Protein AF-A0A507B0Y5-F1 (afdb_monomer_lite)

Sequence (933 aa):
MSSGGGGDDGRSPTDIITYIGVPLAVLGVLPILYNTFLTLVNVSKIKRILRHSRLTALTRSDIVNRVIEIELPRYAVTPWDRFQHQSEYWSLSRSPSSIPGGSWTTFNWRTNVIGIKTQRVEYADQLRQPQVDVAFDELISYLLDLGAVPQPQGWKLLRSTGLWTPLGTALMTSPDGREKALTVAPLDDSDGNLSLAVSWSSNWTTRDHSNLPPYWVRLPPPLDRKAEEVAESSNPVVSTPENESANGDGASIAKKSIGSVEQEGQAIAKRPITCHVSVEGLVTALAQDDDLQSTPQLDSLYVEHLKIRRGEMQGVWFASAITAFGTTSQTILWNYKIPDDLLTFARKETVPCGVLVLLGIVDEADTPQWATKYDDHGANLDRFARRSRATQAAVAAEARMTPAERAHASMERMRRENEDRLQEMRDQTRLTNQRREVRQTEALNSPKWDAKMVARHSLSWLQGRAEVPEGLTVKDAVGELLHRMVLDGQFTTSICRLLGLWKGWAEIGGMKKADFRALQDETVPFALATLLVAVINDTSTALEGTLSTDLQDCLRMWKRVRLGSLELPRRSASSSRFEIPQSRFQRPIGSRTFHTPKPLAPLTPRYSSADSPARPPVPPLSSVIAPITRQQSSATNNSNNTTNTTNTTTSTSTNTTVNAMAEGEPTGLIATKGIELLTFSTPNGYKASVLLEELKEAYGLDYTWQSVNITKGTQKQAWFTAVSPNGRIPAVVDHDRGGFPVFEGLAILHYLTKHYDPEHRFSFPYDSDDYSVAEQWMAWQHGGLGPMQGQAGIFVRFAPEKISYGIQRYVGEAERLYGILDARLSGGRDYVAGAGRGKYSIADMAILGWANGPRAAGIDRARFPNVEAWFRRCTSRPATKRGLEIPVASAFSNAAIEQKIAEGDKEAIDKDEATRKLVEDAKKQYNYQYKSP

Organism: NCBI:txid1093900

InterPro domains:
  IPR004045 Glutathione S-transferase, N-terminal [PF02798] (683-753)
  IPR004045 Glutathione S-transferase, N-terminal [PS50404] (676-760)
  IPR004046 Glutathione S-transferase, C-terminal [PF00043] (812-878)
  IPR010987 Glutathione S-transferase, C-terminal-like [PS50405] (767-897)
  IPR036249 Thioredoxin-like superfamily [SSF52833] (677-760)
  IPR036282 Glutathione S-transferase, C-terminal domain superfamily [SSF47616] (768-887)
  IPR040079 Glutathione transferase family [SFLDS00019] (675-888)

Secondary structure (DSSP, 8-state):
------------HHHHIIIIIHHHHHHHHHHHHHHHHHHHHHHHHHHHHHHHTT---EEEEETTTTEEEEEEEEEEEEEPPTTT-HHHHSSB-SS---STTGGGGGB-EEEEEEEEEEEEESSGGG--PPPEEEEHHHHHHHHHHTT-EE-HHHHHHHHHHGGGSPTT-EEEE-TTSSSEEEEE---SSSSSPPEEEE---GGG----TTSPPTTEEEEPPPP----------------------------SSHHHHHHHHHHHHHHHHTS-EEEEEETTEEEEEEE--S-TTS----EE---GGGB-BTTB-HHHHHHHHHHHHH--TT----SPPPPHHHHHHHTS--EEHHHHHHTTSS-GGGS-S-S-----HHHHHHHHHHHHHHHHHHHHHHTTS-HHHHHHHHHHHHHHHHHHHHHHHHHHHHHHHHHHHHHHHHHHTSPEE-HHHHHHHHHHHHHHTTSS-TT--HHHHHHHHHHHHHH-HHHHHHHHHHHHHHHHHHHHTS--HHHHHHHHHTHHHHHHHHHHHHHHHHS---TTHHHHHHHHHHHHH-SEEEE----PPPP---------------------------PPPP-PPPP----PPPPPPPPP------PPPP----------------------TTSSTTGGGSSS---S---SSSEEEEE-SSTTHHHHHHHHHHHHHHH---EEEEE--TTTTGGGSHHHHHH-TT--S-EEEETTTTSEEEESHHHHHHHHHHHH-TT-SSS--TTSHHHHHHHHHHHHIIIIIHHHHHHHHIIIII-SS--HHHHHHHHHHHHHHHHHHHHHH-TT--SSSSSTT----HHHHHHHHHHTSSGGGT--GGG-HHHHHHHHHHHHSHHHHHHHTSSS--TTSHHHHHHHHHTT-HHHHHHHHHHHHHHHHHHHHTT------

pLDDT: mean 78.03, std 22.53, range [23.3, 98.69]

Radius of gyration: 44.81 Å; chains: 1; bounding box: 124×90×178 Å

Structure (mmCIF, N/CA/C/O backbone):
data_AF-A0A507B0Y5-F1
#
_entry.id   AF-A0A507B0Y5-F1
#
loop_
_atom_site.group_PDB
_atom_site.id
_atom_site.type_symbol
_atom_site.label_atom_id
_atom_site.label_alt_id
_atom_site.label_comp_id
_atom_site.label_asym_id
_atom_site.label_entity_id
_atom_site.label_seq_id
_atom_site.pdbx_PDB_ins_code
_atom_site.Cartn_x
_atom_site.Cartn_y
_atom_site.Cartn_z
_atom_site.occupancy
_atom_site.B_iso_or_equiv
_atom_site.auth_seq_id
_atom_site.auth_comp_id
_atom_site.auth_asym_id
_atom_site.auth_atom_id
_atom_site.pdbx_PDB_model_num
ATOM 1 N N . MET A 1 1 ? -46.042 35.307 88.632 1.00 50.91 1 MET A N 1
ATOM 2 C CA . MET A 1 1 ? -45.756 33.871 88.842 1.00 50.91 1 MET A CA 1
ATOM 3 C C . MET A 1 1 ? -46.980 33.073 88.413 1.00 50.91 1 MET A C 1
ATOM 5 O O . MET A 1 1 ? -48.013 33.290 89.023 1.00 50.91 1 MET A O 1
ATOM 9 N N . SER A 1 2 ? -46.888 32.246 87.362 1.00 41.75 2 SER A N 1
ATOM 10 C CA . SER A 1 2 ? -47.677 31.010 87.143 1.00 41.75 2 SER A CA 1
ATOM 11 C C . SER A 1 2 ? -47.461 30.482 85.715 1.00 41.75 2 SER A C 1
ATOM 13 O O . SER A 1 2 ? -47.420 31.252 84.762 1.00 41.75 2 SER A O 1
ATOM 15 N N . SER A 1 3 ? -47.309 29.167 85.614 1.00 51.91 3 SER A N 1
ATOM 16 C CA . SER A 1 3 ? -47.072 28.301 84.455 1.00 51.91 3 SER A CA 1
ATOM 17 C C . SER A 1 3 ? -48.281 28.087 83.529 1.00 51.91 3 SER A C 1
ATOM 19 O O . SER A 1 3 ? -49.410 28.072 84.010 1.00 51.91 3 SER A O 1
ATOM 21 N N . GLY A 1 4 ? -48.004 27.730 82.263 1.00 48.88 4 GLY A N 1
ATOM 22 C CA . GLY A 1 4 ? -48.850 26.855 81.430 1.00 48.88 4 GLY A CA 1
ATOM 23 C C . GLY A 1 4 ? -49.647 27.534 80.308 1.00 48.88 4 GLY A C 1
ATOM 24 O O . GLY A 1 4 ? -50.561 28.303 80.576 1.00 48.88 4 GLY A O 1
ATOM 25 N N . GLY A 1 5 ? -49.343 27.188 79.050 1.00 41.09 5 GLY A N 1
ATOM 26 C CA . GLY A 1 5 ? -50.126 27.598 77.876 1.00 41.09 5 GLY A CA 1
ATOM 27 C C . GLY A 1 5 ? -49.529 27.109 76.553 1.00 41.09 5 GLY A C 1
ATOM 28 O O . GLY A 1 5 ? -48.982 27.908 75.802 1.00 41.09 5 GLY A O 1
ATOM 29 N N . GLY A 1 6 ? -49.589 25.800 76.286 1.00 42.72 6 GLY A N 1
ATOM 30 C CA . GLY A 1 6 ? -49.307 25.222 74.966 1.00 42.72 6 GLY A CA 1
ATOM 31 C C . GLY A 1 6 ? -50.622 24.960 74.236 1.00 42.72 6 GLY A C 1
ATOM 32 O O . GLY A 1 6 ? -51.411 24.141 74.701 1.00 42.72 6 GLY A O 1
ATOM 33 N N . GLY A 1 7 ? -50.872 25.701 73.155 1.00 43.97 7 GLY A N 1
ATOM 34 C CA . GLY A 1 7 ? -52.040 25.547 72.288 1.00 43.97 7 GLY A CA 1
ATOM 35 C C . GLY A 1 7 ? -51.880 24.370 71.326 1.00 43.97 7 GLY A C 1
ATOM 36 O O . GLY A 1 7 ? -50.827 24.194 70.719 1.00 43.97 7 GLY A O 1
ATOM 37 N N . ASP A 1 8 ? -52.939 23.576 71.234 1.00 51.97 8 ASP A N 1
ATOM 38 C CA . ASP A 1 8 ? -53.107 22.411 70.371 1.00 51.97 8 ASP A CA 1
ATOM 39 C C . ASP A 1 8 ? -53.575 22.879 68.977 1.00 51.97 8 ASP A C 1
ATOM 41 O O . ASP A 1 8 ? -54.743 23.226 68.786 1.00 51.97 8 ASP A O 1
ATOM 45 N N . ASP A 1 9 ? -52.654 22.966 68.009 1.00 52.72 9 ASP A N 1
ATOM 46 C CA . ASP A 1 9 ? -52.972 23.252 66.603 1.00 52.72 9 ASP A CA 1
ATOM 47 C C . ASP A 1 9 ? -53.439 21.955 65.920 1.00 52.72 9 ASP A C 1
ATOM 49 O O . ASP A 1 9 ? -52.643 21.131 65.463 1.00 52.72 9 ASP A O 1
ATOM 53 N N . GLY A 1 10 ? -54.760 21.774 65.855 1.00 57.06 10 GLY A N 1
ATOM 54 C CA . GLY A 1 10 ? -55.439 20.597 65.309 1.00 57.06 10 GLY A CA 1
ATOM 55 C C . GLY A 1 10 ? -55.197 20.333 63.817 1.00 57.06 10 GLY A C 1
ATOM 56 O O . GLY A 1 10 ? -56.057 20.607 62.982 1.00 57.06 10 GLY A O 1
ATOM 57 N N . ARG A 1 11 ? -54.058 19.725 63.470 1.00 58.81 11 ARG A N 1
ATOM 58 C CA . ARG A 1 11 ? -53.856 19.032 62.187 1.00 58.81 11 ARG A CA 1
ATOM 59 C C . ARG A 1 11 ? -53.656 17.549 62.440 1.00 58.81 11 ARG A C 1
ATOM 61 O O . ARG A 1 11 ? -52.606 17.124 62.917 1.00 58.81 11 ARG A O 1
ATOM 68 N N . SER A 1 12 ? -54.673 16.762 62.107 1.00 69.12 12 SER A N 1
ATOM 69 C CA . SER A 1 12 ? -54.595 15.309 62.191 1.00 69.12 12 SER A CA 1
ATOM 70 C C . SER A 1 12 ? -53.522 14.785 61.218 1.00 69.12 12 SER A C 1
ATOM 72 O O . SER A 1 12 ? -53.413 15.301 60.101 1.00 69.12 12 SER A O 1
ATOM 74 N N . PRO A 1 13 ? -52.751 13.734 61.558 1.00 62.56 13 PRO A N 1
ATOM 75 C CA . PRO A 1 13 ? -51.842 13.067 60.618 1.00 62.56 13 PRO A CA 1
ATOM 76 C C . PRO A 1 13 ? -52.513 12.675 59.288 1.00 62.56 13 PRO A C 1
ATOM 78 O O . PRO A 1 13 ? -51.864 12.657 58.240 1.00 62.56 13 PRO A O 1
ATOM 81 N N . THR A 1 14 ? -53.827 12.426 59.304 1.00 67.50 14 THR A N 1
ATOM 82 C CA . THR A 1 14 ? -54.634 12.159 58.105 1.00 67.50 14 THR A CA 1
ATOM 83 C C . THR A 1 14 ? -54.740 13.364 57.166 1.00 67.50 14 THR A C 1
ATOM 85 O O . THR A 1 14 ? -54.753 13.179 55.948 1.00 67.50 14 THR A O 1
ATOM 88 N N . ASP A 1 15 ? -54.747 14.592 57.687 1.00 68.12 15 ASP A N 1
ATOM 89 C CA . ASP A 1 15 ? -54.821 15.810 56.871 1.00 68.12 15 ASP A CA 1
ATOM 90 C C . ASP A 1 15 ? -53.506 16.054 56.122 1.00 68.12 15 ASP A C 1
ATOM 92 O O . ASP A 1 15 ? -53.509 16.428 54.950 1.00 68.12 15 ASP A O 1
ATOM 96 N N . ILE A 1 16 ? -52.365 15.757 56.748 1.00 69.50 16 ILE A N 1
ATOM 97 C CA . ILE A 1 16 ? -51.045 15.862 56.108 1.00 69.50 16 ILE A CA 1
ATOM 98 C C . ILE A 1 16 ? -50.924 14.856 54.953 1.00 69.50 16 ILE A C 1
ATOM 100 O O . ILE A 1 16 ? -50.474 15.207 53.861 1.00 69.50 16 ILE A O 1
ATOM 104 N N . ILE A 1 17 ? -51.381 13.616 55.143 1.00 69.62 17 ILE A N 1
ATOM 105 C CA . ILE A 1 17 ? -51.363 12.597 54.083 1.00 69.62 17 ILE A CA 1
ATOM 106 C C . ILE A 1 17 ? -52.281 13.002 52.920 1.00 69.62 17 ILE A C 1
ATOM 108 O O . ILE A 1 17 ? -51.890 12.882 51.758 1.00 69.62 17 ILE A O 1
ATOM 112 N N . THR A 1 18 ? -53.472 13.524 53.215 1.00 74.81 18 THR A N 1
ATOM 113 C CA . THR A 1 18 ? -54.483 13.832 52.193 1.00 74.81 18 THR A CA 1
ATOM 114 C C . THR A 1 18 ? -54.146 15.099 51.404 1.00 74.81 18 THR A C 1
ATOM 116 O O . THR A 1 18 ? -54.234 15.097 50.177 1.00 74.81 18 THR A O 1
ATOM 119 N N . TYR A 1 19 ? -53.715 16.169 52.079 1.00 72.50 19 TYR A N 1
ATOM 120 C CA . TYR A 1 19 ? -53.485 17.471 51.443 1.00 72.50 19 TYR A CA 1
ATOM 121 C C . TYR A 1 19 ? -52.044 17.697 50.971 1.00 72.50 19 TYR A C 1
ATOM 123 O O . TYR A 1 19 ? -51.826 18.549 50.113 1.00 72.50 19 TYR A O 1
ATOM 131 N N . ILE A 1 20 ? -51.063 16.947 51.486 1.00 72.25 20 ILE A N 1
ATOM 132 C CA . ILE A 1 20 ? -49.650 17.066 51.080 1.00 72.25 20 ILE A CA 1
ATOM 133 C C . ILE A 1 20 ? -49.167 15.770 50.421 1.00 72.25 20 ILE A C 1
ATOM 135 O O . ILE A 1 20 ? -48.603 15.815 49.329 1.00 72.25 20 ILE A O 1
ATOM 139 N N . GLY A 1 21 ? -49.435 14.612 51.032 1.00 72.38 21 GLY A N 1
ATOM 140 C CA . GLY A 1 21 ? -48.970 13.311 50.538 1.00 72.38 21 GLY A CA 1
ATOM 141 C C . GLY A 1 21 ? -49.537 12.915 49.170 1.00 72.38 21 GLY A C 1
ATOM 142 O O . GLY A 1 21 ? -48.775 12.539 48.279 1.00 72.38 21 GLY A O 1
ATOM 143 N N . VAL A 1 22 ? -50.854 13.039 48.964 1.00 75.88 22 VAL A N 1
ATOM 144 C CA . VAL A 1 22 ? -51.503 12.681 47.686 1.00 75.88 22 VAL A CA 1
ATOM 145 C C . VAL A 1 22 ? -51.042 13.583 46.529 1.00 75.88 22 VAL A C 1
ATOM 147 O O . VAL A 1 22 ? -50.651 13.038 45.494 1.00 75.88 22 VAL A O 1
ATOM 150 N N . PRO A 1 23 ? -50.988 14.926 46.659 1.00 78.69 23 PRO A N 1
ATOM 151 C CA . PRO A 1 23 ? -50.433 15.776 45.605 1.00 78.69 23 PRO A CA 1
ATOM 152 C C . PRO A 1 23 ? -48.961 15.485 45.291 1.00 78.69 23 PRO A C 1
ATOM 154 O O . PRO A 1 23 ? -48.597 15.460 44.118 1.00 78.69 23 PRO A O 1
ATOM 157 N N . LEU A 1 24 ? -48.122 15.202 46.297 1.00 77.06 24 LEU A N 1
ATOM 158 C CA . LEU A 1 24 ? -46.724 14.798 46.082 1.00 77.06 24 LEU A CA 1
ATOM 159 C C . LEU A 1 24 ? -46.611 13.454 45.351 1.00 77.06 24 LEU A C 1
ATOM 161 O O . LEU A 1 24 ? -45.771 13.317 44.463 1.00 77.06 24 LEU A O 1
ATOM 165 N N . ALA A 1 25 ? -47.478 12.488 45.661 1.00 74.94 25 ALA A N 1
ATOM 166 C CA . ALA A 1 25 ? -47.534 11.215 44.946 1.00 74.94 25 ALA A CA 1
ATOM 167 C C . ALA A 1 25 ? -47.977 11.401 43.483 1.00 74.94 25 ALA A C 1
ATOM 169 O O . ALA A 1 25 ? -47.366 10.836 42.578 1.00 74.94 25 ALA A O 1
ATOM 170 N N . VAL A 1 26 ? -48.981 12.247 43.224 1.00 78.56 26 VAL A N 1
ATOM 171 C CA . VAL A 1 26 ? -49.424 12.588 41.860 1.00 78.56 26 VAL A CA 1
ATOM 172 C C . VAL A 1 26 ? -48.320 13.314 41.085 1.00 78.56 26 VAL A C 1
ATOM 174 O O . VAL A 1 26 ? -48.053 12.964 39.934 1.00 78.56 26 VAL A O 1
ATOM 177 N N . LEU A 1 27 ? -47.617 14.262 41.717 1.00 79.62 27 LEU A N 1
ATOM 178 C CA . LEU A 1 27 ? -46.441 14.921 41.139 1.00 79.62 27 LEU A CA 1
ATOM 179 C C . LEU A 1 27 ? -45.312 13.922 40.838 1.00 79.62 27 LEU A C 1
ATOM 181 O O . LEU A 1 27 ? -44.648 14.056 39.813 1.00 79.62 27 LEU A O 1
ATOM 185 N N . GLY A 1 28 ? -45.138 12.891 41.669 1.00 75.88 28 GLY A N 1
ATOM 186 C CA . GLY A 1 28 ? -44.182 11.805 41.440 1.00 75.88 28 GLY A CA 1
ATOM 187 C C . GLY A 1 28 ? -44.521 10.904 40.243 1.00 75.88 28 GLY A C 1
ATOM 188 O O . GLY A 1 28 ? -43.615 10.364 39.613 1.00 75.88 28 GLY A O 1
ATOM 189 N N . VAL A 1 29 ? -45.804 10.770 39.881 1.00 82.81 29 VAL A N 1
ATOM 190 C CA . VAL A 1 29 ? -46.269 9.921 38.761 1.00 82.81 29 VAL A CA 1
ATOM 191 C C . VAL A 1 29 ? -46.326 10.679 37.422 1.00 82.81 29 VAL A C 1
ATOM 193 O O . VAL A 1 29 ? -46.229 10.060 36.359 1.00 82.81 29 VAL A O 1
ATOM 196 N N . LEU A 1 30 ? -46.417 12.015 37.431 1.00 81.81 30 LEU A N 1
ATOM 197 C CA . LEU A 1 30 ? -46.448 12.840 36.210 1.00 81.81 30 LEU A CA 1
ATOM 198 C C . LEU A 1 30 ? -45.266 12.602 35.244 1.00 81.81 30 LEU A C 1
ATOM 200 O O . LEU A 1 30 ? -45.526 12.483 34.043 1.00 81.81 30 LEU A O 1
ATOM 204 N N . PRO A 1 31 ? -43.999 12.470 35.695 1.00 80.62 31 PRO A N 1
ATOM 205 C CA . PRO A 1 31 ? -42.881 12.138 34.810 1.00 80.62 31 PRO A CA 1
ATOM 206 C C . PRO A 1 31 ? -43.055 10.791 34.097 1.00 80.62 31 PRO A C 1
ATOM 208 O O . PRO A 1 31 ? -42.729 10.668 32.917 1.00 80.62 31 PRO A O 1
ATOM 211 N N . ILE A 1 32 ? -43.625 9.792 34.781 1.00 81.06 32 ILE A N 1
ATOM 212 C CA . ILE A 1 32 ? -43.881 8.457 34.220 1.00 81.06 32 ILE A CA 1
ATOM 213 C C . ILE A 1 32 ? -44.974 8.540 33.150 1.00 81.06 32 ILE A C 1
ATOM 215 O O . ILE A 1 32 ? -44.810 7.999 32.056 1.00 81.06 32 ILE A O 1
ATOM 219 N N . LEU A 1 33 ? -46.066 9.264 33.419 1.00 83.00 33 LEU A N 1
ATOM 220 C CA . LEU A 1 33 ? -47.145 9.482 32.448 1.00 83.00 33 LEU A CA 1
ATOM 221 C C . LEU A 1 33 ? -46.659 10.256 31.217 1.00 83.00 33 LEU A C 1
ATOM 223 O O . LEU A 1 33 ? -46.987 9.885 30.087 1.00 83.00 33 LEU A O 1
ATOM 227 N N . TYR A 1 34 ? -45.836 11.287 31.423 1.00 84.44 34 TYR A N 1
ATOM 228 C CA . TYR A 1 34 ? -45.220 12.052 30.342 1.00 84.44 34 TYR A CA 1
ATOM 229 C C . TYR A 1 34 ? -44.316 11.169 29.469 1.00 84.44 34 TYR A C 1
ATOM 231 O O . TYR A 1 34 ? -44.492 11.131 28.249 1.00 84.44 34 TYR A O 1
ATOM 239 N N . ASN A 1 35 ? -43.413 10.394 30.079 1.00 82.75 35 ASN A N 1
ATOM 240 C CA . ASN A 1 35 ? -42.521 9.478 29.360 1.00 82.75 35 ASN A CA 1
ATOM 241 C C . ASN A 1 35 ? -43.296 8.387 28.609 1.00 82.75 35 ASN A C 1
ATOM 243 O O . ASN A 1 35 ? -42.976 8.084 27.456 1.00 82.75 35 ASN A O 1
ATOM 247 N N . THR A 1 36 ? -44.359 7.851 29.214 1.00 84.19 36 THR A N 1
ATOM 248 C CA . THR A 1 36 ? -45.244 6.860 28.583 1.00 84.19 36 THR A CA 1
ATOM 249 C C . THR A 1 36 ? -45.920 7.431 27.342 1.00 84.19 36 THR A C 1
ATOM 251 O O . THR A 1 36 ? -45.856 6.833 26.265 1.00 84.19 36 THR A O 1
ATOM 254 N N . PHE A 1 37 ? -46.527 8.613 27.462 1.00 85.94 37 PHE A N 1
ATOM 255 C CA . PHE A 1 37 ? -47.197 9.275 26.348 1.00 85.94 37 PHE A CA 1
ATOM 256 C C . PHE A 1 37 ? -46.223 9.579 25.202 1.00 85.94 37 PHE A C 1
ATOM 258 O O . PHE A 1 37 ? -46.505 9.261 24.043 1.00 85.94 37 PHE A O 1
ATOM 265 N N . LEU A 1 38 ? -45.047 10.132 25.516 1.00 84.38 38 LEU A N 1
ATOM 266 C CA . LEU A 1 38 ? -44.039 10.473 24.515 1.00 84.38 38 LEU A CA 1
ATOM 267 C C . LEU A 1 38 ? -43.512 9.228 23.778 1.00 84.38 38 LEU A C 1
ATOM 269 O O . LEU A 1 38 ? -43.380 9.241 22.551 1.00 84.38 38 LEU A O 1
ATOM 273 N N . THR A 1 39 ? -43.274 8.134 24.509 1.00 85.62 39 THR A N 1
ATOM 274 C CA . THR A 1 39 ? -42.820 6.850 23.947 1.00 85.62 39 THR A CA 1
ATOM 275 C C . THR A 1 39 ? -43.863 6.272 22.989 1.00 85.62 39 THR A C 1
ATOM 277 O O . THR A 1 39 ? -43.527 5.899 21.865 1.00 85.62 39 THR A O 1
ATOM 280 N N . LEU A 1 40 ? -45.150 6.282 23.358 1.00 85.50 40 LEU A N 1
ATOM 281 C CA . LEU A 1 40 ? -46.242 5.808 22.495 1.00 85.50 40 LEU A CA 1
ATOM 282 C C . LEU A 1 40 ? -46.384 6.629 21.203 1.00 85.50 40 LEU A C 1
ATOM 284 O O . LEU A 1 40 ? -46.601 6.064 20.121 1.00 85.50 40 LEU A O 1
ATOM 288 N N . VAL A 1 41 ? -46.228 7.954 21.290 1.00 88.62 41 VAL A N 1
ATOM 289 C CA . VAL A 1 41 ? -46.221 8.842 20.116 1.00 88.62 41 VAL A CA 1
ATOM 290 C C . VAL A 1 41 ? -45.041 8.511 19.197 1.00 88.62 41 VAL A C 1
ATOM 292 O O . VAL A 1 41 ? -45.227 8.399 17.981 1.00 88.62 41 VAL A O 1
ATOM 295 N N . ASN A 1 42 ? -43.844 8.302 19.753 1.00 86.94 42 ASN A N 1
ATOM 296 C CA . ASN A 1 42 ? -42.648 7.968 18.978 1.00 86.94 42 ASN A CA 1
ATOM 297 C C . ASN A 1 42 ? -42.756 6.591 18.307 1.00 86.94 42 ASN A C 1
ATOM 299 O O . ASN A 1 42 ? -42.520 6.497 17.102 1.00 86.94 42 ASN A O 1
ATOM 303 N N . VAL A 1 43 ? -43.220 5.553 19.016 1.00 88.31 43 VAL A N 1
ATOM 304 C CA . VAL A 1 43 ? -43.487 4.221 18.433 1.00 88.31 43 VAL A CA 1
ATOM 305 C C . VAL A 1 43 ? -44.484 4.322 17.274 1.00 88.31 43 VAL A C 1
ATOM 307 O O . VAL A 1 43 ? -44.288 3.711 16.222 1.00 88.31 43 VAL A O 1
ATOM 310 N N . SER A 1 44 ? -45.542 5.121 17.428 1.00 87.88 44 SER A N 1
ATOM 311 C CA . SER A 1 44 ? -46.557 5.310 16.384 1.00 87.88 44 SER A CA 1
ATOM 312 C C . SER A 1 44 ? -45.993 6.005 15.142 1.00 87.88 44 SER A C 1
ATOM 314 O O . SER A 1 44 ? -46.293 5.593 14.016 1.00 87.88 44 SER A O 1
ATOM 316 N N . LYS A 1 45 ? -45.142 7.025 15.327 1.00 88.88 45 LYS A N 1
ATOM 317 C CA . LYS A 1 45 ? -44.419 7.689 14.230 1.00 88.88 45 LYS A CA 1
ATOM 318 C C . LYS A 1 45 ? -43.485 6.714 13.513 1.00 88.88 45 LYS A C 1
ATOM 320 O O . LYS A 1 45 ? -43.561 6.611 12.292 1.00 88.88 45 LYS A O 1
ATOM 325 N N . ILE A 1 46 ? -42.692 5.944 14.256 1.00 87.62 46 ILE A N 1
ATOM 326 C CA . ILE A 1 46 ? -41.780 4.921 13.721 1.00 87.62 46 ILE A CA 1
ATOM 327 C C . ILE A 1 46 ? -42.548 3.882 12.893 1.00 87.62 46 ILE A C 1
ATOM 329 O O . ILE A 1 46 ? -42.233 3.666 11.725 1.00 87.62 46 ILE A O 1
ATOM 333 N N . LYS A 1 47 ? -43.633 3.306 13.430 1.00 87.75 47 LYS A N 1
ATOM 334 C CA . LYS A 1 47 ? -44.484 2.348 12.699 1.00 87.75 47 LYS A CA 1
ATOM 335 C C . LYS A 1 47 ? -45.136 2.955 11.456 1.00 87.75 47 LYS A C 1
ATOM 337 O O . LYS A 1 47 ? -45.442 2.240 10.501 1.00 87.75 47 LYS A O 1
ATOM 342 N N . ARG A 1 48 ? -45.417 4.261 11.450 1.00 88.12 48 ARG A N 1
ATOM 343 C CA . ARG A 1 48 ? -45.914 4.958 10.256 1.00 88.12 48 ARG A CA 1
ATOM 344 C C . ARG A 1 48 ? -44.813 5.080 9.204 1.00 88.12 48 ARG A C 1
ATOM 346 O O . ARG A 1 48 ? -45.081 4.727 8.061 1.00 88.12 48 ARG A O 1
ATOM 353 N N . ILE A 1 49 ? -43.612 5.512 9.588 1.00 85.75 49 ILE A N 1
ATOM 354 C CA . ILE A 1 49 ? -42.451 5.642 8.692 1.00 85.75 49 ILE A CA 1
ATOM 355 C C . ILE A 1 49 ? -42.113 4.288 8.052 1.00 85.75 49 ILE A C 1
ATOM 357 O O . ILE A 1 49 ? -42.063 4.188 6.831 1.00 85.75 49 ILE A O 1
ATOM 361 N N . LEU A 1 50 ? -42.009 3.223 8.854 1.00 86.00 50 LEU A N 1
ATOM 362 C CA . LEU A 1 50 ? -41.712 1.869 8.371 1.00 86.00 50 LEU A CA 1
ATOM 363 C C . LEU A 1 50 ? -42.738 1.357 7.348 1.00 86.00 50 LEU A C 1
ATOM 365 O O . LEU A 1 50 ? -42.359 0.763 6.341 1.00 86.00 50 LEU A O 1
ATOM 369 N N . ARG A 1 51 ? -44.032 1.644 7.557 1.00 84.75 51 ARG A N 1
ATOM 370 C CA . ARG A 1 51 ? -45.095 1.290 6.600 1.00 84.75 51 ARG A CA 1
ATOM 371 C C . ARG A 1 51 ? -44.986 2.048 5.278 1.00 84.75 51 ARG A C 1
ATOM 373 O O . ARG A 1 51 ? -45.218 1.445 4.237 1.00 84.75 51 ARG A O 1
ATOM 380 N N . HIS A 1 52 ? -44.638 3.337 5.308 1.00 82.94 52 HIS A N 1
ATOM 381 C CA . HIS A 1 52 ? -44.472 4.127 4.078 1.00 82.94 52 HIS A CA 1
ATOM 382 C C . HIS A 1 52 ? -43.250 3.654 3.280 1.00 82.94 52 HIS A C 1
ATOM 384 O O . HIS A 1 52 ? -43.335 3.547 2.062 1.00 82.94 52 HIS A O 1
ATOM 390 N N . SER A 1 53 ? -42.172 3.262 3.965 1.00 78.81 53 SER A N 1
ATOM 391 C CA . SER A 1 53 ? -40.981 2.671 3.340 1.00 78.81 53 SER A CA 1
ATOM 392 C C . SER A 1 53 ? -41.093 1.168 3.049 1.00 78.81 53 SER A C 1
ATOM 394 O O . SER A 1 53 ? -40.109 0.565 2.632 1.00 78.81 53 SER A O 1
ATOM 396 N N . ARG A 1 54 ? -42.260 0.544 3.282 1.00 79.00 54 ARG A N 1
ATOM 397 C CA . ARG A 1 54 ? -42.520 -0.898 3.081 1.00 79.00 54 ARG A CA 1
ATOM 398 C C . ARG A 1 54 ? -41.501 -1.832 3.758 1.00 79.00 54 ARG A C 1
ATOM 400 O O . ARG A 1 54 ? -41.255 -2.934 3.277 1.00 79.00 54 ARG A O 1
ATOM 407 N N . LEU A 1 55 ? -40.931 -1.419 4.889 1.00 79.88 55 LEU A N 1
ATOM 408 C CA . LEU A 1 55 ? -40.015 -2.252 5.666 1.00 79.88 55 LEU A CA 1
ATOM 409 C C . LEU A 1 55 ? -40.785 -3.035 6.730 1.00 79.88 55 LEU A C 1
ATOM 411 O O . LEU A 1 55 ? -41.485 -2.460 7.567 1.00 79.88 55 LEU A O 1
ATOM 415 N N . THR A 1 56 ? -40.624 -4.356 6.727 1.00 79.88 56 THR A N 1
ATOM 416 C CA . THR A 1 56 ? -41.103 -5.227 7.803 1.00 79.88 56 THR A CA 1
ATOM 417 C C . THR A 1 56 ? -40.118 -5.173 8.966 1.00 79.88 56 THR A C 1
ATOM 419 O O . THR A 1 56 ? -38.964 -5.566 8.804 1.00 79.88 56 THR A O 1
ATOM 422 N N . ALA A 1 57 ? -40.558 -4.686 10.127 1.00 84.62 57 ALA A N 1
ATOM 423 C CA . ALA A 1 57 ? -39.723 -4.583 11.323 1.00 84.62 57 ALA A CA 1
ATOM 424 C C . ALA A 1 57 ? -40.506 -4.973 12.579 1.00 84.62 57 ALA A C 1
ATOM 426 O O . ALA A 1 57 ? -41.685 -4.622 12.707 1.00 84.62 57 ALA A O 1
ATOM 427 N N . LEU A 1 58 ? -39.845 -5.633 13.531 1.00 86.12 58 LEU A N 1
ATOM 428 C CA . LEU A 1 58 ? -40.408 -5.874 14.859 1.00 86.12 58 LEU A CA 1
ATOM 429 C C . LEU A 1 58 ? -40.070 -4.682 15.763 1.00 86.12 58 LEU A C 1
ATOM 431 O O . LEU A 1 58 ? -38.908 -4.316 15.891 1.00 86.12 58 LEU A O 1
ATOM 435 N N . THR A 1 59 ? -41.080 -4.052 16.369 1.00 86.69 59 THR A N 1
ATOM 436 C CA . THR A 1 59 ? -40.904 -2.894 17.268 1.00 86.69 59 THR A CA 1
ATOM 437 C C . THR A 1 59 ? -41.234 -3.292 18.706 1.00 86.69 59 THR A C 1
ATOM 439 O O . THR A 1 59 ? -42.374 -3.675 18.977 1.00 86.69 59 THR A O 1
ATOM 442 N N . ARG A 1 60 ? -40.275 -3.155 19.625 1.00 87.12 60 ARG A N 1
ATOM 443 C CA . ARG A 1 60 ? -40.436 -3.322 21.079 1.00 87.12 60 ARG A CA 1
ATOM 444 C C . ARG A 1 60 ? -40.209 -1.970 21.761 1.00 87.12 60 ARG A C 1
ATOM 446 O O . ARG A 1 60 ? -39.454 -1.149 21.254 1.00 87.12 60 ARG A O 1
ATOM 453 N N . SER A 1 61 ? -40.872 -1.699 22.879 1.00 84.62 61 SER A N 1
ATOM 454 C CA . SER A 1 61 ? -40.737 -0.414 23.580 1.00 84.62 61 SER A CA 1
ATOM 455 C C . SER A 1 61 ? -40.639 -0.606 25.083 1.00 84.62 61 SER A C 1
ATOM 457 O O . SER A 1 61 ? -41.503 -1.263 25.662 1.00 84.62 61 SER A O 1
ATOM 459 N N . ASP A 1 62 ? -39.642 0.024 25.693 1.00 82.62 62 ASP A N 1
ATOM 460 C CA . ASP A 1 62 ? -39.495 0.159 27.135 1.00 82.62 62 ASP A CA 1
ATOM 461 C C . ASP A 1 62 ? -39.941 1.565 27.560 1.00 82.62 62 ASP A C 1
ATOM 463 O O . ASP A 1 62 ? -39.343 2.582 27.201 1.00 82.62 62 ASP A O 1
ATOM 467 N N . ILE A 1 63 ? -41.036 1.606 28.315 1.00 74.00 63 ILE A N 1
ATOM 468 C CA . ILE A 1 63 ? -41.690 2.834 28.771 1.00 74.00 63 ILE A CA 1
ATOM 469 C C . ILE A 1 63 ? -40.881 3.528 29.877 1.00 74.00 63 ILE A C 1
ATOM 471 O O . ILE A 1 63 ? -40.916 4.754 29.978 1.00 74.00 63 ILE A O 1
ATOM 475 N N . VAL A 1 64 ? -40.154 2.761 30.693 1.00 70.00 64 VAL A N 1
ATOM 476 C CA . VAL A 1 64 ? -39.423 3.279 31.857 1.00 70.00 64 VAL A CA 1
ATOM 477 C C . VAL A 1 64 ? -38.130 3.947 31.405 1.00 70.00 64 VAL A C 1
ATOM 479 O O . VAL A 1 64 ? -37.827 5.056 31.839 1.00 70.00 64 VAL A O 1
ATOM 482 N N . ASN A 1 65 ? -37.417 3.311 30.473 1.00 72.75 65 ASN A N 1
ATOM 483 C CA . ASN A 1 65 ? -36.139 3.807 29.962 1.00 72.75 65 ASN A CA 1
ATOM 484 C C . ASN A 1 65 ? -36.271 4.697 28.714 1.00 72.75 65 ASN A C 1
ATOM 486 O O . ASN A 1 65 ? -35.270 5.233 28.248 1.00 72.75 65 ASN A O 1
ATOM 490 N N . ARG A 1 66 ? -37.488 4.877 28.169 1.00 79.56 66 ARG A N 1
ATOM 491 C CA . ARG A 1 66 ? -37.764 5.663 26.946 1.00 79.56 66 ARG A CA 1
ATOM 492 C C . ARG A 1 66 ? -37.009 5.145 25.707 1.00 79.56 66 ARG A C 1
ATOM 494 O O . ARG A 1 66 ? -36.721 5.896 24.776 1.00 79.56 66 ARG A O 1
ATOM 501 N N . VAL A 1 67 ? -36.721 3.847 25.668 1.00 81.44 67 VAL A N 1
ATOM 502 C CA . VAL A 1 67 ? -35.998 3.205 24.563 1.00 81.44 67 VAL A CA 1
ATOM 503 C C . VAL A 1 67 ? -36.966 2.380 23.722 1.00 81.44 67 VAL A C 1
ATOM 505 O O . VAL A 1 67 ? -37.756 1.590 24.238 1.00 81.44 67 VAL A O 1
ATOM 508 N N . ILE A 1 68 ? -36.898 2.548 22.405 1.00 88.25 68 ILE A N 1
ATOM 509 C CA . ILE A 1 68 ? -37.635 1.749 21.428 1.00 88.25 68 ILE A CA 1
ATOM 510 C C . ILE A 1 68 ? -36.621 0.877 20.694 1.00 88.25 68 ILE A C 1
ATOM 512 O O . ILE A 1 68 ? -35.708 1.387 20.048 1.00 88.25 68 ILE A O 1
ATOM 516 N N . GLU A 1 69 ? -36.778 -0.440 20.781 1.00 90.19 69 GLU A N 1
ATOM 517 C CA . GLU A 1 69 ? -35.962 -1.392 20.034 1.00 90.19 69 GLU A CA 1
ATOM 518 C C . GLU A 1 69 ? -36.669 -1.774 18.732 1.00 90.19 69 GLU A C 1
ATOM 520 O O . GLU A 1 69 ? -37.861 -2.092 18.715 1.00 90.19 69 GLU A O 1
ATOM 525 N N . ILE A 1 70 ? -35.941 -1.735 17.623 1.00 90.06 70 ILE A N 1
ATOM 526 C CA . ILE A 1 70 ? -36.468 -2.006 16.289 1.00 90.06 70 ILE A CA 1
ATOM 527 C C . ILE A 1 70 ? -35.559 -3.024 15.619 1.00 90.06 70 ILE A C 1
ATOM 529 O O . ILE A 1 70 ? -34.388 -2.748 15.378 1.00 90.06 70 ILE A O 1
ATOM 533 N N . GLU A 1 71 ? -36.099 -4.187 15.291 1.00 91.50 71 GLU A N 1
ATOM 534 C CA . GLU A 1 71 ? -35.393 -5.225 14.545 1.00 91.50 71 GLU A CA 1
ATOM 535 C C . GLU A 1 71 ? -35.697 -5.068 13.052 1.00 91.50 71 GLU A C 1
ATOM 537 O O . GLU A 1 71 ? -36.840 -5.251 12.621 1.00 91.50 71 GLU A O 1
ATOM 542 N N . LEU A 1 72 ? -34.682 -4.709 12.263 1.00 89.44 72 LEU A N 1
ATOM 543 C CA . LEU A 1 72 ? -34.780 -4.515 10.815 1.00 89.44 72 LEU A CA 1
ATOM 544 C C . LEU A 1 72 ? -33.980 -5.585 10.063 1.00 89.44 72 LEU A C 1
ATOM 546 O O . LEU A 1 72 ? -32.844 -5.861 10.446 1.00 89.44 72 LEU A O 1
ATOM 550 N N . PRO A 1 73 ? -34.505 -6.162 8.970 1.00 87.69 73 PRO A N 1
ATOM 551 C CA . PRO A 1 73 ? -33.749 -7.102 8.154 1.00 87.69 73 PRO A CA 1
ATOM 552 C C . PRO A 1 73 ? -32.545 -6.418 7.492 1.00 87.69 73 PRO A C 1
ATOM 554 O O . PRO A 1 73 ? -32.625 -5.283 7.016 1.00 87.69 73 PRO A O 1
ATOM 557 N N . ARG A 1 74 ? -31.426 -7.140 7.448 1.00 88.56 74 ARG A N 1
ATOM 558 C CA . ARG A 1 74 ? -30.245 -6.814 6.648 1.00 88.56 74 ARG A CA 1
ATOM 559 C C . ARG A 1 74 ? -30.354 -7.515 5.308 1.00 88.56 74 ARG A C 1
ATOM 561 O O . ARG A 1 74 ? -30.737 -8.685 5.244 1.00 88.56 74 ARG A O 1
ATOM 568 N N . TYR A 1 75 ? -29.952 -6.811 4.262 1.00 90.12 75 TYR A N 1
ATOM 569 C CA . TYR A 1 75 ? -30.006 -7.314 2.899 1.00 90.12 75 TYR A CA 1
ATOM 570 C C . TYR A 1 75 ? -28.599 -7.432 2.300 1.00 90.12 75 TYR A C 1
ATOM 572 O O . TYR A 1 75 ? -27.669 -6.730 2.707 1.00 90.12 75 TYR A O 1
ATOM 580 N N . ALA A 1 76 ? -28.473 -8.301 1.306 1.00 92.12 76 ALA A N 1
ATOM 581 C CA . ALA A 1 76 ? -27.465 -8.225 0.261 1.00 92.12 76 ALA A CA 1
ATOM 582 C C . ALA A 1 76 ? -28.177 -7.941 -1.067 1.00 92.12 76 ALA A C 1
ATOM 584 O O . ALA A 1 76 ? -29.239 -8.515 -1.326 1.00 92.12 76 ALA A O 1
ATOM 585 N N . VAL A 1 77 ? -27.615 -7.050 -1.879 1.00 92.81 77 VAL A N 1
ATOM 586 C CA . VAL A 1 77 ? -28.138 -6.674 -3.193 1.00 92.81 77 VAL A CA 1
ATOM 587 C C . VAL A 1 77 ? -27.137 -6.986 -4.286 1.00 92.81 77 VAL A C 1
ATOM 589 O O . VAL A 1 77 ? -25.932 -6.859 -4.090 1.00 92.81 77 VAL A O 1
ATOM 592 N N . THR A 1 78 ? -27.666 -7.356 -5.444 1.00 92.62 78 THR A N 1
ATOM 593 C CA . THR A 1 78 ? -26.924 -7.453 -6.703 1.00 92.62 78 THR A CA 1
ATOM 594 C C . THR A 1 78 ? -27.723 -6.730 -7.789 1.00 92.62 78 THR A C 1
ATOM 596 O O . THR A 1 78 ? -28.966 -6.755 -7.729 1.00 92.62 78 THR A O 1
ATOM 599 N N . PRO A 1 79 ? -27.067 -6.069 -8.764 1.00 90.81 79 PRO A N 1
ATOM 600 C CA . PRO A 1 79 ? -27.758 -5.548 -9.941 1.00 90.81 79 PRO A CA 1
ATOM 601 C C . PRO A 1 79 ? -28.597 -6.648 -10.603 1.00 90.81 79 PRO A C 1
ATOM 603 O O . PRO A 1 79 ? -28.276 -7.836 -10.505 1.00 90.81 79 PRO A O 1
ATOM 606 N N . TRP A 1 80 ? -29.695 -6.266 -11.255 1.00 88.81 80 TRP A N 1
ATOM 607 C CA . TRP A 1 80 ? -30.407 -7.207 -12.120 1.00 88.81 80 TRP A CA 1
ATOM 608 C C . TRP A 1 80 ? -29.527 -7.620 -13.301 1.00 88.81 80 TRP A C 1
ATOM 610 O O . TRP A 1 80 ? -28.553 -6.950 -13.637 1.00 88.81 80 TRP A O 1
ATOM 620 N N . ASP A 1 81 ? -29.870 -8.734 -13.940 1.00 84.69 81 ASP A N 1
ATOM 621 C CA . ASP A 1 81 ? -29.182 -9.133 -15.162 1.00 84.69 81 ASP A CA 1
ATOM 622 C C . ASP A 1 81 ? -29.556 -8.185 -16.310 1.00 84.69 81 ASP A C 1
ATOM 624 O O . ASP A 1 81 ? -30.739 -8.016 -16.625 1.00 84.69 81 ASP A O 1
ATOM 628 N N . ARG A 1 82 ? -28.532 -7.593 -16.929 1.00 79.81 82 ARG A N 1
ATOM 629 C CA . ARG A 1 82 ? -28.639 -6.605 -18.010 1.00 79.81 82 ARG A CA 1
ATOM 630 C C . ARG A 1 82 ? -29.466 -7.094 -19.202 1.00 79.81 82 ARG A C 1
ATOM 632 O O . ARG A 1 82 ? -30.166 -6.298 -19.824 1.00 79.81 82 ARG A O 1
ATOM 639 N N . PHE A 1 83 ? -29.364 -8.377 -19.546 1.00 78.38 83 PHE A N 1
ATOM 640 C CA . PHE A 1 83 ? -29.963 -8.940 -20.756 1.00 78.38 83 PHE A CA 1
ATOM 641 C C . PHE A 1 83 ? -31.349 -9.530 -20.492 1.00 78.38 83 PHE A C 1
ATOM 643 O O . PHE A 1 83 ? -32.239 -9.384 -21.328 1.00 78.38 83 PHE A O 1
ATOM 650 N N . GLN A 1 84 ? -31.545 -10.164 -19.335 1.00 77.88 84 GLN A N 1
ATOM 651 C CA . GLN A 1 84 ? -32.817 -10.788 -18.963 1.00 77.88 84 GLN A CA 1
ATOM 652 C C . GLN A 1 84 ? -33.854 -9.775 -18.452 1.00 77.88 84 GLN A C 1
ATOM 654 O O . GLN A 1 84 ? -35.048 -9.985 -18.645 1.00 77.88 84 GLN A O 1
ATOM 659 N N . HIS A 1 85 ? -33.421 -8.681 -17.814 1.00 82.38 85 HIS A N 1
ATOM 660 C CA . HIS A 1 85 ? -34.300 -7.725 -17.124 1.00 82.38 85 HIS A CA 1
ATOM 661 C C . HIS A 1 85 ? -34.126 -6.305 -17.678 1.00 82.38 85 HIS A C 1
ATOM 663 O O . HIS A 1 85 ? -33.805 -5.368 -16.946 1.00 82.38 85 HIS A O 1
ATOM 669 N N . GLN A 1 86 ? -34.304 -6.152 -18.994 1.00 78.06 86 GLN A N 1
ATOM 670 C CA . GLN A 1 86 ? -33.972 -4.921 -19.719 1.00 78.06 86 GLN A CA 1
ATOM 671 C C . GLN A 1 86 ? -34.681 -3.683 -19.146 1.00 78.06 86 GLN A C 1
ATOM 673 O O . GLN A 1 86 ? -34.035 -2.677 -18.876 1.00 78.06 86 GLN A O 1
ATOM 678 N N . SER A 1 87 ? -35.991 -3.728 -18.897 1.00 81.00 87 SER A N 1
ATOM 679 C CA . SER A 1 87 ? -36.717 -2.556 -18.384 1.00 81.00 87 SER A CA 1
ATOM 680 C C . SER A 1 87 ? -36.288 -2.139 -16.975 1.00 81.00 87 SER A C 1
ATOM 682 O O . SER A 1 87 ? -36.176 -0.949 -16.675 1.00 81.00 87 SER A O 1
ATOM 684 N N . GLU A 1 88 ? -36.068 -3.104 -16.092 1.00 86.06 88 GLU A N 1
ATOM 685 C CA . GLU A 1 88 ? -35.773 -2.892 -14.680 1.00 86.06 88 GLU A CA 1
ATOM 686 C C . GLU A 1 88 ? -34.325 -2.455 -14.462 1.00 86.06 88 GLU A C 1
ATOM 688 O O . GLU A 1 88 ? -34.084 -1.634 -13.577 1.00 86.06 88 GLU A O 1
ATOM 693 N N . TYR A 1 89 ? -33.391 -2.962 -15.274 1.00 86.88 89 TYR A N 1
ATOM 694 C CA . TYR A 1 89 ? -31.966 -2.632 -15.207 1.00 86.88 89 TYR A CA 1
ATOM 695 C C . TYR A 1 89 ? -31.689 -1.160 -15.538 1.00 86.88 89 TYR A C 1
ATOM 697 O O . TYR A 1 89 ? -30.889 -0.514 -14.873 1.00 86.88 89 TYR A O 1
ATOM 705 N N . TRP A 1 90 ? -32.378 -0.605 -16.539 1.00 86.75 90 TRP A N 1
ATOM 706 C CA . TRP A 1 90 ? -32.150 0.773 -17.000 1.00 86.75 90 TRP A CA 1
ATOM 707 C C . TRP A 1 90 ? -33.017 1.822 -16.286 1.00 86.75 90 TRP A C 1
ATOM 709 O O . TRP A 1 90 ? -32.896 3.017 -16.560 1.00 86.75 90 TRP A O 1
ATOM 719 N N . SER A 1 91 ? -33.900 1.410 -15.370 1.00 87.44 91 SER A N 1
ATOM 720 C CA . SER A 1 91 ? -34.832 2.310 -14.680 1.00 87.44 91 SER A CA 1
ATOM 721 C C . SER A 1 91 ? -34.613 2.360 -13.167 1.00 87.44 91 SER A C 1
ATOM 723 O O . SER A 1 91 ? -34.116 1.427 -12.538 1.00 87.44 91 SER A O 1
ATOM 725 N N . LEU A 1 92 ? -35.002 3.483 -12.556 1.00 86.75 92 LEU A N 1
ATOM 726 C CA . LEU A 1 92 ? -34.958 3.649 -11.104 1.00 86.75 92 LEU A CA 1
ATOM 727 C C . LEU A 1 92 ? -36.120 2.933 -10.407 1.00 86.75 92 LEU A C 1
ATOM 729 O O . LEU A 1 92 ? -37.181 2.680 -10.986 1.00 86.75 92 LEU A O 1
ATOM 733 N N . SER A 1 93 ? -35.920 2.647 -9.122 1.00 83.75 93 SER A N 1
ATOM 734 C CA . SER A 1 93 ? -36.943 2.073 -8.255 1.00 83.75 93 SER A CA 1
ATOM 735 C C . SER A 1 93 ? -38.152 2.992 -8.153 1.00 83.75 93 SER A C 1
ATOM 737 O O . SER A 1 93 ? -38.045 4.183 -7.861 1.00 83.75 93 SER A O 1
ATOM 739 N N . ARG A 1 94 ? -39.343 2.412 -8.323 1.00 77.56 94 ARG A N 1
ATOM 740 C CA . ARG A 1 94 ? -40.621 3.134 -8.203 1.00 77.56 94 ARG A CA 1
ATOM 741 C C . ARG A 1 94 ? -40.976 3.502 -6.761 1.00 77.56 94 ARG A C 1
ATOM 743 O O . ARG A 1 94 ? -41.975 4.178 -6.528 1.00 77.56 94 ARG A O 1
ATOM 750 N N . SER A 1 95 ? -40.251 2.991 -5.769 1.00 77.62 95 SER A N 1
ATOM 751 C CA . SER A 1 95 ? -40.582 3.177 -4.351 1.00 77.62 95 SER A CA 1
ATOM 752 C C . SER A 1 95 ? -39.315 3.300 -3.498 1.00 77.62 95 SER A C 1
ATOM 754 O O . SER A 1 95 ? -39.056 2.417 -2.676 1.00 77.62 95 SER A O 1
ATOM 756 N N . PRO A 1 96 ? -38.512 4.367 -3.682 1.00 79.81 96 PRO A N 1
ATOM 757 C CA . PRO A 1 96 ? -37.337 4.602 -2.854 1.00 79.81 96 PRO A CA 1
ATOM 758 C C . PRO A 1 96 ? -37.749 4.800 -1.389 1.00 79.81 96 PRO A C 1
ATOM 760 O O . PRO A 1 96 ? -38.784 5.396 -1.079 1.00 79.81 96 PRO A O 1
ATOM 763 N N . SER A 1 97 ? -36.936 4.286 -0.472 1.00 80.00 97 SER A N 1
ATOM 764 C CA . SER A 1 97 ? -37.149 4.433 0.964 1.00 80.00 97 SER A CA 1
ATOM 765 C C . SER A 1 97 ? -36.940 5.883 1.384 1.00 80.00 97 SER A C 1
ATOM 767 O O . SER A 1 97 ? -35.913 6.490 1.091 1.00 80.00 97 SER A O 1
ATOM 769 N N . SER A 1 98 ? -37.890 6.425 2.144 1.00 76.31 98 SER A N 1
ATOM 770 C CA . SER A 1 98 ? -37.766 7.755 2.747 1.00 76.31 98 SER A CA 1
ATOM 771 C C . SER A 1 98 ? -37.008 7.746 4.082 1.00 76.31 98 SER A C 1
ATOM 773 O O . SER A 1 98 ? -36.967 8.767 4.767 1.00 76.31 98 SER A O 1
ATOM 775 N N . ILE A 1 99 ? -36.479 6.593 4.514 1.00 82.06 99 ILE A N 1
ATOM 776 C CA . ILE A 1 99 ? -35.717 6.478 5.764 1.00 82.06 99 ILE A CA 1
ATOM 777 C C . ILE A 1 99 ? -34.260 6.876 5.485 1.00 82.06 99 ILE A C 1
ATOM 779 O O . ILE A 1 99 ? -33.676 6.372 4.520 1.00 82.06 99 ILE A O 1
ATOM 783 N N . PRO A 1 100 ? -33.635 7.730 6.319 1.00 78.88 100 PRO A N 1
ATOM 784 C CA . PRO A 1 100 ? -32.230 8.086 6.139 1.00 78.88 100 PRO A CA 1
ATOM 785 C C . PRO A 1 100 ? -31.338 6.833 6.155 1.00 78.88 100 PRO A C 1
ATOM 787 O O . PRO A 1 100 ? -31.526 5.942 6.985 1.00 78.88 100 PRO A O 1
ATOM 790 N N . GLY A 1 101 ? -30.390 6.737 5.220 1.00 74.38 101 GLY A N 1
ATOM 791 C CA . GLY A 1 101 ? -29.630 5.502 4.966 1.00 74.38 101 GLY A CA 1
ATOM 792 C C . GLY A 1 101 ? -30.084 4.702 3.744 1.00 74.38 101 GLY A C 1
ATOM 793 O O . GLY A 1 101 ? -29.311 3.902 3.227 1.00 74.38 101 GLY A O 1
ATOM 794 N N . GLY A 1 102 ? -31.291 4.947 3.227 1.00 75.38 102 GLY A N 1
ATOM 795 C CA . GLY A 1 102 ? -31.874 4.209 2.102 1.00 75.38 102 GLY A CA 1
ATOM 796 C C . GLY A 1 102 ? -31.323 4.531 0.712 1.00 75.38 102 GLY A C 1
ATOM 797 O O . GLY A 1 102 ? -32.029 4.307 -0.266 1.00 75.38 102 GLY A O 1
ATOM 798 N N . SER A 1 103 ? -30.101 5.053 0.594 1.00 81.31 103 SER A N 1
ATOM 799 C CA . SER A 1 103 ? -29.498 5.492 -0.680 1.00 81.31 103 SER A CA 1
ATOM 800 C C . SER A 1 103 ? -29.480 4.387 -1.744 1.00 81.31 103 SER A C 1
ATOM 802 O O . SER A 1 103 ? -29.745 4.632 -2.918 1.00 81.31 103 SER A O 1
ATOM 804 N N . TRP A 1 104 ? -29.284 3.140 -1.318 1.00 86.75 104 TRP A N 1
ATOM 805 C CA . TRP A 1 104 ? -29.315 1.973 -2.189 1.00 86.75 104 TRP A CA 1
ATOM 806 C C . TRP A 1 104 ? -30.703 1.678 -2.759 1.00 86.75 104 TRP A C 1
ATOM 808 O O . TRP A 1 104 ? -30.800 1.082 -3.816 1.00 86.75 104 TRP A O 1
ATOM 818 N N . THR A 1 105 ? -31.798 2.117 -2.140 1.00 87.25 105 THR A N 1
ATOM 819 C CA . THR A 1 105 ? -33.160 1.830 -2.641 1.00 87.25 105 THR A CA 1
ATOM 820 C C . THR A 1 105 ? -33.545 2.621 -3.895 1.00 87.25 105 THR A C 1
ATOM 822 O O . THR A 1 105 ? -34.659 2.471 -4.392 1.00 87.25 105 THR A O 1
ATOM 825 N N . THR A 1 106 ? -32.641 3.466 -4.396 1.00 87.12 106 THR A N 1
ATOM 826 C CA . THR A 1 106 ? -32.819 4.257 -5.618 1.00 87.12 106 THR A CA 1
ATOM 827 C C . THR A 1 106 ? -32.904 3.390 -6.874 1.00 87.12 106 THR A C 1
ATOM 829 O O . THR A 1 106 ? -33.664 3.736 -7.775 1.00 87.12 106 THR A O 1
ATOM 832 N N . PHE A 1 107 ? -32.231 2.237 -6.925 1.00 90.31 107 PHE A N 1
ATOM 833 C CA . PHE A 1 107 ? -32.281 1.323 -8.075 1.00 90.31 107 PHE A CA 1
ATOM 834 C C . PHE A 1 107 ? -33.126 0.077 -7.816 1.00 90.31 107 PHE A C 1
ATOM 836 O O . PHE A 1 107 ? -33.420 -0.284 -6.673 1.00 90.31 107 PHE A O 1
ATOM 843 N N . ASN A 1 108 ? -33.488 -0.599 -8.905 1.00 89.56 108 ASN A N 1
ATOM 844 C CA . ASN A 1 108 ? -34.054 -1.937 -8.857 1.00 89.56 108 ASN A CA 1
ATOM 845 C C . ASN A 1 108 ? -32.918 -2.945 -8.640 1.00 89.56 108 ASN A C 1
ATOM 847 O O . ASN A 1 108 ? -32.000 -3.032 -9.449 1.00 89.56 108 ASN A O 1
ATOM 851 N N . TRP A 1 109 ? -32.988 -3.719 -7.559 1.00 89.69 109 TRP A N 1
ATOM 852 C CA . TRP A 1 109 ? -31.989 -4.737 -7.225 1.00 89.69 109 TRP A CA 1
ATOM 853 C C . TRP A 1 109 ? -32.640 -6.097 -7.033 1.00 89.69 109 TRP A C 1
ATOM 855 O O . TRP A 1 109 ? -33.796 -6.181 -6.604 1.00 89.69 109 TRP A O 1
ATOM 865 N N . ARG A 1 110 ? -31.857 -7.160 -7.216 1.00 90.50 110 ARG A N 1
ATOM 866 C CA . ARG A 1 110 ? -32.182 -8.456 -6.625 1.00 90.50 110 ARG A CA 1
ATOM 867 C C . ARG A 1 110 ? -31.763 -8.431 -5.156 1.00 90.50 110 ARG A C 1
ATOM 869 O O . ARG A 1 110 ? -30.589 -8.255 -4.844 1.00 90.50 110 ARG A O 1
ATOM 876 N N . THR A 1 111 ? -32.726 -8.577 -4.250 1.00 89.62 111 THR A N 1
ATOM 877 C CA . THR A 1 111 ? -32.528 -8.457 -2.798 1.00 89.62 111 THR A CA 1
ATOM 878 C C . THR A 1 111 ? -32.604 -9.819 -2.114 1.00 89.62 111 THR A C 1
ATOM 880 O O . THR A 1 111 ? -33.565 -10.563 -2.287 1.00 89.62 111 THR A O 1
ATOM 883 N N . ASN A 1 112 ? -31.609 -10.134 -1.285 1.00 91.00 112 ASN A N 1
ATOM 884 C CA . ASN A 1 112 ? -31.583 -11.337 -0.452 1.00 91.00 112 ASN A CA 1
ATOM 885 C C . ASN A 1 112 ? -31.458 -10.943 1.022 1.00 91.00 112 ASN A C 1
ATOM 887 O O . ASN A 1 112 ? -30.616 -10.118 1.374 1.00 91.00 112 ASN A O 1
ATOM 891 N N . VAL A 1 113 ? -32.279 -11.522 1.899 1.00 88.94 113 VAL A N 1
ATOM 892 C CA . VAL A 1 113 ? -32.189 -11.285 3.350 1.00 88.94 113 VAL A CA 1
ATOM 893 C C . VAL A 1 113 ? -31.026 -12.098 3.915 1.00 88.94 113 VAL A C 1
ATOM 895 O O . VAL A 1 113 ? -30.962 -13.305 3.705 1.00 88.94 113 VAL A O 1
ATOM 898 N N . ILE A 1 114 ? -30.120 -11.447 4.644 1.00 90.19 114 ILE A N 1
ATOM 899 C CA . ILE A 1 114 ? -28.912 -12.079 5.209 1.00 90.19 114 ILE A CA 1
ATOM 900 C C . ILE A 1 114 ? -28.884 -12.084 6.742 1.00 90.19 114 ILE A C 1
ATOM 902 O O . ILE A 1 114 ? -28.038 -12.742 7.338 1.00 90.19 114 ILE A O 1
ATOM 906 N N . GLY A 1 115 ? -29.777 -11.342 7.401 1.00 87.31 115 GLY A N 1
ATOM 907 C CA . GLY A 1 115 ? -29.818 -11.267 8.861 1.00 87.31 115 GLY A CA 1
ATOM 908 C C . GLY A 1 115 ? -30.747 -10.174 9.373 1.00 87.31 115 GLY A C 1
ATOM 909 O O . GLY A 1 115 ? -31.564 -9.646 8.622 1.00 87.31 115 GLY A O 1
ATOM 910 N N . ILE A 1 116 ? -30.607 -9.819 10.650 1.00 87.25 116 ILE A N 1
ATOM 911 C CA . ILE A 1 116 ? -31.404 -8.791 11.334 1.00 87.25 116 ILE A CA 1
ATOM 912 C C . ILE A 1 116 ? -30.451 -7.851 12.090 1.00 87.25 116 ILE A C 1
ATOM 914 O O . ILE A 1 116 ? -29.458 -8.302 12.655 1.00 87.25 116 ILE A O 1
ATOM 918 N N . LYS A 1 117 ? -30.731 -6.543 12.079 1.00 87.38 117 LYS A N 1
ATOM 919 C CA . LYS A 1 117 ? -30.044 -5.505 12.859 1.00 87.38 117 LYS A CA 1
ATOM 920 C C . LYS A 1 117 ? -31.032 -4.887 13.844 1.00 87.38 117 LYS A C 1
ATOM 922 O O . LYS A 1 117 ? -32.056 -4.344 13.429 1.00 87.38 117 LYS A O 1
ATOM 927 N N . THR A 1 118 ? -30.705 -4.945 15.131 1.00 89.56 118 THR A N 1
ATOM 928 C CA . THR A 1 118 ? -31.491 -4.307 16.193 1.00 89.56 118 THR A CA 1
ATOM 929 C C . THR A 1 118 ? -30.991 -2.886 16.415 1.00 89.56 118 THR A C 1
ATOM 931 O O . THR A 1 118 ? -29.807 -2.675 16.667 1.00 89.56 118 THR A O 1
ATOM 934 N N . GLN A 1 119 ? -31.885 -1.906 16.327 1.00 88.44 119 GLN A N 1
ATOM 935 C CA . GLN A 1 119 ? -31.598 -0.502 16.611 1.00 88.44 119 GLN A CA 1
ATOM 936 C C . GLN A 1 119 ? -32.357 -0.062 17.854 1.00 88.44 119 GLN A C 1
ATOM 938 O O . GLN A 1 119 ? -33.565 -0.269 17.952 1.00 88.44 119 GLN A O 1
ATOM 943 N N . ARG A 1 120 ? -31.645 0.570 18.787 1.00 88.81 120 ARG A N 1
ATOM 944 C CA . ARG A 1 120 ? -32.232 1.242 19.947 1.00 88.81 120 ARG A CA 1
ATOM 945 C C . ARG A 1 120 ? -32.359 2.722 19.628 1.00 88.81 120 ARG A C 1
ATOM 947 O O . ARG A 1 120 ? -31.350 3.376 19.390 1.00 88.81 120 ARG A O 1
ATOM 954 N N . VAL A 1 121 ? -33.586 3.228 19.592 1.00 87.00 121 VAL A N 1
ATOM 955 C CA . VAL A 1 121 ? -33.880 4.630 19.280 1.00 87.00 121 VAL A CA 1
ATOM 956 C C . VAL A 1 121 ? -34.792 5.237 20.336 1.00 87.00 121 VAL A C 1
ATOM 958 O O . VAL A 1 121 ? -35.724 4.598 20.818 1.00 87.00 121 VAL A O 1
ATOM 961 N N . GLU A 1 122 ? -34.550 6.496 20.676 1.00 84.94 122 GLU A N 1
ATOM 962 C CA . GLU A 1 122 ? -35.417 7.272 21.572 1.00 84.94 122 GLU A CA 1
ATOM 963 C C . GLU A 1 122 ? -36.424 8.121 20.780 1.00 84.94 122 GLU A C 1
ATOM 965 O O . GLU A 1 122 ? -37.548 8.384 21.226 1.00 84.94 122 GLU A O 1
ATOM 970 N N . TYR A 1 123 ? -36.025 8.540 19.575 1.00 85.31 123 TYR A N 1
ATOM 971 C CA . TYR A 1 123 ? -36.777 9.439 18.704 1.00 85.31 123 TYR A CA 1
ATOM 972 C C . TYR A 1 123 ? -36.897 8.875 17.283 1.00 85.31 123 TYR A C 1
ATOM 974 O O . TYR A 1 123 ? -36.049 8.124 16.807 1.00 85.31 123 TYR A O 1
ATOM 982 N N . ALA A 1 124 ? -37.965 9.253 16.576 1.00 81.44 124 ALA A N 1
ATOM 983 C CA . ALA A 1 124 ? -38.248 8.732 15.236 1.00 81.44 124 ALA A CA 1
ATOM 984 C C . ALA A 1 124 ? -37.226 9.172 14.167 1.00 81.44 124 ALA A C 1
ATOM 986 O O . ALA A 1 124 ? -37.060 8.478 13.170 1.00 81.44 124 ALA A O 1
ATOM 987 N N . ASP A 1 125 ? -36.544 10.301 14.364 1.00 83.25 125 ASP A N 1
ATOM 988 C CA . ASP A 1 125 ? -35.498 10.834 13.480 1.00 83.25 125 ASP A CA 1
ATOM 989 C C . ASP A 1 125 ? -34.149 10.115 13.629 1.00 83.25 125 ASP A C 1
ATOM 991 O O . ASP A 1 125 ? -33.286 10.258 12.762 1.00 83.25 125 ASP A O 1
ATOM 995 N N . GLN A 1 126 ? -33.971 9.317 14.686 1.00 85.00 126 GLN A N 1
ATOM 996 C CA . GLN A 1 126 ? -32.807 8.444 14.868 1.00 85.00 126 GLN A CA 1
ATOM 997 C C . GLN A 1 126 ? -32.924 7.135 14.078 1.00 85.00 126 GLN A C 1
ATOM 999 O O . GLN A 1 126 ? -31.927 6.439 13.911 1.00 85.00 126 GLN A O 1
ATOM 1004 N N . LEU A 1 127 ? -34.114 6.798 13.563 1.00 86.50 127 LEU A N 1
ATOM 1005 C CA . LEU A 1 127 ? -34.309 5.605 12.743 1.00 86.50 127 LEU A CA 1
ATOM 1006 C C . LEU A 1 127 ? -33.452 5.692 11.473 1.00 86.50 127 LEU A C 1
ATOM 1008 O O . LEU A 1 127 ? -33.575 6.642 10.691 1.00 86.50 127 LEU A O 1
ATOM 1012 N N . ARG A 1 128 ? -32.597 4.690 11.258 1.00 85.94 128 ARG A N 1
ATOM 1013 C CA . ARG A 1 128 ? -31.765 4.558 10.056 1.00 85.94 128 ARG A CA 1
ATOM 1014 C C . ARG A 1 128 ? -32.072 3.254 9.338 1.00 85.94 128 ARG A C 1
ATOM 1016 O O . ARG A 1 128 ? -32.365 2.237 9.965 1.00 85.94 128 ARG A O 1
ATOM 1023 N N . GLN A 1 129 ? -32.007 3.260 8.012 1.00 87.12 129 GLN A N 1
ATOM 1024 C CA . GLN A 1 129 ? -32.094 2.021 7.249 1.00 87.12 129 GLN A CA 1
ATOM 1025 C C . GLN A 1 129 ? -30.762 1.267 7.373 1.00 87.12 129 GLN A C 1
ATOM 1027 O O . GLN A 1 129 ? -29.719 1.888 7.174 1.00 87.12 129 GLN A O 1
ATOM 1032 N N . PRO A 1 130 ? -30.762 -0.042 7.699 1.00 88.25 130 PRO A N 1
ATOM 1033 C CA . PRO A 1 130 ? -29.533 -0.818 7.757 1.00 88.25 130 PRO A CA 1
ATOM 1034 C C . PRO A 1 130 ? -28.793 -0.786 6.423 1.00 88.25 130 PRO A C 1
ATOM 1036 O O . PRO A 1 130 ? -29.414 -0.864 5.357 1.00 88.25 130 PRO A O 1
ATOM 1039 N N . GLN A 1 131 ? -27.467 -0.723 6.503 1.00 89.75 131 GLN A N 1
ATOM 1040 C CA . GLN A 1 131 ? -26.621 -0.805 5.326 1.00 89.75 131 GLN A CA 1
ATOM 1041 C C . GLN A 1 131 ? -26.755 -2.173 4.652 1.00 89.75 131 GLN A C 1
ATOM 1043 O O . GLN A 1 131 ? -26.863 -3.210 5.320 1.00 89.75 131 GLN A O 1
ATOM 1048 N N . VAL A 1 132 ? -26.722 -2.168 3.325 1.00 90.75 132 VAL A N 1
ATOM 1049 C CA . VAL A 1 132 ? -26.830 -3.372 2.494 1.00 90.75 132 VAL A CA 1
ATOM 1050 C C . VAL A 1 132 ? -25.457 -3.803 1.995 1.00 90.75 132 VAL A C 1
ATOM 1052 O O . VAL A 1 132 ? -24.609 -2.953 1.743 1.00 90.75 132 VAL A O 1
ATOM 1055 N N . ASP A 1 133 ? -25.230 -5.109 1.868 1.00 92.44 133 ASP A N 1
ATOM 1056 C CA . ASP A 1 133 ? -24.042 -5.636 1.189 1.00 92.44 133 ASP A CA 1
ATOM 1057 C C . ASP A 1 133 ? -24.193 -5.618 -0.328 1.00 92.44 133 ASP A C 1
ATOM 1059 O O . ASP A 1 133 ? -25.206 -6.085 -0.839 1.00 92.44 133 ASP A O 1
ATOM 1063 N N . VAL A 1 134 ? -23.153 -5.189 -1.037 1.00 94.00 134 VAL A N 1
ATOM 1064 C CA . VAL A 1 134 ? -23.052 -5.310 -2.497 1.00 94.00 134 VAL A CA 1
ATOM 1065 C C . VAL A 1 134 ? -21.620 -5.673 -2.892 1.00 94.00 134 VAL A C 1
ATOM 1067 O O . VAL A 1 134 ? -20.663 -5.278 -2.215 1.00 94.00 134 VAL A O 1
ATOM 1070 N N . ALA A 1 135 ? -21.463 -6.456 -3.959 1.00 92.88 135 ALA A N 1
ATOM 1071 C CA . ALA A 1 135 ? -20.160 -6.692 -4.572 1.00 92.88 135 ALA A CA 1
ATOM 1072 C C . ALA A 1 135 ? -19.668 -5.387 -5.218 1.00 92.88 135 ALA A C 1
ATOM 1074 O O . ALA A 1 135 ? -20.423 -4.705 -5.916 1.00 92.88 135 ALA A O 1
ATOM 1075 N N . PHE A 1 136 ? -18.439 -4.972 -4.909 1.00 92.25 136 PHE A N 1
ATOM 1076 C CA . PHE A 1 136 ? -17.997 -3.622 -5.265 1.00 92.25 136 PHE A CA 1
ATOM 1077 C C . PHE A 1 136 ? -17.806 -3.457 -6.771 1.00 92.25 136 PHE A C 1
ATOM 1079 O O . PHE A 1 136 ? -18.210 -2.454 -7.348 1.00 92.25 136 PHE A O 1
ATOM 1086 N N . ASP A 1 137 ? -17.232 -4.469 -7.407 1.00 87.00 137 ASP A N 1
ATOM 1087 C CA . ASP A 1 137 ? -17.038 -4.565 -8.847 1.00 87.00 137 ASP A CA 1
ATOM 1088 C C . ASP A 1 137 ? -18.365 -4.548 -9.613 1.00 87.00 137 ASP A C 1
ATOM 1090 O O . ASP A 1 137 ? -18.488 -3.806 -10.589 1.00 87.00 137 ASP A O 1
ATOM 1094 N N . GLU A 1 138 ? -19.379 -5.279 -9.141 1.00 88.56 138 GLU A N 1
ATOM 1095 C CA . GLU A 1 138 ? -20.721 -5.258 -9.738 1.00 88.56 138 GLU A CA 1
ATOM 1096 C C . GLU A 1 138 ? -21.375 -3.875 -9.622 1.00 88.56 138 GLU A C 1
ATOM 1098 O O . GLU A 1 138 ? -21.955 -3.385 -10.592 1.00 88.56 138 GLU A O 1
ATOM 1103 N N . LEU A 1 139 ? -21.250 -3.211 -8.465 1.00 91.62 139 LEU A N 1
ATOM 1104 C CA . LEU A 1 139 ? -21.775 -1.858 -8.262 1.00 91.62 139 LEU A CA 1
ATOM 1105 C C . LEU A 1 139 ? -21.121 -0.852 -9.215 1.00 91.62 139 LEU A C 1
ATOM 1107 O O . LEU A 1 139 ? -21.820 -0.066 -9.852 1.00 91.62 139 LEU A O 1
ATOM 1111 N N . ILE A 1 140 ? -19.789 -0.857 -9.299 1.00 90.31 140 ILE A N 1
ATOM 1112 C CA . ILE A 1 140 ? -19.057 0.069 -10.169 1.00 90.31 140 ILE A CA 1
ATOM 1113 C C . ILE A 1 140 ? -19.393 -0.201 -11.632 1.00 90.31 140 ILE A C 1
ATOM 1115 O O . ILE A 1 140 ? -19.724 0.738 -12.350 1.00 90.31 140 ILE A O 1
ATOM 1119 N N . SER A 1 141 ? -19.390 -1.466 -12.056 1.00 84.31 141 SER A N 1
ATOM 1120 C CA . SER A 1 141 ? -19.747 -1.849 -13.427 1.00 84.31 141 SER A CA 1
ATOM 1121 C C . SER A 1 141 ? -21.159 -1.397 -13.786 1.00 84.31 141 SER A C 1
ATOM 1123 O O . SER A 1 141 ? -21.367 -0.843 -14.860 1.00 84.31 141 SER A O 1
ATOM 1125 N N . TYR A 1 142 ? -22.114 -1.558 -12.869 1.00 88.56 142 TYR A N 1
ATOM 1126 C CA . TYR A 1 142 ? -23.487 -1.107 -13.065 1.00 88.56 142 TYR A CA 1
ATOM 1127 C C . TYR A 1 142 ? -23.588 0.417 -13.211 1.00 88.56 142 TYR A C 1
ATOM 1129 O O . TYR A 1 142 ? -24.192 0.907 -14.159 1.00 88.56 142 TYR A O 1
ATOM 1137 N N . LEU A 1 143 ? -22.949 1.188 -12.326 1.00 89.19 143 LEU A N 1
ATOM 1138 C CA . LEU A 1 143 ? -22.973 2.654 -12.401 1.00 89.19 143 LEU A CA 1
ATOM 1139 C C . LEU A 1 143 ? -22.288 3.182 -13.667 1.00 89.19 143 LEU A C 1
ATOM 1141 O O . LEU A 1 143 ? -22.773 4.134 -14.276 1.00 89.19 143 LEU A O 1
ATOM 1145 N N . LEU A 1 144 ? -21.187 2.554 -14.085 1.00 85.25 144 LEU A N 1
ATOM 1146 C CA . LEU A 1 144 ? -20.543 2.834 -15.368 1.00 85.25 144 LEU A CA 1
ATOM 1147 C C . LEU A 1 144 ? -21.471 2.525 -16.541 1.00 85.25 144 LEU A C 1
ATOM 1149 O O . LEU A 1 144 ? -21.525 3.302 -17.495 1.00 85.25 144 LEU A O 1
ATOM 1153 N N . ASP A 1 145 ? -22.219 1.420 -16.467 1.00 84.69 145 ASP A N 1
ATOM 1154 C CA . ASP A 1 145 ? -23.151 1.057 -17.528 1.00 84.69 145 ASP A CA 1
ATOM 1155 C C . ASP A 1 145 ? -24.269 2.092 -17.665 1.00 84.69 145 ASP A C 1
ATOM 1157 O O . ASP A 1 145 ? -24.607 2.469 -18.780 1.00 84.69 145 ASP A O 1
ATOM 1161 N N . LEU A 1 146 ? -24.736 2.662 -16.551 1.00 85.31 146 LEU A N 1
ATOM 1162 C CA . LEU A 1 146 ? -25.705 3.761 -16.547 1.00 85.31 146 LEU A CA 1
ATOM 1163 C C . LEU A 1 146 ? -25.122 5.119 -16.988 1.00 85.31 146 LEU A C 1
ATOM 1165 O O . LEU A 1 146 ? -25.891 6.045 -17.232 1.00 85.31 146 LEU A O 1
ATOM 1169 N N . GLY A 1 147 ? -23.798 5.256 -17.118 1.00 81.81 147 GLY A N 1
ATOM 1170 C CA . GLY A 1 147 ? -23.136 6.473 -17.611 1.00 81.81 147 GLY A CA 1
ATOM 1171 C C . GLY A 1 147 ? -22.373 7.287 -16.560 1.00 81.81 147 GLY A C 1
ATOM 1172 O O . GLY A 1 147 ? -22.001 8.430 -16.825 1.00 81.81 147 GLY A O 1
ATOM 1173 N N . ALA A 1 148 ? -22.126 6.738 -15.369 1.00 86.25 148 ALA A N 1
ATOM 1174 C CA . ALA A 1 148 ? -21.312 7.400 -14.352 1.00 86.25 148 ALA A CA 1
ATOM 1175 C C . ALA A 1 148 ? -19.859 7.565 -14.817 1.00 86.25 148 ALA A C 1
ATOM 1177 O O . ALA A 1 148 ? -19.304 6.690 -15.481 1.00 86.25 148 ALA A O 1
ATOM 1178 N N . VAL A 1 149 ? -19.206 8.641 -14.381 1.00 85.44 149 VAL A N 1
ATOM 1179 C CA . VAL A 1 149 ? -17.794 8.903 -14.695 1.00 85.44 149 VAL A CA 1
ATOM 1180 C C . VAL A 1 149 ? -16.948 8.755 -13.424 1.00 85.44 149 VAL A C 1
ATOM 1182 O O . VAL A 1 149 ? -17.280 9.367 -12.406 1.00 85.44 149 VAL A O 1
ATOM 1185 N N . PRO A 1 150 ? -15.867 7.950 -13.416 1.00 86.75 150 PRO A N 1
ATOM 1186 C CA . PRO A 1 150 ? -14.979 7.850 -12.258 1.00 86.75 150 PRO A CA 1
ATOM 1187 C C . PRO A 1 150 ? -14.273 9.177 -11.955 1.00 86.75 150 PRO A C 1
ATOM 1189 O O . PRO A 1 150 ? -13.778 9.838 -12.863 1.00 86.75 150 PRO A O 1
ATOM 1192 N N . GLN A 1 151 ? -14.151 9.541 -10.675 1.00 87.50 151 GLN A N 1
ATOM 1193 C CA . GLN A 1 151 ? -13.427 10.739 -10.247 1.00 87.50 151 GLN A CA 1
ATOM 1194 C C . GLN A 1 151 ? -11.978 10.397 -9.840 1.00 87.50 151 GLN A C 1
ATOM 1196 O O . GLN A 1 151 ? -11.781 9.809 -8.771 1.00 87.50 151 GLN A O 1
ATOM 1201 N N . PRO A 1 152 ? -10.944 10.812 -10.605 1.00 83.50 152 PRO A N 1
ATOM 1202 C CA . PRO A 1 152 ? -9.555 10.393 -10.383 1.00 83.50 152 PRO A CA 1
ATOM 1203 C C . PRO A 1 152 ? -9.045 10.607 -8.952 1.00 83.50 152 PRO A C 1
ATOM 1205 O O . PRO A 1 152 ? -8.461 9.718 -8.334 1.00 83.50 152 PRO A O 1
ATOM 1208 N N . GLN A 1 153 ? -9.305 11.792 -8.394 1.00 86.75 153 GLN A N 1
ATOM 1209 C CA . GLN A 1 153 ? -8.847 12.160 -7.052 1.00 86.75 153 GLN A CA 1
ATOM 1210 C C . GLN A 1 153 ? -9.493 11.310 -5.954 1.00 86.75 153 GLN A C 1
ATOM 1212 O O . GLN A 1 153 ? -8.824 10.968 -4.979 1.00 86.75 153 GLN A O 1
ATOM 1217 N N . GLY A 1 154 ? -10.770 10.949 -6.116 1.00 89.81 154 GLY A N 1
ATOM 1218 C CA . GLY A 1 154 ? -11.498 10.134 -5.150 1.00 89.81 154 GLY A CA 1
ATOM 1219 C C . GLY A 1 154 ? -10.944 8.721 -5.056 1.00 89.81 154 GLY A C 1
ATOM 1220 O O . GLY A 1 154 ? -10.666 8.242 -3.960 1.00 89.81 154 GLY A O 1
ATOM 1221 N N . TRP A 1 155 ? -10.699 8.087 -6.204 1.00 90.69 155 TRP A N 1
ATOM 1222 C CA . TRP A 1 155 ? -10.105 6.748 -6.272 1.00 90.69 155 TRP A CA 1
ATOM 1223 C C . TRP A 1 155 ? -8.677 6.707 -5.736 1.00 90.69 155 TRP A C 1
ATOM 1225 O O . TRP A 1 155 ? -8.332 5.815 -4.963 1.00 90.69 155 TRP A O 1
ATOM 1235 N N . LYS A 1 156 ? -7.856 7.711 -6.063 1.00 87.75 156 LYS A N 1
ATOM 1236 C CA . LYS A 1 156 ? -6.506 7.846 -5.499 1.00 87.75 156 LYS A CA 1
ATOM 1237 C C . LYS A 1 156 ? -6.531 7.958 -3.974 1.00 87.75 156 LYS A C 1
ATOM 1239 O O . LYS A 1 156 ? -5.701 7.361 -3.279 1.00 87.75 156 LYS A O 1
ATOM 1244 N N . LEU A 1 157 ? -7.472 8.737 -3.443 1.00 90.50 157 LEU A N 1
ATOM 1245 C CA . LEU A 1 157 ? -7.636 8.906 -2.005 1.00 90.50 157 LEU A CA 1
ATOM 1246 C C . LEU A 1 157 ? -8.114 7.606 -1.351 1.00 90.50 157 LEU A C 1
ATOM 1248 O O . LEU A 1 157 ? -7.533 7.196 -0.348 1.00 90.50 157 LEU A O 1
ATOM 1252 N N . LEU A 1 158 ? -9.067 6.905 -1.972 1.00 92.56 158 LEU A N 1
ATOM 1253 C CA . LEU A 1 158 ? -9.530 5.599 -1.510 1.00 92.56 158 LEU A CA 1
ATOM 1254 C C . LEU A 1 158 ? -8.412 4.558 -1.477 1.00 92.56 158 LEU A C 1
ATOM 1256 O O . LEU A 1 158 ? -8.252 3.877 -0.465 1.00 92.56 158 LEU A O 1
ATOM 1260 N N . ARG A 1 159 ? -7.577 4.480 -2.519 1.00 90.69 159 ARG A N 1
ATOM 1261 C CA . ARG A 1 159 ? -6.447 3.542 -2.542 1.00 90.69 159 ARG A CA 1
ATOM 1262 C C . ARG A 1 159 ? -5.434 3.848 -1.440 1.00 90.69 159 ARG A C 1
ATOM 1264 O O . ARG A 1 159 ? -4.929 2.937 -0.791 1.00 90.69 159 ARG A O 1
ATOM 1271 N N . SER A 1 160 ? -5.102 5.124 -1.252 1.00 87.62 160 SER A N 1
ATOM 1272 C CA . SER A 1 160 ? -4.044 5.544 -0.322 1.00 87.62 160 SER A CA 1
ATOM 1273 C C . SER A 1 160 ? -4.471 5.564 1.146 1.00 87.62 160 SER A C 1
ATOM 1275 O O . SER A 1 160 ? -3.625 5.368 2.017 1.00 87.62 160 SER A O 1
ATOM 1277 N N . THR A 1 161 ? -5.753 5.802 1.433 1.00 89.12 161 THR A N 1
ATOM 1278 C CA . THR A 1 161 ? -6.260 5.976 2.807 1.00 89.12 161 THR A CA 1
ATOM 1279 C C . THR A 1 161 ? -7.232 4.882 3.257 1.00 89.12 161 THR A C 1
ATOM 1281 O O . THR A 1 161 ? -7.443 4.721 4.460 1.00 89.12 161 THR A O 1
ATOM 1284 N N . GLY A 1 162 ? -7.783 4.081 2.338 1.00 89.19 162 GLY A N 1
ATOM 1285 C CA . GLY A 1 162 ? -8.690 2.976 2.653 1.00 89.19 162 GLY A CA 1
ATOM 1286 C C . GLY A 1 162 ? -9.931 3.448 3.415 1.00 89.19 162 GLY A C 1
ATOM 1287 O O . GLY A 1 162 ? -10.612 4.384 2.996 1.00 89.19 162 GLY A O 1
ATOM 1288 N N . LEU A 1 163 ? -10.205 2.839 4.574 1.00 86.75 163 LEU A N 1
ATOM 1289 C CA . LEU A 1 163 ? -11.332 3.206 5.451 1.00 86.75 163 LEU A CA 1
ATOM 1290 C C . LEU A 1 163 ? -11.262 4.646 5.984 1.00 86.75 163 LEU A C 1
ATOM 1292 O O . LEU A 1 163 ? -12.279 5.179 6.415 1.00 86.75 163 LEU A O 1
ATOM 1296 N N . TRP A 1 164 ? -10.087 5.282 5.947 1.00 86.44 164 TRP A N 1
ATOM 1297 C CA . TRP A 1 164 ? -9.883 6.658 6.414 1.00 86.44 164 TRP A CA 1
ATOM 1298 C C . TRP A 1 164 ? -10.159 7.711 5.341 1.00 86.44 164 TRP A C 1
ATOM 1300 O O . TRP A 1 164 ? -9.880 8.895 5.550 1.00 86.44 164 TRP A O 1
ATOM 1310 N N . THR A 1 165 ? -10.690 7.296 4.191 1.00 89.50 165 THR A N 1
ATOM 1311 C CA . THR A 1 165 ? -11.084 8.226 3.135 1.00 89.50 165 THR A CA 1
ATOM 1312 C C . THR A 1 165 ? -12.118 9.210 3.690 1.00 89.50 165 THR A C 1
ATOM 1314 O O . THR A 1 165 ? -13.122 8.771 4.254 1.00 89.50 165 THR A O 1
ATOM 1317 N N . PRO A 1 166 ? -11.914 10.533 3.547 1.00 90.19 166 PRO A N 1
ATOM 1318 C CA . PRO A 1 166 ? -12.847 11.533 4.046 1.00 90.19 166 PRO A CA 1
ATOM 1319 C C . PRO A 1 166 ? -14.283 11.277 3.585 1.00 90.19 166 PRO A C 1
ATOM 1321 O O . PRO A 1 166 ? -14.539 11.003 2.407 1.00 90.19 166 PRO A O 1
ATOM 1324 N N . LEU A 1 167 ? -15.229 11.423 4.511 1.00 89.19 167 LEU A N 1
ATOM 1325 C CA . LEU A 1 167 ? -16.655 11.278 4.232 1.00 89.19 167 LEU A CA 1
ATOM 1326 C C . LEU A 1 167 ? -17.094 12.277 3.152 1.00 89.19 167 LEU A C 1
ATOM 1328 O O . LEU A 1 167 ? -16.674 13.434 3.141 1.00 89.19 167 LEU A O 1
ATOM 1332 N N . GLY A 1 168 ? -17.933 11.830 2.221 1.00 88.69 168 GLY A N 1
ATOM 1333 C CA . GLY A 1 168 ? -18.407 12.637 1.096 1.00 88.69 168 GLY A CA 1
ATOM 1334 C C . GLY A 1 168 ? -17.399 12.808 -0.047 1.00 88.69 168 GLY A C 1
ATOM 1335 O O . GLY A 1 168 ? -17.705 13.525 -1.012 1.00 88.69 168 GLY A O 1
ATOM 1336 N N . THR A 1 169 ? -16.227 12.162 0.023 1.00 92.75 169 THR A N 1
ATOM 1337 C CA . THR A 1 169 ? -15.332 11.989 -1.135 1.00 92.75 169 THR A CA 1
ATOM 1338 C C . THR A 1 169 ? -16.107 11.300 -2.248 1.00 92.75 169 THR A C 1
ATOM 1340 O O . THR A 1 169 ? -16.645 10.216 -2.030 1.00 92.75 169 THR A O 1
ATOM 1343 N N . ALA A 1 170 ? -16.192 11.926 -3.421 1.00 93.88 170 ALA A N 1
ATOM 1344 C CA . ALA A 1 170 ? -16.844 11.316 -4.569 1.00 93.88 170 ALA A CA 1
ATOM 1345 C C . ALA A 1 170 ? -15.877 10.380 -5.294 1.00 93.88 170 ALA A C 1
ATOM 1347 O O . ALA A 1 170 ? -14.738 10.731 -5.584 1.00 93.88 170 ALA A O 1
ATOM 1348 N N . LEU A 1 171 ? -16.349 9.159 -5.525 1.00 93.50 171 LEU A N 1
ATOM 1349 C CA . LEU A 1 171 ? -15.684 8.130 -6.314 1.00 93.50 171 LEU A CA 1
ATOM 1350 C C . LEU A 1 171 ? -16.202 8.157 -7.753 1.00 93.50 171 LEU A C 1
ATOM 1352 O O . LEU A 1 171 ? -15.450 7.924 -8.693 1.00 93.50 171 LEU A O 1
ATOM 1356 N N . MET A 1 172 ? -17.481 8.476 -7.943 1.00 92.25 172 MET A N 1
ATOM 1357 C CA . MET A 1 172 ? -18.083 8.615 -9.267 1.00 92.25 172 MET A CA 1
ATOM 1358 C C . MET A 1 172 ? -18.963 9.855 -9.318 1.00 92.25 172 MET A C 1
ATOM 1360 O O . MET A 1 172 ? -19.604 10.210 -8.324 1.00 92.25 172 MET A O 1
ATOM 1364 N N . THR A 1 173 ? -19.014 10.485 -10.483 1.00 92.00 173 THR A N 1
ATOM 1365 C CA . THR A 1 173 ? -19.850 11.645 -10.784 1.00 92.00 173 THR A CA 1
ATOM 1366 C C . THR A 1 173 ? -20.908 11.308 -11.828 1.00 92.00 173 THR A C 1
ATOM 1368 O O . THR A 1 173 ? -20.839 10.273 -12.495 1.00 92.00 173 THR A O 1
ATOM 1371 N N . SER A 1 174 ? -21.886 12.197 -11.968 1.00 89.56 174 SER A N 1
ATOM 1372 C CA . SER A 1 174 ? -22.846 12.201 -13.069 1.00 89.56 174 SER A CA 1
ATOM 1373 C C . SER A 1 174 ? -22.139 12.256 -14.440 1.00 89.56 174 SER A C 1
ATOM 1375 O O . SER A 1 174 ? -20.968 12.651 -14.504 1.00 89.56 174 SER A O 1
ATOM 1377 N N . PRO A 1 175 ? -22.824 11.889 -15.542 1.00 84.69 175 PRO A N 1
ATOM 1378 C CA . PRO A 1 175 ? -22.243 11.893 -16.890 1.00 84.69 175 PRO A CA 1
ATOM 1379 C C . PRO A 1 175 ? -21.655 13.246 -17.325 1.00 84.69 175 PRO A C 1
ATOM 1381 O O . PRO A 1 175 ? -20.709 13.298 -18.103 1.00 84.69 175 PRO A O 1
ATOM 1384 N N . ASP A 1 176 ? -22.198 14.351 -16.810 1.00 83.44 176 ASP A N 1
ATOM 1385 C CA . ASP A 1 176 ? -21.725 15.721 -17.052 1.00 83.44 176 ASP A CA 1
ATOM 1386 C C . ASP A 1 176 ? -20.601 16.170 -16.091 1.00 83.44 176 ASP A C 1
ATOM 1388 O O . ASP A 1 176 ? -20.112 17.297 -16.190 1.00 83.44 176 ASP A O 1
ATOM 1392 N N . GLY A 1 177 ? -20.200 15.308 -15.149 1.00 81.94 177 GLY A N 1
ATOM 1393 C CA . GLY A 1 177 ? -19.114 15.529 -14.193 1.00 81.94 177 GLY A CA 1
ATOM 1394 C C . GLY A 1 177 ? -19.428 16.494 -13.044 1.00 81.94 177 GLY A C 1
ATOM 1395 O O . GLY A 1 177 ? -18.522 16.839 -12.285 1.00 81.94 177 GLY A O 1
ATOM 1396 N N . ARG A 1 178 ? -20.675 16.968 -12.908 1.00 85.56 178 ARG A N 1
ATOM 1397 C CA . ARG A 1 178 ? -21.033 18.047 -11.964 1.00 85.56 178 ARG A CA 1
ATOM 1398 C C . ARG A 1 178 ? -21.520 17.551 -10.611 1.00 85.56 178 ARG A C 1
ATOM 1400 O O . ARG A 1 178 ? -21.206 18.154 -9.584 1.00 85.56 178 ARG A O 1
ATOM 1407 N N . GLU A 1 179 ? -22.297 16.478 -10.601 1.00 90.44 179 GLU A N 1
ATOM 1408 C CA . GLU A 1 179 ? -22.936 15.946 -9.404 1.00 90.44 179 GLU A CA 1
ATOM 1409 C C . GLU A 1 179 ? -22.263 14.652 -8.942 1.00 90.44 179 GLU A C 1
ATOM 1411 O O . GLU A 1 179 ? -21.635 13.934 -9.716 1.00 90.44 179 GLU A O 1
ATOM 1416 N N . LYS A 1 180 ? -22.357 14.359 -7.642 1.00 92.81 180 LYS A N 1
ATOM 1417 C CA . LYS A 1 180 ? -21.716 13.189 -7.033 1.00 92.81 180 LYS A CA 1
ATOM 1418 C C . LYS A 1 180 ? -22.659 11.992 -7.112 1.00 92.81 180 LYS A C 1
ATOM 1420 O O . LYS A 1 180 ? -23.696 11.995 -6.453 1.00 92.81 180 LYS A O 1
ATOM 1425 N N . ALA A 1 181 ? -22.276 10.972 -7.872 1.00 91.69 181 ALA A N 1
ATOM 1426 C CA . ALA A 1 181 ? -23.065 9.758 -8.039 1.00 91.69 181 ALA A CA 1
ATOM 1427 C C . ALA A 1 181 ? -22.770 8.710 -6.958 1.00 91.69 181 ALA A C 1
ATOM 1429 O O . ALA A 1 181 ? -23.689 8.138 -6.378 1.00 91.69 181 ALA A O 1
ATOM 1430 N N . LEU A 1 182 ? -21.492 8.492 -6.640 1.00 94.19 182 LEU A N 1
ATOM 1431 C CA . LEU A 1 182 ? -21.051 7.550 -5.608 1.00 94.19 182 LEU A CA 1
ATOM 1432 C C . LEU A 1 182 ? -20.082 8.251 -4.664 1.00 94.19 182 LEU A C 1
ATOM 1434 O O . LEU A 1 182 ? -19.078 8.804 -5.113 1.00 94.19 182 LEU A O 1
ATOM 1438 N N . THR A 1 183 ? -20.351 8.207 -3.361 1.00 94.38 183 THR A N 1
ATOM 1439 C CA . THR A 1 183 ? -19.517 8.862 -2.342 1.00 94.38 183 THR A CA 1
ATOM 1440 C C . THR A 1 183 ? -19.195 7.950 -1.172 1.00 94.38 183 THR A C 1
ATOM 1442 O O . THR A 1 183 ? -20.003 7.090 -0.834 1.00 94.38 183 THR A O 1
ATOM 1445 N N . VAL A 1 184 ? -18.067 8.187 -0.501 1.00 92.56 184 VAL A N 1
ATOM 1446 C CA . VAL A 1 184 ? -17.748 7.543 0.783 1.00 92.56 184 VAL A CA 1
ATOM 1447 C C . VAL A 1 184 ? -18.724 8.013 1.861 1.00 92.56 184 VAL A C 1
ATOM 1449 O O . VAL A 1 184 ? -18.926 9.215 2.039 1.00 92.56 184 VAL A O 1
ATOM 1452 N N . ALA A 1 185 ? -19.332 7.066 2.567 1.00 88.75 185 ALA A N 1
ATOM 1453 C CA . ALA A 1 185 ? -20.349 7.295 3.585 1.00 88.75 185 ALA A CA 1
ATOM 1454 C C . ALA A 1 185 ? -19.834 6.929 4.988 1.00 88.75 185 ALA A C 1
ATOM 1456 O O . ALA A 1 185 ? -18.823 6.234 5.113 1.00 88.75 185 ALA A O 1
ATOM 1457 N N . PRO A 1 186 ? -20.504 7.393 6.061 1.00 84.38 186 PRO A N 1
ATOM 1458 C CA . PRO A 1 186 ? -20.143 7.027 7.426 1.00 84.38 186 PRO A CA 1
ATOM 1459 C C . PRO A 1 186 ? -20.167 5.508 7.632 1.00 84.38 186 PRO A C 1
ATOM 1461 O O . PRO A 1 186 ? -21.032 4.804 7.100 1.00 84.38 186 PRO A O 1
ATOM 1464 N N . LEU A 1 187 ? -19.208 5.004 8.406 1.00 74.44 187 LEU A N 1
ATOM 1465 C CA . LEU A 1 187 ? -19.189 3.620 8.874 1.00 74.44 187 LEU A CA 1
ATOM 1466 C C . LEU A 1 187 ? -20.219 3.479 9.997 1.00 74.44 187 LEU A C 1
ATOM 1468 O O . LEU A 1 187 ? -20.021 4.030 11.078 1.00 74.44 187 LEU A O 1
ATOM 1472 N N . ASP A 1 188 ? -21.310 2.757 9.740 1.00 68.25 188 ASP A N 1
ATOM 1473 C CA . ASP A 1 188 ? -22.333 2.500 10.763 1.00 68.25 188 ASP A CA 1
ATOM 1474 C C . ASP A 1 188 ? -21.951 1.327 11.682 1.00 68.25 188 ASP A C 1
ATOM 1476 O O . ASP A 1 188 ? -22.529 1.191 12.757 1.00 68.25 188 ASP A O 1
ATOM 1480 N N . ASP A 1 189 ? -21.003 0.482 11.257 1.00 67.56 189 ASP A N 1
ATOM 1481 C CA . ASP A 1 189 ? -20.537 -0.715 11.964 1.00 67.56 189 ASP A CA 1
ATOM 1482 C C . ASP A 1 189 ? -18.994 -0.800 11.912 1.00 67.56 189 ASP A C 1
ATOM 1484 O O . ASP A 1 189 ? -18.367 -0.384 10.935 1.00 67.56 189 ASP A O 1
ATOM 1488 N N . SER A 1 190 ? -18.365 -1.364 12.948 1.00 60.06 190 SER A N 1
ATOM 1489 C CA . SER A 1 190 ? -16.900 -1.501 13.081 1.00 60.06 190 SER A CA 1
ATOM 1490 C C . SER A 1 190 ? -16.305 -2.696 12.316 1.00 60.06 190 SER A C 1
ATOM 1492 O O . SER A 1 190 ? -15.170 -3.095 12.564 1.00 60.06 190 SER A O 1
ATOM 1494 N N . ASP A 1 191 ? -17.053 -3.269 11.374 1.00 72.31 191 ASP A N 1
ATOM 1495 C CA . ASP A 1 191 ? -16.750 -4.553 10.723 1.00 72.31 191 ASP A CA 1
ATOM 1496 C C . ASP A 1 191 ? -15.672 -4.453 9.623 1.00 72.31 191 ASP A C 1
ATOM 1498 O O . ASP A 1 191 ? -15.467 -5.394 8.858 1.00 72.31 191 ASP A O 1
ATOM 1502 N N . GLY A 1 192 ? -15.016 -3.296 9.486 1.00 78.44 192 GLY A N 1
ATOM 1503 C CA . GLY A 1 192 ? -13.918 -3.080 8.541 1.00 78.44 192 GLY A CA 1
ATOM 1504 C C . GLY A 1 192 ? -14.314 -3.035 7.060 1.00 78.44 192 GLY A C 1
ATOM 1505 O O . GLY A 1 192 ? -13.425 -3.024 6.219 1.00 78.44 192 GLY A O 1
ATOM 1506 N N . ASN A 1 193 ? -15.607 -2.994 6.719 1.00 86.25 193 ASN A N 1
ATOM 1507 C CA . ASN A 1 193 ? -16.081 -2.869 5.334 1.00 86.25 193 ASN A CA 1
ATOM 1508 C C . ASN A 1 193 ? -16.246 -1.398 4.932 1.00 86.25 193 ASN A C 1
ATOM 1510 O O . ASN A 1 193 ? -16.781 -0.612 5.707 1.00 86.25 193 ASN A O 1
ATOM 1514 N N . LEU A 1 194 ? -15.870 -1.035 3.703 1.00 90.69 194 LEU A N 1
ATOM 1515 C CA . LEU A 1 194 ? -16.074 0.317 3.174 1.00 90.69 194 LEU A CA 1
ATOM 1516 C C . LEU A 1 194 ? -17.572 0.646 3.065 1.00 90.69 194 LEU A C 1
ATOM 1518 O O . LEU A 1 194 ? -18.335 -0.118 2.474 1.00 90.69 194 LEU A O 1
ATOM 1522 N N . SER A 1 195 ? -17.971 1.797 3.605 1.00 91.38 195 SER A N 1
ATOM 1523 C CA . SER A 1 195 ? -19.335 2.327 3.523 1.00 91.38 195 SER A CA 1
ATOM 1524 C C . SER A 1 195 ? -19.430 3.399 2.441 1.00 91.38 195 SER A C 1
ATOM 1526 O O . SER A 1 195 ? -18.607 4.314 2.381 1.00 91.38 195 SER A O 1
ATOM 1528 N N . LEU A 1 196 ? -20.432 3.288 1.576 1.00 93.00 196 LEU A N 1
ATOM 1529 C CA . LEU A 1 196 ? -20.668 4.143 0.419 1.00 93.00 196 LEU A CA 1
ATOM 1530 C C . LEU A 1 196 ? -22.124 4.619 0.387 1.00 93.00 196 LEU A C 1
ATOM 1532 O O . LEU A 1 196 ? -23.013 3.989 0.946 1.00 93.00 196 LEU A O 1
ATOM 1536 N N . ALA A 1 197 ? -22.391 5.715 -0.307 1.00 91.12 197 ALA A N 1
ATOM 1537 C CA . ALA A 1 197 ? -23.736 6.204 -0.580 1.00 91.12 197 ALA A CA 1
ATOM 1538 C C . ALA A 1 197 ? -23.881 6.474 -2.074 1.00 91.12 197 ALA A C 1
ATOM 1540 O O . ALA A 1 197 ? -22.990 7.076 -2.681 1.00 91.12 197 ALA A O 1
ATOM 1541 N N . VAL A 1 198 ? -25.007 6.040 -2.644 1.00 91.44 198 VAL A N 1
ATOM 1542 C CA . VAL A 1 198 ? -25.351 6.315 -4.041 1.00 91.44 198 VAL A CA 1
ATOM 1543 C C . VAL A 1 198 ? -26.439 7.375 -4.117 1.00 91.44 198 VAL A C 1
ATOM 1545 O O . VAL A 1 198 ? -27.455 7.292 -3.430 1.00 91.44 198 VAL A O 1
ATOM 1548 N N . SER A 1 199 ? -26.234 8.359 -4.980 1.00 89.19 199 SER A N 1
ATOM 1549 C CA . SER A 1 199 ? -27.244 9.333 -5.375 1.00 89.19 199 SER A CA 1
ATOM 1550 C C . SER A 1 199 ? -27.374 9.254 -6.886 1.00 89.19 199 SER A C 1
ATOM 1552 O O . SER A 1 199 ? -26.385 9.449 -7.581 1.00 89.19 199 SER A O 1
ATOM 1554 N N . TRP A 1 200 ? -28.562 8.943 -7.402 1.00 90.25 200 TRP A N 1
ATOM 1555 C CA . TRP A 1 200 ? -28.771 8.818 -8.844 1.00 90.25 200 TRP A CA 1
ATOM 1556 C C . TRP A 1 200 ? -30.053 9.503 -9.282 1.00 90.25 200 TRP A C 1
ATOM 1558 O O . TRP A 1 200 ? -31.087 9.381 -8.623 1.00 90.25 200 TRP A O 1
ATOM 1568 N N . SER A 1 201 ? -29.982 10.189 -10.419 1.00 87.81 201 SER A N 1
ATOM 1569 C CA . SER A 1 201 ? -31.128 10.828 -11.052 1.00 87.81 201 SER A CA 1
ATOM 1570 C C . SER A 1 201 ? -31.474 10.136 -12.367 1.00 87.81 201 SER A C 1
ATOM 1572 O O . SER A 1 201 ? -30.597 9.718 -13.116 1.00 87.81 201 SER A O 1
ATOM 1574 N N . SER A 1 202 ? -32.769 10.027 -12.672 1.00 83.50 202 SER A N 1
ATOM 1575 C CA . SER A 1 202 ? -33.256 9.336 -13.881 1.00 83.50 202 SER A CA 1
ATOM 1576 C C . SER A 1 202 ? -32.728 9.926 -15.195 1.00 83.50 202 SER A C 1
ATOM 1578 O O . SER A 1 202 ? -32.591 9.204 -16.173 1.00 83.50 202 SER A O 1
ATOM 1580 N N . ASN A 1 203 ? -32.387 11.217 -15.215 1.00 86.06 203 ASN A N 1
ATOM 1581 C CA . ASN A 1 203 ? -31.822 11.898 -16.382 1.00 86.06 203 ASN A CA 1
ATOM 1582 C C . ASN A 1 203 ? -30.318 11.637 -16.589 1.00 86.06 203 ASN A C 1
ATOM 1584 O O . ASN A 1 203 ? -29.757 12.138 -17.558 1.00 86.06 203 ASN A O 1
ATOM 1588 N N . TRP A 1 204 ? -29.656 10.911 -15.684 1.00 87.50 204 TRP A N 1
ATOM 1589 C CA . TRP A 1 204 ? -28.245 10.537 -15.828 1.00 87.50 204 TRP A CA 1
ATOM 1590 C C . TRP A 1 204 ? -28.049 9.222 -16.570 1.00 87.50 204 TRP A C 1
ATOM 1592 O O . TRP A 1 204 ? -26.927 8.929 -16.964 1.00 87.50 204 TRP A O 1
ATOM 1602 N N . THR A 1 205 ? -29.111 8.440 -16.771 1.00 84.88 205 THR A N 1
ATOM 1603 C CA . THR A 1 205 ? -29.041 7.221 -17.575 1.00 84.88 205 THR A CA 1
ATOM 1604 C C . THR A 1 205 ? -28.936 7.606 -19.050 1.00 84.88 205 THR A C 1
ATOM 1606 O O . THR A 1 205 ? -29.942 7.852 -19.710 1.00 84.88 205 THR A O 1
ATOM 1609 N N . THR A 1 206 ? -27.705 7.729 -19.547 1.00 78.69 206 THR A N 1
ATOM 1610 C CA . THR A 1 206 ? -27.401 8.188 -20.918 1.00 78.69 206 THR A CA 1
ATOM 1611 C C . THR A 1 206 ? -27.204 7.049 -21.914 1.00 78.69 206 THR A C 1
ATOM 1613 O O . THR A 1 206 ? -27.058 7.303 -23.109 1.00 78.69 206 THR A O 1
ATOM 1616 N N . ARG A 1 207 ? -27.173 5.806 -21.428 1.00 78.75 207 ARG A N 1
ATOM 1617 C CA . ARG A 1 207 ? -26.911 4.588 -22.201 1.00 78.75 207 ARG A CA 1
ATOM 1618 C C . ARG A 1 207 ? -28.123 3.666 -22.146 1.00 78.75 207 ARG A C 1
ATOM 1620 O O . ARG A 1 207 ? -28.936 3.764 -21.226 1.00 78.75 207 ARG A O 1
ATOM 1627 N N . ASP A 1 208 ? -28.228 2.778 -23.124 1.00 78.69 208 ASP A N 1
ATOM 1628 C CA . ASP A 1 208 ? -29.302 1.795 -23.215 1.00 78.69 208 ASP A CA 1
ATOM 1629 C C . ASP A 1 208 ? -28.789 0.405 -23.638 1.00 78.69 208 ASP A C 1
ATOM 1631 O O . ASP A 1 208 ? -27.586 0.134 -23.717 1.00 78.69 208 ASP A O 1
ATOM 1635 N N . HIS A 1 209 ? -29.728 -0.507 -23.900 1.00 73.75 209 HIS A N 1
ATOM 1636 C CA . HIS A 1 209 ? -29.456 -1.884 -24.308 1.00 73.75 209 HIS A CA 1
ATOM 1637 C C . HIS A 1 209 ? -28.653 -2.009 -25.617 1.00 73.75 209 HIS A C 1
ATOM 1639 O O . HIS A 1 209 ? -28.021 -3.046 -25.818 1.00 73.75 209 HIS A O 1
ATOM 1645 N N . SER A 1 210 ? -28.640 -0.981 -26.477 1.00 69.38 210 SER A N 1
ATOM 1646 C CA . SER A 1 210 ? -27.885 -0.966 -27.738 1.00 69.38 210 SER A CA 1
ATOM 1647 C C . SER A 1 210 ? -26.395 -0.672 -27.540 1.00 69.38 210 SER A C 1
ATOM 1649 O O . SER A 1 210 ? -25.568 -1.012 -28.389 1.00 69.38 210 SER A O 1
ATOM 1651 N N . ASN A 1 211 ? -26.014 -0.071 -26.408 1.00 74.50 211 ASN A N 1
ATOM 1652 C CA . ASN A 1 211 ? -24.613 0.147 -26.077 1.00 74.50 211 ASN A CA 1
ATOM 1653 C C . ASN A 1 211 ? -23.952 -1.158 -25.610 1.00 74.50 211 ASN A C 1
ATOM 1655 O O . ASN A 1 211 ? -24.600 -2.047 -25.066 1.00 74.50 211 ASN A O 1
ATOM 1659 N N . LEU A 1 212 ? -22.637 -1.287 -25.784 1.00 71.38 212 LEU A N 1
ATOM 1660 C CA . LEU A 1 212 ? -21.894 -2.427 -25.235 1.00 71.38 212 LEU A CA 1
ATOM 1661 C C . LEU A 1 212 ? -21.747 -2.294 -23.714 1.00 71.38 212 LEU A C 1
ATOM 1663 O O . LEU A 1 212 ? -21.585 -1.173 -23.240 1.00 71.38 212 LEU A O 1
ATOM 1667 N N . PRO A 1 213 ? -21.734 -3.381 -22.928 1.00 71.50 213 PRO A N 1
ATOM 1668 C CA . PRO A 1 213 ? -21.392 -3.275 -21.513 1.00 71.50 213 PRO A CA 1
ATOM 1669 C C . PRO A 1 213 ? -19.989 -2.658 -21.319 1.00 71.50 213 PRO A C 1
ATOM 1671 O O . PRO A 1 213 ? -19.145 -2.751 -22.220 1.00 71.50 213 PRO A O 1
ATOM 1674 N N . PRO A 1 214 ? -19.690 -2.053 -20.156 1.00 69.12 214 PRO A N 1
ATOM 1675 C CA . PRO A 1 214 ? -18.337 -1.610 -19.832 1.00 69.12 214 PRO A CA 1
ATOM 1676 C C . PRO A 1 214 ? -17.340 -2.767 -19.994 1.00 69.12 214 PRO A C 1
ATOM 1678 O O . PRO A 1 214 ? -17.681 -3.914 -19.711 1.00 69.12 214 PRO A O 1
ATOM 1681 N N . TYR A 1 215 ? -16.114 -2.471 -20.440 1.00 71.25 215 TYR A N 1
ATOM 1682 C CA . TYR A 1 215 ? -15.035 -3.448 -20.689 1.00 71.25 215 TYR A CA 1
ATOM 1683 C C . TYR A 1 215 ? -15.189 -4.350 -21.928 1.00 71.25 215 TYR A C 1
ATOM 1685 O O . TYR A 1 215 ? -14.367 -5.250 -22.137 1.00 71.25 215 TYR A O 1
ATOM 1693 N N . TRP A 1 216 ? -16.194 -4.104 -22.773 1.00 77.00 216 TRP A N 1
ATOM 1694 C CA . TRP A 1 216 ? -16.348 -4.784 -24.060 1.00 77.00 216 TRP A CA 1
ATOM 1695 C C . TRP A 1 216 ? -15.878 -3.901 -25.222 1.00 77.00 216 TRP A C 1
ATOM 1697 O O . TRP A 1 216 ? -16.210 -2.718 -25.294 1.00 77.00 216 TRP A O 1
ATOM 1707 N N . VAL A 1 217 ? -15.119 -4.486 -26.151 1.00 80.06 217 VAL A N 1
ATOM 1708 C CA . VAL A 1 217 ? -14.670 -3.849 -27.401 1.00 80.06 217 VAL A CA 1
ATOM 1709 C C . VAL A 1 217 ? -15.337 -4.549 -28.570 1.00 80.06 217 VAL A C 1
ATOM 1711 O O . VAL A 1 217 ? -15.229 -5.765 -28.684 1.00 80.06 217 VAL A O 1
ATOM 1714 N N . ARG A 1 218 ? -15.971 -3.795 -29.469 1.00 84.31 218 ARG A N 1
ATOM 1715 C CA . ARG A 1 218 ? -16.421 -4.317 -30.764 1.00 84.31 218 ARG A CA 1
ATOM 1716 C C . ARG A 1 218 ? -15.329 -4.098 -31.806 1.00 84.31 218 ARG A C 1
ATOM 1718 O O . ARG A 1 218 ? -14.918 -2.965 -32.046 1.00 84.31 218 ARG A O 1
ATOM 1725 N N . LEU A 1 219 ? -14.863 -5.191 -32.393 1.00 85.88 219 LEU A N 1
ATOM 1726 C CA . LEU A 1 219 ? -13.926 -5.222 -33.505 1.00 85.88 219 LEU A CA 1
ATOM 1727 C C . LEU A 1 219 ? -14.719 -5.225 -34.820 1.00 85.88 219 LEU A C 1
ATOM 1729 O O . LEU A 1 219 ? -15.655 -6.025 -34.957 1.00 85.88 219 LEU A O 1
ATOM 1733 N N . PRO A 1 220 ? -14.391 -4.329 -35.768 1.00 83.88 220 PRO A N 1
ATOM 1734 C CA . PRO A 1 220 ? -15.072 -4.286 -37.053 1.00 83.88 220 PRO A CA 1
ATOM 1735 C C . PRO A 1 220 ? -14.751 -5.550 -37.868 1.00 83.88 220 PRO A C 1
ATOM 1737 O O . PRO A 1 220 ? -13.633 -6.063 -37.765 1.00 83.88 220 PRO A O 1
ATOM 1740 N N . PRO A 1 221 ? -15.702 -6.063 -38.668 1.00 81.94 221 PRO A N 1
ATOM 1741 C CA . PRO A 1 221 ? -15.382 -7.076 -39.664 1.00 81.94 221 PRO A CA 1
ATOM 1742 C C . PRO A 1 221 ? -14.456 -6.486 -40.744 1.00 81.94 221 PRO A C 1
ATOM 1744 O O . PRO A 1 221 ? -14.464 -5.267 -40.949 1.00 81.94 221 PRO A O 1
ATOM 1747 N N . PRO A 1 222 ? -13.673 -7.323 -41.445 1.00 77.38 222 PRO A N 1
ATOM 1748 C CA . PRO A 1 222 ? -12.849 -6.871 -42.561 1.00 77.38 222 PRO A CA 1
ATOM 1749 C C . PRO A 1 222 ? -13.721 -6.267 -43.668 1.00 77.38 222 PRO A C 1
ATOM 1751 O O . PRO A 1 222 ? -14.756 -6.836 -44.024 1.00 77.38 222 PRO A O 1
ATOM 1754 N N . LEU A 1 223 ? -13.304 -5.128 -44.226 1.00 72.50 223 LEU A N 1
ATOM 1755 C CA . LEU A 1 223 ? -13.989 -4.521 -45.366 1.00 72.50 223 LEU A CA 1
ATOM 1756 C C . LEU A 1 223 ? -13.853 -5.419 -46.605 1.00 72.50 223 LEU A C 1
ATOM 1758 O O . LEU A 1 223 ? -12.786 -5.984 -46.861 1.00 72.50 223 LEU A O 1
ATOM 1762 N N . ASP A 1 224 ? -14.930 -5.547 -47.390 1.00 60.78 224 ASP A N 1
ATOM 1763 C CA . ASP A 1 224 ? -14.914 -6.340 -48.622 1.00 60.78 224 ASP A CA 1
ATOM 1764 C C . ASP A 1 224 ? -13.823 -5.799 -49.565 1.00 60.78 224 ASP A C 1
ATOM 1766 O O . ASP A 1 224 ? -13.912 -4.690 -50.102 1.00 60.78 224 ASP A O 1
ATOM 1770 N N . ARG A 1 225 ? -12.771 -6.598 -49.772 1.00 57.53 225 ARG A N 1
ATOM 1771 C CA . ARG A 1 225 ? -11.755 -6.334 -50.794 1.00 57.53 225 ARG A CA 1
ATOM 1772 C C . ARG A 1 225 ? -12.478 -6.311 -52.139 1.00 57.53 225 ARG A C 1
ATOM 1774 O O . ARG A 1 225 ? -13.133 -7.296 -52.483 1.00 57.53 225 ARG A O 1
ATOM 1781 N N . LYS A 1 226 ? -12.388 -5.206 -52.891 1.00 38.16 226 LYS A N 1
ATOM 1782 C CA . LYS A 1 226 ? -12.888 -5.172 -54.273 1.00 38.16 226 LYS A CA 1
ATOM 1783 C C . LYS A 1 226 ? -12.282 -6.363 -55.009 1.00 38.16 226 LYS A C 1
ATOM 1785 O O . LYS A 1 226 ? -11.065 -6.470 -55.121 1.00 38.16 226 LYS A O 1
ATOM 1790 N N . ALA A 1 227 ? -13.142 -7.278 -55.435 1.00 33.91 227 ALA A N 1
ATOM 1791 C CA . ALA A 1 227 ? -12.763 -8.445 -56.204 1.00 33.91 227 ALA A CA 1
ATOM 1792 C C . ALA A 1 227 ? -12.390 -8.006 -57.624 1.00 33.91 227 ALA A C 1
ATOM 1794 O O . ALA A 1 227 ? -13.193 -8.139 -58.538 1.00 33.91 227 ALA A O 1
ATOM 1795 N N . GLU A 1 228 ? -11.187 -7.472 -57.804 1.00 34.81 228 GLU A N 1
ATOM 1796 C CA . GLU A 1 228 ? -10.550 -7.355 -59.112 1.00 34.81 228 GLU A CA 1
ATOM 1797 C C . G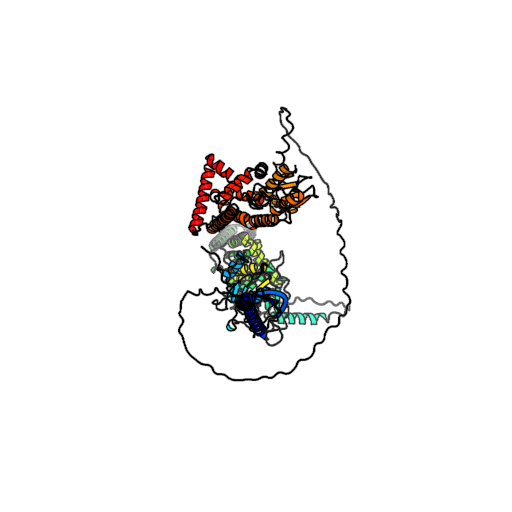LU A 1 228 ? -9.119 -7.905 -58.996 1.00 34.81 228 GLU A C 1
ATOM 1799 O O . GLU A 1 228 ? -8.305 -7.418 -58.220 1.00 34.81 228 GLU A O 1
ATOM 1804 N N . GLU A 1 229 ? -8.885 -8.983 -59.752 1.00 39.53 229 GLU A N 1
ATOM 1805 C CA . GLU A 1 229 ? -7.586 -9.568 -60.122 1.00 39.53 229 GLU A CA 1
ATOM 1806 C C . GLU A 1 229 ? -6.748 -10.293 -59.048 1.00 39.53 229 GLU A C 1
ATOM 1808 O O . GLU A 1 229 ? -5.660 -9.867 -58.684 1.00 39.53 229 GLU A O 1
ATOM 1813 N N . VAL A 1 230 ? -7.158 -11.516 -58.680 1.00 32.41 230 VAL A N 1
ATOM 1814 C CA . VAL A 1 230 ? -6.196 -12.624 -58.473 1.00 32.41 230 VAL A CA 1
ATOM 1815 C C . VAL A 1 230 ? -6.768 -13.896 -59.099 1.00 32.41 230 VAL A C 1
ATOM 1817 O O . VAL A 1 230 ? -7.235 -14.813 -58.429 1.00 32.41 230 VAL A O 1
ATOM 1820 N N . ALA A 1 231 ? -6.754 -13.930 -60.427 1.00 33.16 231 ALA A N 1
ATOM 1821 C CA . ALA A 1 231 ? -6.954 -15.137 -61.213 1.00 33.16 231 ALA A CA 1
ATOM 1822 C C . ALA A 1 231 ? -5.734 -15.350 -62.113 1.00 33.16 231 ALA A C 1
ATOM 1824 O O . ALA A 1 231 ? -5.884 -15.415 -63.317 1.00 33.16 231 ALA A O 1
ATOM 1825 N N . GLU A 1 232 ? -4.526 -15.417 -61.544 1.00 35.44 232 GLU A N 1
ATOM 1826 C CA . GLU A 1 232 ? -3.344 -15.929 -62.251 1.00 35.44 232 GLU A CA 1
ATOM 1827 C C . GLU A 1 232 ? -2.172 -16.140 -61.278 1.00 35.44 232 GLU A C 1
ATOM 1829 O O . GLU A 1 232 ? -1.405 -15.233 -60.974 1.00 35.44 232 GLU A O 1
ATOM 1834 N N . SER A 1 233 ? -2.067 -17.349 -60.719 1.00 27.34 233 SER A N 1
ATOM 1835 C CA . SER A 1 233 ? -0.793 -18.047 -60.440 1.00 27.34 233 SER A CA 1
ATOM 1836 C C . SER A 1 233 ? -1.023 -19.297 -59.584 1.00 27.34 233 SER A C 1
ATOM 1838 O O . SER A 1 233 ? -0.657 -19.387 -58.418 1.00 27.34 233 SER A O 1
ATOM 1840 N N . SER A 1 234 ? -1.588 -20.336 -60.192 1.00 26.86 234 SER A N 1
ATOM 1841 C CA . SER A 1 234 ? -1.226 -21.703 -59.809 1.00 26.86 234 SER A CA 1
ATOM 1842 C C . SER A 1 234 ? -1.253 -22.583 -61.054 1.00 26.86 234 SER A C 1
ATOM 1844 O O . SER A 1 234 ? -2.295 -23.037 -61.513 1.00 26.86 234 SER A O 1
ATOM 1846 N N . ASN A 1 235 ? -0.075 -22.773 -61.653 1.00 24.77 235 ASN A N 1
ATOM 1847 C CA . ASN A 1 235 ? 0.116 -23.795 -62.677 1.00 24.77 235 ASN A CA 1
ATOM 1848 C C . ASN A 1 235 ? -0.068 -25.180 -62.033 1.00 24.77 235 ASN A C 1
ATOM 1850 O O . ASN A 1 235 ? 0.531 -25.437 -60.984 1.00 24.77 235 ASN A O 1
ATOM 1854 N N . PRO A 1 236 ? -0.846 -26.089 -62.644 1.00 27.69 236 PRO A N 1
ATOM 1855 C CA . PRO A 1 236 ? -1.030 -27.431 -62.124 1.00 27.69 236 PRO A CA 1
ATOM 1856 C C . PRO A 1 236 ? 0.192 -28.282 -62.482 1.00 27.69 236 PRO A C 1
ATOM 1858 O O . PRO A 1 236 ? 0.562 -28.417 -63.649 1.00 27.69 236 PRO A O 1
ATOM 1861 N N . VAL A 1 237 ? 0.824 -28.881 -61.473 1.00 27.73 237 VAL A N 1
ATOM 1862 C CA . VAL A 1 237 ? 1.812 -29.940 -61.696 1.00 27.73 237 VAL A CA 1
ATOM 1863 C C . VAL A 1 237 ? 1.063 -31.191 -62.144 1.00 27.73 237 VAL A C 1
ATOM 1865 O O . VAL A 1 237 ? 0.319 -31.809 -61.386 1.00 27.73 237 VAL A O 1
ATOM 1868 N N . VAL A 1 238 ? 1.268 -31.532 -63.412 1.00 27.44 238 VAL A N 1
ATOM 1869 C CA . VAL A 1 238 ? 0.868 -32.787 -64.044 1.00 27.44 238 VAL A CA 1
ATOM 1870 C C . VAL A 1 238 ? 1.606 -33.945 -63.368 1.00 27.44 238 VAL A C 1
ATOM 1872 O O . VAL A 1 238 ? 2.833 -33.980 -63.354 1.00 27.44 238 VAL A O 1
ATOM 1875 N N . SER A 1 239 ? 0.859 -34.926 -62.867 1.00 27.56 239 SER A N 1
ATOM 1876 C CA . SER A 1 239 ? 1.345 -36.300 -62.722 1.00 27.56 239 SER A CA 1
ATOM 1877 C C . SER A 1 239 ? 0.285 -37.249 -63.281 1.00 27.56 239 SER A C 1
ATOM 1879 O O . SER A 1 239 ? -0.893 -37.182 -62.937 1.00 27.56 239 SER A O 1
ATOM 1881 N N . THR A 1 240 ? 0.714 -38.042 -64.257 1.00 25.50 240 THR A N 1
ATOM 1882 C CA . THR A 1 240 ? -0.057 -39.044 -64.998 1.00 25.50 240 THR A CA 1
ATOM 1883 C C . THR A 1 240 ? -0.400 -40.270 -64.143 1.00 25.50 240 THR A C 1
ATOM 1885 O O . THR A 1 240 ? 0.268 -40.514 -63.139 1.00 25.50 240 THR A O 1
ATOM 1888 N N . PRO A 1 241 ? -1.431 -41.045 -64.534 1.00 33.59 241 PRO A N 1
ATOM 1889 C CA . PRO A 1 241 ? -2.052 -42.055 -63.690 1.00 33.59 241 PRO A CA 1
ATOM 1890 C C . PRO A 1 241 ? -1.408 -43.430 -63.881 1.00 33.59 241 PRO A C 1
ATOM 1892 O O . PRO A 1 241 ? -1.187 -43.858 -65.013 1.00 33.59 241 PRO A O 1
ATOM 1895 N N . GLU A 1 242 ? -1.226 -44.168 -62.790 1.00 26.41 242 GLU A N 1
ATOM 1896 C CA . GLU A 1 242 ? -1.139 -45.625 -62.842 1.00 26.41 242 GLU A CA 1
ATOM 1897 C C . GLU A 1 242 ? -2.199 -46.228 -61.919 1.00 26.41 242 GLU A C 1
ATOM 1899 O O . GLU A 1 242 ? -2.331 -45.883 -60.745 1.00 26.41 242 GLU A O 1
ATOM 1904 N N . ASN A 1 243 ? -3.010 -47.084 -62.538 1.00 27.34 243 ASN A N 1
ATOM 1905 C CA . ASN A 1 243 ? -3.991 -47.958 -61.920 1.00 27.34 243 ASN A CA 1
ATOM 1906 C C . ASN A 1 243 ? -3.298 -48.927 -60.963 1.00 27.34 243 ASN A C 1
ATOM 1908 O O . ASN A 1 243 ? -2.424 -49.662 -61.403 1.00 27.34 243 ASN A O 1
ATOM 1912 N N . GLU A 1 244 ? -3.826 -49.065 -59.750 1.00 27.45 244 GLU A N 1
ATOM 1913 C CA . GLU A 1 244 ? -4.044 -50.385 -59.159 1.00 27.45 244 GLU A CA 1
ATOM 1914 C C . GLU A 1 244 ? -5.175 -50.321 -58.121 1.00 27.45 244 GLU A C 1
ATOM 1916 O O . GLU A 1 244 ? -5.272 -49.428 -57.282 1.00 27.45 244 GLU A O 1
ATOM 1921 N N . SER A 1 245 ? -6.103 -51.256 -58.270 1.00 28.27 245 SER A N 1
ATOM 1922 C CA . SER A 1 245 ? -7.355 -51.410 -57.540 1.00 28.27 245 SER A CA 1
ATOM 1923 C C . SER A 1 245 ? -7.164 -52.071 -56.174 1.00 28.27 245 SER A C 1
ATOM 1925 O O . SER A 1 245 ? -6.606 -53.164 -56.130 1.00 28.27 245 SER A O 1
ATOM 1927 N N . ALA A 1 246 ? -7.759 -51.524 -55.105 1.00 28.38 246 ALA A N 1
ATOM 1928 C CA . ALA A 1 246 ? -8.296 -52.315 -53.988 1.00 28.38 246 ALA A CA 1
ATOM 1929 C C . ALA A 1 246 ? -9.209 -51.483 -53.059 1.00 28.38 246 ALA A C 1
ATOM 1931 O O . ALA A 1 246 ? -8.783 -50.506 -52.455 1.00 28.38 246 ALA A O 1
ATOM 1932 N N . ASN A 1 247 ? -10.467 -51.925 -52.981 1.00 31.73 247 ASN A N 1
ATOM 1933 C CA . ASN A 1 247 ? -11.539 -51.704 -51.998 1.00 31.73 247 ASN A CA 1
ATOM 1934 C C . ASN A 1 247 ? -11.298 -50.828 -50.751 1.00 31.73 247 ASN A C 1
ATOM 1936 O O . ASN A 1 247 ? -10.401 -51.080 -49.951 1.00 31.73 247 ASN A O 1
ATOM 1940 N N . GLY A 1 248 ? -12.278 -49.958 -50.473 1.00 28.61 248 GLY A N 1
ATOM 1941 C CA . GLY A 1 248 ? -12.509 -49.391 -49.143 1.00 28.61 248 GLY A CA 1
ATOM 1942 C C . GLY A 1 248 ? -13.573 -48.293 -49.129 1.00 28.61 248 GLY A C 1
ATOM 1943 O O . GLY A 1 248 ? -13.246 -47.112 -49.218 1.00 28.61 248 GLY A O 1
ATOM 1944 N N . ASP A 1 249 ? -14.846 -48.676 -49.000 1.00 35.06 249 ASP A N 1
ATOM 1945 C CA . ASP A 1 249 ? -15.962 -47.762 -48.739 1.00 35.06 249 ASP A CA 1
ATOM 1946 C C . ASP A 1 249 ? -15.755 -47.018 -47.408 1.00 35.06 249 ASP A C 1
ATOM 1948 O O . ASP A 1 249 ? -15.824 -47.603 -46.329 1.00 35.06 249 ASP A O 1
ATOM 1952 N N . GLY A 1 250 ? -15.495 -45.709 -47.478 1.00 32.97 250 GLY A N 1
ATOM 1953 C CA . GLY A 1 250 ? -15.342 -44.867 -46.282 1.00 32.97 250 GLY A CA 1
ATOM 1954 C C . GLY A 1 250 ? -15.130 -43.365 -46.513 1.00 32.97 250 GLY A C 1
ATOM 1955 O O . GLY A 1 250 ? -15.174 -42.591 -45.562 1.00 32.97 250 GLY A O 1
ATOM 1956 N N . ALA A 1 251 ? -14.942 -42.902 -47.753 1.00 32.72 251 ALA A N 1
ATOM 1957 C CA . ALA A 1 251 ? -14.478 -41.532 -48.021 1.00 32.72 251 ALA A CA 1
ATOM 1958 C C . ALA A 1 251 ? -15.560 -40.520 -48.470 1.00 32.72 251 ALA A C 1
ATOM 1960 O O . ALA A 1 251 ? -15.228 -39.394 -48.842 1.00 32.72 251 ALA A O 1
ATOM 1961 N N . SER A 1 252 ? -16.852 -40.871 -48.435 1.00 32.41 252 SER A N 1
ATOM 1962 C CA . SER A 1 252 ? -17.921 -40.007 -48.978 1.00 32.41 252 SER A CA 1
ATOM 1963 C C . SER A 1 252 ? -18.613 -39.093 -47.951 1.00 32.41 252 SER A C 1
ATOM 1965 O O . SER A 1 252 ? -19.348 -38.193 -48.358 1.00 32.41 252 SER A O 1
ATOM 1967 N N . ILE A 1 253 ? -18.405 -39.286 -46.643 1.00 34.53 253 ILE A N 1
ATOM 1968 C CA . ILE A 1 253 ? -19.102 -38.503 -45.599 1.00 34.53 253 ILE A CA 1
ATOM 1969 C C . ILE A 1 253 ? -18.220 -37.365 -45.047 1.00 34.53 253 ILE A C 1
ATOM 1971 O O . ILE A 1 253 ? -18.734 -36.296 -44.733 1.00 34.53 253 ILE A O 1
ATOM 1975 N N . ALA A 1 254 ? -16.890 -37.515 -45.051 1.00 36.16 254 ALA A N 1
ATOM 1976 C CA . ALA A 1 254 ? -15.964 -36.518 -44.497 1.00 36.16 254 ALA A CA 1
ATOM 1977 C C . ALA A 1 254 ? -15.783 -35.249 -45.361 1.00 36.16 254 ALA A C 1
ATOM 1979 O O . ALA A 1 254 ? -15.413 -34.197 -44.845 1.00 36.16 254 ALA A O 1
ATOM 1980 N N . LYS A 1 255 ? -16.066 -35.308 -46.672 1.00 38.62 255 LYS A N 1
ATOM 1981 C CA . LYS A 1 255 ? -15.923 -34.141 -47.568 1.00 38.62 255 LYS A CA 1
ATOM 1982 C C . LYS A 1 255 ? -17.108 -33.168 -47.516 1.00 38.62 255 LYS A C 1
ATOM 1984 O O . LYS A 1 255 ? -16.927 -32.001 -47.841 1.00 38.62 255 LYS A O 1
ATOM 1989 N N . LYS A 1 256 ? -18.296 -33.607 -47.073 1.00 34.44 256 LYS A N 1
ATOM 1990 C CA . LYS A 1 256 ? -19.464 -32.718 -46.894 1.00 34.44 256 LYS A CA 1
ATOM 1991 C C . LYS A 1 256 ? -19.421 -31.925 -45.582 1.00 34.44 256 LYS A C 1
ATOM 1993 O O . LYS A 1 256 ? -19.956 -30.827 -45.546 1.00 34.44 256 LYS A O 1
ATOM 1998 N N . SER A 1 257 ? -18.760 -32.445 -44.546 1.00 43.84 257 SER A N 1
ATOM 1999 C CA . SER A 1 257 ? -18.628 -31.789 -43.236 1.00 43.84 257 SER A CA 1
ATOM 2000 C C . SER A 1 257 ? -17.517 -30.736 -43.177 1.00 43.84 257 SER A C 1
ATOM 2002 O O . SER A 1 257 ? -17.632 -29.779 -42.424 1.00 43.84 257 SER A O 1
ATOM 2004 N N . ILE A 1 258 ? -16.448 -30.876 -43.971 1.00 44.25 258 ILE A N 1
ATOM 2005 C CA . ILE A 1 258 ? -15.367 -29.873 -44.020 1.00 44.25 258 ILE A CA 1
ATOM 2006 C C . ILE A 1 258 ? -15.844 -28.609 -44.748 1.00 44.25 258 ILE A C 1
ATOM 2008 O O . ILE A 1 258 ? -15.645 -27.509 -44.247 1.00 44.25 258 ILE A O 1
ATOM 2012 N N . GLY A 1 259 ? -16.571 -28.764 -45.861 1.00 36.75 259 GLY A N 1
ATOM 2013 C CA . GLY A 1 259 ? -17.115 -27.628 -46.611 1.00 36.75 259 GLY A CA 1
ATOM 2014 C C . GLY A 1 259 ? -18.156 -26.814 -45.833 1.00 36.75 259 GLY A C 1
ATOM 2015 O O . GLY A 1 259 ? -18.193 -25.598 -45.978 1.00 36.75 259 GLY A O 1
ATOM 2016 N N . SER A 1 260 ? -18.963 -27.447 -44.971 1.00 43.62 260 SER A N 1
ATOM 2017 C CA . SER A 1 260 ? -19.905 -26.724 -44.105 1.00 43.62 260 SER A CA 1
ATOM 2018 C C . SER A 1 260 ? -19.196 -25.957 -42.985 1.00 43.62 260 SER A C 1
ATOM 2020 O O . SER A 1 260 ? -19.582 -24.831 -42.703 1.00 43.62 260 SER A O 1
ATOM 2022 N N . VAL A 1 261 ? -18.130 -26.519 -42.398 1.00 48.66 261 VAL A N 1
ATOM 2023 C CA . VAL A 1 261 ? -17.322 -25.855 -41.355 1.00 48.66 261 VAL A CA 1
ATOM 2024 C C . VAL A 1 261 ? -16.493 -24.700 -41.930 1.00 48.66 261 VAL A C 1
ATOM 2026 O O . VAL A 1 261 ? -16.371 -23.658 -41.294 1.00 48.66 261 VAL A O 1
ATOM 2029 N N . GLU A 1 262 ? -15.960 -24.837 -43.148 1.00 52.53 262 GLU A N 1
ATOM 2030 C CA . GLU A 1 262 ? -15.268 -23.744 -43.847 1.00 52.53 262 GLU A CA 1
ATOM 2031 C C . GLU A 1 262 ? -16.231 -22.618 -44.254 1.00 52.53 262 GLU A C 1
ATOM 2033 O O . GLU A 1 262 ? -15.892 -21.446 -44.103 1.00 52.53 262 GLU A O 1
ATOM 2038 N N . GLN A 1 263 ? -17.447 -22.947 -44.711 1.00 51.97 263 GLN A N 1
ATOM 2039 C CA . GLN A 1 263 ? -18.487 -21.955 -45.018 1.00 51.97 263 GLN A CA 1
ATOM 2040 C C . GLN A 1 263 ? -18.986 -21.226 -43.762 1.00 51.97 263 GLN A C 1
ATOM 2042 O O . GLN A 1 263 ? -19.166 -20.010 -43.790 1.00 51.97 263 GLN A O 1
ATOM 2047 N N . GLU A 1 264 ? -19.164 -21.942 -42.653 1.00 55.97 264 GLU A N 1
ATOM 2048 C CA . GLU A 1 264 ? -19.560 -21.375 -41.359 1.00 55.97 264 GLU A CA 1
ATOM 2049 C C . GLU A 1 264 ? -18.438 -20.505 -40.761 1.00 55.97 264 GLU A C 1
ATOM 2051 O O . GLU A 1 264 ? -18.690 -19.387 -40.313 1.00 55.97 264 GLU A O 1
ATOM 2056 N N . GLY A 1 265 ? -17.175 -20.935 -40.875 1.00 58.28 265 GLY A N 1
ATOM 2057 C CA . GLY A 1 265 ? -16.002 -20.136 -40.504 1.00 58.28 265 GLY A CA 1
ATOM 2058 C C . GLY A 1 265 ? -15.842 -18.860 -41.342 1.00 58.28 265 GLY A C 1
ATOM 2059 O O . GLY A 1 265 ? -15.519 -17.803 -40.800 1.00 58.28 265 GLY A O 1
ATOM 2060 N N . GLN A 1 266 ? -16.130 -18.918 -42.647 1.00 61.16 266 GLN A N 1
ATOM 2061 C CA . GLN A 1 266 ? -16.141 -17.741 -43.526 1.00 61.16 266 GLN A CA 1
ATOM 2062 C C . GLN A 1 266 ? -17.309 -16.788 -43.227 1.00 61.16 266 GLN A C 1
ATOM 2064 O O . GLN A 1 266 ? -17.140 -15.573 -43.330 1.00 61.16 266 GLN A O 1
ATOM 2069 N N . ALA A 1 267 ? -18.474 -17.307 -42.826 1.00 63.47 267 ALA A N 1
ATOM 2070 C CA . ALA A 1 267 ? -19.609 -16.490 -42.397 1.00 63.47 267 ALA A CA 1
ATOM 2071 C C . ALA A 1 267 ? -19.311 -15.760 -41.075 1.00 63.47 267 ALA A C 1
ATOM 2073 O O . ALA A 1 267 ? -19.547 -14.557 -40.971 1.00 63.47 267 ALA A O 1
ATOM 2074 N N . ILE A 1 268 ? -18.703 -16.450 -40.101 1.00 68.19 268 ILE A N 1
ATOM 2075 C CA . ILE A 1 268 ? -18.248 -15.855 -38.834 1.00 68.19 268 ILE A CA 1
ATOM 2076 C C . ILE A 1 268 ? -17.170 -14.790 -39.073 1.00 68.19 268 ILE A C 1
ATOM 2078 O O . ILE A 1 268 ? -17.197 -13.741 -38.431 1.00 68.19 268 ILE A O 1
ATOM 2082 N N . ALA A 1 269 ? -16.264 -14.999 -40.033 1.00 70.25 269 ALA A N 1
ATOM 2083 C CA . ALA A 1 269 ? -15.222 -14.029 -40.374 1.00 70.25 269 ALA A CA 1
ATOM 2084 C C . ALA A 1 269 ? -15.763 -12.688 -40.903 1.00 70.25 269 ALA A C 1
ATOM 2086 O O . ALA A 1 269 ? -15.061 -11.682 -40.836 1.00 70.25 269 ALA A O 1
ATOM 2087 N N . LYS A 1 270 ? -17.005 -12.649 -41.397 1.00 76.06 270 LYS A N 1
ATOM 2088 C CA . LYS A 1 270 ? -17.667 -11.415 -41.847 1.00 76.06 270 LYS A CA 1
ATOM 2089 C C . LYS A 1 270 ? -18.514 -10.743 -40.764 1.00 76.06 270 LYS A C 1
ATOM 2091 O O . LYS A 1 270 ? -19.036 -9.655 -40.993 1.00 76.06 270 LYS A O 1
ATOM 2096 N N . ARG A 1 271 ? -18.646 -11.361 -39.585 1.00 81.75 271 ARG A N 1
ATOM 2097 C CA . ARG A 1 271 ? -19.396 -10.803 -38.455 1.00 81.75 271 ARG A CA 1
ATOM 2098 C C . ARG A 1 271 ? -18.510 -9.891 -37.598 1.00 81.75 271 ARG A C 1
ATOM 2100 O O . ARG A 1 271 ? -17.309 -10.152 -37.452 1.00 81.75 271 ARG A O 1
ATOM 2107 N N . PRO A 1 272 ? -19.078 -8.837 -36.989 1.00 82.25 272 PRO A N 1
ATOM 2108 C CA . PRO A 1 272 ? -18.404 -8.103 -35.928 1.00 82.25 272 PRO A CA 1
ATOM 2109 C C . PRO A 1 272 ? -18.138 -9.028 -34.733 1.00 82.25 272 PRO A C 1
ATOM 2111 O O . PRO A 1 272 ? -18.978 -9.851 -34.358 1.00 82.25 272 PRO A O 1
ATOM 2114 N N . ILE A 1 273 ? -16.970 -8.864 -34.113 1.00 85.31 273 ILE A N 1
ATOM 2115 C CA . ILE A 1 273 ? -16.574 -9.635 -32.931 1.00 85.31 273 ILE A CA 1
ATOM 2116 C C . ILE A 1 273 ? -16.557 -8.703 -31.730 1.00 85.31 273 ILE A C 1
ATOM 2118 O O . ILE A 1 273 ? -15.874 -7.681 -31.746 1.00 85.31 273 ILE A O 1
ATOM 2122 N N . THR A 1 274 ? -17.260 -9.066 -30.665 1.00 84.69 274 THR A N 1
ATOM 2123 C CA . THR A 1 274 ? -17.243 -8.316 -29.410 1.00 84.69 274 THR A CA 1
ATOM 2124 C C . THR A 1 274 ? -16.407 -9.064 -28.374 1.00 84.69 274 THR A C 1
ATOM 2126 O O . THR A 1 274 ? -16.711 -10.195 -28.001 1.00 84.69 274 THR A O 1
ATOM 2129 N N . CYS A 1 275 ? -15.335 -8.434 -27.903 1.00 83.38 275 CYS A N 1
ATOM 2130 C CA . CYS A 1 275 ? -14.364 -9.000 -26.974 1.00 83.38 275 CYS A CA 1
ATOM 2131 C C . CYS A 1 275 ? -14.538 -8.422 -25.569 1.00 83.38 275 CYS A C 1
ATOM 2133 O O . CYS A 1 275 ? -14.564 -7.204 -25.402 1.00 83.38 275 CYS A O 1
ATOM 2135 N N . HIS A 1 276 ? -14.568 -9.285 -24.556 1.00 83.19 276 HIS A N 1
ATOM 2136 C CA . HIS A 1 276 ? -14.558 -8.892 -23.149 1.00 83.19 276 HIS A CA 1
ATOM 2137 C C . HIS A 1 276 ? -13.135 -8.938 -22.585 1.00 83.19 276 HIS A C 1
ATOM 2139 O O . HIS A 1 276 ? -12.513 -10.006 -22.535 1.00 83.19 276 HIS A O 1
ATOM 2145 N N . VAL A 1 277 ? -12.629 -7.791 -22.128 1.00 79.62 277 VAL A N 1
ATOM 2146 C CA . VAL A 1 277 ? -11.259 -7.653 -21.618 1.00 79.62 277 VAL A CA 1
ATOM 2147 C C . VAL A 1 277 ? -11.280 -7.348 -20.121 1.00 79.62 277 VAL A C 1
ATOM 2149 O O . VAL A 1 277 ? -11.828 -6.343 -19.677 1.00 79.62 277 VAL A O 1
ATOM 2152 N N . SER A 1 278 ? -10.641 -8.210 -19.332 1.00 77.00 278 SER A N 1
ATOM 2153 C CA . SER A 1 278 ? -10.519 -8.077 -17.877 1.00 77.00 278 SER A CA 1
ATOM 2154 C C . SER A 1 278 ? -9.085 -7.751 -17.445 1.00 77.00 278 SER A C 1
ATOM 2156 O O . SER A 1 278 ? -8.184 -7.590 -18.267 1.00 77.00 278 SER A O 1
ATOM 2158 N N . VAL A 1 279 ? -8.855 -7.714 -16.130 1.00 70.38 279 VAL A N 1
ATOM 2159 C CA . VAL A 1 279 ? -7.519 -7.559 -15.530 1.00 70.38 279 VAL A CA 1
ATOM 2160 C C . VAL A 1 279 ? -6.559 -8.685 -15.936 1.00 70.38 279 VAL A C 1
ATOM 2162 O O . VAL A 1 279 ? -5.351 -8.474 -15.994 1.00 70.38 279 VAL A O 1
ATOM 2165 N N . GLU A 1 280 ? -7.084 -9.870 -16.249 1.00 76.00 280 GLU A N 1
ATOM 2166 C CA . GLU A 1 280 ? -6.302 -11.039 -16.675 1.00 76.00 280 GLU A CA 1
ATOM 2167 C C . GLU A 1 280 ? -6.106 -11.102 -18.204 1.00 76.00 280 GLU A C 1
ATOM 2169 O O . GLU A 1 280 ? -5.536 -12.061 -18.721 1.00 76.00 280 GLU A O 1
ATOM 2174 N N . GLY A 1 281 ? -6.552 -10.074 -18.937 1.00 82.50 281 GLY A N 1
ATOM 2175 C CA . GLY A 1 281 ? -6.555 -10.029 -20.399 1.00 82.50 281 GLY A CA 1
ATOM 2176 C C . GLY A 1 281 ? -7.906 -10.435 -20.994 1.00 82.50 281 GLY A C 1
ATOM 2177 O O . GLY A 1 281 ? -8.957 -10.232 -20.379 1.00 82.50 281 GLY A O 1
ATOM 2178 N N . LEU A 1 282 ? -7.887 -10.978 -22.214 1.00 85.00 282 LEU A N 1
ATOM 2179 C CA . LEU A 1 282 ? -9.093 -11.405 -22.927 1.00 85.00 282 LEU A CA 1
ATOM 2180 C C . LEU A 1 282 ? -9.774 -12.580 -22.203 1.00 85.00 282 LEU A C 1
ATOM 2182 O O . LEU A 1 282 ? -9.164 -13.627 -21.993 1.00 85.00 282 LEU A O 1
ATOM 2186 N N . VAL A 1 283 ? -11.050 -12.413 -21.848 1.00 82.81 283 VAL A N 1
ATOM 2187 C CA . VAL A 1 283 ? -11.852 -13.448 -21.170 1.00 82.81 283 VAL A CA 1
ATOM 2188 C C . VAL A 1 283 ? -12.645 -14.269 -22.178 1.00 82.81 283 VAL A C 1
ATOM 2190 O O . VAL A 1 283 ? -12.622 -15.497 -22.136 1.00 82.81 283 VAL A O 1
ATOM 2193 N N . THR A 1 284 ? -13.354 -13.585 -23.076 1.00 83.81 284 THR A N 1
ATOM 2194 C CA . THR A 1 284 ? -14.190 -14.203 -24.108 1.00 83.81 284 THR A CA 1
ATOM 2195 C C . THR A 1 284 ? -14.334 -13.274 -25.312 1.00 83.81 284 THR A C 1
ATOM 2197 O O . THR A 1 284 ? -14.179 -12.056 -25.182 1.00 83.81 284 THR A O 1
ATOM 2200 N N . ALA A 1 285 ? -14.629 -13.848 -26.475 1.00 83.44 285 ALA A N 1
ATOM 2201 C CA . ALA A 1 285 ? -15.022 -13.130 -27.677 1.00 83.44 285 ALA A CA 1
ATOM 2202 C C . ALA A 1 285 ? -16.280 -13.778 -28.257 1.00 83.44 285 ALA A C 1
ATOM 2204 O O . ALA A 1 285 ? -16.377 -15.006 -28.316 1.00 83.44 285 ALA A O 1
ATOM 2205 N N . LEU A 1 286 ? -17.237 -12.946 -28.656 1.00 82.25 286 LEU A N 1
ATOM 2206 C CA . LEU A 1 286 ? -18.536 -13.365 -29.167 1.00 82.25 286 LEU A CA 1
ATOM 2207 C C . LEU A 1 286 ? -18.715 -12.792 -30.574 1.00 82.25 286 LEU A C 1
ATOM 2209 O O . LEU A 1 286 ? -18.517 -11.592 -30.770 1.00 82.25 286 LEU A O 1
ATOM 2213 N N . ALA A 1 287 ? -19.076 -13.634 -31.540 1.00 77.75 287 ALA A N 1
ATOM 2214 C CA . ALA A 1 287 ? -19.523 -13.161 -32.848 1.00 77.75 287 ALA A CA 1
ATOM 2215 C C . ALA A 1 287 ? -20.995 -12.743 -32.738 1.00 77.75 287 ALA A C 1
ATOM 2217 O O . ALA A 1 287 ? -21.798 -13.478 -32.164 1.00 77.75 287 ALA A O 1
ATOM 2218 N N . GLN A 1 288 ? -21.345 -11.557 -33.239 1.00 64.88 288 GLN A N 1
ATOM 2219 C CA . GLN A 1 288 ? -22.703 -11.019 -33.133 1.00 64.88 288 GLN A CA 1
ATOM 2220 C C . GLN A 1 288 ? -23.318 -10.813 -34.524 1.00 64.88 288 GLN A C 1
ATOM 2222 O O . GLN A 1 288 ? -22.682 -10.224 -35.395 1.00 64.88 288 GLN A O 1
ATOM 2227 N N . ASP A 1 289 ? -24.560 -11.265 -34.715 1.00 59.25 289 ASP A N 1
ATOM 2228 C CA . ASP A 1 289 ? -25.405 -10.847 -35.840 1.00 59.25 289 ASP A CA 1
ATOM 2229 C C . ASP A 1 289 ? -26.012 -9.464 -35.532 1.00 59.25 289 ASP A C 1
ATOM 2231 O O . ASP A 1 289 ? -26.419 -9.199 -34.400 1.00 59.25 289 ASP A O 1
ATOM 2235 N N . ASP A 1 290 ? -26.069 -8.565 -36.520 1.00 48.84 290 ASP A N 1
ATOM 2236 C CA . ASP A 1 290 ? -26.506 -7.164 -36.346 1.00 48.84 290 ASP A CA 1
ATOM 2237 C C . ASP A 1 290 ? -27.993 -6.992 -35.947 1.00 48.84 290 ASP A C 1
ATOM 2239 O O . ASP A 1 290 ? -28.446 -5.869 -35.712 1.00 48.84 290 ASP A O 1
ATOM 2243 N N . ASP A 1 291 ? -28.764 -8.077 -35.820 1.00 41.84 291 ASP A N 1
ATOM 2244 C CA . ASP A 1 291 ? -30.203 -8.026 -35.552 1.00 41.84 291 ASP A CA 1
ATOM 2245 C C . ASP A 1 291 ? -30.511 -7.972 -34.039 1.00 41.84 291 ASP A C 1
ATOM 2247 O O . ASP A 1 291 ? -30.677 -8.979 -33.349 1.00 41.84 291 ASP A O 1
ATOM 2251 N N . LEU A 1 292 ? -30.592 -6.752 -33.498 1.00 45.81 292 LEU A N 1
ATOM 2252 C CA . LEU A 1 292 ? -30.860 -6.445 -32.079 1.00 45.81 292 LEU A CA 1
ATOM 2253 C C . LEU A 1 292 ? -32.297 -6.777 -31.600 1.00 45.81 292 LEU A C 1
ATOM 2255 O O . LEU A 1 292 ? -32.643 -6.457 -30.462 1.00 45.81 292 LEU A O 1
ATOM 2259 N N . GLN A 1 293 ? -33.151 -7.383 -32.437 1.00 38.91 293 GLN A N 1
ATOM 2260 C CA . GLN A 1 293 ? -34.573 -7.632 -32.132 1.00 38.91 293 GLN A CA 1
ATOM 2261 C C . GLN A 1 293 ? -34.919 -9.079 -31.745 1.00 38.91 293 GLN A C 1
ATOM 2263 O O . GLN A 1 293 ? -36.001 -9.317 -31.205 1.00 38.91 293 GLN A O 1
ATOM 2268 N N . SER A 1 294 ? -34.018 -10.042 -31.944 1.00 36.53 294 SER A N 1
ATOM 2269 C CA . SER A 1 294 ? -34.192 -11.428 -31.487 1.00 36.53 294 SER A CA 1
ATOM 2270 C C . SER A 1 294 ? -33.160 -11.794 -30.425 1.00 36.53 294 SER A C 1
ATOM 2272 O O . SER A 1 294 ? -32.076 -11.222 -30.374 1.00 36.53 294 SER A O 1
ATOM 2274 N N . THR A 1 295 ? -33.508 -12.737 -29.547 1.00 36.66 295 THR A N 1
ATOM 2275 C CA . THR A 1 295 ? -32.638 -13.249 -28.479 1.00 36.66 295 THR A CA 1
ATOM 2276 C C . THR A 1 295 ? -31.243 -13.544 -29.051 1.00 36.66 295 THR A C 1
ATOM 2278 O O . THR A 1 295 ? -31.155 -14.369 -29.959 1.00 36.66 295 THR A O 1
ATOM 2281 N N . PRO A 1 296 ? -30.168 -12.872 -28.597 1.00 45.47 296 PRO A N 1
ATOM 2282 C CA . PRO A 1 296 ? -28.876 -12.968 -29.262 1.00 45.47 296 PRO A CA 1
ATOM 2283 C C . PRO A 1 296 ? -28.339 -14.397 -29.137 1.00 45.47 296 PRO A C 1
ATOM 2285 O O . PRO A 1 296 ? -28.046 -14.869 -28.037 1.00 45.47 296 PRO A O 1
ATOM 2288 N N . GLN A 1 297 ? -28.226 -15.094 -30.267 1.00 44.84 297 GLN A N 1
ATOM 2289 C CA . GLN A 1 297 ? -27.457 -16.329 -30.373 1.00 44.84 297 GLN A CA 1
ATOM 2290 C C . GLN A 1 297 ? -25.977 -15.925 -30.322 1.00 44.84 297 GLN A C 1
ATOM 2292 O O . GLN A 1 297 ? -25.400 -15.480 -31.306 1.00 44.84 297 GLN A O 1
ATOM 2297 N N . LEU A 1 298 ? -25.400 -15.937 -29.118 1.00 54.41 298 LEU A N 1
ATOM 2298 C CA . LEU A 1 298 ? -24.001 -15.576 -28.889 1.00 54.41 298 LEU A CA 1
ATOM 2299 C C . LEU A 1 298 ? -23.130 -16.805 -29.151 1.00 54.41 298 LEU A C 1
ATOM 2301 O O . LEU A 1 298 ? -22.998 -17.666 -28.279 1.00 54.41 298 LEU A O 1
ATOM 2305 N N . ASP A 1 299 ? -22.518 -16.871 -30.331 1.00 63.16 299 ASP A N 1
ATOM 2306 C CA . ASP A 1 299 ? -21.531 -17.905 -30.637 1.00 63.16 299 ASP A CA 1
ATOM 2307 C C . ASP A 1 299 ? -20.196 -17.534 -29.977 1.00 63.16 299 ASP A C 1
ATOM 2309 O O . ASP A 1 299 ? -19.547 -16.541 -30.327 1.00 63.16 299 ASP A O 1
ATOM 2313 N N . SER A 1 300 ? -19.792 -18.315 -28.972 1.00 75.06 300 SER A N 1
ATOM 2314 C CA . SER A 1 300 ? -18.516 -18.114 -28.284 1.00 75.06 300 SER A CA 1
ATOM 2315 C C . SER A 1 300 ? -17.357 -18.599 -29.150 1.00 75.06 300 SER A C 1
ATOM 2317 O O . SER A 1 300 ? -17.307 -19.763 -29.542 1.00 75.06 300 SER A O 1
ATOM 2319 N N . LEU A 1 301 ? -16.407 -17.704 -29.428 1.00 81.31 301 LEU A N 1
ATOM 2320 C CA . LEU A 1 301 ? -15.221 -18.005 -30.225 1.00 81.31 301 LEU A CA 1
ATOM 2321 C C . LEU A 1 301 ? -14.108 -18.614 -29.364 1.00 81.31 301 LEU A C 1
ATOM 2323 O O . LEU A 1 301 ? -13.937 -18.278 -28.188 1.00 81.31 301 LEU A O 1
ATOM 2327 N N . TYR A 1 302 ? -13.302 -19.485 -29.972 1.00 82.31 302 TYR A N 1
ATOM 2328 C CA . TYR A 1 302 ? -12.117 -20.045 -29.330 1.00 82.31 302 TYR A CA 1
ATOM 2329 C C . TYR A 1 302 ? -11.009 -18.988 -29.231 1.00 82.31 302 TYR A C 1
ATOM 2331 O O . TYR A 1 302 ? -10.471 -18.545 -30.240 1.00 82.31 302 TYR A O 1
ATOM 2339 N N . VAL A 1 303 ? -10.655 -18.598 -28.004 1.00 85.56 303 VAL A N 1
ATOM 2340 C CA . VAL A 1 303 ? -9.687 -17.515 -27.728 1.00 85.56 303 VAL A CA 1
ATOM 2341 C C . VAL A 1 303 ? -8.525 -17.935 -26.826 1.00 85.56 303 VAL A C 1
ATOM 2343 O O . VAL A 1 303 ? -7.810 -17.097 -26.282 1.00 85.56 303 VAL A O 1
ATOM 2346 N N . GLU A 1 304 ? -8.315 -19.238 -26.630 1.00 84.81 304 GLU A N 1
ATOM 2347 C CA . GLU A 1 304 ? -7.271 -19.747 -25.728 1.00 84.81 304 GLU A CA 1
ATOM 2348 C C . GLU A 1 304 ? -5.850 -19.339 -26.143 1.00 84.81 304 GLU A C 1
ATOM 2350 O O . GLU A 1 304 ? -5.000 -19.164 -25.272 1.00 84.81 304 GLU A O 1
ATOM 2355 N N . HIS A 1 305 ? -5.589 -19.133 -27.441 1.00 86.81 305 HIS A N 1
ATOM 2356 C CA . HIS A 1 305 ? -4.295 -18.647 -27.950 1.00 86.81 305 HIS A CA 1
ATOM 2357 C C . HIS A 1 305 ? -4.020 -17.170 -27.629 1.00 86.81 305 HIS A C 1
ATOM 2359 O O . HIS A 1 305 ? -2.894 -16.705 -27.793 1.00 86.81 305 HIS A O 1
ATOM 2365 N N . LEU A 1 306 ? -5.036 -16.436 -27.168 1.00 88.19 306 LEU A N 1
ATOM 2366 C CA . LEU A 1 306 ? -4.959 -15.023 -26.786 1.00 88.19 306 LEU A CA 1
ATOM 2367 C C . LEU A 1 306 ? -5.056 -14.806 -25.272 1.00 88.19 306 LEU A C 1
ATOM 2369 O O . LEU A 1 306 ? -5.005 -13.663 -24.811 1.00 88.19 306 LEU A O 1
ATOM 2373 N N . LYS A 1 307 ? -5.185 -15.872 -24.475 1.00 86.88 307 LYS A N 1
ATOM 2374 C CA . LYS A 1 307 ? -5.162 -15.756 -23.013 1.00 86.88 307 LYS A CA 1
ATOM 2375 C C . LYS A 1 307 ? -3.741 -15.518 -22.510 1.00 86.88 307 LYS A C 1
ATOM 2377 O O . LYS A 1 307 ? -2.770 -16.041 -23.051 1.00 86.88 307 LYS A O 1
ATOM 2382 N N . ILE A 1 308 ? -3.607 -14.733 -21.443 1.00 85.62 308 ILE A N 1
ATOM 2383 C CA . ILE A 1 308 ? -2.305 -14.456 -20.829 1.00 85.62 308 ILE A CA 1
ATOM 2384 C C . ILE A 1 308 ? -1.849 -15.691 -20.043 1.00 85.62 308 ILE A C 1
ATOM 2386 O O . ILE A 1 308 ? -2.483 -16.087 -19.066 1.00 85.62 308 ILE A O 1
ATOM 2390 N N . ARG A 1 309 ? -0.727 -16.295 -20.452 1.00 82.56 309 ARG A N 1
ATOM 2391 C CA . ARG A 1 309 ? -0.122 -17.472 -19.808 1.00 82.56 309 ARG A CA 1
ATOM 2392 C C . ARG A 1 309 ? 1.324 -17.179 -19.409 1.00 82.56 309 ARG A C 1
ATOM 2394 O O . ARG A 1 309 ? 2.010 -16.368 -20.026 1.00 82.56 309 ARG A O 1
ATOM 2401 N N . ARG A 1 310 ? 1.815 -17.827 -18.346 1.00 71.19 310 ARG A N 1
ATOM 2402 C CA . ARG A 1 310 ? 3.203 -17.635 -17.886 1.00 71.19 310 ARG A CA 1
ATOM 2403 C C . ARG A 1 310 ? 4.179 -18.153 -18.948 1.00 71.19 310 ARG A C 1
ATOM 2405 O O . ARG A 1 310 ? 4.197 -19.346 -19.215 1.00 71.19 310 ARG A O 1
ATOM 2412 N N . GLY A 1 311 ? 5.001 -17.260 -19.498 1.00 71.12 311 GLY A N 1
ATOM 2413 C CA . GLY A 1 311 ? 6.000 -17.576 -20.530 1.00 71.12 311 GLY A CA 1
ATOM 2414 C C . GLY A 1 311 ? 5.560 -17.271 -21.967 1.00 71.12 311 GLY A C 1
ATOM 2415 O O . GLY A 1 311 ? 6.398 -17.293 -22.863 1.00 71.12 311 GLY A O 1
ATOM 2416 N N . GLU A 1 312 ? 4.291 -16.919 -22.183 1.00 79.94 312 GLU A N 1
ATOM 2417 C CA . GLU A 1 312 ? 3.715 -16.585 -23.490 1.00 79.94 312 GLU A CA 1
ATOM 2418 C C . GLU A 1 312 ? 3.327 -15.100 -23.533 1.00 79.94 312 GLU A C 1
ATOM 2420 O O . GLU A 1 312 ? 2.644 -14.592 -22.643 1.00 79.94 312 GLU A O 1
ATOM 2425 N N . MET A 1 313 ? 3.781 -14.375 -24.560 1.00 81.94 313 MET A N 1
ATOM 2426 C CA . MET A 1 313 ? 3.527 -12.932 -24.693 1.00 81.94 313 MET A CA 1
ATOM 2427 C C . MET A 1 313 ? 2.354 -12.600 -25.625 1.00 81.94 313 MET A C 1
ATOM 2429 O O . MET A 1 313 ? 1.962 -11.437 -25.694 1.00 81.94 313 MET A O 1
ATOM 2433 N N . GLN A 1 314 ? 1.771 -13.583 -26.324 1.00 86.25 314 GLN A N 1
ATOM 2434 C CA . GLN A 1 314 ? 0.707 -13.370 -27.316 1.00 86.25 314 GLN A CA 1
ATOM 2435 C C . GLN A 1 314 ? -0.499 -12.658 -26.696 1.00 86.25 314 GLN A C 1
ATOM 2437 O O . GLN A 1 314 ? -0.911 -11.598 -27.169 1.00 86.25 314 GLN A O 1
ATOM 2442 N N . GLY A 1 315 ? -1.004 -13.188 -25.578 1.00 87.38 315 GLY A N 1
ATOM 2443 C CA . GLY A 1 315 ? -2.133 -12.589 -24.870 1.00 87.38 315 GLY A CA 1
ATOM 2444 C C . GLY A 1 315 ? -1.836 -11.202 -24.299 1.00 87.38 315 GLY A C 1
ATOM 2445 O O . GLY A 1 315 ? -2.729 -10.364 -24.246 1.00 87.38 315 GLY A O 1
ATOM 2446 N N . VAL A 1 316 ? -0.582 -10.920 -23.922 1.00 89.88 316 VAL A N 1
ATOM 2447 C CA . VAL A 1 316 ? -0.171 -9.600 -23.407 1.00 89.88 316 VAL A CA 1
ATOM 2448 C C . VAL A 1 316 ? -0.179 -8.563 -24.529 1.00 89.88 316 VAL A C 1
ATOM 2450 O O . VAL A 1 316 ? -0.720 -7.471 -24.351 1.00 89.88 316 VAL A O 1
ATOM 2453 N N . TRP A 1 317 ? 0.373 -8.907 -25.698 1.00 92.19 317 TRP A N 1
ATOM 2454 C CA . TRP A 1 317 ? 0.361 -8.039 -26.877 1.00 92.19 317 TRP A CA 1
ATOM 2455 C C . TRP A 1 317 ? -1.058 -7.770 -27.365 1.00 92.19 317 TRP A C 1
ATOM 2457 O O . TRP A 1 317 ? -1.413 -6.612 -27.577 1.00 92.19 317 TRP A O 1
ATOM 2467 N N . PHE A 1 318 ? -1.882 -8.816 -27.476 1.00 92.38 318 PHE A N 1
ATOM 2468 C CA . PHE A 1 318 ? -3.272 -8.673 -27.895 1.00 92.38 318 PHE A CA 1
ATOM 2469 C C . PHE A 1 318 ? -4.075 -7.826 -26.906 1.00 92.38 318 PHE A C 1
ATOM 2471 O O . PHE A 1 318 ? -4.682 -6.841 -27.316 1.00 92.38 318 PHE A O 1
ATOM 2478 N N . ALA A 1 319 ? -4.031 -8.145 -25.605 1.00 88.38 319 ALA A N 1
ATOM 2479 C CA . ALA A 1 319 ? -4.744 -7.390 -24.573 1.00 88.38 319 ALA A CA 1
ATOM 2480 C C . ALA A 1 319 ? -4.306 -5.916 -24.533 1.00 88.38 319 ALA A C 1
ATOM 2482 O O . ALA A 1 319 ? -5.143 -5.027 -24.384 1.00 88.38 319 ALA A O 1
ATOM 2483 N N . SER A 1 320 ? -3.016 -5.639 -24.737 1.00 87.62 320 SER A N 1
ATOM 2484 C CA . SER A 1 320 ? -2.494 -4.270 -24.817 1.00 87.62 320 SER A CA 1
ATOM 2485 C C . SER A 1 320 ? -3.008 -3.526 -26.050 1.00 87.62 320 SER A C 1
ATOM 2487 O O . SER A 1 320 ? -3.463 -2.389 -25.933 1.00 87.62 320 SER A O 1
ATOM 2489 N N . ALA A 1 321 ? -2.980 -4.168 -27.220 1.00 88.88 321 ALA A N 1
ATOM 2490 C CA . ALA A 1 321 ? -3.409 -3.565 -28.477 1.00 88.88 321 ALA A CA 1
ATOM 2491 C C . ALA A 1 321 ? -4.929 -3.350 -28.548 1.00 88.88 321 ALA A C 1
ATOM 2493 O O . ALA A 1 321 ? -5.366 -2.276 -28.952 1.00 88.88 321 ALA A O 1
ATOM 2494 N N . ILE A 1 322 ? -5.743 -4.315 -28.102 1.00 86.94 322 ILE A N 1
ATOM 2495 C CA . ILE A 1 322 ? -7.208 -4.168 -28.072 1.00 86.94 322 ILE A CA 1
ATOM 2496 C C . ILE A 1 322 ? -7.654 -3.106 -27.061 1.00 86.94 322 ILE A C 1
ATOM 2498 O O . ILE A 1 322 ? -8.566 -2.330 -27.343 1.00 86.94 322 ILE A O 1
ATOM 2502 N N . THR A 1 323 ? -6.963 -3.011 -25.919 1.00 83.38 323 THR A N 1
ATOM 2503 C CA . THR A 1 323 ? -7.187 -1.944 -24.934 1.00 83.38 323 THR A CA 1
ATOM 2504 C C . THR A 1 323 ? -6.853 -0.587 -25.547 1.00 83.38 323 THR A C 1
ATOM 2506 O O . THR A 1 323 ? -7.656 0.342 -25.476 1.00 83.38 323 THR A O 1
ATOM 2509 N N . ALA A 1 324 ? -5.703 -0.471 -26.215 1.00 81.81 324 ALA A N 1
ATOM 2510 C CA . ALA A 1 324 ? -5.295 0.750 -26.899 1.00 81.81 324 ALA A CA 1
ATOM 2511 C C . ALA A 1 324 ? -6.276 1.160 -28.016 1.00 81.81 324 ALA A C 1
ATOM 2513 O O . ALA A 1 324 ? -6.660 2.324 -28.098 1.00 81.81 324 ALA A O 1
ATOM 2514 N N . PHE A 1 325 ? -6.752 0.201 -28.814 1.00 84.75 325 PHE A N 1
ATOM 2515 C CA . PHE A 1 325 ? -7.746 0.417 -29.869 1.00 84.75 325 PHE A CA 1
ATOM 2516 C C . PHE A 1 325 ? -9.095 0.914 -29.317 1.00 84.75 325 PHE A C 1
ATOM 2518 O O . PHE A 1 325 ? -9.679 1.864 -29.853 1.00 84.75 325 PHE A O 1
ATOM 2525 N N . GLY A 1 326 ? -9.568 0.304 -28.224 1.00 74.56 326 GLY A N 1
ATOM 2526 C CA . GLY A 1 326 ? -10.821 0.659 -27.554 1.00 74.56 326 GLY A CA 1
ATOM 2527 C C . GLY A 1 326 ? -10.764 1.968 -26.759 1.00 74.56 326 GLY A C 1
ATOM 2528 O O . GLY A 1 326 ? -11.804 2.541 -26.436 1.00 74.56 326 GLY A O 1
ATOM 2529 N N . THR A 1 327 ? -9.570 2.482 -26.452 1.00 69.19 327 THR A N 1
ATOM 2530 C CA . THR A 1 327 ? -9.415 3.742 -25.717 1.00 69.19 327 THR A CA 1
ATOM 2531 C C . THR A 1 327 ? -9.664 4.931 -26.653 1.00 69.19 327 THR A C 1
ATOM 2533 O O . THR A 1 327 ? -8.939 5.151 -27.621 1.00 69.19 327 THR A O 1
ATOM 2536 N N . THR A 1 328 ? -10.700 5.726 -26.372 1.00 56.81 328 THR A N 1
ATOM 2537 C CA . THR A 1 328 ? -10.870 7.072 -26.948 1.00 56.81 328 THR A CA 1
ATOM 2538 C C . THR A 1 328 ? -10.461 8.122 -25.917 1.00 56.81 328 THR A C 1
ATOM 2540 O O . THR A 1 328 ? -10.435 7.841 -24.720 1.00 56.81 328 THR A O 1
ATOM 2543 N N . SER A 1 329 ? -10.158 9.346 -26.354 1.00 44.47 329 SER A N 1
ATOM 2544 C CA . SER A 1 329 ? -9.700 10.469 -25.516 1.00 44.47 329 SER A CA 1
ATOM 2545 C C . SER A 1 329 ? -10.656 10.878 -24.376 1.00 44.47 329 SER A C 1
ATOM 2547 O O . SER A 1 329 ? -10.312 11.771 -23.607 1.00 44.47 329 SER A O 1
ATOM 2549 N N . GLN A 1 330 ? -11.824 10.235 -24.238 1.00 39.31 330 GLN A N 1
ATOM 2550 C CA . GLN A 1 330 ? -12.838 10.521 -23.216 1.00 39.31 330 GLN A CA 1
ATOM 2551 C C . GLN A 1 330 ? -13.264 9.312 -22.358 1.00 39.31 330 GLN A C 1
ATOM 2553 O O . GLN A 1 330 ? -14.046 9.491 -21.428 1.00 39.31 330 GLN A O 1
ATOM 2558 N N . THR A 1 331 ? -12.767 8.092 -22.602 1.00 46.34 331 THR A N 1
ATOM 2559 C CA . THR A 1 331 ? -13.243 6.881 -21.897 1.00 46.34 331 THR A CA 1
ATOM 2560 C C . THR A 1 331 ? -12.093 6.085 -21.274 1.00 46.34 331 THR A C 1
ATOM 2562 O O . THR A 1 331 ? -11.444 5.282 -21.943 1.00 46.34 331 THR A O 1
ATOM 2565 N N . ILE A 1 332 ? -11.861 6.289 -19.972 1.00 49.41 332 ILE A N 1
ATOM 2566 C CA . ILE A 1 332 ? -10.850 5.597 -19.145 1.00 49.41 332 ILE A CA 1
ATOM 2567 C C . ILE A 1 332 ? -11.510 4.408 -18.425 1.00 49.41 332 ILE A C 1
ATOM 2569 O O . ILE A 1 332 ? -11.600 4.381 -17.201 1.00 49.41 332 ILE A O 1
ATOM 2573 N N . LEU A 1 333 ? -12.074 3.452 -19.166 1.00 53.84 333 LEU A N 1
ATOM 2574 C CA . LEU A 1 333 ? -12.848 2.349 -18.575 1.00 53.84 333 LEU A CA 1
ATOM 2575 C C . LEU A 1 333 ? -12.294 0.991 -18.985 1.00 53.84 333 LEU A C 1
ATOM 2577 O O . LEU A 1 333 ? -12.983 0.191 -19.611 1.00 53.84 333 LEU A O 1
ATOM 2581 N N . TRP A 1 334 ? -11.041 0.729 -18.606 1.00 60.47 334 TRP A N 1
ATOM 2582 C CA . TRP A 1 334 ? -10.392 -0.554 -18.864 1.00 60.47 334 TRP A CA 1
ATOM 2583 C C . TRP A 1 334 ? -9.877 -1.207 -17.584 1.00 60.47 334 TRP A C 1
ATOM 2585 O O . TRP A 1 334 ? -9.151 -0.613 -16.786 1.00 60.47 334 TRP A O 1
ATOM 2595 N N . ASN A 1 335 ? -10.238 -2.479 -17.419 1.00 62.59 335 ASN A N 1
ATOM 2596 C CA . ASN A 1 335 ? -9.713 -3.349 -16.371 1.00 62.59 335 ASN A CA 1
ATOM 2597 C C . ASN A 1 335 ? -8.294 -3.851 -16.683 1.00 62.59 335 ASN A C 1
ATOM 2599 O O . ASN A 1 335 ? -7.613 -4.338 -15.789 1.00 62.59 335 ASN A O 1
ATOM 2603 N N . TYR A 1 336 ? -7.817 -3.735 -17.922 1.00 70.44 336 TYR A N 1
ATOM 2604 C CA . TYR A 1 336 ? -6.469 -4.152 -18.295 1.00 70.44 336 TYR A CA 1
ATOM 2605 C C . TYR A 1 336 ? -5.502 -2.964 -18.282 1.00 70.44 336 TYR A C 1
ATOM 2607 O O . TYR A 1 336 ? -5.699 -1.987 -19.004 1.00 70.44 336 TYR A O 1
ATOM 2615 N N . LYS A 1 337 ? -4.445 -3.040 -17.464 1.00 75.12 337 LYS A N 1
ATOM 2616 C CA . LYS A 1 337 ? -3.339 -2.075 -17.498 1.00 75.12 337 LYS A CA 1
ATOM 2617 C C . LYS A 1 337 ? -2.316 -2.544 -18.531 1.00 75.12 337 LYS A C 1
ATOM 2619 O O . LYS A 1 337 ? -1.731 -3.612 -18.362 1.00 75.12 337 LYS A O 1
ATOM 2624 N N . ILE A 1 338 ? -2.053 -1.717 -19.543 1.00 80.75 338 ILE A N 1
ATOM 2625 C CA . ILE A 1 338 ? -0.943 -1.954 -20.473 1.00 80.75 338 ILE A CA 1
ATOM 2626 C C . ILE A 1 338 ? 0.373 -1.942 -19.668 1.00 80.75 338 ILE A C 1
ATOM 2628 O O . ILE A 1 338 ? 0.622 -0.967 -18.952 1.00 80.75 338 ILE A O 1
ATOM 2632 N N . PRO A 1 339 ? 1.207 -2.996 -19.745 1.00 84.31 339 PRO A N 1
ATOM 2633 C CA . PRO A 1 339 ? 2.484 -3.052 -19.040 1.00 84.31 339 PRO A CA 1
ATOM 2634 C C . PRO A 1 339 ? 3.393 -1.843 -19.330 1.00 84.31 339 PRO A C 1
ATOM 2636 O O . PRO A 1 339 ? 3.549 -1.421 -20.479 1.00 84.31 339 PRO A O 1
ATOM 2639 N N . ASP A 1 340 ? 4.014 -1.286 -18.282 1.00 80.56 340 ASP A N 1
ATOM 2640 C CA . ASP A 1 340 ? 4.836 -0.067 -18.381 1.00 80.56 340 ASP A CA 1
ATOM 2641 C C . ASP A 1 340 ? 6.079 -0.279 -19.269 1.00 80.56 340 ASP A C 1
ATOM 2643 O O . ASP A 1 340 ? 6.555 0.656 -19.918 1.00 80.56 340 ASP A O 1
ATOM 2647 N N . ASP A 1 341 ? 6.586 -1.512 -19.349 1.00 85.75 341 ASP A N 1
ATOM 2648 C CA . ASP A 1 341 ? 7.688 -1.885 -20.236 1.00 85.75 341 ASP A CA 1
ATOM 2649 C C . ASP A 1 341 ? 7.268 -1.833 -21.713 1.00 85.75 341 ASP A C 1
ATOM 2651 O O . ASP A 1 341 ? 8.030 -1.325 -22.537 1.00 85.75 341 ASP A O 1
ATOM 2655 N N . LEU A 1 342 ? 6.042 -2.257 -22.046 1.00 87.75 342 LEU A N 1
ATOM 2656 C CA . LEU A 1 342 ? 5.484 -2.150 -23.398 1.00 87.75 342 LEU A CA 1
ATOM 2657 C C . LEU A 1 342 ? 5.218 -0.701 -23.811 1.00 87.75 342 LEU A C 1
ATOM 2659 O O . LEU A 1 342 ? 5.550 -0.324 -24.934 1.00 87.75 342 LEU A O 1
ATOM 2663 N N . LEU A 1 343 ? 4.691 0.130 -22.907 1.00 85.56 343 LEU A N 1
ATOM 2664 C CA . LEU A 1 343 ? 4.505 1.565 -23.166 1.00 85.56 343 LEU A CA 1
ATOM 2665 C C . LEU A 1 343 ? 5.843 2.279 -23.374 1.00 85.56 343 LEU A C 1
ATOM 2667 O O . LEU A 1 343 ? 5.990 3.090 -24.289 1.00 85.56 343 LEU A O 1
ATOM 2671 N N . THR A 1 344 ? 6.835 1.958 -22.544 1.00 87.25 344 THR A N 1
ATOM 2672 C CA . THR A 1 344 ? 8.186 2.515 -22.668 1.00 87.25 344 THR A CA 1
ATOM 2673 C C . THR A 1 344 ? 8.836 2.081 -23.979 1.00 87.25 344 THR A C 1
ATOM 2675 O O . THR A 1 344 ? 9.478 2.890 -24.643 1.00 87.25 344 THR A O 1
ATOM 2678 N N . PHE A 1 345 ? 8.661 0.819 -24.375 1.00 90.88 345 PHE A N 1
ATOM 2679 C CA . PHE A 1 345 ? 9.129 0.297 -25.655 1.00 90.88 345 PHE A CA 1
ATOM 2680 C C . PHE A 1 345 ? 8.469 1.011 -26.844 1.00 90.88 345 PHE A C 1
ATOM 2682 O O . PHE A 1 345 ? 9.183 1.518 -27.706 1.00 90.88 345 PHE A O 1
ATOM 2689 N N . ALA A 1 346 ? 7.137 1.119 -26.862 1.00 89.19 346 ALA A N 1
ATOM 2690 C CA . ALA A 1 346 ? 6.387 1.702 -27.977 1.00 89.19 346 ALA A CA 1
ATOM 2691 C C . ALA A 1 346 ? 6.729 3.183 -28.238 1.00 89.19 346 ALA A C 1
ATOM 2693 O O . ALA A 1 346 ? 6.576 3.669 -29.358 1.00 89.19 346 ALA A O 1
ATOM 2694 N N . ARG A 1 347 ? 7.213 3.894 -27.209 1.00 88.56 347 ARG A N 1
ATOM 2695 C CA . ARG A 1 347 ? 7.614 5.310 -27.268 1.00 88.56 347 ARG A CA 1
ATOM 2696 C C . ARG A 1 347 ? 9.072 5.541 -27.664 1.00 88.56 347 ARG A C 1
ATOM 2698 O O . ARG A 1 347 ? 9.441 6.681 -27.927 1.00 88.56 347 ARG A O 1
ATOM 2705 N N . LYS A 1 348 ? 9.914 4.505 -27.678 1.00 88.62 348 LYS A N 1
ATOM 2706 C CA . LYS A 1 348 ? 11.331 4.629 -28.045 1.00 88.62 348 LYS A CA 1
ATOM 2707 C C . LYS A 1 348 ? 11.513 4.630 -29.562 1.00 88.62 348 LYS A C 1
ATOM 2709 O O . LYS A 1 348 ? 10.854 3.889 -30.289 1.00 88.62 348 LYS A O 1
ATOM 2714 N N . GLU A 1 349 ? 12.506 5.380 -30.024 1.00 91.06 349 GLU A N 1
ATOM 2715 C CA . GLU A 1 349 ? 13.020 5.286 -31.392 1.00 91.06 349 GLU A CA 1
ATOM 2716 C C . GLU A 1 349 ? 13.875 4.021 -31.525 1.00 91.06 349 GLU A C 1
ATOM 2718 O O . GLU A 1 349 ? 14.960 3.911 -30.946 1.00 91.06 349 GLU A O 1
ATOM 2723 N N . THR A 1 350 ? 13.367 3.017 -32.240 1.00 89.31 350 THR A N 1
ATOM 2724 C CA . THR A 1 350 ? 13.935 1.655 -32.190 1.00 89.31 350 THR A CA 1
ATOM 2725 C C . THR A 1 350 ? 14.260 1.055 -33.550 1.00 89.31 350 THR A C 1
ATOM 2727 O O . THR A 1 350 ? 15.097 0.154 -33.608 1.00 89.31 350 THR A O 1
ATOM 2730 N N . VAL A 1 351 ? 13.648 1.540 -34.634 1.00 91.62 351 VAL A N 1
ATOM 2731 C CA . VAL A 1 351 ? 13.811 0.967 -35.979 1.00 91.62 351 VAL A CA 1
ATOM 2732 C C . VAL A 1 351 ? 14.728 1.861 -36.819 1.00 91.62 351 VAL A C 1
ATOM 2734 O O . VAL A 1 351 ? 14.371 3.016 -37.049 1.00 91.62 351 VAL A O 1
ATOM 2737 N N . PRO A 1 352 ? 15.893 1.372 -37.283 1.00 93.00 352 PRO A N 1
ATOM 2738 C CA . PRO A 1 352 ? 16.773 2.137 -38.166 1.00 93.00 352 PRO A CA 1
ATOM 2739 C C . PRO A 1 352 ? 16.113 2.420 -39.528 1.00 93.00 352 PRO A C 1
ATOM 2741 O O . PRO A 1 352 ? 15.625 1.499 -40.183 1.00 93.00 352 PRO A O 1
ATOM 2744 N N . CYS A 1 353 ? 16.119 3.674 -39.989 1.00 91.62 353 CYS A N 1
ATOM 2745 C CA . CYS A 1 353 ? 15.519 4.056 -41.274 1.00 91.62 353 CYS A CA 1
ATOM 2746 C C . CYS A 1 353 ? 16.164 3.358 -42.487 1.00 91.62 353 CYS A C 1
ATOM 2748 O O . CYS A 1 353 ? 15.458 2.948 -43.405 1.00 91.62 353 CYS A O 1
ATOM 2750 N N . GLY A 1 354 ? 17.481 3.126 -42.472 1.00 90.00 354 GLY A N 1
ATOM 2751 C CA . GLY A 1 354 ? 18.187 2.424 -43.544 1.00 90.00 354 GLY A CA 1
ATOM 2752 C C . GLY A 1 354 ? 17.769 0.958 -43.674 1.00 90.00 354 GLY A C 1
ATOM 2753 O O . GLY A 1 354 ? 17.761 0.412 -44.775 1.00 90.00 354 GLY A O 1
ATOM 2754 N N . VAL A 1 355 ? 17.345 0.321 -42.576 1.00 91.25 355 VAL A N 1
ATOM 2755 C CA . VAL A 1 355 ? 16.761 -1.030 -42.616 1.00 91.25 355 VAL A CA 1
ATOM 2756 C C . VAL A 1 355 ? 15.431 -1.027 -43.370 1.00 91.25 355 VAL A C 1
ATOM 2758 O O . VAL A 1 355 ? 15.207 -1.918 -44.183 1.00 91.25 355 VAL A O 1
ATOM 2761 N N . LEU A 1 356 ? 14.579 -0.018 -43.163 1.00 92.19 356 LEU A N 1
ATOM 2762 C CA . LEU A 1 356 ? 13.296 0.102 -43.869 1.00 92.19 356 LEU A CA 1
ATOM 2763 C C . LEU A 1 356 ? 13.480 0.290 -45.379 1.00 92.19 356 LEU A C 1
ATOM 2765 O O . LEU A 1 356 ? 12.713 -0.279 -46.156 1.00 92.19 356 LEU A O 1
ATOM 2769 N N . VAL A 1 357 ? 14.531 1.009 -45.788 1.00 92.38 357 VAL A N 1
ATOM 2770 C CA . VAL A 1 357 ? 14.922 1.142 -47.202 1.00 92.38 357 VAL A CA 1
ATOM 2771 C C . VAL A 1 357 ? 15.377 -0.200 -47.773 1.00 92.38 357 VAL A C 1
ATOM 2773 O O . VAL A 1 357 ? 14.953 -0.590 -48.856 1.00 92.38 357 VAL A O 1
ATOM 2776 N N . LEU A 1 358 ? 16.199 -0.961 -47.040 1.00 91.00 358 LEU A N 1
ATOM 2777 C CA . LEU A 1 358 ? 16.635 -2.289 -47.492 1.00 91.00 358 LEU A CA 1
ATOM 2778 C C . LEU A 1 358 ? 15.500 -3.327 -47.539 1.00 91.00 358 LEU A C 1
ATOM 2780 O O . LEU A 1 358 ? 15.600 -4.281 -48.309 1.00 91.00 358 LEU A O 1
ATOM 2784 N N . LEU A 1 359 ? 14.449 -3.158 -46.731 1.00 90.06 359 LEU A N 1
ATOM 2785 C CA . LEU A 1 359 ? 13.220 -3.960 -46.791 1.00 90.06 359 LEU A CA 1
ATOM 2786 C C . LEU A 1 359 ? 12.261 -3.499 -47.904 1.00 90.06 359 LEU A C 1
ATOM 2788 O O . LEU A 1 359 ? 11.285 -4.190 -48.186 1.00 90.06 359 LEU A O 1
ATOM 2792 N N . GLY A 1 360 ? 12.522 -2.348 -48.532 1.00 89.56 360 GLY A N 1
ATOM 2793 C CA . GLY A 1 360 ? 11.661 -1.763 -49.561 1.00 89.56 360 GLY A CA 1
ATOM 2794 C C . GLY A 1 360 ? 10.351 -1.181 -49.024 1.00 89.56 360 GLY A C 1
ATOM 2795 O O . GLY A 1 360 ? 9.406 -1.038 -49.793 1.00 89.56 360 GLY A O 1
ATOM 2796 N N . ILE A 1 361 ? 10.274 -0.881 -47.720 1.00 89.81 361 ILE A N 1
ATOM 2797 C CA . ILE A 1 361 ? 9.097 -0.263 -47.081 1.00 89.81 361 ILE A CA 1
ATOM 2798 C C . ILE A 1 361 ? 9.096 1.259 -47.295 1.00 89.81 361 ILE A C 1
ATOM 2800 O O . ILE A 1 361 ? 8.037 1.871 -47.401 1.00 89.81 361 ILE A O 1
ATOM 2804 N N . VAL A 1 362 ? 10.283 1.873 -47.345 1.00 91.06 362 VAL A N 1
ATOM 2805 C CA . VAL A 1 362 ? 10.484 3.326 -47.467 1.00 91.06 362 VAL A CA 1
ATOM 2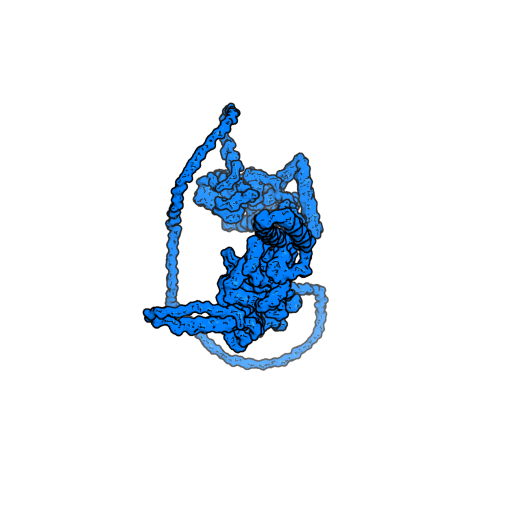806 C C . VAL A 1 362 ? 11.446 3.607 -48.619 1.00 91.06 362 VAL A C 1
ATOM 2808 O O . VAL A 1 362 ? 12.415 2.866 -48.795 1.00 91.06 362 VAL A O 1
ATOM 2811 N N . ASP A 1 363 ? 11.203 4.671 -49.385 1.00 88.06 363 ASP A N 1
ATOM 2812 C CA . ASP A 1 363 ? 12.138 5.128 -50.416 1.00 88.06 363 ASP A CA 1
ATOM 2813 C C . ASP A 1 363 ? 13.369 5.798 -49.777 1.00 88.06 363 ASP A C 1
ATOM 2815 O O . ASP A 1 363 ? 13.272 6.488 -48.762 1.00 88.06 363 ASP A O 1
ATOM 2819 N N . GLU A 1 364 ? 14.550 5.627 -50.374 1.00 86.44 364 GLU A N 1
ATOM 2820 C CA . GLU A 1 364 ? 15.782 6.270 -49.905 1.00 86.44 364 GLU A CA 1
ATOM 2821 C C . GLU A 1 364 ? 15.656 7.807 -49.895 1.00 86.44 364 GLU A C 1
ATOM 2823 O O . GLU A 1 364 ? 16.239 8.452 -49.021 1.00 86.44 364 GLU A O 1
ATOM 2828 N N . ALA A 1 365 ? 14.850 8.388 -50.794 1.00 86.69 365 ALA A N 1
ATOM 2829 C CA . ALA A 1 365 ? 14.580 9.828 -50.860 1.00 86.69 365 ALA A CA 1
ATOM 2830 C C . ALA A 1 365 ? 13.846 10.385 -49.625 1.00 86.69 365 ALA A C 1
ATOM 2832 O O . ALA A 1 365 ? 14.056 11.544 -49.264 1.00 86.69 365 ALA A O 1
ATOM 2833 N N . ASP A 1 366 ? 13.045 9.556 -48.953 1.00 85.25 366 ASP A N 1
ATOM 2834 C CA . ASP A 1 366 ? 12.282 9.932 -47.756 1.00 85.25 366 ASP A CA 1
ATOM 2835 C C . ASP A 1 366 ? 13.100 9.765 -46.463 1.00 85.25 366 ASP A C 1
ATOM 2837 O O . ASP A 1 366 ? 12.600 9.984 -45.356 1.00 85.25 366 ASP A O 1
ATOM 2841 N N . THR A 1 367 ? 14.375 9.371 -46.578 1.00 88.56 367 THR A N 1
ATOM 2842 C CA . THR A 1 367 ? 15.268 9.141 -45.438 1.00 88.56 367 THR A CA 1
ATOM 2843 C C . THR A 1 367 ? 16.411 10.158 -45.368 1.00 88.56 367 THR A C 1
ATOM 2845 O O . THR A 1 367 ? 16.929 10.591 -46.398 1.00 88.56 367 THR A O 1
ATOM 2848 N N . PRO A 1 368 ? 16.871 10.541 -44.156 1.00 87.44 368 PRO A N 1
ATOM 2849 C CA . PRO A 1 368 ? 18.122 11.280 -44.001 1.00 87.44 368 PRO A CA 1
ATOM 2850 C C . PRO A 1 368 ? 19.289 10.512 -44.625 1.00 87.44 368 PRO A C 1
ATOM 2852 O O . PRO A 1 368 ? 19.282 9.287 -44.626 1.00 87.44 368 PRO A O 1
ATOM 2855 N N . GLN A 1 369 ? 20.334 11.200 -45.084 1.00 86.62 369 GLN A N 1
ATOM 2856 C CA . GLN A 1 369 ? 21.499 10.516 -45.647 1.00 86.62 369 GLN A CA 1
ATOM 2857 C C . GLN A 1 369 ? 22.150 9.581 -44.611 1.00 86.62 369 GLN A C 1
ATOM 2859 O O . GLN A 1 369 ? 22.653 10.039 -43.586 1.00 86.62 369 GLN A O 1
ATOM 2864 N N . TRP A 1 370 ? 22.159 8.277 -44.900 1.00 88.38 370 TRP A N 1
ATOM 2865 C CA . TRP A 1 370 ? 22.672 7.244 -43.989 1.00 88.38 370 TRP A CA 1
ATOM 2866 C C . TRP A 1 370 ? 23.708 6.299 -44.620 1.00 88.38 370 TRP A C 1
ATOM 2868 O O . TRP A 1 370 ? 24.438 5.645 -43.879 1.00 88.38 370 TRP A O 1
ATOM 2878 N N . ALA A 1 371 ? 23.798 6.230 -45.954 1.00 87.31 371 ALA A N 1
ATOM 2879 C CA . ALA A 1 371 ? 24.702 5.328 -46.677 1.00 87.31 371 ALA A CA 1
ATOM 2880 C C . ALA A 1 371 ? 25.850 6.063 -47.390 1.00 87.31 371 ALA A C 1
ATOM 2882 O O . ALA A 1 371 ? 25.690 7.190 -47.879 1.00 87.31 371 ALA A O 1
ATOM 2883 N N . THR A 1 372 ? 26.992 5.387 -47.527 1.00 85.75 372 THR A N 1
ATOM 2884 C CA . THR A 1 372 ? 28.122 5.851 -48.343 1.00 85.75 372 THR A CA 1
ATOM 2885 C C . THR A 1 372 ? 27.797 5.728 -49.838 1.00 85.75 372 THR A C 1
ATOM 2887 O O . THR A 1 372 ? 27.394 4.668 -50.320 1.00 85.75 372 THR A O 1
ATOM 2890 N N . LYS A 1 373 ? 28.004 6.809 -50.603 1.00 80.06 373 LYS A N 1
ATOM 2891 C CA . LYS A 1 373 ? 27.822 6.831 -52.067 1.00 80.06 373 LYS A CA 1
ATOM 2892 C C . LYS A 1 373 ? 29.138 6.506 -52.779 1.00 80.06 373 LYS A C 1
ATOM 2894 O O . LYS A 1 373 ? 30.180 7.048 -52.421 1.00 80.06 373 LYS A O 1
ATOM 2899 N N . TYR A 1 374 ? 29.083 5.658 -53.805 1.00 77.81 374 TYR A N 1
ATOM 2900 C CA . TYR A 1 374 ? 30.233 5.298 -54.642 1.00 77.81 374 TYR A CA 1
ATOM 2901 C C . TYR A 1 374 ? 30.041 5.845 -56.062 1.00 77.81 374 TYR A C 1
ATOM 2903 O O . TYR A 1 374 ? 28.991 5.620 -56.659 1.00 77.81 374 TYR A O 1
ATOM 2911 N N . ASP A 1 375 ? 31.049 6.534 -56.604 1.00 74.38 375 ASP A N 1
ATOM 2912 C CA . ASP A 1 375 ? 31.098 6.931 -58.017 1.00 74.38 375 ASP A CA 1
ATOM 2913 C C . ASP A 1 375 ? 31.984 5.950 -58.798 1.00 74.38 375 ASP A C 1
ATOM 2915 O O . ASP A 1 375 ? 33.213 5.978 -58.712 1.00 74.38 375 ASP A O 1
ATOM 2919 N N . ASP A 1 376 ? 31.348 5.044 -59.539 1.00 67.06 376 ASP A N 1
ATOM 2920 C CA . ASP A 1 376 ? 32.038 4.019 -60.327 1.00 67.06 376 ASP A CA 1
ATOM 2921 C C . ASP A 1 376 ? 32.304 4.445 -61.778 1.00 67.06 376 ASP A C 1
ATOM 2923 O O . ASP A 1 376 ? 32.967 3.718 -62.525 1.00 67.06 376 ASP A O 1
ATOM 2927 N N . HIS A 1 377 ? 31.805 5.607 -62.211 1.00 70.31 377 HIS A N 1
ATOM 2928 C CA . HIS A 1 377 ? 31.833 5.981 -63.623 1.00 70.31 377 HIS A CA 1
ATOM 2929 C C . HIS A 1 377 ? 33.266 6.237 -64.109 1.00 70.31 377 HIS A C 1
ATOM 2931 O O . HIS A 1 377 ? 33.712 5.646 -65.098 1.00 70.31 377 HIS A O 1
ATOM 2937 N N . GLY A 1 378 ? 34.031 7.036 -63.360 1.00 73.44 378 GLY A N 1
ATOM 2938 C CA . GLY A 1 378 ? 35.422 7.355 -63.693 1.00 73.44 378 GLY A CA 1
ATOM 2939 C C . GLY A 1 378 ? 36.360 6.144 -63.635 1.00 73.44 378 GLY A C 1
ATOM 2940 O O . GLY A 1 378 ? 37.195 5.955 -64.520 1.00 73.44 378 GLY A O 1
ATOM 2941 N N . ALA A 1 379 ? 36.189 5.272 -62.636 1.00 71.12 379 ALA A N 1
ATOM 2942 C CA . ALA A 1 379 ? 37.017 4.075 -62.471 1.00 71.12 379 ALA A CA 1
ATOM 2943 C C . ALA A 1 379 ? 36.769 3.025 -63.571 1.00 71.12 379 ALA A C 1
ATOM 2945 O O . ALA A 1 379 ? 37.691 2.317 -63.986 1.00 71.12 379 ALA A O 1
ATOM 2946 N N . ASN A 1 380 ? 35.533 2.920 -64.068 1.00 74.44 380 ASN A N 1
ATOM 2947 C CA . ASN A 1 380 ? 35.189 2.027 -65.175 1.00 74.44 380 ASN A CA 1
ATOM 2948 C C . ASN A 1 380 ? 35.729 2.544 -66.515 1.00 74.44 380 ASN A C 1
ATOM 2950 O O . ASN A 1 380 ? 36.277 1.760 -67.293 1.00 74.44 380 ASN A O 1
ATOM 2954 N N . LEU A 1 381 ? 35.656 3.858 -66.752 1.00 76.69 381 LEU A N 1
ATOM 2955 C CA . LEU A 1 381 ? 36.236 4.507 -67.932 1.00 76.69 381 LEU A CA 1
ATOM 2956 C C . LEU A 1 381 ? 37.760 4.340 -67.999 1.00 76.69 381 LEU A C 1
ATOM 2958 O O . LEU A 1 381 ? 38.289 3.979 -69.052 1.00 76.69 381 LEU A O 1
ATOM 2962 N N . ASP A 1 382 ? 38.472 4.536 -66.885 1.00 77.62 382 ASP A N 1
ATOM 2963 C CA . ASP A 1 382 ? 39.932 4.378 -66.856 1.00 77.62 382 ASP A CA 1
ATOM 2964 C C . ASP A 1 382 ? 40.355 2.911 -67.067 1.00 77.62 382 ASP A C 1
ATOM 2966 O O . ASP A 1 382 ? 41.278 2.628 -67.836 1.00 77.62 382 ASP A O 1
ATOM 2970 N N . ARG A 1 383 ? 39.627 1.947 -66.478 1.00 77.94 383 ARG A N 1
ATOM 2971 C CA . ARG A 1 383 ? 39.846 0.508 -66.730 1.00 77.94 383 ARG A CA 1
ATOM 2972 C C . ARG A 1 383 ? 39.645 0.141 -68.200 1.00 77.94 383 ARG A C 1
ATOM 2974 O O . ARG A 1 383 ? 40.495 -0.541 -68.779 1.00 77.94 383 ARG A O 1
ATOM 2981 N N . PHE A 1 384 ? 38.574 0.635 -68.819 1.00 79.00 384 PHE A N 1
ATOM 2982 C CA . PHE A 1 384 ? 38.305 0.425 -70.240 1.00 79.00 384 PHE A CA 1
ATOM 2983 C C . PHE A 1 384 ? 39.409 1.029 -71.126 1.00 79.00 384 PHE A C 1
ATOM 2985 O O . PHE A 1 384 ? 39.944 0.357 -72.013 1.00 79.00 384 PHE A O 1
ATOM 2992 N N . ALA A 1 385 ? 39.835 2.262 -70.838 1.00 80.31 385 ALA A N 1
ATOM 2993 C CA . ALA A 1 385 ? 40.898 2.941 -71.577 1.00 80.31 385 ALA A CA 1
ATOM 2994 C C . ALA A 1 385 ? 42.267 2.245 -71.439 1.00 80.31 385 ALA A C 1
ATOM 2996 O O . ALA A 1 385 ? 43.045 2.197 -72.397 1.00 80.31 385 ALA A O 1
ATOM 2997 N N . ARG A 1 386 ? 42.592 1.689 -70.263 1.00 80.25 386 ARG A N 1
ATOM 2998 C CA . ARG A 1 386 ? 43.808 0.878 -70.053 1.00 80.25 386 ARG A CA 1
ATOM 2999 C C . ARG A 1 386 ? 43.769 -0.415 -70.870 1.00 80.25 386 ARG A C 1
ATOM 3001 O O . ARG A 1 386 ? 44.755 -0.723 -71.538 1.00 80.25 386 ARG A O 1
ATOM 3008 N N . ARG A 1 387 ? 42.627 -1.115 -70.895 1.00 79.31 387 ARG A N 1
ATOM 3009 C CA . ARG A 1 387 ? 42.433 -2.337 -71.697 1.00 79.31 387 ARG A CA 1
ATOM 3010 C C . ARG A 1 387 ? 42.602 -2.077 -73.190 1.00 79.31 387 ARG A C 1
ATOM 3012 O O . ARG A 1 387 ? 43.339 -2.800 -73.857 1.00 79.31 387 ARG A O 1
ATOM 3019 N N . SER A 1 388 ? 41.974 -1.020 -73.704 1.00 79.00 388 SER A N 1
ATOM 3020 C CA . SER A 1 388 ? 42.071 -0.661 -75.124 1.00 79.00 388 SER A CA 1
ATOM 3021 C C . SER A 1 388 ? 43.517 -0.366 -75.536 1.00 79.00 388 SER A C 1
ATOM 3023 O O . SER A 1 388 ? 43.970 -0.841 -76.576 1.00 79.00 388 SER A O 1
ATOM 3025 N N . ARG A 1 389 ? 44.272 0.363 -74.702 1.00 81.88 389 ARG A N 1
ATOM 3026 C CA . ARG A 1 389 ? 45.690 0.670 -74.959 1.00 81.88 389 ARG A CA 1
ATOM 3027 C C . ARG A 1 389 ? 46.582 -0.572 -74.909 1.00 81.88 389 ARG A C 1
ATOM 3029 O O . ARG A 1 389 ? 47.418 -0.745 -75.791 1.00 81.88 389 ARG A O 1
ATOM 3036 N N . ALA A 1 390 ? 46.386 -1.451 -73.924 1.00 79.62 390 ALA A N 1
ATOM 3037 C CA . ALA A 1 390 ? 47.136 -2.705 -73.809 1.00 79.62 390 ALA A CA 1
ATOM 3038 C C . ALA A 1 390 ? 46.883 -3.639 -75.006 1.00 79.62 390 ALA A C 1
ATOM 3040 O O . ALA A 1 390 ? 47.822 -4.207 -75.562 1.00 79.62 390 ALA A O 1
ATOM 3041 N N . THR A 1 391 ? 45.628 -3.724 -75.457 1.00 79.25 391 THR A N 1
ATOM 3042 C CA . THR A 1 391 ? 45.232 -4.528 -76.623 1.00 79.25 391 THR A CA 1
ATOM 3043 C C . THR A 1 391 ? 45.854 -3.982 -77.909 1.00 79.25 391 THR A C 1
ATOM 3045 O O . THR A 1 391 ? 46.432 -4.739 -78.685 1.00 79.25 391 THR A O 1
ATOM 3048 N N . GLN A 1 392 ? 45.816 -2.661 -78.118 1.00 79.25 392 GLN A N 1
ATOM 3049 C CA . GLN A 1 392 ? 46.452 -2.015 -79.273 1.00 79.25 392 GLN A CA 1
ATOM 3050 C C . GLN A 1 392 ? 47.973 -2.217 -79.294 1.00 79.25 392 GLN A C 1
ATOM 3052 O O . GLN A 1 392 ? 48.536 -2.514 -80.347 1.00 79.25 392 GLN A O 1
ATOM 3057 N N . ALA A 1 393 ? 48.639 -2.100 -78.141 1.00 80.12 393 ALA A N 1
ATOM 3058 C CA . ALA A 1 393 ? 50.077 -2.330 -78.026 1.00 80.12 393 ALA A CA 1
ATOM 3059 C C . ALA A 1 393 ? 50.460 -3.791 -78.331 1.00 80.12 393 ALA A C 1
ATOM 3061 O O . ALA A 1 393 ? 51.449 -4.029 -79.026 1.00 80.12 393 ALA A O 1
ATOM 3062 N N . ALA A 1 394 ? 49.660 -4.759 -77.871 1.00 74.56 394 ALA A N 1
ATOM 3063 C CA . ALA A 1 394 ? 49.868 -6.178 -78.153 1.00 74.56 394 ALA A CA 1
ATOM 3064 C C . ALA A 1 394 ? 49.681 -6.503 -79.646 1.00 74.56 394 ALA A C 1
ATOM 3066 O O . ALA A 1 394 ? 50.557 -7.116 -80.251 1.00 74.56 394 ALA A O 1
ATOM 3067 N N . VAL A 1 395 ? 48.612 -6.002 -80.275 1.00 78.25 395 VAL A N 1
ATOM 3068 C CA . VAL A 1 395 ? 48.356 -6.181 -81.718 1.00 78.25 395 VAL A CA 1
ATOM 3069 C C . VAL A 1 395 ? 49.459 -5.539 -82.575 1.00 78.25 395 VAL A C 1
ATOM 3071 O O . VAL A 1 395 ? 49.894 -6.115 -83.572 1.00 78.25 395 VAL A O 1
ATOM 3074 N N . ALA A 1 396 ? 49.974 -4.373 -82.172 1.00 78.69 396 ALA A N 1
ATOM 3075 C CA . ALA A 1 396 ? 51.094 -3.722 -82.854 1.00 78.69 396 ALA A CA 1
ATOM 3076 C C . ALA A 1 396 ? 52.416 -4.508 -82.729 1.00 78.69 396 ALA A C 1
ATOM 3078 O O . ALA A 1 396 ? 53.228 -4.492 -83.657 1.00 78.69 396 ALA A O 1
ATOM 3079 N N . ALA A 1 397 ? 52.636 -5.203 -81.607 1.00 76.12 397 ALA A N 1
ATOM 3080 C CA . ALA A 1 397 ? 53.777 -6.098 -81.420 1.00 76.12 397 ALA A CA 1
ATOM 3081 C C . ALA A 1 397 ? 53.631 -7.397 -82.241 1.00 76.12 397 ALA A C 1
ATOM 3083 O O . ALA A 1 397 ? 54.591 -7.818 -82.884 1.00 76.12 397 ALA A O 1
ATOM 3084 N N . GLU A 1 398 ? 52.426 -7.977 -82.301 1.00 73.75 398 GLU A N 1
ATOM 3085 C CA . GLU A 1 398 ? 52.083 -9.165 -83.108 1.00 73.75 398 GLU A CA 1
ATOM 3086 C C . GLU A 1 398 ? 52.283 -8.933 -84.625 1.00 73.75 398 GLU A C 1
ATOM 3088 O O . GLU A 1 398 ? 52.666 -9.847 -85.366 1.00 73.75 398 GLU A O 1
ATOM 3093 N N . ALA A 1 399 ? 52.084 -7.698 -85.102 1.00 74.38 399 ALA A N 1
ATOM 3094 C CA . ALA A 1 399 ? 52.296 -7.314 -86.501 1.00 74.38 399 ALA A CA 1
ATOM 3095 C C . ALA A 1 399 ? 53.774 -7.361 -86.943 1.00 74.38 399 ALA A C 1
ATOM 3097 O O . ALA A 1 399 ? 54.050 -7.460 -88.138 1.00 74.38 399 ALA A O 1
ATOM 3098 N N . ARG A 1 400 ? 54.724 -7.321 -85.997 1.00 77.62 400 ARG A N 1
ATOM 3099 C CA . ARG A 1 400 ? 56.176 -7.332 -86.263 1.00 77.62 400 ARG A CA 1
ATOM 3100 C C . ARG A 1 400 ? 56.799 -8.737 -86.253 1.00 77.62 400 ARG A C 1
ATOM 3102 O O . ARG A 1 400 ? 57.990 -8.858 -86.519 1.00 77.62 400 ARG A O 1
ATOM 3109 N N . MET A 1 401 ? 56.021 -9.779 -85.946 1.00 79.19 401 MET A N 1
ATOM 3110 C CA . MET A 1 401 ? 56.486 -11.169 -85.792 1.00 79.19 401 MET A CA 1
ATOM 3111 C C . MET A 1 401 ? 56.248 -12.021 -87.049 1.00 79.19 401 MET A C 1
ATOM 3113 O O . MET A 1 401 ? 55.398 -11.683 -87.885 1.00 79.19 401 MET A O 1
ATOM 3117 N N . THR A 1 402 ? 56.965 -13.146 -87.174 1.00 79.50 402 THR A N 1
ATOM 3118 C CA . THR A 1 402 ? 56.760 -14.112 -88.270 1.00 79.50 402 THR A CA 1
ATOM 3119 C C . THR A 1 402 ? 55.392 -14.817 -88.165 1.00 79.50 402 THR A C 1
ATOM 3121 O O . THR A 1 402 ? 54.790 -14.834 -87.089 1.00 79.50 402 THR A O 1
ATOM 3124 N N . PRO A 1 403 ? 54.846 -15.410 -89.249 1.00 73.88 403 PRO A N 1
ATOM 3125 C CA . PRO A 1 403 ? 53.504 -16.010 -89.230 1.00 73.88 403 PRO A CA 1
ATOM 3126 C C . PRO A 1 403 ? 53.301 -17.110 -88.171 1.00 73.88 403 PRO A C 1
ATOM 3128 O O . PRO A 1 403 ? 52.222 -17.193 -87.587 1.00 73.88 403 PRO A O 1
ATOM 3131 N N . ALA A 1 404 ? 54.334 -17.916 -87.892 1.00 74.31 404 ALA A N 1
ATOM 3132 C CA . ALA A 1 404 ? 54.288 -18.970 -86.875 1.00 74.31 404 ALA A CA 1
ATOM 3133 C C . ALA A 1 404 ? 54.327 -18.402 -85.442 1.00 74.31 404 ALA A C 1
ATOM 3135 O O . ALA A 1 404 ? 53.564 -18.832 -84.578 1.00 74.31 404 ALA A O 1
ATOM 3136 N N . GLU A 1 405 ? 55.156 -17.383 -85.198 1.00 75.06 405 GLU A N 1
ATOM 3137 C CA . GLU A 1 405 ? 55.255 -16.696 -83.901 1.00 75.06 405 GLU A CA 1
ATOM 3138 C C . GLU A 1 405 ? 53.998 -15.871 -83.590 1.00 75.06 405 GLU A C 1
ATOM 3140 O O . GLU A 1 405 ? 53.544 -15.834 -82.447 1.00 75.06 405 GLU A O 1
ATOM 3145 N N . ARG A 1 406 ? 53.382 -15.265 -84.613 1.00 74.62 406 ARG A N 1
ATOM 3146 C CA . ARG A 1 406 ? 52.126 -14.512 -84.494 1.00 74.62 406 ARG A CA 1
ATOM 3147 C C . ARG A 1 406 ? 50.959 -15.397 -84.059 1.00 74.62 406 ARG A C 1
ATOM 3149 O O . ARG A 1 406 ? 50.160 -14.971 -83.230 1.00 74.62 406 ARG A O 1
ATOM 3156 N N . ALA A 1 407 ? 50.864 -16.620 -84.587 1.00 74.25 407 ALA A N 1
ATOM 3157 C CA . ALA A 1 407 ? 49.826 -17.572 -84.190 1.00 74.25 407 ALA A CA 1
ATOM 3158 C C . ALA A 1 407 ? 49.951 -17.951 -82.701 1.00 74.25 407 ALA A C 1
ATOM 3160 O O . ALA A 1 407 ? 48.959 -17.924 -81.974 1.00 74.25 407 ALA A O 1
ATOM 3161 N N . HIS A 1 408 ? 51.177 -18.202 -82.228 1.00 76.69 408 HIS A N 1
ATOM 3162 C CA . HIS A 1 408 ? 51.452 -18.490 -80.818 1.00 76.69 408 HIS A CA 1
ATOM 3163 C C . HIS A 1 408 ? 51.185 -17.277 -79.904 1.00 76.69 408 HIS A C 1
ATOM 3165 O O . HIS A 1 408 ? 50.547 -17.414 -78.860 1.00 76.69 408 HIS A O 1
ATOM 3171 N N . ALA A 1 409 ? 51.612 -16.072 -80.303 1.00 74.88 409 ALA A N 1
ATOM 3172 C CA . ALA A 1 409 ? 51.376 -14.837 -79.548 1.00 74.88 409 ALA A CA 1
ATOM 3173 C C . ALA A 1 409 ? 49.881 -14.477 -79.444 1.00 74.88 409 ALA A C 1
ATOM 3175 O O . ALA A 1 409 ? 49.418 -14.077 -78.377 1.00 74.88 409 ALA A O 1
ATOM 3176 N N . SER A 1 410 ? 49.112 -14.691 -80.518 1.00 75.38 410 SER A N 1
ATOM 3177 C CA . SER A 1 410 ? 47.662 -14.461 -80.547 1.00 75.38 410 SER A CA 1
ATOM 3178 C C . SER A 1 410 ? 46.901 -15.419 -79.621 1.00 75.38 410 SER A C 1
ATOM 3180 O O . SER A 1 410 ? 46.016 -14.991 -78.874 1.00 75.38 410 SER A O 1
ATOM 3182 N N . MET A 1 411 ? 47.284 -16.705 -79.606 1.00 78.19 411 MET A N 1
ATOM 3183 C CA . MET A 1 411 ? 46.725 -17.701 -78.683 1.00 78.19 411 MET A CA 1
ATOM 3184 C C . MET A 1 411 ? 47.028 -17.363 -77.215 1.00 78.19 411 MET A C 1
ATOM 3186 O O . MET A 1 411 ? 46.133 -17.428 -76.374 1.00 78.19 411 MET A O 1
ATOM 3190 N N . GLU A 1 412 ? 48.259 -16.950 -76.903 1.00 80.19 412 GLU A N 1
ATOM 3191 C CA . GLU A 1 412 ? 48.658 -16.562 -75.543 1.00 80.19 412 GLU A CA 1
ATOM 3192 C C . GLU A 1 412 ? 47.977 -15.258 -75.081 1.00 80.19 412 GLU A C 1
ATOM 3194 O O . GLU A 1 412 ? 47.573 -15.162 -73.921 1.00 80.19 412 GLU A O 1
ATOM 3199 N N . ARG A 1 413 ? 47.765 -14.276 -75.975 1.00 81.75 413 ARG A N 1
ATOM 3200 C CA . ARG A 1 413 ? 46.963 -13.073 -75.679 1.00 81.75 413 ARG A CA 1
ATOM 3201 C C . ARG A 1 413 ? 45.519 -13.435 -75.350 1.00 81.75 413 ARG A C 1
ATOM 3203 O O . ARG A 1 413 ? 45.016 -12.980 -74.330 1.00 81.75 413 ARG A O 1
ATOM 3210 N N . MET A 1 414 ? 44.875 -14.269 -76.171 1.00 78.44 414 MET A N 1
ATOM 3211 C CA . MET A 1 414 ? 43.501 -14.737 -75.933 1.00 78.44 414 MET A CA 1
ATOM 3212 C C . MET A 1 414 ? 43.380 -15.488 -74.599 1.00 78.44 414 MET A C 1
ATOM 3214 O O . MET A 1 414 ? 42.403 -15.300 -73.874 1.00 78.44 414 MET A O 1
ATOM 3218 N N . ARG A 1 415 ? 44.387 -16.298 -74.237 1.00 80.94 415 ARG A N 1
ATOM 3219 C CA . ARG A 1 415 ? 44.449 -16.986 -72.938 1.00 80.94 415 ARG A CA 1
ATOM 3220 C C . ARG A 1 415 ? 44.534 -15.992 -71.773 1.00 80.94 415 ARG A C 1
ATOM 3222 O O . ARG A 1 415 ? 43.720 -16.083 -70.857 1.00 80.94 415 ARG A O 1
ATOM 3229 N N . ARG A 1 416 ? 45.460 -15.025 -71.831 1.00 80.88 416 ARG A N 1
ATOM 3230 C CA . ARG A 1 416 ? 45.635 -13.984 -70.797 1.00 80.88 416 ARG A CA 1
ATOM 3231 C C . ARG A 1 416 ? 44.429 -13.059 -70.676 1.00 80.88 416 ARG A C 1
ATOM 3233 O O . ARG A 1 416 ? 43.998 -12.775 -69.571 1.00 80.88 416 ARG A O 1
ATOM 3240 N N . GLU A 1 417 ? 43.839 -12.645 -71.794 1.00 80.56 417 GLU A N 1
ATOM 3241 C CA . GLU A 1 417 ? 42.640 -11.801 -71.816 1.00 80.56 417 GLU A CA 1
ATOM 3242 C C . GLU A 1 417 ? 41.438 -12.515 -71.175 1.00 80.56 417 GLU A C 1
ATOM 3244 O O . GLU A 1 417 ? 40.672 -11.904 -70.427 1.00 80.56 417 GLU A O 1
ATOM 3249 N N . ASN A 1 418 ? 41.295 -13.826 -71.402 1.00 80.69 418 ASN A N 1
ATOM 3250 C CA . ASN A 1 418 ? 40.261 -14.627 -70.750 1.00 80.69 418 ASN A CA 1
ATOM 3251 C C . ASN A 1 418 ? 40.529 -14.815 -69.242 1.00 80.69 418 ASN A C 1
ATOM 3253 O O . ASN A 1 418 ? 39.590 -14.741 -68.449 1.00 80.69 418 ASN A O 1
ATOM 3257 N N . GLU A 1 419 ? 41.789 -15.014 -68.837 1.00 81.81 419 GLU A N 1
ATOM 3258 C CA . GLU A 1 419 ? 42.204 -15.088 -67.425 1.00 81.81 419 GLU A CA 1
ATOM 3259 C C . GLU A 1 419 ? 41.973 -13.761 -66.683 1.00 81.81 419 GLU A C 1
ATOM 3261 O O . GLU A 1 419 ? 41.353 -13.759 -65.618 1.00 81.81 419 GLU A O 1
ATOM 3266 N N . ASP A 1 420 ? 42.366 -12.633 -67.278 1.00 82.19 420 ASP A N 1
ATOM 3267 C CA . ASP A 1 420 ? 42.157 -11.285 -66.737 1.00 82.19 420 ASP A CA 1
ATOM 3268 C C . ASP A 1 420 ? 40.664 -10.954 -66.613 1.00 82.19 420 ASP A C 1
ATOM 3270 O O . ASP A 1 420 ? 40.227 -10.400 -65.602 1.00 82.19 420 ASP A O 1
ATOM 3274 N N . ARG A 1 421 ? 39.845 -11.350 -67.600 1.00 79.81 421 ARG A N 1
ATOM 3275 C CA . ARG A 1 421 ? 38.383 -11.186 -67.547 1.00 79.81 421 ARG A CA 1
ATOM 3276 C C . ARG A 1 421 ? 37.758 -12.012 -66.424 1.00 79.81 421 ARG A C 1
ATOM 3278 O O . ARG A 1 421 ? 36.850 -11.538 -65.741 1.00 79.81 421 ARG A O 1
ATOM 3285 N N . LEU A 1 422 ? 38.231 -13.243 -66.220 1.00 80.50 422 LEU A N 1
ATOM 3286 C CA . LEU A 1 422 ? 37.758 -14.108 -65.139 1.00 80.50 422 LEU A CA 1
ATOM 3287 C C . LEU A 1 422 ? 38.143 -13.542 -63.762 1.00 80.50 422 LEU A C 1
ATOM 3289 O O . LEU A 1 422 ? 37.345 -13.599 -62.825 1.00 80.50 422 LEU A O 1
ATOM 3293 N N . GLN A 1 423 ? 39.348 -12.980 -63.646 1.00 83.12 423 GLN A N 1
ATOM 3294 C CA . GLN A 1 423 ? 39.843 -12.346 -62.427 1.00 83.12 423 GLN A CA 1
ATOM 3295 C C . GLN A 1 423 ? 39.075 -11.056 -62.107 1.00 83.12 423 GLN A C 1
ATOM 3297 O O . GLN A 1 423 ? 38.623 -10.880 -60.978 1.00 83.12 423 GLN A O 1
ATOM 3302 N N . GLU A 1 424 ? 38.821 -10.206 -63.103 1.00 82.81 424 GLU A N 1
ATOM 3303 C CA . GLU A 1 424 ? 38.021 -8.989 -62.934 1.00 82.81 424 GLU A CA 1
ATOM 3304 C C . GLU A 1 424 ? 36.576 -9.304 -62.530 1.00 82.81 424 GLU A C 1
ATOM 3306 O O . GLU A 1 424 ? 36.032 -8.656 -61.639 1.00 82.81 424 GLU A O 1
ATOM 3311 N N . MET A 1 425 ? 35.967 -10.338 -63.117 1.00 80.94 425 MET A N 1
ATOM 3312 C CA . MET A 1 425 ? 34.633 -10.796 -62.721 1.00 80.94 425 MET A CA 1
ATOM 3313 C C . MET A 1 425 ? 34.602 -11.234 -61.246 1.00 80.94 425 MET A C 1
ATOM 3315 O O . MET A 1 425 ? 33.656 -10.913 -60.518 1.00 80.94 425 MET A O 1
ATOM 3319 N N . ARG A 1 426 ? 35.645 -11.931 -60.772 1.00 83.00 426 ARG A N 1
ATOM 3320 C CA . ARG A 1 426 ? 35.792 -12.310 -59.354 1.00 83.00 426 ARG A CA 1
ATOM 3321 C C . ARG A 1 426 ? 35.972 -11.085 -58.458 1.00 83.00 426 ARG A C 1
ATOM 3323 O O . ARG A 1 426 ? 35.309 -10.998 -57.424 1.00 83.00 426 ARG A O 1
ATOM 3330 N N . ASP A 1 427 ? 36.802 -10.130 -58.863 1.00 83.94 427 ASP A N 1
ATOM 3331 C CA . ASP A 1 427 ? 37.065 -8.904 -58.103 1.00 83.94 427 ASP A CA 1
ATOM 3332 C C . ASP A 1 427 ? 35.831 -7.995 -58.036 1.00 83.94 427 ASP A C 1
ATOM 3334 O O . ASP A 1 427 ? 35.514 -7.458 -56.974 1.00 83.94 427 ASP A O 1
ATOM 3338 N N . GLN A 1 428 ? 35.071 -7.881 -59.128 1.00 82.06 428 GLN A N 1
ATOM 3339 C CA . GLN A 1 428 ? 33.810 -7.142 -59.173 1.00 82.06 428 GLN A CA 1
ATOM 3340 C C . GLN A 1 428 ? 32.747 -7.800 -58.290 1.00 82.06 428 GLN A C 1
ATOM 3342 O O . GLN A 1 428 ? 32.053 -7.107 -57.543 1.00 82.06 428 GLN A O 1
ATOM 3347 N N . THR A 1 429 ? 32.657 -9.132 -58.307 1.00 81.69 429 THR A N 1
ATOM 3348 C CA . THR A 1 429 ? 31.765 -9.882 -57.409 1.00 81.69 429 THR A CA 1
ATOM 3349 C C . THR A 1 429 ? 32.157 -9.659 -55.945 1.00 81.69 429 THR A C 1
ATOM 3351 O O . THR A 1 429 ? 31.301 -9.361 -55.112 1.00 81.69 429 THR A O 1
ATOM 3354 N N . ARG A 1 430 ? 33.458 -9.712 -55.624 1.00 85.00 430 ARG A N 1
ATOM 3355 C CA . ARG A 1 430 ? 33.975 -9.450 -54.272 1.00 85.00 430 ARG A CA 1
ATOM 3356 C C . ARG A 1 430 ? 33.672 -8.027 -53.810 1.00 85.00 430 ARG A C 1
ATOM 3358 O O . ARG A 1 430 ? 33.195 -7.851 -52.694 1.00 85.00 430 ARG A O 1
ATOM 3365 N N . LEU A 1 431 ? 33.914 -7.028 -54.658 1.00 84.44 431 LEU A N 1
ATOM 3366 C CA . LEU A 1 431 ? 33.651 -5.620 -54.357 1.00 84.44 431 LEU A CA 1
ATOM 3367 C C . LEU A 1 431 ? 32.154 -5.365 -54.143 1.00 84.44 431 LEU A C 1
ATOM 3369 O O . LEU A 1 431 ? 31.775 -4.675 -53.201 1.00 84.44 431 LEU A O 1
ATOM 3373 N N . THR A 1 432 ? 31.303 -5.955 -54.983 1.00 82.69 432 THR A N 1
ATOM 3374 C CA . THR A 1 432 ? 29.841 -5.844 -54.864 1.00 82.69 432 THR A CA 1
ATOM 3375 C C . THR A 1 432 ? 29.355 -6.466 -53.555 1.00 82.69 432 THR A C 1
ATOM 3377 O O . THR A 1 432 ? 28.567 -5.848 -52.840 1.00 82.69 432 THR A O 1
ATOM 3380 N N . ASN A 1 433 ? 29.884 -7.636 -53.182 1.00 83.81 433 ASN A N 1
ATOM 3381 C CA . ASN A 1 433 ? 29.572 -8.284 -51.907 1.00 83.81 433 ASN A CA 1
ATOM 3382 C C . ASN A 1 433 ? 30.051 -7.452 -50.709 1.00 83.81 433 ASN A C 1
ATOM 3384 O O . ASN A 1 433 ? 29.271 -7.212 -49.792 1.00 83.81 433 ASN A O 1
ATOM 3388 N N . GLN A 1 434 ? 31.284 -6.935 -50.746 1.00 86.56 434 GLN A N 1
ATOM 3389 C CA . GLN A 1 434 ? 31.819 -6.053 -49.701 1.00 86.56 434 GLN A CA 1
ATOM 3390 C C . GLN A 1 434 ? 30.969 -4.788 -49.536 1.00 86.56 434 GLN A C 1
ATOM 3392 O O . GLN A 1 434 ? 30.626 -4.415 -48.420 1.00 86.56 434 GLN A O 1
ATOM 3397 N N . ARG A 1 435 ? 30.566 -4.146 -50.638 1.00 85.38 435 ARG A N 1
ATOM 3398 C CA . ARG A 1 435 ? 29.693 -2.964 -50.596 1.00 85.38 435 ARG A CA 1
ATOM 3399 C C . ARG A 1 435 ? 28.306 -3.288 -50.060 1.00 85.38 435 ARG A C 1
ATOM 3401 O O . ARG A 1 435 ? 27.763 -2.499 -49.296 1.00 85.38 435 ARG A O 1
ATOM 3408 N N . ARG A 1 436 ? 27.741 -4.446 -50.412 1.00 84.69 436 ARG A N 1
ATOM 3409 C CA . ARG A 1 436 ? 26.465 -4.912 -49.853 1.00 84.69 436 ARG A CA 1
ATOM 3410 C C . ARG A 1 436 ? 26.568 -5.119 -48.340 1.00 84.69 436 ARG A C 1
ATOM 3412 O O . ARG A 1 436 ? 25.669 -4.706 -47.614 1.00 84.69 436 ARG A O 1
ATOM 3419 N N . GLU A 1 437 ? 27.671 -5.694 -47.860 1.00 87.00 437 GLU A N 1
ATOM 3420 C CA . GLU A 1 437 ? 27.939 -5.868 -46.427 1.00 87.00 437 GLU A CA 1
ATOM 3421 C C . GLU A 1 437 ? 28.139 -4.537 -45.691 1.00 87.00 437 GLU A C 1
ATOM 3423 O O . GLU A 1 437 ? 27.622 -4.369 -44.581 1.00 87.00 437 GLU A O 1
ATOM 3428 N N . VAL A 1 438 ? 28.851 -3.585 -46.303 1.00 89.06 438 VAL A N 1
ATOM 3429 C CA . VAL A 1 438 ? 29.029 -2.224 -45.773 1.00 89.06 438 VAL A CA 1
ATOM 3430 C C . VAL A 1 438 ? 27.685 -1.508 -45.709 1.00 89.06 438 VAL A C 1
ATOM 3432 O O . VAL A 1 438 ? 27.299 -1.080 -44.628 1.00 89.06 438 VAL A O 1
ATOM 3435 N N . ARG A 1 439 ? 26.912 -1.487 -46.803 1.00 89.25 439 ARG A N 1
ATOM 3436 C CA . ARG A 1 439 ? 25.579 -0.863 -46.855 1.00 89.25 439 ARG A CA 1
ATOM 3437 C C . ARG A 1 439 ? 24.618 -1.477 -45.839 1.00 89.25 439 ARG A C 1
ATOM 3439 O O . ARG A 1 439 ? 23.863 -0.756 -45.200 1.00 89.25 439 ARG A O 1
ATOM 3446 N N . GLN A 1 440 ? 24.664 -2.794 -45.633 1.00 90.19 440 GLN A N 1
ATOM 3447 C CA . GLN A 1 440 ? 23.882 -3.449 -44.582 1.00 90.19 440 GLN A CA 1
ATOM 3448 C C . GLN A 1 440 ? 24.330 -3.017 -43.177 1.00 90.19 440 GLN A C 1
ATOM 3450 O O . GLN A 1 440 ? 23.504 -2.839 -42.288 1.00 90.19 440 GLN A O 1
ATOM 3455 N N . THR A 1 441 ? 25.634 -2.852 -42.958 1.00 89.38 441 THR A N 1
ATOM 3456 C CA . THR A 1 441 ? 26.177 -2.415 -41.664 1.00 89.38 441 THR A CA 1
ATOM 3457 C C . THR A 1 441 ? 25.858 -0.941 -41.389 1.00 89.38 441 THR A C 1
ATOM 3459 O O . THR A 1 441 ? 25.521 -0.593 -40.261 1.00 89.38 441 THR A O 1
ATOM 3462 N N . GLU A 1 442 ? 25.897 -0.086 -42.410 1.00 91.12 442 GLU A N 1
ATOM 3463 C CA . GLU A 1 442 ? 25.459 1.313 -42.347 1.00 91.12 442 GLU A CA 1
ATOM 3464 C C . GLU A 1 442 ? 23.951 1.414 -42.083 1.00 91.12 442 GLU A C 1
ATOM 3466 O O . GLU A 1 442 ? 23.538 2.174 -41.212 1.00 91.12 442 GLU A O 1
ATOM 3471 N N . ALA A 1 443 ? 23.134 0.580 -42.738 1.00 91.12 443 ALA A N 1
ATOM 3472 C CA . ALA A 1 443 ? 21.688 0.523 -42.515 1.00 91.12 443 ALA A CA 1
ATOM 3473 C C . ALA A 1 443 ? 21.326 0.172 -41.064 1.00 91.12 443 ALA A C 1
ATOM 3475 O O . ALA A 1 443 ? 20.427 0.777 -40.492 1.00 91.12 443 ALA A O 1
ATOM 3476 N N . LEU A 1 444 ? 22.037 -0.778 -40.445 1.00 91.50 444 LEU A N 1
ATOM 3477 C CA . LEU A 1 444 ? 21.813 -1.152 -39.040 1.00 91.50 444 LEU A CA 1
ATOM 3478 C C . LEU A 1 444 ? 22.180 -0.032 -38.053 1.00 91.50 444 LEU A C 1
ATOM 3480 O O . LEU A 1 444 ? 21.618 0.024 -36.960 1.00 91.50 444 LEU A O 1
ATOM 3484 N N . ASN A 1 445 ? 23.106 0.849 -38.438 1.00 90.38 445 ASN A N 1
ATOM 3485 C CA . ASN A 1 445 ? 23.579 1.975 -37.631 1.00 90.38 445 ASN A CA 1
ATOM 3486 C C . ASN A 1 445 ? 22.936 3.315 -38.026 1.00 90.38 445 ASN A C 1
ATOM 3488 O O . ASN A 1 445 ? 23.344 4.360 -37.518 1.00 90.38 445 ASN A O 1
ATOM 3492 N N . SER A 1 446 ? 21.955 3.305 -38.931 1.00 92.25 446 SER A N 1
ATOM 3493 C CA . SER A 1 446 ? 21.284 4.521 -39.381 1.00 92.25 446 SER A CA 1
ATOM 3494 C C . SER A 1 446 ? 20.474 5.169 -38.243 1.00 92.25 446 SER A C 1
ATOM 3496 O O . SER A 1 446 ? 20.168 4.508 -37.242 1.00 92.25 446 SER A O 1
ATOM 3498 N N . PRO A 1 447 ? 20.043 6.436 -38.401 1.00 91.62 447 PRO A N 1
ATOM 3499 C CA . PRO A 1 447 ? 19.099 7.062 -37.480 1.00 91.62 447 PRO A CA 1
ATOM 3500 C C . PRO A 1 447 ? 17.867 6.180 -37.245 1.00 91.62 447 PRO A C 1
ATOM 3502 O O . PRO A 1 447 ? 17.372 5.531 -38.171 1.00 91.62 447 PRO A O 1
ATOM 3505 N N . LYS A 1 448 ? 17.397 6.133 -35.998 1.00 92.81 448 LYS A N 1
ATOM 3506 C CA . LYS A 1 448 ? 16.229 5.345 -35.594 1.00 92.81 448 LYS A CA 1
ATOM 3507 C C . LYS A 1 448 ? 14.982 6.221 -35.656 1.00 92.81 448 LYS A C 1
ATOM 3509 O O . LYS A 1 448 ? 15.052 7.403 -35.344 1.00 92.81 448 LYS A O 1
ATOM 3514 N N . TRP A 1 449 ? 13.856 5.647 -36.061 1.00 92.75 449 TRP A N 1
ATOM 3515 C CA . TRP A 1 449 ? 12.567 6.336 -36.129 1.00 92.75 449 TRP A CA 1
ATOM 3516 C C . TRP A 1 449 ? 11.616 5.876 -35.027 1.00 92.75 449 TRP A C 1
ATOM 3518 O O . TRP A 1 449 ? 11.731 4.762 -34.497 1.00 92.75 449 TRP A O 1
ATOM 3528 N N . ASP A 1 450 ? 10.671 6.755 -34.689 1.00 89.56 450 ASP A N 1
ATOM 3529 C CA . ASP A 1 450 ? 9.566 6.447 -33.787 1.00 89.56 450 ASP A CA 1
ATOM 3530 C C . ASP A 1 450 ? 8.568 5.469 -34.437 1.00 89.56 450 ASP A C 1
ATOM 3532 O O . ASP A 1 450 ? 8.439 5.385 -35.661 1.00 89.56 450 ASP A O 1
ATOM 3536 N N . ALA A 1 451 ? 7.824 4.726 -33.614 1.00 88.62 451 ALA A N 1
ATOM 3537 C CA . ALA A 1 451 ? 6.886 3.722 -34.111 1.00 88.62 451 ALA A CA 1
ATOM 3538 C C . ALA A 1 451 ? 5.734 4.305 -34.959 1.00 88.62 451 ALA A C 1
ATOM 3540 O O . ALA A 1 451 ? 5.205 3.602 -35.817 1.00 88.62 451 ALA A O 1
ATOM 3541 N N . LYS A 1 452 ? 5.344 5.576 -34.768 1.00 89.75 452 LYS A N 1
ATOM 3542 C CA . LYS A 1 452 ? 4.228 6.201 -35.506 1.00 89.75 452 LYS A CA 1
ATOM 3543 C C . LYS A 1 452 ? 4.627 6.541 -36.933 1.00 89.75 452 LYS A C 1
ATOM 3545 O O . LYS A 1 452 ? 3.827 6.401 -37.855 1.00 89.75 452 LYS A O 1
ATOM 3550 N N . MET A 1 453 ? 5.845 7.034 -37.116 1.00 90.94 453 MET A N 1
ATOM 3551 C CA . MET A 1 453 ? 6.426 7.329 -38.416 1.00 90.94 453 MET A CA 1
ATOM 3552 C C . MET A 1 453 ? 6.606 6.034 -39.205 1.00 90.94 453 MET A C 1
ATOM 3554 O O . MET A 1 453 ? 6.140 5.946 -40.339 1.00 90.94 453 MET A O 1
ATOM 3558 N N . VAL A 1 454 ? 7.169 4.998 -38.576 1.00 92.12 454 VAL A N 1
ATOM 3559 C CA . VAL A 1 454 ? 7.329 3.677 -39.205 1.00 92.12 454 VAL A CA 1
ATOM 3560 C C . VAL A 1 454 ? 5.977 3.077 -39.598 1.00 92.12 454 VAL A C 1
ATOM 3562 O O . VAL A 1 454 ? 5.840 2.584 -40.716 1.00 92.12 454 VAL A O 1
ATOM 3565 N N . ALA A 1 455 ? 4.962 3.168 -38.734 1.00 92.06 455 ALA A N 1
ATOM 3566 C CA . ALA A 1 455 ? 3.620 2.669 -39.027 1.00 92.06 455 ALA A CA 1
ATOM 3567 C C . ALA A 1 455 ? 2.933 3.411 -40.181 1.00 92.06 455 ALA A C 1
ATOM 3569 O O . ALA A 1 455 ? 2.263 2.777 -40.988 1.00 92.06 455 ALA A O 1
ATOM 3570 N N . ARG A 1 456 ? 3.123 4.733 -40.311 1.00 92.06 456 ARG A N 1
ATOM 3571 C CA . ARG A 1 456 ? 2.579 5.511 -41.440 1.00 92.06 456 ARG A CA 1
ATOM 3572 C C . ARG A 1 456 ? 3.143 5.046 -42.783 1.00 92.06 456 ARG A C 1
ATOM 3574 O O . ARG A 1 456 ? 2.374 4.804 -43.709 1.00 92.06 456 ARG A O 1
ATOM 3581 N N . HIS A 1 457 ? 4.461 4.876 -42.874 1.00 92.88 457 HIS A N 1
ATOM 3582 C CA . HIS A 1 457 ? 5.082 4.350 -44.092 1.00 92.88 457 HIS A CA 1
ATOM 3583 C C . HIS A 1 457 ? 4.707 2.884 -44.341 1.00 92.88 457 HIS A C 1
ATOM 3585 O O . HIS A 1 457 ? 4.400 2.515 -45.469 1.00 92.88 457 HIS A O 1
ATOM 3591 N N . SER A 1 458 ? 4.649 2.068 -43.285 1.00 92.44 458 SER A N 1
ATOM 3592 C CA . SER A 1 458 ? 4.245 0.661 -43.384 1.00 92.44 458 SER A CA 1
ATOM 3593 C C . SER A 1 458 ? 2.796 0.506 -43.851 1.00 92.44 458 SER A C 1
ATOM 3595 O O . SER A 1 458 ? 2.519 -0.371 -44.659 1.00 92.44 458 SER A O 1
ATOM 3597 N N . LEU A 1 459 ? 1.878 1.372 -43.405 1.00 92.00 459 LEU A N 1
ATOM 3598 C CA . LEU A 1 459 ? 0.489 1.386 -43.871 1.00 92.00 459 LEU A CA 1
ATOM 3599 C C . LEU A 1 459 ? 0.400 1.739 -45.359 1.00 92.00 459 LEU A C 1
ATOM 3601 O O . LEU A 1 459 ? -0.256 1.019 -46.103 1.00 92.00 459 LEU A O 1
ATOM 3605 N N . SER A 1 460 ? 1.099 2.793 -45.794 1.00 90.50 460 SER A N 1
ATOM 3606 C CA . SER A 1 460 ? 1.165 3.183 -47.212 1.00 90.50 460 SER A CA 1
ATOM 3607 C C . SER A 1 460 ? 1.707 2.041 -48.084 1.00 90.50 460 SER A C 1
ATOM 3609 O O . SER A 1 460 ? 1.140 1.700 -49.121 1.00 90.50 460 SER A O 1
ATOM 3611 N N . TRP A 1 461 ? 2.762 1.371 -47.613 1.00 93.06 461 TRP A N 1
ATOM 3612 C CA . TRP A 1 461 ? 3.346 0.214 -48.287 1.00 93.06 461 TRP A CA 1
ATOM 3613 C C . TRP A 1 461 ? 2.397 -0.996 -48.345 1.00 93.06 461 TRP A C 1
ATOM 3615 O O . TRP A 1 461 ? 2.303 -1.655 -49.379 1.00 93.06 461 TRP A O 1
ATOM 3625 N N . LEU A 1 462 ? 1.662 -1.280 -47.263 1.00 91.06 462 LEU A N 1
ATOM 3626 C CA . LEU A 1 462 ? 0.653 -2.348 -47.222 1.00 91.06 462 LEU A CA 1
ATOM 3627 C C . LEU A 1 462 ? -0.533 -2.061 -48.156 1.00 91.06 462 LEU A C 1
ATOM 3629 O O . LEU A 1 462 ? -1.029 -2.986 -48.802 1.00 91.06 462 LEU A O 1
ATOM 3633 N N . GLN A 1 463 ? -0.955 -0.797 -48.256 1.00 88.62 463 GLN A N 1
ATOM 3634 C CA . GLN A 1 463 ? -2.003 -0.349 -49.178 1.00 88.62 463 GLN A CA 1
ATOM 3635 C C . GLN A 1 463 ? -1.574 -0.532 -50.636 1.00 88.62 463 GLN A C 1
ATOM 3637 O O . GLN A 1 463 ? -2.304 -1.141 -51.414 1.00 88.62 463 GLN A O 1
ATOM 3642 N N . GLY A 1 464 ? -0.345 -0.135 -50.985 1.00 86.62 464 GLY A N 1
ATOM 3643 C CA . GLY A 1 464 ? 0.208 -0.336 -52.330 1.00 86.62 464 GLY A CA 1
ATOM 3644 C C . GLY A 1 464 ? 0.364 -1.807 -52.748 1.00 86.62 464 GLY A C 1
ATOM 3645 O O . GLY A 1 464 ? 0.495 -2.095 -53.934 1.00 86.62 464 GLY A O 1
ATOM 3646 N N . ARG A 1 465 ? 0.335 -2.749 -51.794 1.00 86.19 465 ARG A N 1
ATOM 3647 C CA . ARG A 1 465 ? 0.372 -4.204 -52.037 1.00 86.19 465 ARG A CA 1
ATOM 3648 C C . ARG A 1 465 ? -1.000 -4.883 -51.955 1.00 86.19 465 ARG A C 1
ATOM 3650 O O . ARG A 1 465 ? -1.050 -6.108 -52.013 1.00 86.19 465 ARG A O 1
ATOM 3657 N N . ALA A 1 466 ? -2.081 -4.117 -51.792 1.00 81.81 466 ALA A N 1
ATOM 3658 C CA . ALA A 1 466 ? -3.447 -4.613 -51.591 1.00 81.81 466 ALA A CA 1
ATOM 3659 C C . ALA A 1 466 ? -3.619 -5.567 -50.383 1.00 81.81 466 ALA A C 1
ATOM 3661 O O . ALA A 1 466 ? -4.582 -6.334 -50.312 1.00 81.81 466 ALA A O 1
ATOM 3662 N N . GLU A 1 467 ? -2.713 -5.511 -49.400 1.00 81.19 467 GLU A N 1
ATOM 3663 C CA . GLU A 1 467 ? -2.831 -6.290 -48.158 1.00 81.19 467 GLU A CA 1
ATOM 3664 C C . GLU A 1 467 ? -3.863 -5.666 -47.203 1.00 81.19 467 GLU A C 1
ATOM 3666 O O . GLU A 1 467 ? -4.587 -6.382 -46.504 1.00 81.19 467 GLU A O 1
ATOM 3671 N N . VAL A 1 468 ? -3.956 -4.331 -47.219 1.00 83.69 468 VAL A N 1
ATOM 3672 C CA . VAL A 1 468 ? -4.906 -3.505 -46.458 1.00 83.69 468 VAL A CA 1
ATOM 3673 C C . VAL A 1 468 ? -5.647 -2.581 -47.438 1.00 83.69 468 VAL A C 1
ATOM 3675 O O . VAL A 1 468 ? -4.991 -2.017 -48.315 1.00 83.69 468 VAL A O 1
ATOM 3678 N N . PRO A 1 469 ? -6.976 -2.394 -47.319 1.00 82.56 469 PRO A N 1
ATOM 3679 C CA . PRO A 1 469 ? -7.726 -1.481 -48.185 1.00 82.56 469 PRO A CA 1
ATOM 3680 C C . PRO A 1 469 ? -7.179 -0.039 -48.219 1.00 82.56 469 PRO A C 1
ATOM 3682 O O . PRO A 1 469 ? -6.733 0.515 -47.205 1.00 82.56 469 PRO A O 1
ATOM 3685 N N . GLU A 1 470 ? -7.242 0.592 -49.395 1.00 80.69 470 GLU A N 1
ATOM 3686 C CA . GLU A 1 470 ? -6.836 1.990 -49.582 1.00 80.69 470 GLU A CA 1
ATOM 3687 C C . GLU A 1 470 ? -7.724 2.953 -48.775 1.00 80.69 470 GLU A C 1
ATOM 3689 O O . GLU A 1 470 ? -8.941 2.790 -48.692 1.00 80.69 470 GLU A O 1
ATOM 3694 N N . GLY A 1 471 ? -7.112 3.984 -48.185 1.00 80.19 471 GLY A N 1
ATOM 3695 C CA . GLY A 1 471 ? -7.823 5.042 -47.454 1.00 80.19 471 GLY A CA 1
ATOM 3696 C C . GLY A 1 471 ? -8.130 4.745 -45.980 1.00 80.19 471 GLY A C 1
ATOM 3697 O O . GLY A 1 471 ? -8.621 5.633 -45.284 1.00 80.19 471 GLY A O 1
ATOM 3698 N N . LEU A 1 472 ? -7.806 3.548 -45.477 1.00 85.06 472 LEU A N 1
ATOM 3699 C CA . LEU A 1 472 ? -7.920 3.223 -44.051 1.00 85.06 472 LEU A CA 1
ATOM 3700 C C . LEU A 1 472 ? -6.936 4.024 -43.194 1.00 85.06 472 LEU A C 1
ATOM 3702 O O . LEU A 1 472 ? -5.791 4.256 -43.589 1.00 85.06 472 LEU A O 1
ATOM 3706 N N . THR A 1 473 ? -7.363 4.398 -41.985 1.00 89.62 473 THR A N 1
ATOM 3707 C CA . THR A 1 473 ? -6.451 4.945 -40.973 1.00 89.62 473 THR A CA 1
ATOM 3708 C C . THR A 1 473 ? -5.683 3.822 -40.268 1.00 89.62 473 THR A C 1
ATOM 3710 O O . THR A 1 473 ? -6.086 2.659 -40.293 1.00 89.62 473 THR A O 1
ATOM 3713 N N . VAL A 1 474 ? -4.590 4.160 -39.570 1.00 87.94 474 VAL A N 1
ATOM 3714 C CA . VAL A 1 474 ? -3.838 3.190 -38.742 1.00 87.94 474 VAL A CA 1
ATOM 3715 C C . VAL A 1 474 ? -4.756 2.502 -37.724 1.00 87.94 474 VAL A C 1
ATOM 3717 O O . VAL A 1 474 ? -4.618 1.305 -37.487 1.00 87.94 474 VAL A O 1
ATOM 3720 N N . LYS A 1 475 ? -5.718 3.236 -37.146 1.00 86.88 475 LYS A N 1
ATOM 3721 C CA . LYS A 1 475 ? -6.666 2.683 -36.175 1.00 86.88 475 LYS A CA 1
ATOM 3722 C C . LYS A 1 475 ? -7.593 1.657 -36.824 1.00 86.88 475 LYS A C 1
ATOM 3724 O O . LYS A 1 475 ? -7.750 0.574 -36.269 1.00 86.88 475 LYS A O 1
ATOM 3729 N N . ASP A 1 476 ? -8.157 1.966 -37.989 1.00 88.19 476 ASP A N 1
ATOM 3730 C CA . ASP A 1 476 ? -9.089 1.067 -38.682 1.00 88.19 476 ASP A CA 1
ATOM 3731 C C . ASP A 1 476 ? -8.389 -0.223 -39.134 1.00 88.19 476 ASP A C 1
ATOM 3733 O O . ASP A 1 476 ? -8.887 -1.319 -38.881 1.00 88.19 476 ASP A O 1
ATOM 3737 N N . ALA A 1 477 ? -7.173 -0.099 -39.681 1.00 89.50 477 ALA A N 1
ATOM 3738 C CA . ALA A 1 477 ? -6.339 -1.242 -40.055 1.00 89.50 477 ALA A CA 1
ATOM 3739 C C . ALA A 1 477 ? -5.980 -2.129 -38.846 1.00 89.50 477 ALA A C 1
ATOM 3741 O O . ALA A 1 477 ? -5.937 -3.353 -38.957 1.00 89.50 477 ALA A O 1
ATOM 3742 N N . VAL A 1 478 ? -5.759 -1.535 -37.665 1.00 90.44 478 VAL A N 1
ATOM 3743 C CA . VAL A 1 478 ? -5.564 -2.297 -36.420 1.00 90.44 478 VAL A CA 1
ATOM 3744 C C . VAL A 1 478 ? -6.846 -3.000 -35.970 1.00 90.44 478 VAL A C 1
ATOM 3746 O O . VAL A 1 478 ? -6.762 -4.105 -35.441 1.00 90.44 478 VAL A O 1
ATOM 3749 N N . GLY A 1 479 ? -8.023 -2.415 -36.202 1.00 88.25 479 GLY A N 1
ATOM 3750 C CA . GLY A 1 479 ? -9.308 -3.070 -35.945 1.00 88.25 479 GLY A CA 1
ATOM 3751 C C . GLY A 1 479 ? -9.463 -4.376 -36.731 1.00 88.25 479 GLY A C 1
ATOM 3752 O O . GLY A 1 479 ? -9.744 -5.414 -36.131 1.00 88.25 479 GLY A O 1
ATOM 3753 N N . GLU A 1 480 ? -9.191 -4.342 -38.040 1.00 89.19 480 GLU A N 1
ATOM 3754 C CA . GLU A 1 480 ? -9.190 -5.539 -38.901 1.00 89.19 480 GLU A CA 1
ATOM 3755 C C . GLU A 1 480 ? -8.108 -6.546 -38.486 1.00 89.19 480 GLU A C 1
ATOM 3757 O O . GLU A 1 480 ? -8.331 -7.758 -38.462 1.00 89.19 480 GLU A O 1
ATOM 3762 N N . LEU A 1 481 ? -6.929 -6.047 -38.109 1.00 90.56 481 LEU A N 1
ATOM 3763 C CA . LEU A 1 481 ? -5.825 -6.883 -37.656 1.00 90.56 481 LEU A CA 1
ATOM 3764 C C . LEU A 1 481 ? -6.171 -7.644 -36.370 1.00 90.56 481 LEU A C 1
ATOM 3766 O O . LEU A 1 481 ? -5.935 -8.848 -36.285 1.00 90.56 481 LEU A O 1
ATOM 3770 N N . LEU A 1 482 ? -6.750 -6.958 -35.381 1.00 91.12 482 LEU A N 1
ATOM 3771 C CA . LEU A 1 482 ? -7.204 -7.561 -34.128 1.00 91.12 482 LEU A CA 1
ATOM 3772 C C . LEU A 1 482 ? -8.336 -8.561 -34.369 1.00 91.12 482 LEU A C 1
ATOM 3774 O O . LEU A 1 482 ? -8.328 -9.628 -33.760 1.00 91.12 482 LEU A O 1
ATOM 3778 N N . HIS A 1 483 ? -9.268 -8.251 -35.276 1.00 90.44 483 HIS A N 1
ATOM 3779 C CA . HIS A 1 483 ? -10.319 -9.183 -35.697 1.00 90.44 483 HIS A CA 1
ATOM 3780 C C . HIS A 1 483 ? -9.709 -10.481 -36.248 1.00 90.44 483 HIS A C 1
ATOM 3782 O O . HIS A 1 483 ? -10.012 -11.569 -35.754 1.00 90.44 483 HIS A O 1
ATOM 3788 N N . ARG A 1 484 ? -8.735 -10.371 -37.161 1.00 89.69 484 ARG A N 1
ATOM 3789 C CA . ARG A 1 484 ? -8.010 -11.528 -37.706 1.00 89.69 484 ARG A CA 1
ATOM 3790 C C . ARG A 1 484 ? -7.224 -12.296 -36.642 1.00 89.69 484 ARG A C 1
ATOM 3792 O O . ARG A 1 484 ? -7.200 -13.521 -36.687 1.00 89.69 484 ARG A O 1
ATOM 3799 N N . MET A 1 485 ? -6.609 -11.615 -35.672 1.00 91.06 485 MET A N 1
ATOM 3800 C CA . MET A 1 485 ? -5.893 -12.274 -34.569 1.00 91.06 485 MET A CA 1
ATOM 3801 C C . MET A 1 485 ? -6.819 -13.135 -33.692 1.00 91.06 485 MET A C 1
ATOM 3803 O O . MET A 1 485 ? -6.397 -14.180 -33.195 1.00 91.06 485 MET A O 1
ATOM 3807 N N . VAL A 1 486 ? -8.087 -12.737 -33.517 1.00 88.56 486 VAL A N 1
ATOM 3808 C CA . VAL A 1 486 ? -9.079 -13.555 -32.796 1.00 88.56 486 VAL A CA 1
ATOM 3809 C C . VAL A 1 486 ? -9.361 -14.863 -33.532 1.00 88.56 486 VAL A C 1
ATOM 3811 O O . VAL A 1 486 ? -9.465 -15.903 -32.887 1.00 88.56 486 VAL A O 1
ATOM 3814 N N . LEU A 1 487 ? -9.438 -14.829 -34.861 1.00 87.88 487 LEU A N 1
ATOM 3815 C CA . LEU A 1 487 ? -9.808 -15.991 -35.673 1.00 87.88 487 LEU A CA 1
ATOM 3816 C C . LEU A 1 487 ? -8.618 -16.894 -36.042 1.00 87.88 487 LEU A C 1
ATOM 3818 O O . LEU A 1 487 ? -8.794 -18.100 -36.189 1.00 87.88 487 LEU A O 1
ATOM 3822 N N . ASP A 1 488 ? -7.410 -16.336 -36.175 1.00 87.88 488 ASP A N 1
ATOM 3823 C CA . ASP A 1 488 ? -6.219 -17.044 -36.658 1.00 87.88 488 ASP A CA 1
ATOM 3824 C C . ASP A 1 488 ? -5.069 -17.022 -35.633 1.00 87.88 488 ASP A C 1
ATOM 3826 O O . ASP A 1 488 ? -4.338 -16.036 -35.451 1.00 87.88 488 ASP A O 1
ATOM 3830 N N . GLY A 1 489 ? -4.879 -18.162 -34.963 1.00 85.81 489 GLY A N 1
ATOM 3831 C CA . GLY A 1 489 ? -3.815 -18.345 -33.977 1.00 85.81 489 GLY A CA 1
ATOM 3832 C C . GLY A 1 489 ? -2.406 -18.473 -34.569 1.00 85.81 489 GLY A C 1
ATOM 3833 O O . GLY A 1 489 ? -1.436 -18.079 -33.912 1.00 85.81 489 GLY A O 1
ATOM 3834 N N . GLN A 1 490 ? -2.258 -18.974 -35.801 1.00 87.19 490 GLN A N 1
ATOM 3835 C CA . GLN A 1 490 ? -0.943 -19.090 -36.447 1.00 87.19 490 GLN A CA 1
ATOM 3836 C C . GLN A 1 490 ? -0.433 -17.714 -36.869 1.00 87.19 490 GLN A C 1
ATOM 3838 O O . GLN A 1 490 ? 0.705 -17.347 -36.562 1.00 87.19 490 GLN A O 1
ATOM 3843 N N . PHE A 1 491 ? -1.308 -16.919 -37.481 1.00 89.31 491 PHE A N 1
ATOM 3844 C CA . PHE A 1 491 ? -1.039 -15.528 -37.822 1.00 89.31 491 PHE A CA 1
ATOM 3845 C C . PHE A 1 491 ? -0.682 -14.694 -36.586 1.00 89.31 491 PHE A C 1
ATOM 3847 O O . PHE A 1 491 ? 0.341 -14.004 -36.573 1.00 89.31 491 PHE A O 1
ATOM 3854 N N . THR A 1 492 ? -1.457 -14.836 -35.505 1.00 89.62 492 THR A N 1
ATOM 3855 C CA . THR A 1 492 ? -1.159 -14.203 -34.210 1.00 89.62 492 THR A CA 1
ATOM 3856 C C . THR A 1 492 ? 0.239 -14.562 -33.712 1.00 89.62 492 THR A C 1
ATOM 3858 O O . THR A 1 492 ? 0.994 -13.695 -33.272 1.00 89.62 492 THR A O 1
ATOM 3861 N N . THR A 1 493 ? 0.612 -15.840 -33.802 1.00 89.75 493 THR A N 1
ATOM 3862 C CA . THR A 1 493 ? 1.917 -16.317 -33.334 1.00 89.75 493 THR A CA 1
ATOM 3863 C C . THR A 1 493 ? 3.068 -15.704 -34.133 1.00 89.75 493 THR A C 1
ATOM 3865 O O . THR A 1 493 ? 4.049 -15.276 -33.525 1.00 89.75 493 THR A O 1
ATOM 3868 N N . SER A 1 494 ? 2.949 -15.603 -35.463 1.00 89.56 494 SER A N 1
ATOM 3869 C CA . SER A 1 494 ? 3.962 -14.953 -36.314 1.00 89.56 494 SER A CA 1
ATOM 3870 C C . SER A 1 494 ? 4.153 -13.478 -35.936 1.00 89.56 494 SER A C 1
ATOM 3872 O O . SER A 1 494 ? 5.278 -13.060 -35.649 1.00 89.56 494 SER A O 1
ATOM 3874 N N . ILE A 1 495 ? 3.065 -12.712 -35.806 1.00 91.94 495 ILE A N 1
ATOM 3875 C CA . ILE A 1 495 ? 3.133 -11.289 -35.436 1.00 91.94 495 ILE A CA 1
ATOM 3876 C C . ILE A 1 495 ? 3.732 -11.101 -34.039 1.00 91.94 495 ILE A C 1
ATOM 3878 O O . ILE A 1 495 ? 4.657 -10.307 -33.857 1.00 91.94 495 ILE A O 1
ATOM 3882 N N . CYS A 1 496 ? 3.254 -11.845 -33.039 1.00 90.88 496 CYS A N 1
ATOM 3883 C CA . CYS A 1 496 ? 3.752 -11.718 -31.669 1.00 90.88 496 CYS A CA 1
ATOM 3884 C C . CYS A 1 496 ? 5.215 -12.163 -31.525 1.00 90.88 496 CYS A C 1
ATOM 3886 O O . CYS A 1 496 ? 5.944 -11.593 -30.710 1.00 90.88 496 CYS A O 1
ATOM 3888 N N . ARG A 1 497 ? 5.674 -13.131 -32.330 1.00 91.12 497 ARG A N 1
ATOM 3889 C CA . ARG A 1 497 ? 7.090 -13.521 -32.403 1.00 91.12 497 ARG A CA 1
ATOM 3890 C C . ARG A 1 497 ? 7.955 -12.361 -32.899 1.00 91.12 497 ARG A C 1
ATOM 3892 O O . ARG A 1 497 ? 8.989 -12.082 -32.294 1.00 91.12 497 ARG A O 1
ATOM 3899 N N . LEU A 1 498 ? 7.524 -11.657 -33.948 1.00 91.44 498 LEU A N 1
ATOM 3900 C CA . LEU A 1 498 ? 8.228 -10.479 -34.465 1.00 91.44 498 LEU A CA 1
ATOM 3901 C C . LEU A 1 498 ? 8.209 -9.306 -33.481 1.00 91.44 498 LEU A C 1
ATOM 3903 O O . LEU A 1 498 ? 9.238 -8.661 -33.296 1.00 91.44 498 LEU A O 1
ATOM 3907 N N . LEU A 1 499 ? 7.088 -9.067 -32.794 1.00 92.94 499 LEU A N 1
ATOM 3908 C CA . LEU A 1 499 ? 7.008 -8.074 -31.715 1.00 92.94 499 LEU A CA 1
ATOM 3909 C C . LEU A 1 499 ? 7.979 -8.398 -30.567 1.00 92.94 499 LEU A C 1
ATOM 3911 O O . LEU A 1 499 ? 8.631 -7.501 -30.033 1.00 92.94 499 LEU A O 1
ATOM 3915 N N . GLY A 1 500 ? 8.118 -9.680 -30.214 1.00 90.56 500 GLY A N 1
ATOM 3916 C CA . GLY A 1 500 ? 9.092 -10.149 -29.228 1.00 90.56 500 GLY A CA 1
ATOM 3917 C C . GLY A 1 500 ? 10.541 -9.917 -29.662 1.00 90.56 500 GLY A C 1
ATOM 3918 O O . GLY A 1 500 ? 11.334 -9.394 -28.878 1.00 90.56 500 GLY A O 1
ATOM 3919 N N . LEU A 1 501 ? 10.878 -10.239 -30.918 1.00 91.19 501 LEU A N 1
ATOM 3920 C CA . LEU A 1 501 ? 12.195 -9.928 -31.488 1.00 91.19 501 LEU A CA 1
ATOM 3921 C C . LEU A 1 501 ? 12.462 -8.418 -31.453 1.00 91.19 501 LEU A C 1
ATOM 3923 O O . LEU A 1 501 ? 13.528 -8.000 -30.996 1.00 91.19 501 LEU A O 1
ATOM 3927 N N . TRP A 1 502 ? 11.466 -7.609 -31.835 1.00 92.19 502 TRP A N 1
ATOM 3928 C CA . TRP A 1 502 ? 11.567 -6.151 -31.843 1.00 92.19 502 TRP A CA 1
ATOM 3929 C C . TRP A 1 502 ? 11.838 -5.573 -30.462 1.00 92.19 502 TRP A C 1
ATOM 3931 O O . TRP A 1 502 ? 12.801 -4.822 -30.272 1.00 92.19 502 TRP A O 1
ATOM 3941 N N . LYS A 1 503 ? 11.055 -5.986 -29.466 1.00 91.31 503 LYS A N 1
ATOM 3942 C CA . LYS A 1 503 ? 11.297 -5.610 -28.073 1.00 91.31 503 LYS A CA 1
ATOM 3943 C C . LYS A 1 503 ? 12.708 -6.001 -27.622 1.00 91.31 503 LYS A C 1
ATOM 3945 O O . LYS A 1 503 ? 13.395 -5.184 -27.012 1.00 91.31 503 LYS A O 1
ATOM 3950 N N . GLY A 1 504 ? 13.172 -7.196 -27.992 1.00 89.75 504 GLY A N 1
ATOM 3951 C CA . GLY A 1 504 ? 14.506 -7.692 -27.650 1.00 89.75 504 GLY A CA 1
ATOM 3952 C C . GLY A 1 504 ? 15.644 -6.792 -28.140 1.00 89.75 504 GLY A C 1
ATOM 3953 O O . GLY A 1 504 ? 16.509 -6.406 -27.351 1.00 89.75 504 GLY A O 1
ATOM 3954 N N . TRP A 1 505 ? 15.655 -6.397 -29.419 1.00 90.44 505 TRP A N 1
ATOM 3955 C CA . TRP A 1 505 ? 16.727 -5.524 -29.921 1.00 90.44 505 TRP A CA 1
ATOM 3956 C C . TRP A 1 505 ? 16.605 -4.077 -29.430 1.00 90.44 505 TRP A C 1
ATOM 3958 O O . TRP A 1 505 ? 17.615 -3.384 -29.276 1.00 90.44 505 TRP A O 1
ATOM 3968 N N . ALA A 1 506 ? 15.387 -3.615 -29.139 1.00 88.75 506 ALA A N 1
ATOM 3969 C CA . ALA A 1 506 ? 15.159 -2.307 -28.537 1.00 88.75 506 ALA A CA 1
ATOM 3970 C C . ALA A 1 506 ? 15.732 -2.206 -27.111 1.00 88.75 506 ALA A C 1
ATOM 3972 O O . ALA A 1 506 ? 16.228 -1.147 -26.725 1.00 88.75 506 ALA A O 1
ATOM 3973 N N . GLU A 1 507 ? 15.697 -3.294 -26.336 1.00 87.38 507 GLU A N 1
ATOM 3974 C CA . GLU A 1 507 ? 16.266 -3.359 -24.982 1.00 87.38 507 GLU A CA 1
ATOM 3975 C C . GLU A 1 507 ? 17.794 -3.485 -24.984 1.00 87.38 507 GLU A C 1
ATOM 3977 O O . GLU A 1 507 ? 18.464 -2.856 -24.168 1.00 87.38 507 GLU A O 1
ATOM 3982 N N . ILE A 1 508 ? 18.355 -4.244 -25.930 1.00 84.94 508 ILE A N 1
ATOM 3983 C CA . ILE A 1 508 ? 19.807 -4.474 -26.054 1.00 84.94 508 ILE A CA 1
ATOM 3984 C C . ILE A 1 508 ? 20.536 -3.257 -26.670 1.00 84.94 508 ILE A C 1
ATOM 3986 O O . ILE A 1 508 ? 21.760 -3.163 -26.605 1.00 84.94 508 ILE A O 1
ATOM 3990 N N . GLY A 1 509 ? 19.796 -2.293 -27.231 1.00 77.50 509 GLY A N 1
ATOM 3991 C CA . GLY A 1 509 ? 20.329 -1.016 -27.724 1.00 77.50 509 GLY A CA 1
ATOM 3992 C C . GLY A 1 509 ? 20.542 -0.935 -29.241 1.00 77.50 509 GLY A C 1
ATOM 3993 O O . GLY A 1 509 ? 21.000 0.098 -29.739 1.00 77.50 509 GLY A O 1
ATOM 3994 N N . GLY A 1 510 ? 20.158 -1.957 -30.009 1.00 84.31 510 GLY A N 1
ATOM 3995 C CA . GLY A 1 510 ? 20.281 -1.953 -31.469 1.00 84.31 510 GLY A CA 1
ATOM 3996 C C . GLY A 1 510 ? 20.000 -3.304 -32.128 1.00 84.31 510 GLY A C 1
ATOM 3997 O O . GLY A 1 510 ? 20.105 -4.352 -31.495 1.00 84.31 510 GLY A O 1
ATOM 3998 N N . MET A 1 511 ? 19.655 -3.256 -33.418 1.00 90.81 511 MET A N 1
ATOM 3999 C CA . MET A 1 511 ? 19.305 -4.413 -34.249 1.00 90.81 511 MET A CA 1
ATOM 4000 C C . MET A 1 511 ? 20.553 -5.174 -34.719 1.00 90.81 511 MET A C 1
ATOM 4002 O O . MET A 1 511 ? 21.525 -4.567 -35.175 1.00 90.81 511 MET A O 1
ATOM 4006 N N . LYS A 1 512 ? 20.532 -6.510 -34.654 1.00 90.31 512 LYS A N 1
ATOM 4007 C CA . LYS A 1 512 ? 21.614 -7.368 -35.164 1.00 90.31 512 LYS A CA 1
ATOM 4008 C C . LYS A 1 512 ? 21.337 -7.815 -36.601 1.00 90.31 512 LYS A C 1
ATOM 4010 O O . LYS A 1 512 ? 20.206 -7.828 -37.076 1.00 90.31 512 LYS A O 1
ATOM 4015 N N . LYS A 1 513 ? 22.380 -8.304 -37.285 1.00 88.88 513 LYS A N 1
ATOM 4016 C CA . LYS A 1 513 ? 22.259 -8.895 -38.634 1.00 88.88 513 LYS A CA 1
ATOM 4017 C C . LYS A 1 513 ? 21.275 -10.074 -38.691 1.00 88.88 513 LYS A C 1
ATOM 4019 O O . LYS A 1 513 ? 20.649 -10.276 -39.724 1.00 88.88 513 LYS A O 1
ATOM 4024 N N . ALA A 1 514 ? 21.161 -10.850 -37.610 1.00 89.12 514 ALA A N 1
ATOM 4025 C CA . ALA A 1 514 ? 20.210 -11.959 -37.519 1.00 89.12 514 ALA A CA 1
ATOM 4026 C C . ALA A 1 514 ? 18.755 -11.465 -37.471 1.00 89.12 514 ALA A C 1
ATOM 4028 O O . ALA A 1 514 ? 17.915 -12.003 -38.184 1.00 89.12 514 ALA A O 1
ATOM 4029 N N . ASP A 1 515 ? 18.493 -10.399 -36.710 1.00 90.06 515 ASP A N 1
ATOM 4030 C CA . ASP A 1 515 ? 17.166 -9.786 -36.604 1.00 90.06 515 ASP A CA 1
ATOM 4031 C C . ASP A 1 515 ? 16.724 -9.225 -37.961 1.00 90.06 515 ASP A C 1
ATOM 4033 O O . ASP A 1 515 ? 15.612 -9.481 -38.408 1.00 90.06 515 ASP A O 1
ATOM 4037 N N . PHE A 1 516 ? 17.634 -8.553 -38.676 1.00 90.44 516 PHE A N 1
ATOM 4038 C CA . PHE A 1 516 ? 17.370 -8.055 -40.028 1.00 90.44 516 PHE A CA 1
ATOM 4039 C C . PHE A 1 516 ? 16.990 -9.168 -41.014 1.00 90.44 516 PHE A C 1
ATOM 4041 O O . PHE A 1 516 ? 16.043 -8.998 -41.774 1.00 90.44 516 PHE A O 1
ATOM 4048 N N . ARG A 1 517 ? 17.680 -10.319 -40.990 1.00 89.75 517 ARG A N 1
ATOM 4049 C CA . ARG A 1 517 ? 17.329 -11.464 -41.852 1.00 89.75 517 ARG A CA 1
ATOM 4050 C C . ARG A 1 517 ? 15.916 -11.971 -41.562 1.00 89.75 517 ARG A C 1
ATOM 4052 O O . ARG A 1 517 ? 15.155 -12.183 -42.494 1.00 89.75 517 ARG A O 1
ATOM 4059 N N . ALA A 1 518 ? 15.541 -12.066 -40.286 1.00 88.62 518 ALA A N 1
ATOM 4060 C CA . ALA A 1 518 ? 14.186 -12.459 -39.908 1.00 88.62 518 ALA A CA 1
ATOM 4061 C C . ALA A 1 518 ? 13.115 -11.474 -40.423 1.00 88.62 518 ALA A C 1
ATOM 4063 O O . ALA A 1 518 ? 12.015 -11.900 -40.765 1.00 88.62 518 ALA A O 1
ATOM 4064 N N . LEU A 1 519 ? 13.429 -10.174 -40.515 1.00 90.38 519 LEU A N 1
ATOM 4065 C CA . LEU A 1 519 ? 12.531 -9.171 -41.107 1.00 90.38 519 LEU A CA 1
ATOM 4066 C C . LEU A 1 519 ? 12.445 -9.255 -42.637 1.00 90.38 519 LEU A C 1
ATOM 4068 O O . LEU A 1 519 ? 11.402 -8.934 -43.206 1.00 90.38 519 LEU A O 1
ATOM 4072 N N . GLN A 1 520 ? 13.521 -9.677 -43.307 1.00 88.81 520 GLN A N 1
ATOM 4073 C CA . GLN A 1 520 ? 13.508 -9.911 -44.755 1.00 88.81 520 GLN A CA 1
ATOM 4074 C C . GLN A 1 520 ? 12.592 -11.080 -45.127 1.00 88.81 520 GLN A C 1
ATOM 4076 O O . GLN A 1 520 ? 11.895 -11.000 -46.133 1.00 88.81 520 GLN A O 1
ATOM 4081 N N . ASP A 1 521 ? 12.565 -12.125 -44.299 1.00 88.00 521 ASP A N 1
ATOM 4082 C CA . ASP A 1 521 ? 11.721 -13.299 -44.534 1.00 88.00 521 ASP A CA 1
ATOM 4083 C C . ASP A 1 521 ? 10.232 -13.010 -44.236 1.00 88.00 521 ASP A C 1
ATOM 4085 O O . ASP A 1 521 ? 9.350 -13.528 -44.917 1.00 88.00 521 ASP A O 1
ATOM 4089 N N . GLU A 1 522 ? 9.933 -12.145 -43.255 1.00 88.81 522 GLU A N 1
ATOM 4090 C CA . GLU A 1 522 ? 8.564 -11.827 -42.806 1.00 88.81 522 GLU A CA 1
ATOM 4091 C C . GLU A 1 522 ? 8.256 -10.314 -42.837 1.00 88.81 522 GLU A C 1
ATOM 4093 O O . GLU A 1 522 ? 7.821 -9.714 -41.849 1.00 88.81 522 GLU A O 1
ATOM 4098 N N . THR A 1 523 ? 8.441 -9.673 -43.996 1.00 90.19 523 THR A N 1
ATOM 4099 C CA . THR A 1 523 ? 8.253 -8.213 -44.136 1.00 90.19 523 THR A CA 1
ATOM 4100 C C . THR A 1 523 ? 6.796 -7.763 -43.955 1.00 90.19 523 THR A C 1
ATOM 4102 O O . THR A 1 523 ? 6.548 -6.739 -43.321 1.00 90.19 523 THR A O 1
ATOM 4105 N N . VAL A 1 524 ? 5.816 -8.529 -44.456 1.00 91.00 524 VAL A N 1
ATOM 4106 C CA . VAL A 1 524 ? 4.381 -8.196 -44.311 1.00 91.00 524 VAL A CA 1
ATOM 4107 C C . VAL A 1 524 ? 3.917 -8.297 -42.847 1.00 91.00 524 VAL A C 1
ATOM 4109 O O . VAL A 1 524 ? 3.370 -7.315 -42.338 1.00 91.00 524 VAL A O 1
ATOM 4112 N N . PRO A 1 525 ? 4.179 -9.399 -42.110 1.00 91.56 525 PRO A N 1
ATOM 4113 C CA . PRO A 1 525 ? 3.882 -9.461 -40.679 1.00 91.56 525 PRO A CA 1
ATOM 4114 C C . PRO A 1 525 ? 4.594 -8.380 -39.853 1.00 91.56 525 PRO A C 1
ATOM 4116 O O . PRO A 1 525 ? 4.003 -7.850 -38.913 1.00 91.56 525 PRO A O 1
ATOM 4119 N N . PHE A 1 526 ? 5.826 -7.997 -40.216 1.00 93.25 526 PHE A N 1
ATOM 4120 C CA . PHE A 1 526 ? 6.520 -6.879 -39.572 1.00 93.25 526 PHE A CA 1
ATOM 4121 C C . PHE A 1 526 ? 5.795 -5.546 -39.796 1.00 93.25 526 PHE A C 1
ATOM 4123 O O . PHE A 1 526 ? 5.542 -4.826 -38.832 1.00 93.25 526 PHE A O 1
ATOM 4130 N N . ALA A 1 527 ? 5.399 -5.239 -41.034 1.00 92.19 527 ALA A N 1
ATOM 4131 C CA . ALA A 1 527 ? 4.638 -4.030 -41.341 1.00 92.19 527 ALA A CA 1
ATOM 4132 C C . ALA A 1 527 ? 3.325 -3.967 -40.533 1.00 92.19 527 ALA A C 1
ATOM 4134 O O . ALA A 1 527 ? 3.034 -2.938 -39.927 1.00 92.19 527 ALA A O 1
ATOM 4135 N N . LEU A 1 528 ? 2.588 -5.078 -40.413 1.00 92.56 528 LEU A N 1
ATOM 4136 C CA . LEU A 1 528 ? 1.380 -5.166 -39.576 1.00 92.56 528 LEU A CA 1
ATOM 4137 C C . LEU A 1 528 ? 1.682 -4.986 -38.078 1.00 92.56 528 LEU A C 1
ATOM 4139 O O . LEU A 1 528 ? 0.959 -4.278 -37.376 1.00 92.56 528 LEU A O 1
ATOM 4143 N N . ALA A 1 529 ? 2.782 -5.564 -37.587 1.00 93.31 529 ALA A N 1
ATOM 4144 C CA . ALA A 1 529 ? 3.230 -5.395 -36.207 1.00 93.31 529 ALA A CA 1
ATOM 4145 C C . ALA A 1 529 ? 3.523 -3.922 -35.863 1.00 93.31 529 ALA A C 1
ATOM 4147 O O . ALA A 1 529 ? 3.232 -3.484 -34.748 1.00 93.31 529 ALA A O 1
ATOM 4148 N N . THR A 1 530 ? 4.040 -3.128 -36.813 1.00 94.00 530 THR A N 1
ATOM 4149 C CA . THR A 1 530 ? 4.271 -1.685 -36.597 1.00 94.00 530 THR A CA 1
ATOM 4150 C C . THR A 1 530 ? 2.977 -0.916 -36.339 1.00 94.00 530 THR A C 1
ATOM 4152 O O . THR A 1 530 ? 2.976 -0.018 -35.494 1.00 94.00 530 THR A O 1
ATOM 4155 N N . LEU A 1 531 ? 1.864 -1.310 -36.970 1.00 93.69 531 LEU A N 1
ATOM 4156 C CA . LEU A 1 531 ? 0.553 -0.690 -36.752 1.00 93.69 531 LEU A CA 1
ATOM 4157 C C . LEU A 1 531 ? 0.062 -0.915 -35.311 1.00 93.69 531 LEU A C 1
ATOM 4159 O O . LEU A 1 531 ? -0.392 0.029 -34.663 1.00 93.69 531 LEU A O 1
ATOM 4163 N N . LEU A 1 532 ? 0.228 -2.133 -34.772 1.00 92.56 532 LEU A N 1
ATOM 4164 C CA . LEU A 1 532 ? -0.119 -2.454 -33.377 1.00 92.56 532 LEU A CA 1
ATOM 4165 C C . LEU A 1 532 ? 0.677 -1.600 -32.384 1.00 92.56 532 LEU A C 1
ATOM 4167 O O . LEU A 1 532 ? 0.106 -1.034 -31.450 1.00 92.56 532 LEU A O 1
ATOM 4171 N N . VAL A 1 533 ? 1.993 -1.477 -32.593 1.00 92.88 533 VAL A N 1
ATOM 4172 C CA . VAL A 1 533 ? 2.863 -0.673 -31.718 1.00 92.88 533 VAL A CA 1
ATOM 4173 C C . VAL A 1 533 ? 2.510 0.813 -31.807 1.00 92.88 533 VAL A C 1
ATOM 4175 O O . VAL A 1 533 ? 2.532 1.496 -30.784 1.00 92.88 533 VAL A O 1
ATOM 4178 N N . ALA A 1 534 ? 2.131 1.319 -32.984 1.00 90.94 534 ALA A N 1
ATOM 4179 C CA . ALA A 1 534 ? 1.696 2.704 -33.142 1.00 90.94 534 ALA A CA 1
ATOM 4180 C C . ALA A 1 534 ? 0.406 3.013 -32.372 1.00 90.94 534 ALA A C 1
ATOM 4182 O O . ALA A 1 534 ? 0.361 4.027 -31.679 1.00 90.94 534 ALA A O 1
ATOM 4183 N N . VAL A 1 535 ? -0.592 2.120 -32.397 1.00 87.56 535 VAL A N 1
ATOM 4184 C CA . VAL A 1 535 ? -1.824 2.291 -31.602 1.00 87.56 535 VAL A CA 1
ATOM 4185 C C . VAL A 1 535 ? -1.534 2.235 -30.099 1.00 87.56 535 VAL A C 1
ATOM 4187 O O . VAL A 1 535 ? -2.066 3.047 -29.344 1.00 87.56 535 VAL A O 1
ATOM 4190 N N . ILE A 1 536 ? -0.626 1.358 -29.651 1.00 87.94 536 ILE A N 1
ATOM 4191 C CA . ILE A 1 536 ? -0.164 1.342 -28.251 1.00 87.94 536 ILE A CA 1
ATOM 4192 C C . ILE A 1 536 ? 0.564 2.652 -27.898 1.00 87.94 536 ILE A C 1
ATOM 4194 O O . ILE A 1 536 ? 0.351 3.197 -26.817 1.00 87.94 536 ILE A O 1
ATOM 4198 N N . ASN A 1 537 ? 1.381 3.201 -28.801 1.00 86.06 537 ASN A N 1
ATOM 4199 C CA . ASN A 1 537 ? 2.072 4.480 -28.604 1.00 86.06 537 ASN A CA 1
ATOM 4200 C C . ASN A 1 537 ? 1.100 5.679 -28.549 1.00 86.06 537 ASN A C 1
ATOM 4202 O O . ASN A 1 537 ? 1.322 6.629 -27.799 1.00 86.06 537 ASN A O 1
ATOM 4206 N N . ASP A 1 538 ? 0.013 5.635 -29.323 1.00 77.00 538 ASP A N 1
ATOM 4207 C CA . ASP A 1 538 ? -1.040 6.658 -29.345 1.00 77.00 538 ASP A CA 1
ATOM 4208 C C . ASP A 1 538 ? -1.930 6.658 -28.102 1.00 77.00 538 ASP A C 1
ATOM 4210 O O . ASP A 1 538 ? -2.663 7.628 -27.882 1.00 77.00 538 ASP A O 1
ATOM 4214 N N . THR A 1 539 ? -1.834 5.639 -27.242 1.00 73.12 539 THR A N 1
ATOM 4215 C CA . THR A 1 539 ? -2.455 5.727 -25.922 1.00 73.12 539 THR A CA 1
ATOM 4216 C C . THR A 1 539 ? -1.843 6.907 -25.178 1.00 73.12 539 THR A C 1
ATOM 4218 O O . THR A 1 539 ? -0.653 6.929 -24.827 1.00 73.12 539 THR A O 1
ATOM 4221 N N . SER A 1 540 ? -2.661 7.944 -24.962 1.00 54.44 540 SER A N 1
ATOM 4222 C CA . SER A 1 540 ? -2.263 9.014 -24.073 1.00 54.44 540 SER A CA 1
ATOM 4223 C C . SER A 1 540 ? -1.948 8.331 -22.748 1.00 54.44 540 SER A C 1
ATOM 4225 O O . SER A 1 540 ? -2.787 7.664 -22.142 1.00 54.44 540 SER A O 1
ATOM 4227 N N . THR A 1 541 ? -0.723 8.513 -22.254 1.00 50.69 541 THR A N 1
ATOM 4228 C CA . THR A 1 541 ? -0.603 8.616 -20.806 1.00 50.69 541 THR A CA 1
ATOM 4229 C C . THR A 1 541 ? -1.381 9.872 -20.501 1.00 50.69 541 THR A C 1
ATOM 4231 O O . THR A 1 541 ? -0.810 10.960 -20.441 1.00 50.69 541 THR A O 1
ATOM 4234 N N . ALA A 1 542 ? -2.703 9.738 -20.364 1.00 43.09 542 ALA A N 1
ATOM 4235 C CA . ALA A 1 542 ? -3.424 10.620 -19.496 1.00 43.09 542 ALA A CA 1
ATOM 4236 C C . ALA A 1 542 ? -2.508 10.758 -18.280 1.00 43.09 542 ALA A C 1
ATOM 4238 O O . ALA A 1 542 ? -1.979 9.762 -17.768 1.00 43.09 542 ALA A O 1
ATOM 4239 N N . LEU A 1 543 ? -2.308 11.983 -17.812 1.00 37.03 543 LEU A N 1
ATOM 4240 C CA . LEU A 1 543 ? -1.729 12.237 -16.495 1.00 37.03 543 LEU A CA 1
ATOM 4241 C C . LEU A 1 543 ? -2.427 11.411 -15.372 1.00 37.03 543 LEU A C 1
ATOM 4243 O O . LEU A 1 543 ? -1.997 11.429 -14.226 1.00 37.03 543 LEU A O 1
ATOM 4247 N N . GLU A 1 544 ? -3.477 10.663 -15.725 1.00 41.50 544 GLU A N 1
ATOM 4248 C CA . GLU A 1 544 ? -4.353 9.772 -14.984 1.00 41.50 544 GLU A CA 1
ATOM 4249 C C . GLU A 1 544 ? -4.184 8.276 -15.331 1.00 41.50 544 GLU A C 1
ATOM 4251 O O . GLU A 1 544 ? -5.088 7.484 -15.077 1.00 41.50 544 GLU A O 1
ATOM 4256 N N . GLY A 1 545 ? -3.024 7.821 -15.827 1.00 47.03 545 GLY A N 1
ATOM 4257 C CA . GLY A 1 545 ? -2.668 6.386 -15.773 1.00 47.03 545 GLY A CA 1
ATOM 4258 C C . GLY A 1 545 ? -2.757 5.797 -14.346 1.00 47.03 545 GLY A C 1
ATOM 4259 O O . GLY A 1 545 ? -2.821 4.581 -14.150 1.00 47.03 545 GLY A O 1
ATOM 4260 N N . THR A 1 546 ? -2.829 6.667 -13.332 1.00 60.34 546 THR A N 1
ATOM 4261 C CA . THR A 1 546 ? -3.157 6.306 -11.956 1.00 60.34 546 THR A CA 1
ATOM 4262 C C . THR A 1 546 ? -4.618 5.914 -11.770 1.00 60.34 546 THR A C 1
ATOM 4264 O O . THR A 1 546 ? -4.836 5.005 -10.997 1.00 60.34 546 THR A O 1
ATOM 4267 N N . LEU A 1 547 ? -5.612 6.484 -12.467 1.00 72.75 547 LEU A N 1
ATOM 4268 C CA . LEU A 1 547 ? -7.033 6.232 -12.164 1.00 72.75 547 LEU A CA 1
ATOM 4269 C C . LEU A 1 547 ? -7.423 4.764 -12.365 1.00 72.75 547 LEU A C 1
ATOM 4271 O O . LEU A 1 547 ? -8.018 4.172 -11.473 1.00 72.75 547 LEU A O 1
ATOM 4275 N N . SER A 1 548 ? -7.055 4.161 -13.499 1.00 69.19 548 SER A N 1
ATOM 4276 C CA . SER A 1 548 ? -7.340 2.736 -13.741 1.00 69.19 548 SER A CA 1
ATOM 4277 C C . SER A 1 548 ? -6.641 1.847 -12.705 1.00 69.19 548 SER A C 1
ATOM 4279 O O . SER A 1 548 ? -7.235 0.900 -12.199 1.00 69.19 548 SER A O 1
ATOM 4281 N N . THR A 1 549 ? -5.407 2.199 -12.328 1.00 69.81 549 THR A N 1
ATOM 4282 C CA . THR A 1 549 ? -4.634 1.498 -11.288 1.00 69.81 549 THR A CA 1
ATOM 4283 C C . THR A 1 549 ? -5.268 1.671 -9.902 1.00 69.81 549 THR A C 1
ATOM 4285 O O . THR A 1 549 ? -5.465 0.701 -9.179 1.00 69.81 549 THR A O 1
ATOM 4288 N N . ASP A 1 550 ? -5.635 2.902 -9.548 1.00 79.81 550 ASP A N 1
ATOM 4289 C CA . ASP A 1 550 ? -6.257 3.288 -8.286 1.00 79.81 550 ASP A CA 1
ATOM 4290 C C . ASP A 1 550 ? -7.603 2.568 -8.128 1.00 79.81 550 ASP A C 1
ATOM 4292 O O . ASP A 1 550 ? -7.874 1.994 -7.076 1.00 79.81 550 ASP A O 1
ATOM 4296 N N . LEU A 1 551 ? -8.410 2.534 -9.192 1.00 80.94 551 LEU A N 1
ATOM 4297 C CA . LEU A 1 551 ? -9.686 1.827 -9.247 1.00 80.94 551 LEU A CA 1
ATOM 4298 C C . LEU A 1 551 ? -9.492 0.314 -9.087 1.00 80.94 551 LEU A C 1
ATOM 4300 O O . LEU A 1 551 ? -10.143 -0.285 -8.235 1.00 80.94 551 LEU A O 1
ATOM 4304 N N . GLN A 1 552 ? -8.566 -0.305 -9.824 1.00 75.81 552 GLN A N 1
ATOM 4305 C CA . GLN A 1 552 ? -8.292 -1.745 -9.719 1.00 75.81 552 GLN A CA 1
ATOM 4306 C C . GLN A 1 552 ? -7.777 -2.155 -8.341 1.00 75.81 552 GLN A C 1
ATOM 4308 O O . GLN A 1 552 ? -8.235 -3.154 -7.786 1.00 75.81 552 GLN A O 1
ATOM 4313 N N . ASP A 1 553 ? -6.845 -1.396 -7.772 1.00 82.06 553 ASP A N 1
ATOM 4314 C CA . ASP A 1 553 ? -6.322 -1.667 -6.435 1.00 82.06 553 ASP A CA 1
ATOM 4315 C C . ASP A 1 553 ? -7.428 -1.532 -5.383 1.00 82.06 553 ASP A C 1
ATOM 4317 O O . ASP A 1 553 ? -7.517 -2.360 -4.475 1.00 82.06 553 ASP A O 1
ATOM 4321 N N . CYS A 1 554 ? -8.323 -0.549 -5.535 1.00 87.94 554 CYS A N 1
ATOM 4322 C CA . CYS A 1 554 ? -9.501 -0.423 -4.681 1.00 87.94 554 CYS A CA 1
ATOM 4323 C C . CYS A 1 554 ? -10.459 -1.612 -4.837 1.00 87.94 554 CYS A C 1
ATOM 4325 O O . CYS A 1 554 ? -10.878 -2.169 -3.827 1.00 87.94 554 CYS A O 1
ATOM 4327 N N . LEU A 1 555 ? -10.782 -2.039 -6.063 1.00 86.44 555 LEU A N 1
ATOM 4328 C CA . LEU A 1 555 ? -11.652 -3.199 -6.309 1.00 86.44 555 LEU A CA 1
ATOM 4329 C C . LEU A 1 555 ? -11.045 -4.507 -5.769 1.00 86.44 555 LEU A C 1
ATOM 4331 O O . LEU A 1 555 ? -11.757 -5.355 -5.235 1.00 86.44 555 LEU A O 1
ATOM 4335 N N . ARG A 1 556 ? -9.717 -4.668 -5.853 1.00 83.31 556 ARG A N 1
ATOM 4336 C CA . ARG A 1 556 ? -8.995 -5.815 -5.275 1.00 83.31 556 ARG A CA 1
ATOM 4337 C C . ARG A 1 556 ? -9.015 -5.806 -3.750 1.00 83.31 556 ARG A C 1
ATOM 4339 O O . ARG A 1 556 ? -9.147 -6.865 -3.139 1.00 83.31 556 ARG A O 1
ATOM 4346 N N . MET A 1 557 ? -8.867 -4.628 -3.146 1.00 86.00 557 MET A N 1
ATOM 4347 C CA . MET A 1 557 ? -8.879 -4.442 -1.695 1.00 86.00 557 MET A CA 1
ATOM 4348 C C . MET A 1 557 ? -10.282 -4.645 -1.110 1.00 86.00 557 MET A C 1
ATOM 4350 O O . MET A 1 557 ? -10.431 -5.271 -0.062 1.00 86.00 557 MET A O 1
ATOM 4354 N N . TRP A 1 558 ? -11.311 -4.166 -1.811 1.00 89.69 558 TRP A N 1
ATOM 4355 C CA . TRP A 1 558 ? -12.696 -4.132 -1.349 1.00 89.69 558 TRP A CA 1
ATOM 4356 C C . TRP A 1 558 ? -13.588 -5.018 -2.221 1.00 89.69 558 TRP A C 1
ATOM 4358 O O . TRP A 1 558 ? -14.264 -4.534 -3.119 1.00 89.69 558 TRP A O 1
ATOM 4368 N N . LYS A 1 559 ? -13.648 -6.327 -1.942 1.00 89.38 559 LYS A N 1
ATOM 4369 C CA . LYS A 1 559 ? -14.560 -7.229 -2.681 1.00 89.38 559 LYS A CA 1
ATOM 4370 C C . LYS A 1 559 ? -16.038 -6.934 -2.413 1.00 89.38 559 LYS A C 1
ATOM 4372 O O . LYS A 1 559 ? -16.883 -7.094 -3.287 1.00 89.38 559 LYS A O 1
ATOM 4377 N N . ARG A 1 560 ? -16.357 -6.537 -1.180 1.00 90.75 560 ARG A N 1
ATOM 4378 C CA . ARG A 1 560 ? -17.712 -6.199 -0.734 1.00 90.75 560 ARG A CA 1
ATOM 4379 C C . ARG A 1 560 ? -17.698 -4.841 -0.059 1.00 90.75 560 ARG A C 1
ATOM 4381 O O . ARG A 1 560 ? -16.766 -4.525 0.679 1.00 90.75 560 ARG A O 1
ATOM 4388 N N . VAL A 1 561 ? -18.752 -4.074 -0.295 1.00 93.31 561 VAL A N 1
ATOM 4389 C CA . VAL A 1 561 ? -18.962 -2.753 0.301 1.00 93.31 561 VAL A CA 1
ATOM 4390 C C . VAL A 1 561 ? -20.372 -2.650 0.862 1.00 93.31 561 VAL A C 1
ATOM 4392 O O . VAL A 1 561 ? -21.272 -3.415 0.505 1.00 93.31 561 VAL A O 1
ATOM 4395 N N . ARG A 1 562 ? -20.553 -1.698 1.771 1.00 91.75 562 ARG A N 1
ATOM 4396 C CA . ARG A 1 562 ? -21.828 -1.376 2.394 1.00 91.75 562 ARG A CA 1
ATOM 4397 C C . ARG A 1 562 ? -22.422 -0.147 1.727 1.00 91.75 562 ARG A C 1
ATOM 4399 O O . ARG A 1 562 ? -21.725 0.851 1.591 1.00 91.75 562 ARG A O 1
ATOM 4406 N N . LEU A 1 563 ? -23.698 -0.182 1.351 1.00 90.44 563 LEU A N 1
ATOM 4407 C CA . LEU A 1 563 ? -24.401 1.024 0.902 1.00 90.44 563 LEU A CA 1
ATOM 4408 C C . LEU A 1 563 ? -25.295 1.577 2.022 1.00 90.44 563 LEU A C 1
ATOM 4410 O O . LEU A 1 563 ? -26.144 0.853 2.549 1.00 90.44 563 LEU A O 1
ATOM 4414 N N . GLY A 1 564 ? -25.094 2.850 2.375 1.00 78.25 564 GLY A N 1
ATOM 4415 C CA . GLY A 1 564 ? -25.672 3.550 3.526 1.00 78.25 564 GLY A CA 1
ATOM 4416 C C . GLY A 1 564 ? -25.866 5.062 3.308 1.00 78.25 564 GLY A C 1
ATOM 4417 O O . GLY A 1 564 ? -25.979 5.539 2.180 1.00 78.25 564 GLY A O 1
ATOM 4418 N N . SER A 1 565 ? -25.993 5.837 4.390 1.00 70.50 565 SER A N 1
ATOM 4419 C CA . SER A 1 565 ? -26.539 7.210 4.355 1.00 70.50 565 SER A CA 1
ATOM 4420 C C . SER A 1 565 ? -25.637 8.274 3.716 1.00 70.50 565 SER A C 1
ATOM 4422 O O . SER A 1 565 ? -24.426 8.284 3.913 1.00 70.50 565 SER A O 1
ATOM 4424 N N . LEU A 1 566 ? -26.271 9.252 3.057 1.00 57.22 566 LEU A N 1
ATOM 4425 C CA . LEU A 1 566 ? -25.674 10.516 2.625 1.00 57.22 566 LEU A CA 1
ATOM 4426 C C . LEU A 1 566 ? -25.969 11.597 3.687 1.00 57.22 566 LEU A C 1
ATOM 4428 O O . LEU A 1 566 ? -26.929 12.355 3.561 1.00 57.22 566 LEU A O 1
ATOM 4432 N N . GLU A 1 567 ? -25.199 11.664 4.776 1.00 50.03 567 GLU A N 1
ATOM 4433 C CA . GLU A 1 567 ? -25.280 12.823 5.681 1.00 50.03 567 GLU A CA 1
ATOM 4434 C C . GLU A 1 567 ? -24.418 13.963 5.119 1.00 50.03 567 GLU A C 1
ATOM 4436 O O . GLU A 1 567 ? -23.208 14.016 5.323 1.00 50.03 567 GLU A O 1
ATOM 4441 N N . LEU A 1 568 ? -25.040 14.895 4.389 1.00 35.84 568 LEU A N 1
ATOM 4442 C CA . LEU A 1 568 ? -24.441 16.216 4.177 1.00 35.84 568 LEU A CA 1
ATOM 4443 C C . LEU A 1 568 ? -24.429 16.975 5.518 1.00 35.84 568 LEU A C 1
ATOM 4445 O O . LEU A 1 568 ? -25.392 16.862 6.286 1.00 35.84 568 LEU A O 1
ATOM 4449 N N . PRO A 1 569 ? -23.378 17.763 5.819 1.00 29.97 569 PRO A N 1
ATOM 4450 C CA . PRO A 1 569 ? -23.267 18.462 7.092 1.00 29.97 569 PRO A CA 1
ATOM 4451 C C . PRO A 1 569 ? -24.473 19.381 7.296 1.00 29.97 569 PRO A C 1
ATOM 4453 O O . PRO A 1 569 ? -24.821 20.183 6.424 1.00 29.97 569 PRO A O 1
ATOM 4456 N N . ARG A 1 570 ? -25.117 19.256 8.464 1.00 30.58 570 ARG A N 1
ATOM 4457 C CA . ARG A 1 570 ? -26.191 20.151 8.909 1.00 30.58 570 ARG A CA 1
ATOM 4458 C C . ARG A 1 570 ? -25.705 21.590 8.742 1.00 30.58 570 ARG A C 1
ATOM 4460 O O . ARG A 1 570 ? -24.729 21.981 9.379 1.00 30.58 570 ARG A O 1
ATOM 4467 N N . ARG A 1 571 ? -26.383 22.371 7.891 1.00 26.58 571 ARG A N 1
ATOM 4468 C CA . ARG A 1 571 ? -26.201 23.828 7.836 1.00 26.58 571 ARG A CA 1
ATOM 4469 C C . ARG A 1 571 ? -26.261 24.354 9.267 1.00 26.58 571 ARG A C 1
ATOM 4471 O O . ARG A 1 571 ? -27.216 24.063 9.988 1.00 26.58 571 ARG A O 1
ATOM 4478 N N . SER A 1 572 ? -25.229 25.089 9.666 1.00 24.83 572 SER A N 1
ATOM 4479 C CA . SER A 1 572 ? -25.201 25.829 10.917 1.00 24.83 572 SER A CA 1
ATOM 4480 C C . SER A 1 572 ? -26.453 26.700 10.991 1.00 24.83 572 SER A C 1
ATOM 4482 O O . SER A 1 572 ? -26.628 27.642 10.220 1.00 24.83 572 SER A O 1
ATOM 4484 N N . ALA A 1 573 ? -27.356 26.365 11.910 1.00 26.83 573 ALA A N 1
ATOM 4485 C CA . ALA A 1 573 ? -28.394 27.285 12.330 1.00 26.83 573 ALA A CA 1
ATOM 4486 C C . ALA A 1 573 ? -27.691 28.403 13.105 1.00 26.83 573 ALA A C 1
ATOM 4488 O O . ALA A 1 573 ? -27.394 28.272 14.292 1.00 26.83 573 ALA A O 1
ATOM 4489 N N . SER A 1 574 ? -27.349 29.477 12.395 1.00 27.02 574 SER A N 1
ATOM 4490 C CA . SER A 1 574 ? -26.992 30.749 13.000 1.00 27.02 574 SER A CA 1
ATOM 4491 C C . SER A 1 574 ? -28.126 31.180 13.921 1.00 27.02 574 SER A C 1
ATOM 4493 O O . SER A 1 574 ? -29.291 31.208 13.524 1.00 27.02 574 SER A O 1
ATOM 4495 N N . SER A 1 575 ? -27.760 31.522 15.149 1.00 31.30 575 SER A N 1
ATOM 4496 C CA . SER A 1 575 ? -28.613 32.168 16.130 1.00 31.30 575 SER A CA 1
ATOM 4497 C C . SER A 1 575 ? -29.348 33.368 15.527 1.00 31.30 575 SER A C 1
ATOM 4499 O O . SER A 1 575 ? -28.733 34.391 15.227 1.00 31.30 575 SER A O 1
ATOM 4501 N N . SER A 1 576 ? -30.669 33.284 15.432 1.00 24.81 576 SER A N 1
ATOM 4502 C CA . SER A 1 576 ? -31.528 34.460 15.345 1.00 24.81 576 SER A CA 1
ATOM 4503 C C . SER A 1 576 ? -32.680 34.286 16.326 1.00 24.81 576 SER A C 1
ATOM 4505 O O . SER A 1 576 ? -33.574 33.466 16.122 1.00 24.81 576 SER A O 1
ATOM 4507 N N . ARG A 1 577 ? -32.607 35.053 17.419 1.00 28.64 577 ARG A N 1
ATOM 4508 C CA . ARG A 1 577 ? -33.741 35.395 18.282 1.00 28.64 577 ARG A CA 1
ATOM 4509 C C . ARG A 1 577 ? -34.890 35.911 17.416 1.00 28.64 577 ARG A C 1
ATOM 4511 O O . ARG A 1 577 ? -34.651 36.824 16.641 1.00 28.64 577 ARG A O 1
ATOM 4518 N N . PHE A 1 578 ? -36.092 35.388 17.621 1.00 24.80 578 PHE A N 1
ATOM 4519 C CA . PHE A 1 578 ? -37.375 36.054 17.364 1.00 24.80 578 PHE A CA 1
ATOM 4520 C C . PHE A 1 578 ? -38.370 35.399 18.334 1.00 24.80 578 PHE A C 1
ATOM 4522 O O . PHE A 1 578 ? -38.580 34.191 18.284 1.00 24.80 578 PHE A O 1
ATOM 4529 N N . GLU A 1 579 ? -38.681 36.035 19.464 1.00 23.73 579 GLU A N 1
ATOM 4530 C CA . GLU A 1 579 ? -39.801 36.976 19.637 1.00 23.73 579 GLU A CA 1
ATOM 4531 C C . GLU A 1 579 ? -41.132 36.444 19.094 1.00 23.73 579 GLU A C 1
ATOM 4533 O O . GLU A 1 579 ? -41.329 36.259 17.897 1.00 23.73 579 GLU A O 1
ATOM 4538 N N . ILE A 1 580 ? -42.043 36.199 20.036 1.00 25.89 580 ILE A N 1
ATOM 4539 C CA . ILE A 1 580 ? -43.451 35.875 19.820 1.00 25.89 580 ILE A CA 1
ATOM 4540 C C . ILE A 1 580 ? -44.159 37.138 19.317 1.00 25.89 580 ILE A C 1
ATOM 4542 O O . ILE A 1 580 ? -44.030 38.185 19.953 1.00 25.89 580 ILE A O 1
ATOM 4546 N N . PRO A 1 581 ? -45.030 37.020 18.302 1.00 24.61 581 PRO A N 1
ATOM 4547 C CA . PRO A 1 581 ? -46.271 37.779 18.345 1.00 24.61 581 PRO A CA 1
ATOM 4548 C C . PRO A 1 581 ? -47.514 36.905 18.180 1.00 24.61 581 PRO A C 1
ATOM 4550 O O . PRO A 1 581 ? -47.544 35.866 17.523 1.00 24.61 581 PRO A O 1
ATOM 4553 N N . GLN A 1 582 ? -48.554 37.389 18.844 1.00 24.22 582 GLN A N 1
ATOM 4554 C CA . GLN A 1 582 ? -49.875 36.817 19.011 1.00 24.22 582 GLN A CA 1
ATOM 4555 C C . GLN A 1 582 ? -50.733 36.808 17.731 1.00 24.22 582 GLN A C 1
ATOM 4557 O O . GLN A 1 582 ? -50.650 37.695 16.887 1.00 24.22 582 GLN A O 1
ATOM 4562 N N . SER A 1 583 ? -51.731 35.917 17.774 1.00 25.06 583 SER A N 1
ATOM 4563 C CA . SER A 1 583 ? -53.098 36.067 17.240 1.00 25.06 583 SER A CA 1
ATOM 4564 C C . SER A 1 583 ? -53.371 35.745 15.758 1.00 25.06 583 SER A C 1
ATOM 4566 O O . SER A 1 583 ? -52.962 36.456 14.851 1.00 25.06 583 SER A O 1
ATOM 4568 N N . ARG A 1 584 ? -54.184 34.703 15.521 1.00 25.03 584 ARG A N 1
ATOM 4569 C CA . ARG A 1 584 ? -55.619 34.754 15.137 1.00 25.03 584 ARG A CA 1
ATOM 4570 C C . ARG A 1 584 ? -56.043 33.438 14.455 1.00 25.03 584 ARG A C 1
ATOM 4572 O O . ARG A 1 584 ? -55.342 32.954 13.582 1.00 25.03 584 ARG A O 1
ATOM 4579 N N . PHE A 1 585 ? -57.187 32.910 14.922 1.00 24.39 585 PHE A N 1
ATOM 4580 C CA . PHE A 1 585 ? -58.300 32.223 14.224 1.00 24.39 585 PHE A CA 1
ATOM 4581 C C . PHE A 1 585 ? -57.992 31.474 12.903 1.00 24.39 585 PHE A C 1
ATOM 4583 O O . PHE A 1 585 ? -57.384 32.027 12.006 1.00 24.39 585 PHE A O 1
ATOM 4590 N N . GLN A 1 586 ? -58.465 30.254 12.625 1.00 24.66 586 GLN A N 1
ATOM 4591 C CA . GLN A 1 586 ? -59.845 29.753 12.727 1.00 24.66 586 GLN A CA 1
ATOM 4592 C C . GLN A 1 586 ? -59.847 28.266 12.274 1.00 24.66 586 GLN A C 1
ATOM 4594 O O . GLN A 1 586 ? -59.175 27.925 11.303 1.00 24.66 586 GLN A O 1
ATOM 4599 N N . ARG A 1 587 ? -60.606 27.376 12.936 1.00 26.17 587 ARG A N 1
ATOM 4600 C CA . ARG A 1 587 ? -61.096 26.104 12.333 1.00 26.17 587 ARG A CA 1
ATOM 4601 C C . ARG A 1 587 ? -62.329 26.415 11.452 1.00 26.17 587 ARG A C 1
ATOM 4603 O O . ARG A 1 587 ? -62.915 27.475 11.679 1.00 26.17 587 ARG A O 1
ATOM 4610 N N . PRO A 1 588 ? -62.767 25.545 10.510 1.00 34.16 588 PRO A N 1
ATOM 4611 C CA . PRO A 1 588 ? -63.668 24.400 10.818 1.00 34.16 588 PRO A CA 1
ATOM 4612 C C . PRO A 1 588 ? -63.354 23.110 9.999 1.00 34.16 588 PRO A C 1
ATOM 4614 O O . PRO A 1 588 ? -62.773 23.182 8.929 1.00 34.16 588 PRO A O 1
ATOM 4617 N N . ILE A 1 589 ? -63.458 21.890 10.554 1.00 27.20 589 ILE A N 1
ATOM 4618 C CA . ILE A 1 589 ? -64.613 20.946 10.628 1.00 27.20 589 ILE A CA 1
ATOM 4619 C C . ILE A 1 589 ? -65.046 20.319 9.281 1.00 27.20 589 ILE A C 1
ATOM 4621 O O . ILE A 1 589 ? -65.462 21.024 8.374 1.00 27.20 589 ILE A O 1
ATOM 4625 N N . GLY A 1 590 ? -65.069 18.972 9.242 1.00 25.38 590 GLY A N 1
ATOM 4626 C CA . GLY A 1 590 ? -65.825 18.134 8.288 1.00 25.38 590 GLY A CA 1
ATOM 4627 C C . GLY A 1 590 ? -65.498 16.626 8.386 1.00 25.38 590 GLY A C 1
ATOM 4628 O O . GLY A 1 590 ? -64.523 16.180 7.798 1.00 25.38 590 GLY A O 1
ATOM 4629 N N . SER A 1 591 ? -66.171 15.880 9.284 1.00 24.88 591 SER A N 1
ATOM 4630 C CA . SER A 1 591 ? -67.052 14.696 9.054 1.00 24.88 591 SER A CA 1
ATOM 4631 C C . SER A 1 591 ? -66.406 13.436 8.431 1.00 24.88 591 SER A C 1
ATOM 4633 O O . SER A 1 591 ? -65.969 13.481 7.292 1.00 24.88 591 SER A O 1
ATOM 4635 N N . ARG A 1 592 ? -66.223 12.333 9.197 1.00 25.62 592 ARG A N 1
ATOM 4636 C CA . ARG A 1 592 ? -67.066 11.087 9.262 1.00 25.62 592 ARG A CA 1
ATOM 4637 C C . ARG A 1 592 ? -67.182 10.363 7.893 1.00 25.62 592 ARG A C 1
ATOM 4639 O O . ARG A 1 592 ? -67.479 11.019 6.916 1.00 25.62 592 ARG A O 1
ATOM 4646 N N . THR A 1 593 ? -67.000 9.046 7.701 1.00 25.84 593 THR A N 1
ATOM 4647 C CA . THR A 1 593 ? -67.286 7.861 8.543 1.00 25.84 593 THR A CA 1
ATOM 4648 C C . THR A 1 593 ? -66.745 6.563 7.894 1.00 25.84 593 THR A C 1
ATOM 4650 O O . THR A 1 593 ? -66.684 6.458 6.678 1.00 25.84 593 THR A O 1
ATOM 4653 N N . PHE A 1 594 ? -66.397 5.602 8.760 1.00 27.67 594 PHE A N 1
ATOM 4654 C CA . PHE A 1 594 ? -66.328 4.126 8.676 1.00 27.67 594 PHE A CA 1
ATOM 4655 C C . PHE A 1 594 ? -66.686 3.340 7.392 1.00 27.67 594 PHE A C 1
ATOM 4657 O O . PHE A 1 594 ? -67.773 3.495 6.855 1.00 27.67 594 PHE A O 1
ATOM 4664 N N . HIS A 1 595 ? -65.887 2.293 7.118 1.00 26.61 595 HIS A N 1
ATOM 4665 C CA . HIS A 1 595 ? -66.387 0.912 6.972 1.00 26.61 595 HIS A CA 1
ATOM 4666 C C . HIS A 1 595 ? -65.295 -0.134 7.282 1.00 26.61 595 HIS A C 1
ATOM 4668 O O . HIS A 1 595 ? -64.211 -0.119 6.708 1.00 26.61 595 HIS A O 1
ATOM 4674 N N . THR A 1 596 ? -65.598 -1.050 8.202 1.00 32.34 596 THR A N 1
ATOM 4675 C CA . THR A 1 596 ? -64.935 -2.353 8.384 1.00 32.34 596 THR A CA 1
ATOM 4676 C C . THR A 1 596 ? -65.685 -3.419 7.574 1.00 32.34 596 THR A C 1
ATOM 4678 O O . THR A 1 596 ? -66.897 -3.290 7.384 1.00 32.34 596 THR A O 1
ATOM 4681 N N . PRO A 1 597 ? -65.006 -4.499 7.142 1.00 29.27 597 PRO A N 1
ATOM 4682 C CA . PRO A 1 597 ? -65.435 -5.806 7.648 1.00 29.27 597 PRO A CA 1
ATOM 4683 C C . PRO A 1 597 ? -64.301 -6.809 7.960 1.00 29.27 597 PRO A C 1
ATOM 4685 O O . PRO A 1 597 ? -63.381 -7.016 7.181 1.00 29.27 597 PRO A O 1
ATOM 4688 N N . LYS A 1 598 ? -64.493 -7.427 9.134 1.00 26.91 598 LYS A N 1
ATOM 4689 C CA . LYS A 1 598 ? -64.252 -8.796 9.645 1.00 26.91 598 LYS A CA 1
ATOM 4690 C C . LYS A 1 598 ? -62.960 -9.614 9.373 1.00 26.91 598 LYS A C 1
ATOM 4692 O O . LYS A 1 598 ? -62.460 -9.656 8.258 1.00 26.91 598 LYS A O 1
ATOM 4697 N N . PRO A 1 599 ? -62.492 -10.363 10.404 1.00 29.48 599 PRO A N 1
ATOM 4698 C CA . PRO A 1 599 ? -61.277 -11.179 10.384 1.00 29.48 599 PRO A CA 1
ATOM 4699 C C . PRO A 1 599 ? -61.542 -12.644 9.986 1.00 29.48 599 PRO A C 1
ATOM 4701 O O . PRO A 1 599 ? -62.624 -13.176 10.240 1.00 29.48 599 PRO A O 1
ATOM 4704 N N . LEU A 1 600 ? -60.518 -13.317 9.454 1.00 27.62 600 LEU A N 1
ATOM 4705 C CA . LEU A 1 600 ? -60.434 -14.781 9.393 1.00 27.62 600 LEU A CA 1
ATOM 4706 C C . LEU A 1 600 ? -59.519 -15.296 10.514 1.00 27.62 600 LEU A C 1
ATOM 4708 O O . LEU A 1 600 ? -58.509 -14.679 10.849 1.00 27.62 600 LEU A O 1
ATOM 4712 N N . ALA A 1 601 ? -59.961 -16.394 11.124 1.00 30.33 601 ALA A N 1
ATOM 4713 C CA . ALA A 1 601 ? -59.462 -17.012 12.348 1.00 30.33 601 ALA A CA 1
ATOM 4714 C C . ALA A 1 601 ? -58.086 -17.708 12.188 1.00 30.33 601 ALA A C 1
ATOM 4716 O O . ALA A 1 601 ? -57.676 -18.002 11.064 1.00 30.33 601 ALA A O 1
ATOM 4717 N N . PRO A 1 602 ? -57.373 -17.986 13.299 1.00 29.14 602 PRO A N 1
ATOM 4718 C CA . PRO A 1 602 ? -55.998 -18.474 13.285 1.00 29.14 602 PRO A CA 1
ATOM 4719 C C . PRO A 1 602 ? -55.925 -20.005 13.194 1.00 29.14 602 PRO A C 1
ATOM 4721 O O . PRO A 1 602 ? -56.703 -20.710 13.835 1.00 29.14 602 PRO A O 1
ATOM 4724 N N . LEU A 1 603 ? -54.933 -20.521 12.465 1.00 26.69 603 LEU A N 1
ATOM 4725 C CA . LEU A 1 603 ? -54.501 -21.917 12.561 1.00 26.69 603 LEU A CA 1
ATOM 4726 C C . LEU A 1 603 ? -53.188 -21.976 13.349 1.00 26.69 603 LEU A C 1
ATOM 4728 O O . LEU A 1 603 ? -52.170 -21.422 12.939 1.00 26.69 603 LEU A O 1
ATOM 4732 N N . THR A 1 604 ? -53.247 -22.622 14.510 1.00 30.52 604 THR A N 1
ATOM 4733 C CA . THR A 1 604 ? -52.120 -22.986 15.379 1.00 30.52 604 THR A CA 1
ATOM 4734 C C . THR A 1 604 ? -51.472 -24.313 14.941 1.00 30.52 604 THR A C 1
ATOM 4736 O O . THR A 1 604 ? -52.049 -25.053 14.142 1.00 30.52 604 THR A O 1
ATOM 4739 N N . PRO A 1 605 ? -50.242 -24.606 15.410 1.00 31.08 605 PRO A N 1
ATOM 4740 C CA . PRO A 1 605 ? -49.277 -25.427 14.687 1.00 31.08 605 PRO A CA 1
ATOM 4741 C C . PRO A 1 605 ? -49.347 -26.913 15.062 1.00 31.08 605 PRO A C 1
ATOM 4743 O O . PRO A 1 605 ? -49.667 -27.269 16.196 1.00 31.08 605 PRO A O 1
ATOM 4746 N N . ARG A 1 606 ? -48.949 -27.788 14.130 1.00 24.86 606 ARG A N 1
ATOM 4747 C CA . ARG A 1 606 ? -48.552 -29.168 14.440 1.00 24.86 606 ARG A CA 1
ATOM 4748 C C . ARG A 1 606 ? -47.032 -29.280 14.396 1.00 24.86 606 ARG A C 1
ATOM 4750 O O . ARG A 1 606 ? -46.422 -29.072 13.353 1.00 24.86 606 ARG A O 1
ATOM 4757 N N . TYR A 1 607 ? -46.454 -29.631 15.541 1.00 27.52 607 TYR A N 1
ATOM 4758 C CA . TYR A 1 607 ? -45.117 -30.205 15.644 1.00 27.52 607 TYR A CA 1
ATOM 4759 C C . TYR A 1 607 ? -45.103 -31.593 14.990 1.00 27.52 607 TYR A C 1
ATOM 4761 O O . TYR A 1 607 ? -46.001 -32.399 15.232 1.00 27.52 607 TYR A O 1
ATOM 4769 N N . SER A 1 608 ? -44.060 -31.876 14.214 1.00 26.39 608 SER A N 1
ATOM 4770 C CA . SER A 1 608 ? -43.653 -33.228 13.833 1.00 26.39 608 SER A CA 1
ATOM 4771 C C . SER A 1 608 ? -42.131 -33.279 13.827 1.00 26.39 608 SER A C 1
ATOM 4773 O O . SER A 1 608 ? -41.476 -32.621 13.025 1.00 26.39 608 SER A O 1
ATOM 4775 N N . SER A 1 609 ? -41.593 -34.039 14.769 1.00 30.64 609 SER A N 1
ATOM 4776 C CA . SER A 1 609 ? -40.215 -34.512 14.849 1.00 30.64 609 SER A CA 1
ATOM 4777 C C . SER A 1 609 ? -39.902 -35.499 13.720 1.00 30.64 609 SER A C 1
ATOM 4779 O O . SER A 1 609 ? -40.666 -36.449 13.568 1.00 30.64 609 SER A O 1
ATOM 4781 N N . ALA A 1 610 ? -38.790 -35.318 13.000 1.00 29.56 610 ALA A N 1
ATOM 4782 C CA . ALA A 1 610 ? -37.945 -36.401 12.471 1.00 29.56 610 ALA A CA 1
ATOM 4783 C C . ALA A 1 610 ? -36.706 -35.848 11.734 1.00 29.56 610 ALA A C 1
ATOM 4785 O O . ALA A 1 610 ? -36.821 -35.019 10.836 1.00 29.56 610 ALA A O 1
ATOM 4786 N N . ASP A 1 611 ? -35.556 -36.382 12.146 1.00 29.41 611 ASP A N 1
ATOM 4787 C CA . ASP A 1 611 ? -34.389 -36.782 11.351 1.00 29.41 611 ASP A CA 1
ATOM 4788 C C . ASP A 1 611 ? -33.455 -35.740 10.705 1.00 29.41 611 ASP A C 1
ATOM 4790 O O . ASP A 1 611 ? -33.607 -35.300 9.568 1.00 29.41 611 ASP A O 1
ATOM 4794 N N . SER A 1 612 ? -32.356 -35.486 11.427 1.00 29.86 612 SER A N 1
ATOM 4795 C CA . SER A 1 612 ? -31.066 -35.026 10.896 1.00 29.86 612 SER A CA 1
ATOM 4796 C C . SER A 1 612 ? -30.194 -36.226 10.491 1.00 29.86 612 SER A C 1
ATOM 4798 O O . SER A 1 612 ? -30.004 -37.117 11.321 1.00 29.86 612 SER A O 1
ATOM 4800 N N . PRO A 1 613 ? -29.557 -36.248 9.304 1.00 32.97 613 PRO A N 1
ATOM 4801 C CA . PRO A 1 613 ? -28.498 -37.207 9.020 1.00 32.97 613 PRO A CA 1
ATOM 4802 C C . PRO A 1 613 ? -27.140 -36.706 9.537 1.00 32.97 613 PRO A C 1
ATOM 4804 O O . PRO A 1 613 ? -26.753 -35.548 9.371 1.00 32.97 613 PRO A O 1
ATOM 4807 N N . ALA A 1 614 ? -26.426 -37.620 10.192 1.00 29.98 614 ALA A N 1
ATOM 4808 C CA . ALA A 1 614 ? -25.127 -37.434 10.820 1.00 29.98 614 ALA A CA 1
ATOM 4809 C C . ALA A 1 614 ? -23.987 -37.164 9.815 1.00 29.98 614 ALA A C 1
ATOM 4811 O O . ALA A 1 614 ? -23.945 -37.710 8.714 1.00 29.98 614 ALA A O 1
ATOM 4812 N N . ARG A 1 615 ? -23.017 -36.349 10.247 1.00 33.41 615 ARG A N 1
ATOM 4813 C CA . ARG A 1 615 ? -21.729 -36.089 9.581 1.00 33.41 615 ARG A CA 1
ATOM 4814 C C . ARG A 1 615 ? -20.718 -37.182 9.985 1.00 33.41 615 ARG A C 1
ATOM 4816 O O . ARG A 1 615 ? -20.658 -37.487 11.176 1.00 33.41 615 ARG A O 1
ATOM 4823 N N . PRO A 1 616 ? -19.904 -37.747 9.073 1.00 36.16 616 PRO A N 1
ATOM 4824 C CA . PRO A 1 616 ? -18.888 -38.732 9.444 1.00 36.16 616 PRO A CA 1
ATOM 4825 C C . PRO A 1 616 ? -17.637 -38.067 10.063 1.00 36.16 616 PRO A C 1
ATOM 4827 O O . PRO A 1 616 ? -17.376 -36.889 9.795 1.00 36.16 616 PRO A O 1
ATOM 4830 N N . PRO A 1 617 ? -16.858 -38.797 10.888 1.00 33.12 617 PRO A N 1
ATOM 4831 C CA . PRO A 1 617 ? -15.687 -38.266 11.581 1.00 33.12 617 PRO A CA 1
ATOM 4832 C C . PRO A 1 617 ? -14.442 -38.215 10.679 1.00 33.12 617 PRO A C 1
ATOM 4834 O O . PRO A 1 617 ? -14.238 -39.064 9.814 1.00 33.12 617 PRO A O 1
ATOM 4837 N N . VAL A 1 618 ? -13.591 -37.218 10.921 1.00 34.91 618 VAL A N 1
ATOM 4838 C CA . VAL A 1 618 ? -12.276 -37.031 10.283 1.00 34.91 618 VAL A CA 1
ATOM 4839 C C . VAL A 1 618 ? -11.216 -37.817 11.077 1.00 34.91 618 VAL A C 1
ATOM 4841 O O . VAL A 1 618 ? -11.171 -37.653 12.298 1.00 34.91 618 VAL A O 1
ATOM 4844 N N . PRO A 1 619 ? -10.364 -38.652 10.449 1.00 35.31 619 PRO A N 1
ATOM 4845 C CA . PRO A 1 619 ? -9.279 -39.348 11.143 1.00 35.31 619 PRO A CA 1
ATOM 4846 C C . PRO A 1 619 ? -8.020 -38.464 11.293 1.00 35.31 619 PRO A C 1
ATOM 4848 O O . PRO A 1 619 ? -7.828 -37.530 10.510 1.00 35.31 619 PRO A O 1
ATOM 4851 N N . PRO A 1 620 ? -7.143 -38.745 12.278 1.00 30.52 620 PRO A N 1
ATOM 4852 C CA . PRO A 1 620 ? -5.945 -37.953 12.538 1.00 30.52 620 PRO A CA 1
ATOM 4853 C C . PRO A 1 620 ? -4.815 -38.305 11.558 1.00 30.52 620 PRO A C 1
ATOM 4855 O O . PRO A 1 620 ? -4.590 -39.470 11.237 1.00 30.52 620 PRO A O 1
ATOM 4858 N N . LEU A 1 621 ? -4.070 -37.293 11.109 1.00 28.28 621 LEU A N 1
ATOM 4859 C CA . LEU A 1 621 ? -2.868 -37.461 10.291 1.00 28.28 621 LEU A CA 1
ATOM 4860 C C . LEU A 1 621 ? -1.647 -37.675 11.193 1.00 28.28 621 LEU A C 1
ATOM 4862 O O . LEU A 1 621 ? -1.121 -36.731 11.779 1.00 28.28 621 LEU A O 1
ATOM 4866 N N . SER A 1 622 ? -1.180 -38.920 11.264 1.00 26.17 622 SER A N 1
ATOM 4867 C CA . SER A 1 622 ? 0.171 -39.280 11.692 1.00 26.17 622 SER A CA 1
ATOM 4868 C C . SER A 1 622 ? 0.981 -39.822 10.510 1.00 26.17 622 SER A C 1
ATOM 4870 O O . SER A 1 622 ? 0.480 -40.610 9.714 1.00 26.17 622 SER A O 1
ATOM 4872 N N . SER A 1 623 ? 2.252 -39.410 10.465 1.00 27.06 623 SER A N 1
ATOM 4873 C CA . SER A 1 623 ? 3.407 -40.067 9.829 1.00 27.06 623 SER A CA 1
ATOM 4874 C C . SER A 1 623 ? 3.325 -40.465 8.346 1.00 27.06 623 SER A C 1
ATOM 4876 O O . SER A 1 623 ? 2.872 -41.559 8.030 1.00 27.06 623 SER A O 1
ATOM 4878 N N . VAL A 1 624 ? 3.973 -39.681 7.472 1.00 26.84 624 VAL A N 1
ATOM 4879 C CA . VAL A 1 624 ? 4.729 -40.217 6.322 1.00 26.84 624 VAL A CA 1
ATOM 4880 C C . VAL A 1 624 ? 5.991 -39.368 6.117 1.00 26.84 624 VAL A C 1
ATOM 4882 O O . VAL A 1 624 ? 5.954 -38.305 5.505 1.00 26.84 624 VAL A O 1
ATOM 4885 N N . ILE A 1 625 ? 7.117 -39.845 6.652 1.00 27.50 625 ILE A N 1
ATOM 4886 C CA . ILE A 1 625 ? 8.464 -39.491 6.190 1.00 27.50 625 ILE A CA 1
ATOM 4887 C C . ILE A 1 625 ? 8.877 -40.617 5.244 1.00 27.50 625 ILE A C 1
ATOM 4889 O O . ILE A 1 625 ? 8.907 -41.776 5.654 1.00 27.50 625 ILE A O 1
ATOM 4893 N N . ALA A 1 626 ? 9.199 -40.281 3.996 1.00 26.05 626 ALA A N 1
ATOM 4894 C CA . ALA A 1 626 ? 9.908 -41.167 3.079 1.00 26.05 626 ALA A CA 1
ATOM 4895 C C . ALA A 1 626 ? 11.287 -40.554 2.756 1.00 26.05 626 ALA A C 1
ATOM 4897 O O . ALA A 1 626 ? 11.393 -39.330 2.644 1.00 26.05 626 ALA A O 1
ATOM 4898 N N . PRO A 1 627 ? 12.350 -41.372 2.661 1.00 28.62 627 PRO A N 1
ATOM 4899 C CA . PRO A 1 627 ? 13.731 -40.910 2.705 1.00 28.62 627 PRO A CA 1
ATOM 4900 C C . PRO A 1 627 ? 14.234 -40.494 1.319 1.00 28.62 627 PRO A C 1
ATOM 4902 O O . PRO A 1 627 ? 14.002 -41.190 0.333 1.00 28.62 627 PRO A O 1
ATOM 4905 N N . ILE A 1 628 ? 14.986 -39.393 1.249 1.00 27.36 628 ILE A N 1
ATOM 4906 C CA . ILE A 1 628 ? 15.781 -39.057 0.064 1.00 27.36 628 ILE A CA 1
ATOM 4907 C C . ILE A 1 628 ? 17.192 -39.619 0.238 1.00 27.36 628 ILE A C 1
ATOM 4909 O O . ILE A 1 628 ? 17.895 -39.366 1.216 1.00 27.36 628 ILE A O 1
ATOM 4913 N N . THR A 1 629 ? 17.547 -40.426 -0.750 1.00 26.11 629 THR A N 1
ATOM 4914 C CA . THR A 1 629 ? 18.752 -41.224 -0.917 1.00 26.11 629 THR A CA 1
ATOM 4915 C C . THR A 1 629 ? 20.024 -40.381 -0.991 1.00 26.11 629 THR A C 1
ATOM 4917 O O . THR A 1 629 ? 20.112 -39.380 -1.697 1.00 26.11 629 THR A O 1
ATOM 4920 N N . ARG A 1 630 ? 21.039 -40.861 -0.275 1.00 24.64 630 ARG A N 1
ATOM 4921 C CA . ARG A 1 630 ? 22.423 -40.387 -0.230 1.00 24.64 630 ARG A CA 1
ATOM 4922 C C . ARG A 1 630 ? 23.156 -40.840 -1.501 1.00 24.64 630 ARG A C 1
ATOM 4924 O O . ARG A 1 630 ? 23.285 -42.042 -1.715 1.00 24.64 630 ARG A O 1
ATOM 4931 N N . GLN A 1 631 ? 23.683 -39.915 -2.302 1.00 25.47 631 GLN A N 1
ATOM 4932 C CA . GLN A 1 631 ? 24.757 -40.212 -3.260 1.00 25.47 631 GLN A CA 1
ATOM 4933 C C . GLN A 1 631 ? 26.076 -39.645 -2.728 1.00 25.47 631 GLN A C 1
ATOM 4935 O O . GLN A 1 631 ? 26.201 -38.454 -2.455 1.00 25.47 631 GLN A O 1
ATOM 4940 N N . GLN A 1 632 ? 27.041 -40.543 -2.532 1.00 23.30 632 GLN A N 1
ATOM 4941 C CA . GLN A 1 632 ? 28.448 -40.253 -2.276 1.00 23.30 632 GLN A CA 1
ATOM 4942 C C . GLN A 1 632 ? 29.214 -40.149 -3.598 1.00 23.30 632 GLN A C 1
ATOM 4944 O O . GLN A 1 632 ? 28.988 -40.949 -4.502 1.00 23.30 632 GLN A O 1
ATOM 4949 N N . SER A 1 633 ? 30.173 -39.226 -3.647 1.00 24.03 633 SER A N 1
ATOM 4950 C CA . SER A 1 633 ? 31.516 -39.300 -4.268 1.00 24.03 633 SER A CA 1
ATOM 4951 C C . SER A 1 633 ? 31.974 -37.851 -4.506 1.00 24.03 633 SER A C 1
ATOM 4953 O O . SER A 1 633 ? 31.156 -37.007 -4.839 1.00 24.03 633 SER A O 1
ATOM 4955 N N . SER A 1 634 ? 33.217 -37.421 -4.327 1.00 23.55 634 SER A N 1
ATOM 4956 C CA . SER A 1 634 ? 34.472 -38.031 -3.884 1.00 23.55 634 SER A CA 1
ATOM 4957 C C . SER A 1 634 ? 35.536 -36.922 -3.907 1.00 23.55 634 SER A C 1
ATOM 4959 O O . SER A 1 634 ? 35.489 -36.113 -4.828 1.00 23.55 634 SER A O 1
ATOM 4961 N N . ALA A 1 635 ? 36.526 -37.005 -3.003 1.00 24.97 635 ALA A N 1
ATOM 4962 C CA . ALA A 1 635 ? 37.906 -36.501 -3.163 1.00 24.97 635 ALA A CA 1
ATOM 4963 C C . ALA A 1 635 ? 38.095 -34.956 -3.207 1.00 24.97 635 ALA A C 1
ATOM 4965 O O . ALA A 1 635 ? 37.278 -34.232 -3.746 1.00 24.97 635 ALA A O 1
ATOM 4966 N N . THR A 1 636 ? 39.139 -34.321 -2.670 1.00 25.58 636 THR A N 1
ATOM 4967 C CA . THR A 1 636 ? 40.401 -34.750 -2.047 1.00 25.58 636 THR A CA 1
ATOM 4968 C C . THR A 1 636 ? 41.036 -33.523 -1.380 1.00 25.58 636 THR A C 1
ATOM 4970 O O . THR A 1 636 ? 40.812 -32.392 -1.806 1.00 25.58 636 THR A O 1
ATOM 4973 N N . ASN A 1 637 ? 41.859 -33.782 -0.365 1.00 26.39 637 ASN A N 1
ATOM 4974 C CA . ASN A 1 637 ? 42.754 -32.849 0.319 1.00 26.39 637 ASN A CA 1
ATOM 4975 C C . ASN A 1 637 ? 43.575 -31.947 -0.619 1.00 26.39 637 ASN A C 1
ATOM 4977 O O . ASN A 1 637 ? 44.092 -32.421 -1.628 1.00 26.39 637 ASN A O 1
ATOM 4981 N N . ASN A 1 638 ? 43.885 -30.731 -0.157 1.00 25.61 638 ASN A N 1
ATOM 4982 C CA . ASN A 1 638 ? 45.293 -30.349 -0.060 1.00 25.61 638 ASN A CA 1
ATOM 4983 C C . ASN A 1 638 ? 45.541 -29.337 1.067 1.00 25.61 638 ASN A C 1
ATOM 4985 O O . ASN A 1 638 ? 44.844 -28.335 1.205 1.00 25.61 638 ASN A O 1
ATOM 4989 N N . SER A 1 639 ? 46.534 -29.673 1.881 1.00 26.12 639 SER A N 1
ATOM 4990 C CA . SER A 1 639 ? 47.068 -28.943 3.024 1.00 26.12 639 SER A CA 1
ATOM 4991 C C . SER A 1 639 ? 48.262 -28.064 2.620 1.00 26.12 639 SER A C 1
ATOM 4993 O O . SER A 1 639 ? 48.727 -28.137 1.483 1.00 26.12 639 SER A O 1
ATOM 4995 N N . ASN A 1 640 ? 48.804 -27.352 3.622 1.00 26.59 640 ASN A N 1
ATOM 4996 C CA . ASN A 1 640 ? 50.108 -26.658 3.712 1.00 26.59 640 ASN A CA 1
ATOM 4997 C C . ASN A 1 640 ? 49.971 -25.130 3.583 1.00 26.59 640 ASN A C 1
ATOM 4999 O O . ASN A 1 640 ? 49.325 -24.647 2.665 1.00 26.59 640 ASN A O 1
ATOM 5003 N N . ASN A 1 641 ? 50.552 -24.276 4.428 1.00 26.84 641 ASN A N 1
ATOM 5004 C CA . ASN A 1 641 ? 51.535 -24.400 5.512 1.00 26.84 641 ASN A CA 1
ATOM 5005 C C . ASN A 1 641 ? 51.295 -23.207 6.477 1.00 26.84 641 ASN A C 1
ATOM 5007 O O . ASN A 1 641 ? 50.971 -22.122 6.006 1.00 26.84 641 ASN A O 1
ATOM 5011 N N . THR A 1 642 ? 51.256 -23.382 7.804 1.00 25.48 642 THR A N 1
ATOM 5012 C CA . THR A 1 642 ? 52.397 -23.394 8.763 1.00 25.48 642 THR A CA 1
ATOM 5013 C C . THR A 1 642 ? 53.082 -22.025 8.846 1.00 25.48 642 THR A C 1
ATOM 5015 O O . THR A 1 642 ? 53.690 -21.582 7.880 1.00 25.48 642 THR A O 1
ATOM 5018 N N . THR A 1 643 ? 52.981 -21.270 9.943 1.00 25.55 643 THR A N 1
ATOM 5019 C CA . THR A 1 643 ? 53.918 -21.224 11.098 1.00 25.55 643 THR A CA 1
ATOM 5020 C C . THR A 1 643 ? 53.630 -19.886 11.824 1.00 25.55 643 THR A C 1
ATOM 5022 O O . THR A 1 643 ? 53.200 -18.948 11.167 1.00 25.55 643 THR A O 1
ATOM 5025 N N . ASN A 1 644 ? 53.845 -19.626 13.114 1.00 25.98 644 ASN A N 1
ATOM 5026 C CA . ASN A 1 644 ? 54.274 -20.388 14.283 1.00 25.98 644 ASN A CA 1
ATOM 5027 C C . ASN A 1 644 ? 54.142 -19.459 15.515 1.00 25.98 644 ASN A C 1
ATOM 5029 O O . ASN A 1 644 ? 54.468 -18.282 15.398 1.00 25.98 644 ASN A O 1
ATOM 5033 N N . THR A 1 645 ? 53.812 -20.053 16.676 1.00 25.14 645 THR A N 1
ATOM 5034 C CA . THR A 1 645 ? 54.278 -19.730 18.058 1.00 25.14 645 THR A CA 1
ATOM 5035 C C . THR A 1 645 ? 54.013 -18.331 18.655 1.00 25.14 645 THR A C 1
ATOM 5037 O O . THR A 1 645 ? 54.155 -17.324 17.988 1.00 25.14 645 THR A O 1
ATOM 5040 N N . THR A 1 646 ? 53.650 -18.153 19.931 1.00 26.38 646 THR A N 1
ATOM 5041 C CA . THR A 1 646 ? 54.045 -18.868 21.165 1.00 26.38 646 THR A CA 1
ATOM 5042 C C . THR A 1 646 ? 53.001 -18.685 22.279 1.00 26.38 646 THR A C 1
ATOM 5044 O O . THR A 1 646 ? 52.384 -17.631 22.402 1.00 26.38 646 THR A O 1
ATOM 5047 N N . ASN A 1 647 ? 52.890 -19.716 23.120 1.00 27.88 647 ASN A N 1
ATOM 5048 C CA . ASN A 1 647 ? 52.107 -19.807 24.354 1.00 27.88 647 ASN A CA 1
ATOM 5049 C C . ASN A 1 647 ? 52.633 -18.910 25.488 1.00 27.88 647 ASN A C 1
ATOM 5051 O O . ASN A 1 647 ? 53.844 -18.887 25.702 1.00 27.88 647 ASN A O 1
ATOM 5055 N N . THR A 1 648 ? 51.727 -18.416 26.343 1.00 25.61 648 THR A N 1
ATOM 5056 C CA . THR A 1 648 ? 51.939 -18.469 27.802 1.00 25.61 648 THR A CA 1
ATOM 5057 C C . THR A 1 648 ? 50.618 -18.608 28.559 1.00 25.61 648 THR A C 1
ATOM 5059 O O . THR A 1 648 ? 49.638 -17.917 28.301 1.00 25.61 648 THR A O 1
ATOM 5062 N N . THR A 1 649 ? 50.624 -19.557 29.484 1.00 27.81 649 THR A N 1
ATOM 5063 C CA . THR A 1 649 ? 49.518 -20.088 30.278 1.00 27.81 649 THR A CA 1
ATOM 5064 C C . THR A 1 649 ? 49.275 -19.258 31.539 1.00 27.81 649 THR A C 1
ATOM 5066 O O . THR A 1 649 ? 50.212 -19.075 32.310 1.00 27.81 649 THR A O 1
ATOM 5069 N N . THR A 1 650 ? 48.021 -18.909 31.841 1.00 25.83 650 THR A N 1
ATOM 5070 C CA . THR A 1 650 ? 47.538 -18.858 33.234 1.00 25.83 650 THR A CA 1
ATOM 5071 C C . THR A 1 650 ? 46.025 -19.041 33.293 1.00 25.83 650 THR A C 1
ATOM 5073 O O . THR A 1 650 ? 45.249 -18.361 32.631 1.00 25.83 650 THR A O 1
ATOM 5076 N N . SER A 1 651 ? 45.619 -20.018 34.093 1.00 28.56 651 SER A N 1
ATOM 5077 C CA . SER A 1 651 ? 44.248 -20.412 34.379 1.00 28.56 651 SER A CA 1
ATOM 5078 C C . SER A 1 651 ? 43.475 -19.325 35.129 1.00 28.56 651 SER A C 1
ATOM 5080 O O . SER A 1 651 ? 43.839 -18.952 36.244 1.00 28.56 651 SER A O 1
ATOM 5082 N N . THR A 1 652 ? 42.343 -18.898 34.577 1.00 26.12 652 THR A N 1
ATOM 5083 C CA . THR A 1 652 ? 41.203 -18.411 35.367 1.00 26.12 652 THR A CA 1
ATOM 5084 C C . THR A 1 652 ? 39.925 -18.823 34.643 1.00 26.12 652 THR A C 1
ATOM 5086 O O . THR A 1 652 ? 39.375 -18.125 33.797 1.00 26.12 652 THR A O 1
ATOM 5089 N N . SER A 1 653 ? 39.514 -20.057 34.917 1.00 37.22 653 SER A N 1
ATOM 5090 C CA . SER A 1 653 ? 38.241 -20.633 34.507 1.00 37.22 653 SER A CA 1
ATOM 5091 C C . SER A 1 653 ? 37.096 -19.890 35.196 1.00 37.22 653 SER A C 1
ATOM 5093 O O . SER A 1 653 ? 37.011 -19.991 36.417 1.00 37.22 653 SER A O 1
ATOM 5095 N N . THR A 1 654 ? 36.262 -19.183 34.416 1.00 28.41 654 THR A N 1
ATOM 5096 C CA . THR A 1 654 ? 34.776 -19.122 34.528 1.00 28.41 654 THR A CA 1
ATOM 5097 C C . THR A 1 654 ? 34.103 -18.051 33.651 1.00 28.41 654 THR A C 1
ATOM 5099 O O . THR A 1 654 ? 32.888 -18.101 33.514 1.00 28.41 654 THR A O 1
ATOM 5102 N N . ASN A 1 655 ? 34.824 -17.143 32.978 1.00 28.61 655 ASN A N 1
ATOM 5103 C CA . ASN A 1 655 ? 34.187 -16.015 32.260 1.00 28.61 655 ASN A CA 1
ATOM 5104 C C . ASN A 1 655 ? 34.178 -16.079 30.718 1.00 28.61 655 ASN A C 1
ATOM 5106 O O . ASN A 1 655 ? 33.775 -15.115 30.070 1.00 28.61 655 ASN A O 1
ATOM 5110 N N . THR A 1 656 ? 34.586 -17.185 30.094 1.00 24.72 656 THR A N 1
ATOM 5111 C CA . THR A 1 656 ? 34.787 -17.224 28.628 1.00 24.72 656 THR A CA 1
ATOM 5112 C C . THR A 1 656 ? 33.563 -17.695 27.827 1.00 24.72 656 THR A C 1
ATOM 5114 O O . THR A 1 656 ? 33.520 -17.508 26.616 1.00 24.72 656 THR A O 1
ATOM 5117 N N . THR A 1 657 ? 32.530 -18.259 28.458 1.00 29.02 657 THR A N 1
ATOM 5118 C CA . THR A 1 657 ? 31.401 -18.878 27.731 1.00 29.02 657 THR A CA 1
ATOM 5119 C C . THR A 1 657 ? 30.296 -17.913 27.290 1.00 29.02 657 THR A C 1
ATOM 5121 O O . THR A 1 657 ? 29.462 -18.305 26.482 1.00 29.02 657 THR A O 1
ATOM 5124 N N . VAL A 1 658 ? 30.280 -16.657 27.758 1.00 36.47 658 VAL A N 1
ATOM 5125 C CA . VAL A 1 658 ? 29.215 -15.693 27.399 1.00 36.47 658 VAL A CA 1
ATOM 5126 C C . VAL A 1 658 ? 29.582 -14.838 26.176 1.00 36.47 658 VAL A C 1
ATOM 5128 O O . VAL A 1 658 ? 28.706 -14.498 25.388 1.00 36.47 658 VAL A O 1
ATOM 5131 N N . ASN A 1 659 ? 30.870 -14.561 25.941 1.00 32.66 659 ASN A N 1
ATOM 5132 C CA . ASN A 1 659 ? 31.302 -13.712 24.818 1.00 32.66 659 ASN A CA 1
ATOM 5133 C C . ASN A 1 659 ? 31.447 -14.453 23.476 1.00 32.66 659 ASN A C 1
ATOM 5135 O O . ASN A 1 659 ? 31.444 -13.812 22.432 1.00 32.66 659 ASN A O 1
ATOM 5139 N N . ALA A 1 660 ? 31.526 -15.788 23.468 1.00 31.12 660 ALA A N 1
ATOM 5140 C CA . ALA A 1 660 ? 31.712 -16.559 22.233 1.00 31.12 660 ALA A CA 1
ATOM 5141 C C . ALA A 1 660 ? 30.424 -16.753 21.400 1.00 31.12 660 ALA A C 1
ATOM 5143 O O . ALA A 1 660 ? 30.506 -17.170 20.249 1.00 31.12 660 ALA A O 1
ATOM 5144 N N . MET A 1 661 ? 29.235 -16.446 21.941 1.00 45.88 661 MET A N 1
ATOM 5145 C CA . MET A 1 661 ? 27.955 -16.611 21.222 1.00 45.88 661 MET A CA 1
ATOM 5146 C C . MET A 1 661 ? 27.577 -15.413 20.327 1.00 45.88 661 MET A C 1
ATOM 5148 O O . MET A 1 661 ? 26.569 -15.463 19.627 1.00 45.88 661 MET A O 1
ATOM 5152 N N . ALA A 1 662 ? 28.369 -14.334 20.341 1.00 49.16 662 ALA A N 1
ATOM 5153 C CA . ALA A 1 662 ? 28.057 -13.072 19.664 1.00 49.16 662 ALA A CA 1
ATOM 5154 C C . ALA A 1 662 ? 28.757 -12.879 18.300 1.00 49.16 662 ALA A C 1
ATOM 5156 O O . ALA A 1 662 ? 28.405 -11.959 17.560 1.00 49.16 662 ALA A O 1
ATOM 5157 N N . GLU A 1 663 ? 29.736 -13.718 17.948 1.00 50.28 663 GLU A N 1
ATOM 5158 C CA . GLU A 1 663 ? 30.629 -13.484 16.804 1.00 50.28 663 GLU A CA 1
ATOM 5159 C C . GLU A 1 663 ? 30.344 -14.439 15.636 1.00 50.28 663 GLU A C 1
ATOM 5161 O O . GLU A 1 663 ? 31.054 -15.407 15.380 1.00 50.28 663 GLU A O 1
ATOM 5166 N N . GLY A 1 664 ? 29.272 -14.153 14.900 1.00 67.19 664 GLY A N 1
ATOM 5167 C CA . GLY A 1 664 ? 28.941 -14.839 13.653 1.00 67.19 664 GLY A CA 1
ATOM 5168 C C . GLY A 1 664 ? 27.542 -14.483 13.170 1.00 67.19 664 GLY A C 1
ATOM 5169 O O . GLY A 1 664 ? 26.645 -14.250 13.975 1.00 67.19 664 GLY A O 1
ATOM 5170 N N . GLU A 1 665 ? 27.342 -14.413 11.852 1.00 86.06 665 GLU A N 1
ATOM 5171 C CA . GLU A 1 665 ? 25.982 -14.305 11.322 1.00 86.06 665 GLU A CA 1
ATOM 5172 C C . GLU A 1 665 ? 25.267 -15.648 11.544 1.00 86.06 665 GLU A C 1
ATOM 5174 O O . GLU A 1 665 ? 25.796 -16.679 11.114 1.00 86.06 665 GLU A O 1
ATOM 5179 N N . PRO A 1 666 ? 24.097 -15.672 12.201 1.00 91.94 666 PRO A N 1
ATOM 5180 C CA . PRO A 1 666 ? 23.422 -16.920 12.509 1.00 91.94 666 PRO A CA 1
ATOM 5181 C C . PRO A 1 666 ? 22.946 -17.607 11.225 1.00 91.94 666 PRO A C 1
ATOM 5183 O O . PRO A 1 666 ? 22.460 -16.964 10.292 1.00 91.94 666 PRO A O 1
ATOM 5186 N N . THR A 1 667 ? 23.087 -18.932 11.182 1.00 92.00 667 THR A N 1
ATOM 5187 C CA . THR A 1 667 ? 22.678 -19.786 10.047 1.00 92.00 667 THR A CA 1
ATOM 5188 C C . THR A 1 667 ? 21.585 -20.791 10.423 1.00 92.00 667 THR A C 1
ATOM 5190 O O . THR A 1 667 ? 21.143 -21.574 9.583 1.00 92.00 667 THR A O 1
ATOM 5193 N N . GLY A 1 668 ? 21.136 -20.765 11.678 1.00 94.38 668 GLY A N 1
ATOM 5194 C CA . GLY A 1 668 ? 20.176 -21.700 12.249 1.00 94.38 668 GLY A CA 1
ATOM 5195 C C . GLY A 1 668 ? 19.984 -21.462 13.745 1.00 94.38 668 GLY A C 1
ATOM 5196 O O . GLY A 1 668 ? 20.550 -20.529 14.314 1.00 94.38 668 GLY A O 1
ATOM 5197 N N . LEU A 1 669 ? 19.186 -22.321 14.375 1.00 96.00 669 LEU A N 1
ATOM 5198 C CA . LEU A 1 669 ? 19.027 -22.372 15.830 1.00 96.00 669 LEU A CA 1
ATOM 5199 C C . LEU A 1 669 ? 20.239 -23.066 16.464 1.00 96.00 669 LEU A C 1
ATOM 5201 O O . LEU A 1 669 ? 20.732 -24.051 15.910 1.00 96.00 669 LEU A O 1
ATOM 5205 N N . ILE A 1 670 ? 20.712 -22.561 17.603 1.00 95.38 670 ILE A N 1
ATOM 5206 C CA . ILE A 1 670 ? 21.901 -23.076 18.304 1.00 95.38 670 ILE A CA 1
ATOM 5207 C C . ILE A 1 670 ? 21.586 -23.662 19.679 1.00 95.38 670 ILE A C 1
ATOM 5209 O O . ILE A 1 670 ? 22.396 -24.423 20.211 1.00 95.38 670 ILE A O 1
ATOM 5213 N N . ALA A 1 671 ? 20.440 -23.323 20.271 1.00 94.00 671 ALA A N 1
ATOM 5214 C CA . ALA A 1 671 ? 20.052 -23.876 21.557 1.00 94.00 671 ALA A CA 1
ATOM 5215 C C . ALA A 1 671 ? 19.262 -25.177 21.371 1.00 94.00 671 ALA A C 1
ATOM 5217 O O . ALA A 1 671 ? 18.608 -25.409 20.357 1.00 94.00 671 ALA A O 1
ATOM 5218 N N . THR A 1 672 ? 19.335 -26.039 22.382 1.00 92.31 672 THR A N 1
ATOM 5219 C CA . THR A 1 672 ? 18.571 -27.296 22.453 1.00 92.31 672 THR A CA 1
ATOM 5220 C C . THR A 1 672 ? 17.728 -27.395 23.726 1.00 92.31 672 THR A C 1
ATOM 5222 O O . THR A 1 672 ? 17.078 -28.412 23.947 1.00 92.31 672 THR A O 1
ATOM 5225 N N . LYS A 1 673 ? 17.780 -26.375 24.594 1.00 94.44 673 LYS A N 1
ATOM 5226 C CA . LYS A 1 673 ? 16.982 -26.228 25.821 1.00 94.44 673 LYS A CA 1
ATOM 5227 C C . LYS A 1 673 ? 16.758 -24.744 26.125 1.00 94.44 673 LYS A C 1
ATOM 5229 O O . LYS A 1 673 ? 17.558 -23.913 25.686 1.00 94.44 673 LYS A O 1
ATOM 5234 N N . GLY A 1 674 ? 15.743 -24.434 26.924 1.00 95.62 674 GLY A N 1
ATOM 5235 C CA . GLY A 1 674 ? 15.400 -23.069 27.316 1.00 95.62 674 GLY A CA 1
ATOM 5236 C C . GLY A 1 674 ? 14.862 -22.219 26.165 1.00 95.62 674 GLY A C 1
ATOM 5237 O O . GLY A 1 674 ? 14.523 -22.716 25.087 1.00 95.62 674 GLY A O 1
ATOM 5238 N N . ILE A 1 675 ? 14.797 -20.909 26.400 1.00 98.25 675 ILE A N 1
ATOM 5239 C CA . ILE A 1 675 ? 14.404 -19.937 25.377 1.00 98.25 675 ILE A CA 1
ATOM 5240 C C . ILE A 1 675 ? 15.611 -19.567 24.514 1.00 98.25 675 ILE A C 1
ATOM 5242 O O . ILE A 1 675 ? 16.680 -19.248 25.029 1.00 98.25 675 ILE A O 1
ATOM 5246 N N . GLU A 1 676 ? 15.427 -19.538 23.199 1.00 98.19 676 GLU A N 1
ATOM 5247 C CA . GLU A 1 676 ? 16.383 -18.979 22.249 1.00 98.19 676 GLU A CA 1
ATOM 5248 C C . GLU A 1 676 ? 15.816 -17.721 21.590 1.00 98.19 676 GLU A C 1
ATOM 5250 O O . GLU A 1 676 ? 14.833 -17.783 20.856 1.00 98.19 676 GLU A O 1
ATOM 5255 N N . LEU A 1 677 ? 16.433 -16.570 21.849 1.00 98.44 677 LEU A N 1
ATOM 5256 C CA . LEU A 1 677 ? 16.046 -15.272 21.311 1.00 98.44 677 LEU A CA 1
ATOM 5257 C C . LEU A 1 677 ? 16.833 -14.940 20.039 1.00 98.44 677 LEU A C 1
ATOM 5259 O O . LEU A 1 677 ? 18.038 -14.717 20.075 1.00 98.44 677 LEU A O 1
ATOM 5263 N N . LEU A 1 678 ? 16.134 -14.770 18.925 1.00 97.88 678 LEU A N 1
ATOM 5264 C CA . LEU A 1 678 ? 16.685 -14.234 17.685 1.00 97.88 678 LEU A CA 1
ATOM 5265 C C . LEU A 1 678 ? 16.343 -12.741 17.596 1.00 97.88 678 LEU A C 1
ATOM 5267 O O . LEU A 1 678 ? 15.184 -12.369 17.383 1.00 97.88 678 LEU A O 1
ATOM 5271 N N . THR A 1 679 ? 17.328 -11.861 17.788 1.00 97.06 679 THR A N 1
ATOM 5272 C CA . THR A 1 679 ? 17.079 -10.417 17.945 1.00 97.06 679 THR A CA 1
ATOM 5273 C C . THR A 1 679 ? 18.134 -9.540 17.273 1.00 97.06 679 THR A C 1
ATOM 5275 O O . THR A 1 679 ? 19.130 -10.018 16.747 1.00 97.06 679 THR A O 1
ATOM 5278 N N . PHE A 1 680 ? 17.902 -8.229 17.267 1.00 95.56 680 PHE A N 1
ATOM 5279 C CA . PHE A 1 680 ? 18.853 -7.212 16.824 1.00 95.56 680 PHE A CA 1
ATOM 5280 C C . PHE A 1 680 ? 18.628 -5.914 17.609 1.00 95.56 680 PHE A C 1
ATOM 5282 O O . PHE A 1 680 ? 17.521 -5.699 18.112 1.00 95.56 680 PHE A O 1
ATOM 5289 N N . SER A 1 681 ? 19.638 -5.038 17.680 1.00 92.50 681 SER A N 1
ATOM 5290 C CA . SER A 1 681 ? 19.671 -3.803 18.491 1.00 92.50 681 SER A CA 1
ATOM 5291 C C . SER A 1 681 ? 18.728 -2.700 17.976 1.00 92.50 681 SER A C 1
ATOM 5293 O O . SER A 1 681 ? 19.120 -1.618 17.537 1.00 92.50 681 SER A O 1
ATOM 5295 N N . THR A 1 682 ? 17.429 -2.994 18.017 1.00 93.31 682 THR A N 1
ATOM 5296 C CA . THR A 1 682 ? 16.324 -2.154 17.545 1.00 93.31 682 THR A CA 1
ATOM 5297 C C . THR A 1 682 ? 15.266 -1.996 18.638 1.00 93.31 682 THR A C 1
ATOM 5299 O O . THR A 1 682 ? 15.147 -2.874 19.496 1.00 93.31 682 THR A O 1
ATOM 5302 N N . PRO A 1 683 ? 14.411 -0.956 18.572 1.00 94.50 683 PRO A N 1
ATOM 5303 C CA . PRO A 1 683 ? 13.311 -0.772 19.520 1.00 94.50 683 PRO A CA 1
ATOM 5304 C C . PRO A 1 683 ? 12.422 -2.005 19.730 1.00 94.50 683 PRO A C 1
ATOM 5306 O O . PRO A 1 683 ? 12.018 -2.291 20.853 1.00 94.50 683 PRO A O 1
ATOM 5309 N N . ASN A 1 684 ? 12.124 -2.760 18.667 1.00 94.94 684 ASN A N 1
ATOM 5310 C CA . ASN A 1 684 ? 11.312 -3.974 18.779 1.00 94.94 684 ASN A CA 1
ATOM 5311 C C . ASN A 1 684 ? 12.097 -5.155 19.358 1.00 94.94 684 ASN A C 1
ATOM 5313 O O . ASN A 1 684 ? 11.509 -5.953 20.082 1.00 94.94 684 ASN A O 1
ATOM 5317 N N . GLY A 1 685 ? 13.398 -5.257 19.066 1.00 93.25 685 GLY A N 1
ATOM 5318 C CA . GLY A 1 685 ? 14.261 -6.318 19.588 1.00 93.25 685 GLY A CA 1
ATOM 5319 C C . GLY A 1 685 ? 14.384 -6.291 21.112 1.00 93.25 685 GLY A C 1
ATOM 5320 O O . GLY A 1 685 ? 14.375 -7.346 21.744 1.00 93.25 685 GLY A O 1
ATOM 5321 N N . TYR A 1 686 ? 14.392 -5.090 21.702 1.00 95.94 686 TYR A N 1
ATOM 5322 C CA . TYR A 1 686 ? 14.545 -4.901 23.146 1.00 95.94 686 TYR A CA 1
ATOM 5323 C C . TYR A 1 686 ? 13.380 -5.407 23.995 1.00 95.94 686 TYR A C 1
ATOM 5325 O O . TYR A 1 686 ? 13.565 -5.691 25.173 1.00 95.94 686 TYR A O 1
ATOM 5333 N N . LYS A 1 687 ? 12.180 -5.547 23.420 1.00 96.50 687 LYS A N 1
ATOM 5334 C CA . LYS A 1 687 ? 10.994 -6.011 24.158 1.00 96.50 687 LYS A CA 1
ATOM 5335 C C . LYS A 1 687 ? 11.243 -7.376 24.799 1.00 96.50 687 LYS A C 1
ATOM 5337 O O . LYS A 1 687 ? 11.002 -7.563 25.987 1.00 96.50 687 LYS A O 1
ATOM 5342 N N . ALA A 1 688 ? 11.747 -8.311 23.996 1.00 97.56 688 ALA A N 1
ATOM 5343 C CA . ALA A 1 688 ? 11.988 -9.677 24.430 1.00 97.56 688 ALA A CA 1
ATOM 5344 C C . ALA A 1 688 ? 13.203 -9.770 25.360 1.00 97.56 688 ALA A C 1
ATOM 5346 O O . ALA A 1 688 ? 13.104 -10.412 26.399 1.00 97.56 688 ALA A O 1
ATOM 5347 N N . SER A 1 689 ? 14.319 -9.103 25.037 1.00 98.00 689 SER A N 1
ATOM 5348 C CA . SER A 1 689 ? 15.527 -9.160 25.872 1.00 98.00 689 SER A CA 1
ATOM 5349 C C . SER A 1 689 ? 15.318 -8.533 27.251 1.00 98.00 689 SER A C 1
ATOM 5351 O O . SER A 1 689 ? 15.769 -9.098 28.241 1.00 98.00 689 SER A O 1
ATOM 5353 N N . VAL A 1 690 ? 14.587 -7.416 27.348 1.00 98.31 690 VAL A N 1
ATOM 5354 C CA . VAL A 1 690 ? 14.255 -6.794 28.641 1.00 98.31 690 VAL A CA 1
ATOM 5355 C C . VAL A 1 690 ? 13.408 -7.728 29.501 1.00 98.31 690 VAL A C 1
ATOM 5357 O O . VAL A 1 690 ? 13.739 -7.930 30.666 1.00 98.31 690 VAL A O 1
ATOM 5360 N N . LEU A 1 691 ? 12.354 -8.335 28.944 1.00 98.56 691 LEU A N 1
ATOM 5361 C CA . LEU A 1 691 ? 11.541 -9.280 29.711 1.00 98.56 691 LEU A CA 1
ATOM 5362 C C . LEU A 1 691 ? 12.349 -10.525 30.108 1.00 98.56 691 LEU A C 1
ATOM 5364 O O . LEU A 1 691 ? 12.238 -10.972 31.241 1.00 98.56 691 LEU A O 1
ATOM 5368 N N . LEU A 1 692 ? 13.174 -11.074 29.214 1.00 98.56 692 LEU A N 1
ATOM 5369 C CA . LEU A 1 692 ? 13.988 -12.256 29.514 1.00 98.56 692 LEU A CA 1
ATOM 5370 C C . LEU A 1 692 ? 15.015 -11.991 30.620 1.00 98.56 692 LEU A C 1
ATOM 5372 O O . LEU A 1 692 ? 15.178 -12.836 31.494 1.00 98.56 692 LEU A O 1
ATOM 5376 N N . GLU A 1 693 ? 15.646 -10.816 30.652 1.00 98.56 693 GLU A N 1
ATOM 5377 C CA . GLU A 1 693 ? 16.526 -10.431 31.763 1.00 98.56 693 GLU A CA 1
ATOM 5378 C C . GLU A 1 693 ? 15.770 -10.246 33.087 1.00 98.56 693 GLU A C 1
ATOM 5380 O O . GLU A 1 693 ? 16.291 -10.601 34.145 1.00 98.56 693 GLU A O 1
ATOM 5385 N N . GLU A 1 694 ? 14.542 -9.721 33.048 1.00 98.56 694 GLU A N 1
ATOM 5386 C CA . GLU A 1 694 ? 13.682 -9.588 34.233 1.00 98.56 694 GLU A CA 1
ATOM 5387 C C . GLU A 1 694 ? 13.225 -10.960 34.753 1.00 98.56 694 GLU A C 1
ATOM 5389 O O . GLU A 1 694 ? 13.265 -11.210 35.956 1.00 98.56 694 GLU A O 1
ATOM 5394 N N . LEU A 1 695 ? 12.865 -11.886 33.859 1.00 98.50 695 LEU A N 1
ATOM 5395 C CA . LEU A 1 695 ? 12.513 -13.267 34.202 1.00 98.50 695 LEU A CA 1
ATOM 5396 C C . LEU A 1 695 ? 13.722 -14.061 34.704 1.00 98.50 695 LEU A C 1
ATOM 5398 O O . LEU A 1 695 ? 13.596 -14.844 35.645 1.00 98.50 695 LEU A O 1
ATOM 5402 N N . LYS A 1 696 ? 14.903 -13.831 34.127 1.00 97.69 696 LYS A N 1
ATOM 5403 C CA . LYS A 1 696 ? 16.162 -14.403 34.608 1.00 97.69 696 LYS A CA 1
ATOM 5404 C C . LYS A 1 696 ? 16.454 -13.973 36.041 1.00 97.69 696 LYS A C 1
ATOM 5406 O O . LYS A 1 696 ? 16.782 -14.809 36.874 1.00 97.69 696 LYS A O 1
ATOM 5411 N N . GLU A 1 697 ? 16.296 -12.688 36.346 1.00 97.75 697 GLU A N 1
ATOM 5412 C CA . GLU A 1 697 ? 16.528 -12.157 37.693 1.00 97.75 697 GLU A CA 1
ATOM 5413 C C . GLU A 1 697 ? 15.449 -12.600 38.695 1.00 97.75 697 GLU A C 1
ATOM 5415 O O . GLU A 1 697 ? 15.758 -12.891 39.848 1.00 97.75 697 GLU A O 1
ATOM 5420 N N . ALA A 1 698 ? 14.187 -12.677 38.266 1.00 97.50 698 ALA A N 1
ATOM 5421 C CA . ALA A 1 698 ? 13.066 -13.029 39.133 1.00 97.50 698 ALA A CA 1
ATOM 5422 C C . ALA A 1 698 ? 12.939 -14.533 39.413 1.00 97.50 698 ALA A C 1
ATOM 5424 O O . ALA A 1 698 ? 12.577 -14.898 40.531 1.00 97.50 698 ALA A O 1
ATOM 5425 N N . TYR A 1 699 ? 13.207 -15.374 38.412 1.00 97.44 699 TYR A N 1
ATOM 5426 C CA . TYR A 1 699 ? 12.885 -16.806 38.423 1.00 97.44 699 TYR A CA 1
ATOM 5427 C C . TYR A 1 699 ? 14.064 -17.713 38.045 1.00 97.44 699 TYR A C 1
ATOM 5429 O O . TYR A 1 699 ? 13.909 -18.931 38.033 1.00 97.44 699 TYR A O 1
ATOM 5437 N N . GLY A 1 700 ? 15.238 -17.158 37.723 1.00 94.56 700 GLY A N 1
ATOM 5438 C CA . GLY A 1 700 ? 16.396 -17.950 37.297 1.00 94.56 700 GLY A CA 1
ATOM 5439 C C . GLY A 1 700 ? 16.257 -18.547 35.893 1.00 94.56 700 GLY A C 1
ATOM 5440 O O . GLY A 1 700 ? 16.864 -19.577 35.614 1.00 94.56 700 GLY A O 1
ATOM 5441 N N . LEU A 1 701 ? 15.444 -17.939 35.018 1.00 93.88 701 LEU A N 1
ATOM 5442 C CA . LEU A 1 701 ? 15.265 -18.393 33.637 1.00 93.88 701 LEU A CA 1
ATOM 5443 C C . LEU A 1 701 ? 16.558 -18.231 32.821 1.00 93.88 701 LEU A C 1
ATOM 5445 O O . LEU A 1 701 ? 16.977 -17.113 32.511 1.00 93.88 701 LEU A O 1
ATOM 5449 N N . ASP A 1 702 ? 17.149 -19.351 32.416 1.00 91.12 702 ASP A N 1
ATOM 5450 C CA . ASP A 1 702 ? 18.243 -19.368 31.449 1.00 91.12 702 ASP A CA 1
ATOM 5451 C C . ASP A 1 702 ? 17.706 -19.252 30.015 1.00 91.12 702 ASP A C 1
ATOM 5453 O O . ASP A 1 702 ? 16.746 -19.920 29.626 1.00 91.12 702 ASP A O 1
ATOM 5457 N N . TYR A 1 703 ? 18.358 -18.422 29.202 1.00 97.19 703 TYR A N 1
ATOM 5458 C CA . TYR A 1 703 ? 18.044 -18.269 27.785 1.00 97.19 703 TYR A CA 1
ATOM 5459 C C . TYR A 1 703 ? 19.313 -18.002 26.968 1.00 97.19 703 TYR A C 1
ATOM 5461 O O . TYR A 1 703 ? 20.306 -17.476 27.473 1.00 97.19 703 TYR A O 1
ATOM 5469 N N . THR A 1 704 ? 19.268 -18.373 25.693 1.00 97.69 704 THR A N 1
ATOM 5470 C CA . THR A 1 704 ? 20.302 -18.091 24.691 1.00 97.69 704 THR A CA 1
ATOM 5471 C C . THR A 1 704 ? 19.806 -16.984 23.772 1.00 97.69 704 THR A C 1
ATOM 5473 O O . THR A 1 704 ? 18.603 -16.854 23.557 1.00 97.69 704 THR A O 1
ATOM 5476 N N . TRP A 1 705 ? 20.699 -16.183 23.199 1.00 96.88 705 TRP A N 1
ATOM 5477 C CA . TRP A 1 705 ? 20.328 -15.217 22.171 1.00 96.88 705 TRP A CA 1
ATOM 5478 C C . TRP A 1 705 ? 21.307 -15.247 20.998 1.00 96.88 705 TRP A C 1
ATOM 5480 O O . TRP A 1 705 ? 22.478 -15.569 21.166 1.00 96.88 705 TRP A O 1
ATOM 5490 N N . GLN A 1 706 ? 20.818 -14.889 19.813 1.00 96.19 706 GLN A N 1
ATOM 5491 C CA . GLN A 1 706 ? 21.608 -14.709 18.599 1.00 96.19 706 GLN A CA 1
ATOM 5492 C C . GLN A 1 706 ? 21.311 -13.340 17.974 1.00 96.19 706 GLN A C 1
ATOM 5494 O O . GLN A 1 706 ? 20.155 -12.905 17.906 1.00 96.19 706 GLN A O 1
ATOM 5499 N N . SER A 1 707 ? 22.361 -12.666 17.497 1.00 96.06 707 SER A N 1
ATOM 5500 C CA . SER A 1 707 ? 22.253 -11.380 16.799 1.00 96.06 707 SER A CA 1
ATOM 5501 C C . SER A 1 707 ? 21.977 -11.598 15.310 1.00 96.06 707 SER A C 1
ATOM 5503 O O . SER A 1 707 ? 22.842 -12.052 14.570 1.00 96.06 707 SER A O 1
ATOM 5505 N N . VAL A 1 708 ? 20.772 -11.267 14.852 1.00 95.69 708 VAL A N 1
ATOM 5506 C CA . VAL A 1 708 ? 20.350 -11.400 13.450 1.00 95.69 708 VAL A CA 1
ATOM 5507 C C . VAL A 1 708 ? 20.510 -10.055 12.751 1.00 95.69 708 VAL A C 1
ATOM 5509 O O . VAL A 1 708 ? 19.690 -9.150 12.933 1.00 95.69 708 VAL A O 1
ATOM 5512 N N . ASN A 1 709 ? 21.548 -9.896 11.925 1.00 92.56 709 ASN A N 1
ATOM 5513 C CA . ASN A 1 709 ? 21.823 -8.614 11.290 1.00 92.56 709 ASN A CA 1
ATOM 5514 C C . ASN A 1 709 ? 20.829 -8.326 10.158 1.00 92.56 709 ASN A C 1
ATOM 5516 O O . ASN A 1 709 ? 20.968 -8.780 9.019 1.00 92.56 709 ASN A O 1
ATOM 5520 N N . ILE A 1 710 ? 19.843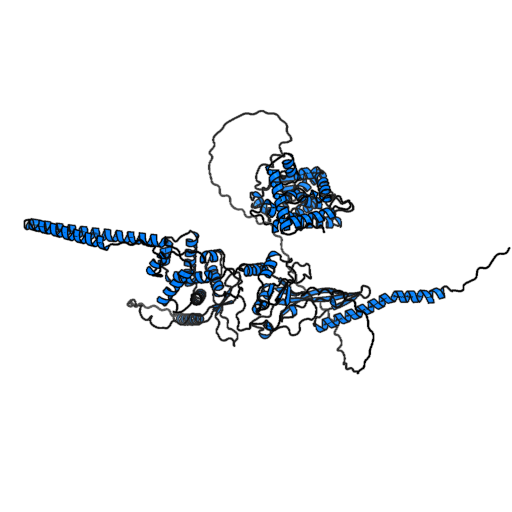 -7.480 10.461 1.00 93.31 710 ILE A N 1
ATOM 5521 C CA . ILE A 1 710 ? 18.753 -7.177 9.530 1.00 93.31 710 ILE A CA 1
ATOM 5522 C C . ILE A 1 710 ? 19.197 -6.451 8.254 1.00 93.31 710 ILE A C 1
ATOM 5524 O O . ILE A 1 710 ? 18.457 -6.459 7.269 1.00 93.31 710 ILE A O 1
ATOM 5528 N N . THR A 1 711 ? 20.383 -5.831 8.259 1.00 89.88 711 THR A N 1
ATOM 5529 C CA . THR A 1 711 ? 20.934 -5.119 7.093 1.00 89.88 711 THR A CA 1
ATOM 5530 C C . THR A 1 711 ? 21.519 -6.067 6.048 1.00 89.88 711 THR A C 1
ATOM 5532 O O . THR A 1 711 ? 21.562 -5.715 4.874 1.00 89.88 711 THR A O 1
ATOM 5535 N N . LYS A 1 712 ? 21.898 -7.289 6.448 1.00 92.88 712 LYS A N 1
ATOM 5536 C CA . LYS A 1 712 ? 22.390 -8.337 5.541 1.00 92.88 712 LYS A CA 1
ATOM 5537 C C . LYS A 1 712 ? 21.283 -9.245 5.002 1.00 92.88 712 LYS A C 1
ATOM 5539 O O . LYS A 1 712 ? 21.551 -10.128 4.195 1.00 92.88 712 LYS A O 1
ATOM 5544 N N . GLY A 1 713 ? 20.041 -9.055 5.453 1.00 93.56 713 GLY A N 1
ATOM 5545 C CA . GLY A 1 713 ? 18.907 -9.878 5.033 1.00 93.56 713 GLY A CA 1
ATOM 5546 C C . GLY A 1 713 ? 18.845 -11.261 5.691 1.00 93.56 713 GLY A C 1
ATOM 5547 O O . GLY A 1 713 ? 18.091 -12.110 5.223 1.00 93.56 713 GLY A O 1
ATOM 5548 N N . THR A 1 714 ? 19.580 -11.510 6.778 1.00 94.25 714 THR A N 1
ATOM 5549 C CA . THR A 1 714 ? 19.595 -12.799 7.498 1.00 94.25 714 THR A CA 1
ATOM 5550 C C . THR A 1 714 ? 18.205 -13.242 7.955 1.00 94.25 714 THR A C 1
ATOM 5552 O O . THR A 1 714 ? 17.830 -14.400 7.801 1.00 94.25 714 THR A O 1
ATOM 5555 N N . GLN A 1 715 ? 17.375 -12.295 8.393 1.00 96.44 715 GLN A N 1
ATOM 5556 C CA . GLN A 1 715 ? 15.970 -12.500 8.757 1.00 96.44 715 GLN A CA 1
ATOM 5557 C C . GLN A 1 715 ? 15.072 -12.953 7.591 1.00 96.44 715 GLN A C 1
ATOM 5559 O O . GLN A 1 715 ? 13.888 -13.215 7.787 1.00 96.44 715 GLN A O 1
ATOM 5564 N N . LYS A 1 716 ? 15.590 -12.972 6.358 1.00 96.44 716 LYS A N 1
ATOM 5565 C CA . LYS A 1 716 ? 14.890 -13.443 5.156 1.00 96.44 716 LYS A CA 1
ATOM 5566 C C . LYS A 1 716 ? 15.366 -14.820 4.692 1.00 96.44 716 LYS A C 1
ATOM 5568 O O . LYS A 1 716 ? 14.801 -15.353 3.743 1.00 96.44 716 LYS A O 1
ATOM 5573 N N . GLN A 1 717 ? 16.371 -15.404 5.343 1.00 96.62 717 GLN A N 1
ATOM 5574 C CA . GLN A 1 717 ? 16.838 -16.751 5.026 1.00 96.62 717 GLN A CA 1
ATOM 5575 C C . GLN A 1 717 ? 15.784 -17.806 5.398 1.00 96.62 717 GLN A C 1
ATOM 5577 O O . GLN A 1 717 ? 14.937 -17.592 6.271 1.00 96.62 717 GLN A O 1
ATOM 5582 N N . ALA A 1 718 ? 15.840 -18.963 4.733 1.00 97.25 718 ALA A N 1
ATOM 5583 C CA . ALA A 1 718 ? 14.850 -20.031 4.885 1.00 97.25 718 ALA A CA 1
ATOM 5584 C C . ALA A 1 718 ? 14.724 -20.526 6.338 1.00 97.25 718 ALA A C 1
ATOM 5586 O O . ALA A 1 718 ? 13.616 -20.694 6.837 1.00 97.25 718 ALA A O 1
ATOM 5587 N N . TRP A 1 719 ? 15.848 -20.690 7.045 1.00 96.50 719 TRP A N 1
ATOM 5588 C CA . TRP A 1 719 ? 15.844 -21.152 8.437 1.00 96.50 719 TRP A CA 1
ATOM 5589 C C . TRP A 1 719 ? 15.155 -20.151 9.378 1.00 96.50 719 TRP A C 1
ATOM 5591 O O . TRP A 1 719 ? 14.403 -20.555 10.260 1.00 96.50 719 TRP A O 1
ATOM 5601 N N . PHE A 1 720 ? 15.355 -18.844 9.169 1.00 97.88 720 PHE A N 1
ATOM 5602 C CA . PHE A 1 720 ? 14.731 -17.816 10.001 1.00 97.88 720 PHE A CA 1
ATOM 5603 C C . PHE A 1 720 ? 13.243 -17.681 9.672 1.00 97.88 720 PHE A C 1
ATOM 5605 O O . PHE A 1 720 ? 12.414 -17.565 10.570 1.00 97.88 720 PHE A O 1
ATOM 5612 N N . THR A 1 721 ? 12.881 -17.713 8.387 1.00 97.38 721 THR A N 1
ATOM 5613 C CA . THR A 1 721 ? 11.476 -17.604 7.954 1.00 97.38 721 THR A CA 1
ATOM 5614 C C . THR A 1 721 ? 10.634 -18.824 8.326 1.00 97.38 721 THR A C 1
ATOM 5616 O O . THR A 1 721 ? 9.426 -18.686 8.498 1.00 97.38 721 THR A O 1
ATOM 5619 N N . ALA A 1 722 ? 11.261 -19.982 8.555 1.00 95.62 722 ALA A N 1
ATOM 5620 C CA . ALA A 1 722 ? 10.609 -21.130 9.182 1.00 95.62 722 ALA A CA 1
ATOM 5621 C C . ALA A 1 722 ? 10.194 -20.860 10.645 1.00 95.62 722 ALA A C 1
ATOM 5623 O O . ALA A 1 722 ? 9.203 -21.419 11.106 1.00 95.62 722 ALA A O 1
ATOM 5624 N N . VAL A 1 723 ? 10.913 -19.984 11.361 1.00 96.06 723 VAL A N 1
ATOM 5625 C CA . VAL A 1 723 ? 10.589 -19.557 12.737 1.00 96.06 723 VAL A CA 1
ATOM 5626 C C . VAL A 1 723 ? 9.634 -18.356 12.741 1.00 96.06 723 VAL A C 1
ATOM 5628 O O . VAL A 1 723 ? 8.657 -18.326 13.484 1.00 96.06 723 VAL A O 1
ATOM 5631 N N . SER A 1 724 ? 9.904 -17.352 11.905 1.00 96.81 724 SER A N 1
ATOM 5632 C CA . SER A 1 724 ? 9.121 -16.118 11.777 1.00 96.81 724 SER A CA 1
ATOM 5633 C C . SER A 1 724 ? 8.769 -15.897 10.305 1.00 96.81 724 SER A C 1
ATOM 5635 O O . SER A 1 724 ? 9.568 -15.306 9.573 1.00 96.81 724 SER A O 1
ATOM 5637 N N . PRO A 1 725 ? 7.577 -16.324 9.841 1.00 96.25 725 PRO A N 1
ATOM 5638 C CA . PRO A 1 725 ? 7.173 -16.202 8.436 1.00 96.25 725 PRO A CA 1
ATOM 5639 C C . PRO A 1 725 ? 7.164 -14.759 7.908 1.00 96.25 725 PRO A C 1
ATOM 5641 O O . PRO A 1 725 ? 7.389 -14.523 6.724 1.00 96.25 725 PRO A O 1
ATOM 5644 N N . ASN A 1 726 ? 6.975 -13.769 8.791 1.00 94.94 726 ASN A N 1
ATOM 5645 C CA . ASN A 1 726 ? 7.085 -12.340 8.461 1.00 94.94 726 ASN A CA 1
ATOM 5646 C C . ASN A 1 726 ? 8.538 -11.934 8.092 1.00 94.94 726 ASN A C 1
ATOM 5648 O O . ASN A 1 726 ? 8.803 -10.898 7.467 1.00 94.94 726 ASN A O 1
ATOM 5652 N N . GLY A 1 727 ? 9.523 -12.746 8.484 1.00 96.19 727 GLY A N 1
ATOM 5653 C CA . GLY A 1 727 ? 10.945 -12.486 8.305 1.00 96.19 727 GLY A CA 1
ATOM 5654 C C . GLY A 1 727 ? 11.356 -11.191 9.000 1.00 96.19 727 GLY A C 1
ATOM 5655 O O . GLY A 1 727 ? 11.918 -10.289 8.366 1.00 96.19 727 GLY A O 1
ATOM 5656 N N . ARG A 1 728 ? 10.958 -11.040 10.267 1.00 96.81 728 ARG A N 1
ATOM 5657 C CA . ARG A 1 728 ? 11.238 -9.882 11.128 1.00 96.81 728 ARG A CA 1
ATOM 5658 C C . ARG A 1 728 ? 11.670 -10.359 12.515 1.00 96.81 728 ARG A C 1
ATOM 5660 O O . ARG A 1 728 ? 11.158 -11.359 13.009 1.00 96.81 728 ARG A O 1
ATOM 5667 N N . ILE A 1 729 ? 12.592 -9.610 13.116 1.00 96.88 729 ILE A N 1
ATOM 5668 C CA . ILE A 1 729 ? 12.984 -9.731 14.526 1.00 96.88 729 ILE A CA 1
ATOM 5669 C C . ILE A 1 729 ? 12.044 -8.898 15.420 1.00 96.88 729 ILE A C 1
ATOM 5671 O O . ILE A 1 729 ? 11.473 -7.913 14.935 1.00 96.88 729 ILE A O 1
ATOM 5675 N N . PRO A 1 730 ? 11.933 -9.214 16.720 1.00 97.69 730 PRO A N 1
ATOM 5676 C CA . PRO A 1 730 ? 12.459 -10.417 17.369 1.00 97.69 730 PRO A CA 1
ATOM 5677 C C . PRO A 1 730 ? 11.614 -11.664 17.070 1.00 97.69 730 PRO A C 1
ATOM 5679 O O . PRO A 1 730 ? 10.439 -11.565 16.715 1.00 97.69 730 PRO A O 1
ATOM 5682 N N . ALA A 1 731 ? 12.226 -12.829 17.259 1.00 98.31 731 ALA A N 1
ATOM 5683 C CA . ALA A 1 731 ? 11.557 -14.122 17.343 1.00 98.31 731 ALA A CA 1
ATOM 5684 C C . ALA A 1 731 ? 12.162 -14.923 18.502 1.00 98.31 731 ALA A C 1
ATOM 5686 O O . ALA A 1 731 ? 13.339 -14.742 18.814 1.00 98.31 731 ALA A O 1
ATOM 5687 N N . VAL A 1 732 ? 11.379 -15.791 19.137 1.00 98.25 732 VAL A N 1
ATOM 5688 C CA . VAL A 1 732 ? 11.877 -16.740 20.138 1.00 98.25 732 VAL A CA 1
ATOM 5689 C C . VAL A 1 732 ? 11.524 -18.165 19.741 1.00 98.25 732 VAL A C 1
ATOM 5691 O O . VAL A 1 732 ? 10.485 -18.401 19.125 1.00 98.25 732 VAL A O 1
ATOM 5694 N N . VAL A 1 733 ? 12.379 -19.109 20.112 1.00 98.44 733 VAL A N 1
ATOM 5695 C CA . VAL A 1 733 ? 12.085 -20.541 20.055 1.00 98.44 733 VAL A CA 1
ATOM 5696 C C . VAL A 1 733 ? 12.166 -21.097 21.464 1.00 98.44 733 VAL A C 1
ATOM 5698 O O . VAL A 1 733 ? 13.153 -20.885 22.164 1.00 98.44 733 VAL A O 1
ATOM 5701 N N . ASP A 1 734 ? 11.108 -21.776 21.886 1.00 98.19 734 ASP A N 1
ATOM 5702 C CA . ASP A 1 734 ? 11.023 -22.397 23.200 1.00 98.19 734 ASP A CA 1
ATOM 5703 C C . ASP A 1 734 ? 11.325 -23.892 23.096 1.00 98.19 734 ASP A C 1
ATOM 5705 O O . ASP A 1 734 ? 10.467 -24.704 22.729 1.00 98.19 734 ASP A O 1
ATOM 5709 N N . HIS A 1 735 ? 12.571 -24.250 23.396 1.00 96.94 735 HIS A N 1
ATOM 5710 C CA . HIS A 1 735 ? 13.056 -25.624 23.296 1.00 96.94 735 HIS A CA 1
ATOM 5711 C C . HIS A 1 735 ? 12.529 -26.518 24.419 1.00 96.94 735 HIS A C 1
ATOM 5713 O O . HIS A 1 735 ? 12.315 -27.708 24.190 1.00 96.94 735 HIS A O 1
ATOM 5719 N N . ASP A 1 736 ? 12.220 -25.951 25.589 1.00 95.44 736 ASP A N 1
ATOM 5720 C CA . ASP A 1 736 ? 11.612 -26.696 26.701 1.00 95.44 736 ASP A CA 1
ATOM 5721 C C . ASP A 1 736 ? 10.168 -27.112 26.381 1.00 95.44 736 ASP A C 1
ATOM 5723 O O . ASP A 1 736 ? 9.639 -28.069 26.950 1.00 95.44 736 ASP A O 1
ATOM 5727 N N . ARG A 1 737 ? 9.532 -26.426 25.423 1.00 96.56 737 ARG A N 1
ATOM 5728 C CA . ARG A 1 737 ? 8.184 -26.730 24.923 1.00 96.56 737 ARG A CA 1
ATOM 5729 C C . ARG A 1 737 ? 8.195 -27.293 23.500 1.00 96.56 737 ARG A C 1
ATOM 5731 O O . ARG A 1 737 ? 7.274 -27.050 22.723 1.00 96.56 737 ARG A O 1
ATOM 5738 N N . GLY A 1 738 ? 9.220 -28.082 23.172 1.00 94.81 738 GLY A N 1
ATOM 5739 C CA . GLY A 1 738 ? 9.297 -28.836 21.916 1.00 94.81 738 GLY A CA 1
ATOM 5740 C C . GLY A 1 738 ? 9.718 -28.005 20.703 1.00 94.81 738 GLY A C 1
ATOM 5741 O O . GLY A 1 738 ? 9.366 -28.354 19.578 1.00 94.81 738 GLY A O 1
ATOM 5742 N N . GLY A 1 739 ? 10.442 -26.906 20.921 1.00 96.19 739 GLY A N 1
ATOM 5743 C CA . GLY A 1 739 ? 10.917 -26.016 19.861 1.00 96.19 739 GLY A CA 1
ATOM 5744 C C . GLY A 1 739 ? 9.821 -25.107 19.303 1.00 96.19 739 GLY A C 1
ATOM 5745 O O . GLY A 1 739 ? 9.838 -24.797 18.114 1.00 96.19 739 GLY A O 1
ATOM 5746 N N . PHE A 1 740 ? 8.844 -24.705 20.125 1.00 98.00 740 PHE A N 1
ATOM 5747 C CA . PHE A 1 740 ? 7.7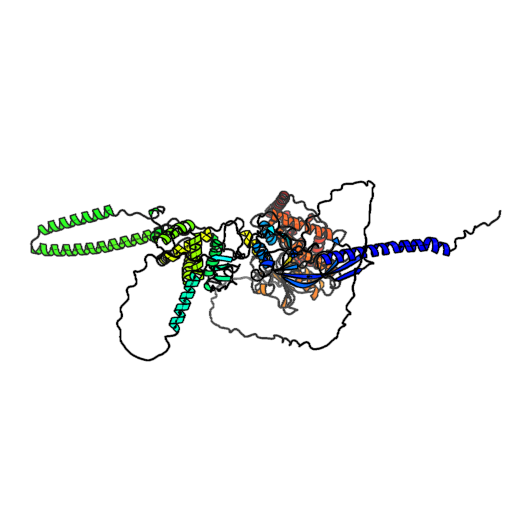10 -23.897 19.671 1.00 98.00 740 PHE A CA 1
ATOM 5748 C C . PHE A 1 740 ? 8.166 -22.476 19.281 1.00 98.00 740 PHE A C 1
ATOM 5750 O O . PHE A 1 740 ? 8.681 -21.752 20.141 1.00 98.00 740 PHE A O 1
ATOM 5757 N N . PRO A 1 741 ? 7.993 -22.049 18.014 1.00 98.00 741 PRO A N 1
ATOM 5758 C CA . PRO A 1 741 ? 8.406 -20.724 17.575 1.00 98.00 741 PRO A CA 1
ATOM 5759 C C . PRO A 1 741 ? 7.333 -19.673 17.885 1.00 98.00 741 PRO A C 1
ATOM 5761 O O . PRO A 1 741 ? 6.145 -19.874 17.628 1.00 98.00 741 PRO A O 1
ATOM 5764 N N . VAL A 1 742 ? 7.756 -18.512 18.384 1.00 98.44 742 VAL A N 1
ATOM 5765 C CA . VAL A 1 742 ? 6.890 -17.354 18.640 1.00 98.44 742 VAL A CA 1
ATOM 5766 C C . VAL A 1 742 ? 7.524 -16.111 18.033 1.00 98.44 742 VAL A C 1
ATOM 5768 O O . VAL A 1 742 ? 8.659 -15.749 18.339 1.00 98.44 742 VAL A O 1
ATOM 5771 N N . PHE A 1 743 ? 6.782 -15.432 17.168 1.00 97.25 743 PHE A N 1
ATOM 5772 C CA . PHE A 1 743 ? 7.189 -14.183 16.530 1.00 97.25 743 PHE A CA 1
ATOM 5773 C C . PHE A 1 743 ? 6.154 -13.088 16.816 1.00 97.25 743 PHE A C 1
ATOM 5775 O O . PHE A 1 743 ? 5.068 -13.380 17.307 1.00 97.25 743 PHE A O 1
ATOM 5782 N N . GLU A 1 744 ? 6.507 -11.838 16.507 1.00 97.38 744 GLU A N 1
ATOM 5783 C CA . GLU A 1 744 ? 5.842 -10.601 16.953 1.00 97.38 744 GLU A CA 1
ATOM 5784 C C . GLU A 1 744 ? 6.074 -10.266 18.431 1.00 97.38 744 GLU A C 1
ATOM 5786 O O . GLU A 1 744 ? 5.738 -11.015 19.344 1.00 97.38 744 GLU A O 1
ATOM 5791 N N . GLY A 1 745 ? 6.620 -9.072 18.686 1.00 96.06 745 GLY A N 1
ATOM 5792 C CA . GLY A 1 745 ? 7.100 -8.692 20.020 1.00 96.06 745 GLY A CA 1
ATOM 5793 C C . GLY A 1 745 ? 6.038 -8.758 21.122 1.00 96.06 745 GLY A C 1
ATOM 5794 O O . GLY A 1 745 ? 6.355 -9.128 22.242 1.00 96.06 745 GLY A O 1
ATOM 5795 N N . LEU A 1 746 ? 4.778 -8.436 20.821 1.00 97.38 746 LEU A N 1
ATOM 5796 C CA . LEU A 1 746 ? 3.688 -8.491 21.805 1.00 97.38 746 LEU A CA 1
ATOM 5797 C C . LEU A 1 746 ? 3.284 -9.932 22.121 1.00 97.38 746 LEU A C 1
ATOM 5799 O O . LEU A 1 746 ? 3.091 -10.271 23.285 1.00 97.38 746 LEU A O 1
ATOM 5803 N N . ALA A 1 747 ? 3.209 -10.782 21.094 1.00 98.25 747 ALA A N 1
ATOM 5804 C CA . ALA A 1 747 ? 2.936 -12.202 21.265 1.00 98.25 747 ALA A CA 1
ATOM 5805 C C . ALA A 1 747 ? 4.047 -12.874 22.081 1.00 98.25 747 ALA A C 1
ATOM 5807 O O . ALA A 1 747 ? 3.749 -13.656 22.976 1.00 98.25 747 ALA A O 1
ATOM 5808 N N . ILE A 1 748 ? 5.309 -12.498 21.847 1.00 98.62 748 ILE A N 1
ATOM 5809 C CA . ILE A 1 748 ? 6.455 -12.954 22.644 1.00 98.62 748 ILE A CA 1
ATOM 5810 C C . ILE A 1 748 ? 6.306 -12.530 24.112 1.00 98.62 748 ILE A C 1
ATOM 5812 O O . ILE A 1 748 ? 6.452 -13.368 24.997 1.00 98.62 748 ILE A O 1
ATOM 5816 N N . LEU A 1 749 ? 5.969 -11.265 24.393 1.00 98.62 749 LEU A N 1
ATOM 5817 C CA . LEU A 1 749 ? 5.768 -10.784 25.768 1.00 98.62 749 LEU A CA 1
ATOM 5818 C C . LEU A 1 749 ? 4.649 -11.551 26.498 1.00 98.62 749 LEU A C 1
ATOM 5820 O O . LEU A 1 749 ? 4.834 -11.984 27.638 1.00 98.62 749 LEU A O 1
ATOM 5824 N N . HIS A 1 750 ? 3.503 -11.760 25.842 1.00 98.38 750 HIS A N 1
ATOM 5825 C CA . HIS A 1 750 ? 2.403 -12.546 26.407 1.00 98.38 750 HIS A CA 1
ATOM 5826 C C . HIS A 1 750 ? 2.766 -14.021 26.579 1.00 98.38 750 HIS A C 1
ATOM 5828 O O . HIS A 1 750 ? 2.433 -14.615 27.599 1.00 98.38 750 HIS A O 1
ATOM 5834 N N . TYR A 1 751 ? 3.461 -14.618 25.612 1.00 98.56 751 TYR A N 1
ATOM 5835 C CA . TYR A 1 751 ? 3.900 -16.007 25.685 1.00 98.56 751 TYR A CA 1
ATOM 5836 C C . TYR A 1 751 ? 4.846 -16.233 26.866 1.00 98.56 751 TYR A C 1
ATOM 5838 O O . TYR A 1 751 ? 4.623 -17.131 27.678 1.00 98.56 751 TYR A O 1
ATOM 5846 N N . LEU A 1 752 ? 5.868 -15.383 26.991 1.00 98.38 752 LEU A N 1
ATOM 5847 C CA . LEU A 1 752 ? 6.861 -15.488 28.052 1.00 98.38 752 LEU A CA 1
ATOM 5848 C C . LEU A 1 752 ? 6.228 -15.284 29.428 1.00 98.38 752 LEU A C 1
ATOM 5850 O O . LEU A 1 752 ? 6.478 -16.072 30.330 1.00 98.38 752 LEU A O 1
ATOM 5854 N N . THR A 1 753 ? 5.349 -14.295 29.594 1.00 98.12 753 THR A N 1
ATOM 5855 C CA . THR A 1 753 ? 4.663 -14.103 30.883 1.00 98.12 753 THR A CA 1
ATOM 5856 C C . THR A 1 753 ? 3.688 -15.231 31.209 1.00 98.12 753 THR A C 1
ATOM 5858 O O . THR A 1 753 ? 3.668 -15.718 32.334 1.00 98.12 753 THR A O 1
ATOM 5861 N N . LYS A 1 754 ? 2.938 -15.731 30.222 1.00 97.12 754 LYS A N 1
ATOM 5862 C CA . LYS A 1 754 ? 2.026 -16.868 30.406 1.00 97.12 754 LYS A CA 1
ATOM 5863 C C . LYS A 1 754 ? 2.737 -18.131 30.902 1.00 97.12 754 LYS A C 1
ATOM 5865 O O . LYS A 1 754 ? 2.139 -18.897 31.653 1.00 97.12 754 LYS A O 1
ATOM 5870 N N . HIS A 1 755 ? 3.961 -18.383 30.441 1.00 97.25 755 HIS A N 1
ATOM 5871 C CA . HIS A 1 755 ? 4.675 -19.632 30.717 1.00 97.25 755 HIS A CA 1
ATOM 5872 C C . HIS A 1 755 ? 5.771 -19.515 31.782 1.00 97.25 755 HIS A C 1
ATOM 5874 O O . HIS A 1 755 ? 6.096 -20.521 32.406 1.00 97.25 755 HIS A O 1
ATOM 5880 N N . TYR A 1 756 ? 6.304 -18.314 32.016 1.00 97.75 756 TYR A N 1
ATOM 5881 C CA . TYR A 1 756 ? 7.485 -18.100 32.855 1.00 97.75 756 TYR A CA 1
ATOM 5882 C C . TYR A 1 756 ? 7.324 -16.981 33.899 1.00 97.75 756 TYR A C 1
ATOM 5884 O O . TYR A 1 756 ? 8.269 -16.725 34.634 1.00 97.75 756 TYR A O 1
ATOM 5892 N N . ASP A 1 757 ? 6.151 -16.339 34.016 1.00 97.69 757 ASP A N 1
ATOM 5893 C CA . ASP A 1 757 ? 5.834 -15.356 35.072 1.00 97.69 757 ASP A CA 1
ATOM 5894 C C . ASP A 1 757 ? 4.676 -15.837 35.976 1.00 97.69 757 ASP A C 1
ATOM 5896 O O . ASP A 1 757 ? 3.611 -15.214 35.998 1.00 97.69 757 ASP A O 1
ATOM 5900 N N . PRO A 1 758 ? 4.840 -16.952 36.719 1.00 96.06 758 PRO A N 1
ATOM 5901 C CA . PRO A 1 758 ? 3.746 -17.584 37.467 1.00 96.06 758 PRO A CA 1
ATOM 5902 C C . PRO A 1 758 ? 3.156 -16.702 38.577 1.00 96.06 758 PRO A C 1
ATOM 5904 O O . PRO A 1 758 ? 2.000 -16.879 38.949 1.00 96.06 758 PRO A O 1
ATOM 5907 N N . GLU A 1 759 ? 3.926 -15.748 39.106 1.00 97.00 759 GLU A N 1
ATOM 5908 C CA . GLU A 1 759 ? 3.488 -14.840 40.175 1.00 97.00 759 GLU A CA 1
ATOM 5909 C C . GLU A 1 759 ? 2.951 -13.501 39.641 1.00 97.00 759 GLU A C 1
ATOM 5911 O O . GLU A 1 759 ? 2.670 -12.588 40.419 1.00 97.00 759 GLU A O 1
ATOM 5916 N N . HIS A 1 760 ? 2.822 -13.347 38.318 1.00 96.62 760 HIS A N 1
ATOM 5917 C CA . HIS A 1 760 ? 2.388 -12.101 37.682 1.00 96.62 760 HIS A CA 1
ATOM 5918 C C . HIS A 1 760 ? 3.209 -10.874 38.129 1.00 96.62 760 HIS A C 1
ATOM 5920 O O . HIS A 1 760 ? 2.673 -9.778 38.360 1.00 96.62 760 HIS A O 1
ATOM 5926 N N . ARG A 1 761 ? 4.533 -11.041 38.260 1.00 97.25 761 ARG A N 1
ATOM 5927 C CA . ARG A 1 761 ? 5.458 -9.959 38.638 1.00 97.25 761 ARG A CA 1
ATOM 5928 C C . ARG A 1 761 ? 5.585 -8.923 37.528 1.00 97.25 761 ARG A C 1
ATOM 5930 O O . ARG A 1 761 ? 5.737 -7.741 37.831 1.00 97.25 761 ARG A O 1
ATOM 5937 N N . PHE A 1 762 ? 5.464 -9.351 36.272 1.00 98.31 762 PHE A N 1
ATOM 5938 C CA . PHE A 1 762 ? 5.577 -8.502 35.079 1.00 98.31 762 PHE A CA 1
ATOM 5939 C C . PHE A 1 762 ? 4.314 -8.516 34.206 1.00 98.31 762 PHE A C 1
ATOM 5941 O O . PHE A 1 762 ? 4.241 -7.813 33.197 1.00 98.31 762 PHE A O 1
ATOM 5948 N N . SER A 1 763 ? 3.304 -9.288 34.595 1.00 97.69 763 SER A N 1
ATOM 5949 C CA . SER A 1 763 ? 2.001 -9.401 33.935 1.00 97.69 763 SER A CA 1
ATOM 5950 C C . SER A 1 763 ? 0.854 -9.147 34.911 1.00 97.69 763 SER A C 1
ATOM 5952 O O . SER A 1 763 ? 1.072 -8.775 36.061 1.00 97.69 763 SER A O 1
ATOM 5954 N N . PHE A 1 764 ? -0.386 -9.299 34.460 1.00 97.50 764 PHE A N 1
ATOM 5955 C CA . PHE A 1 764 ? -1.576 -9.204 35.302 1.00 97.50 764 PHE A CA 1
ATOM 5956 C C . PHE A 1 764 ? -2.390 -10.498 35.170 1.00 97.50 764 PHE A C 1
ATOM 5958 O O . PHE A 1 764 ? -2.305 -11.136 34.116 1.00 97.50 764 PHE A O 1
ATOM 5965 N N . PRO A 1 765 ? -3.165 -10.893 36.198 1.00 95.81 765 PRO A N 1
ATOM 5966 C CA . PRO A 1 765 ? -4.099 -12.009 36.083 1.00 95.81 765 PRO A CA 1
ATOM 5967 C C . PRO A 1 765 ? -5.045 -11.806 34.897 1.00 95.81 765 PRO A C 1
ATOM 5969 O O . PRO A 1 765 ? -5.544 -10.699 34.694 1.00 95.81 765 PRO A O 1
ATOM 5972 N N . TYR A 1 766 ? -5.273 -12.856 34.109 1.00 93.12 766 TYR A N 1
ATOM 5973 C CA . TYR A 1 766 ? -6.012 -12.772 32.841 1.00 93.12 766 TYR A CA 1
ATOM 5974 C C . TYR A 1 766 ? -7.446 -12.238 33.000 1.00 93.12 766 TYR A C 1
ATOM 5976 O O . TYR A 1 766 ? -7.960 -11.549 32.128 1.00 93.12 766 TYR A O 1
ATOM 5984 N N . ASP A 1 767 ? -8.079 -12.541 34.127 1.00 93.62 767 ASP A N 1
ATOM 5985 C CA . ASP A 1 767 ? -9.430 -12.131 34.502 1.00 93.62 767 ASP A CA 1
ATOM 5986 C C . ASP A 1 767 ? -9.509 -10.718 35.109 1.00 93.62 767 ASP A C 1
ATOM 5988 O O . ASP A 1 767 ? -10.601 -10.245 35.420 1.00 93.62 767 ASP A O 1
ATOM 5992 N N . SER A 1 768 ? -8.377 -10.027 35.272 1.00 95.94 768 SER A N 1
ATOM 5993 C CA . SER A 1 768 ? -8.342 -8.668 35.819 1.00 95.94 768 SER A CA 1
ATOM 5994 C C . SER A 1 768 ? -8.535 -7.589 34.748 1.00 95.94 768 SER A C 1
ATOM 5996 O O . SER A 1 768 ? -8.002 -7.674 33.641 1.00 95.94 768 SER A O 1
ATOM 5998 N N . ASP A 1 769 ? -9.198 -6.489 35.113 1.00 97.19 769 ASP A N 1
ATOM 5999 C CA . ASP A 1 769 ? -9.304 -5.306 34.246 1.00 97.19 769 ASP A CA 1
ATOM 6000 C C . ASP A 1 769 ? -7.924 -4.722 33.897 1.00 97.19 769 ASP A C 1
ATOM 6002 O O . ASP A 1 769 ? -7.716 -4.199 32.801 1.00 97.19 769 ASP A O 1
ATOM 6006 N N . ASP A 1 770 ? -6.946 -4.851 34.800 1.00 97.12 770 ASP A N 1
ATOM 6007 C CA . ASP A 1 770 ? -5.577 -4.389 34.571 1.00 97.12 770 ASP A CA 1
ATOM 6008 C C . ASP A 1 770 ? -4.871 -5.160 33.442 1.00 97.12 770 ASP A C 1
ATOM 6010 O O . ASP A 1 770 ? -4.041 -4.574 32.741 1.00 97.12 770 ASP A O 1
ATOM 6014 N N . TYR A 1 771 ? -5.231 -6.428 33.202 1.00 97.38 771 TYR A N 1
ATOM 6015 C CA . TYR A 1 771 ? -4.783 -7.167 32.018 1.00 97.38 771 TYR A CA 1
ATOM 6016 C C . TYR A 1 771 ? -5.302 -6.508 30.738 1.00 97.38 771 TYR A C 1
ATOM 6018 O O . TYR A 1 771 ? -4.517 -6.200 29.842 1.00 97.38 771 TYR A O 1
ATOM 6026 N N . SER A 1 772 ? -6.597 -6.180 30.699 1.00 97.44 772 SER A N 1
ATOM 6027 C CA . SER A 1 772 ? -7.210 -5.477 29.564 1.00 97.44 772 SER A CA 1
ATOM 6028 C C . SER A 1 772 ? -6.606 -4.083 29.355 1.00 97.44 772 SER A C 1
ATOM 6030 O O . SER A 1 772 ? -6.419 -3.643 28.221 1.00 97.44 772 SER A O 1
ATOM 6032 N N . VAL A 1 773 ? -6.266 -3.369 30.433 1.00 98.00 773 VAL A N 1
ATOM 6033 C CA . VAL A 1 773 ? -5.561 -2.078 30.352 1.00 98.00 773 VAL A CA 1
ATOM 6034 C C . VAL A 1 773 ? -4.154 -2.264 29.781 1.00 98.00 773 VAL A C 1
ATOM 6036 O O . VAL A 1 773 ? -3.744 -1.488 28.917 1.00 98.00 773 VAL A O 1
ATOM 6039 N N . ALA A 1 774 ? -3.409 -3.275 30.231 1.00 98.12 774 ALA A N 1
ATOM 6040 C CA . ALA A 1 774 ? -2.086 -3.577 29.693 1.00 98.12 774 ALA A CA 1
ATOM 6041 C C . ALA A 1 774 ? -2.149 -3.901 28.192 1.00 98.12 774 ALA A C 1
ATOM 6043 O O . ALA A 1 774 ? -1.382 -3.324 27.418 1.00 98.12 774 ALA A O 1
ATOM 6044 N N . GLU A 1 775 ? -3.107 -4.730 27.766 1.00 98.00 775 GLU A N 1
ATOM 6045 C CA . GLU A 1 775 ? -3.331 -5.043 26.351 1.00 98.00 775 GLU A CA 1
ATOM 6046 C C . GLU A 1 775 ? -3.651 -3.797 25.519 1.00 98.00 775 GLU A C 1
ATOM 6048 O O . GLU A 1 775 ? -3.086 -3.627 24.440 1.00 98.00 775 GLU A O 1
ATOM 6053 N N . GLN A 1 776 ? -4.480 -2.877 26.025 1.00 98.31 776 GLN A N 1
ATOM 6054 C CA . GLN A 1 776 ? -4.775 -1.613 25.336 1.00 98.31 776 GLN A CA 1
ATOM 6055 C C . GLN A 1 776 ? -3.509 -0.786 25.083 1.00 98.31 776 GLN A C 1
ATOM 6057 O O . GLN A 1 776 ? -3.309 -0.299 23.971 1.00 98.31 776 GLN A O 1
ATOM 6062 N N . TRP A 1 777 ? -2.631 -0.644 26.082 1.00 98.38 777 TRP A N 1
ATOM 6063 C CA . TRP A 1 777 ? -1.380 0.110 25.933 1.00 98.38 777 TRP A CA 1
ATOM 6064 C C . TRP A 1 777 ? -0.369 -0.601 25.030 1.00 98.38 777 TRP A C 1
ATOM 6066 O O . TRP A 1 777 ? 0.329 0.055 24.253 1.00 98.38 777 TRP A O 1
ATOM 6076 N N . MET A 1 778 ? -0.324 -1.933 25.066 1.00 98.44 778 MET A N 1
ATOM 6077 C CA . MET A 1 778 ? 0.490 -2.730 24.149 1.00 98.44 778 MET A CA 1
ATOM 6078 C C . MET A 1 778 ? -0.002 -2.601 22.703 1.00 98.44 778 MET A C 1
ATOM 6080 O O . MET A 1 778 ? 0.797 -2.329 21.804 1.00 98.44 778 MET A O 1
ATOM 6084 N N . ALA A 1 779 ? -1.310 -2.719 22.468 1.00 97.88 779 ALA A N 1
ATOM 6085 C CA . ALA A 1 779 ? -1.920 -2.535 21.154 1.00 97.88 779 ALA A CA 1
ATOM 6086 C C . ALA A 1 779 ? -1.741 -1.095 20.644 1.00 97.88 779 ALA A C 1
ATOM 6088 O O . ALA A 1 779 ? -1.367 -0.894 19.487 1.00 97.88 779 ALA A O 1
ATOM 6089 N N . TRP A 1 780 ? -1.909 -0.094 21.516 1.00 98.31 780 TRP A N 1
ATOM 6090 C CA . TRP A 1 780 ? -1.630 1.313 21.217 1.00 98.31 780 TRP A CA 1
ATOM 6091 C C . TRP A 1 780 ? -0.169 1.534 20.812 1.00 98.31 780 TRP A C 1
ATOM 6093 O O . TRP A 1 780 ? 0.110 2.237 19.840 1.00 98.31 780 TRP A O 1
ATOM 6103 N N . GLN A 1 781 ? 0.777 0.895 21.502 1.00 97.44 781 GLN A N 1
ATOM 6104 C CA . GLN A 1 781 ? 2.188 0.950 21.135 1.00 97.44 781 GLN A CA 1
ATOM 6105 C C . GLN A 1 781 ? 2.424 0.317 19.756 1.00 97.44 781 GLN A C 1
ATOM 6107 O O . GLN A 1 781 ? 3.126 0.901 18.929 1.00 97.44 781 GLN A O 1
ATOM 6112 N N . HIS A 1 782 ? 1.858 -0.864 19.503 1.00 96.75 782 HIS A N 1
ATOM 6113 C CA . HIS A 1 782 ? 2.105 -1.645 18.291 1.00 96.75 782 HIS A CA 1
ATOM 6114 C C . HIS A 1 782 ? 1.451 -1.057 17.036 1.00 96.75 782 HIS A C 1
ATOM 6116 O O . HIS A 1 782 ? 2.076 -1.062 15.980 1.00 96.75 782 HIS A O 1
ATOM 6122 N N . GLY A 1 783 ? 0.236 -0.512 17.149 1.00 95.31 783 GLY A N 1
ATOM 6123 C CA . GLY A 1 783 ? -0.473 0.146 16.045 1.00 95.31 783 GLY A CA 1
ATOM 6124 C C . GLY A 1 783 ? -0.193 1.649 15.917 1.00 95.31 783 GLY A C 1
ATOM 6125 O O . GLY A 1 783 ? -0.387 2.215 14.844 1.00 95.31 783 GLY A O 1
ATOM 6126 N N . GLY A 1 784 ? 0.268 2.294 16.993 1.00 95.88 784 GLY A N 1
ATOM 6127 C CA . GLY A 1 784 ? 0.508 3.735 17.073 1.00 95.88 784 GLY A CA 1
ATOM 6128 C C . GLY A 1 784 ? 1.990 4.076 17.196 1.00 95.88 784 GLY A C 1
ATOM 6129 O O . GLY A 1 784 ? 2.676 4.241 16.188 1.00 95.88 784 GLY A O 1
ATOM 6130 N N . LEU A 1 785 ? 2.490 4.209 18.431 1.00 97.12 785 LEU A N 1
ATOM 6131 C CA . LEU A 1 785 ? 3.814 4.794 18.711 1.00 97.12 785 LEU A CA 1
ATOM 6132 C C . LEU A 1 785 ? 4.940 4.157 17.887 1.00 97.12 785 LEU A C 1
ATOM 6134 O O . LEU A 1 785 ? 5.727 4.871 17.269 1.00 97.12 785 LEU A O 1
ATOM 6138 N N . GLY A 1 786 ? 4.990 2.824 17.844 1.00 96.00 786 GLY A N 1
ATOM 6139 C CA . GLY A 1 786 ? 6.025 2.084 17.129 1.00 96.00 786 GLY A CA 1
ATOM 6140 C C . GLY A 1 786 ? 6.089 2.412 15.633 1.00 96.00 786 GLY A C 1
ATOM 6141 O O . GLY A 1 786 ? 7.092 2.962 15.176 1.00 96.00 786 GLY A O 1
ATOM 6142 N N . PRO A 1 787 ? 5.049 2.103 14.838 1.00 96.38 787 PRO A N 1
ATOM 6143 C CA . PRO A 1 787 ? 5.069 2.378 13.405 1.00 96.38 787 PRO A CA 1
ATOM 6144 C C . PRO A 1 787 ? 5.192 3.872 13.088 1.00 96.38 787 PRO A C 1
ATOM 6146 O O . PRO A 1 787 ? 5.917 4.212 12.155 1.00 96.38 787 PRO A O 1
ATOM 6149 N N . MET A 1 788 ? 4.565 4.771 13.856 1.00 97.38 788 MET A N 1
ATOM 6150 C CA . MET A 1 788 ? 4.636 6.213 13.574 1.00 97.38 788 MET A CA 1
ATOM 6151 C C . MET A 1 788 ? 6.041 6.780 13.801 1.00 97.38 788 MET A C 1
ATOM 6153 O O . MET A 1 788 ? 6.567 7.472 12.928 1.00 97.38 788 MET A O 1
ATOM 6157 N N . GLN A 1 789 ? 6.701 6.423 14.907 1.00 97.25 789 GLN A N 1
ATOM 6158 C CA . GLN A 1 789 ? 8.095 6.809 15.141 1.00 97.25 789 GLN A CA 1
ATOM 6159 C C . GLN A 1 789 ? 9.051 6.118 14.156 1.00 97.25 789 GLN A C 1
ATOM 6161 O O . GLN A 1 789 ? 10.028 6.722 13.714 1.00 97.25 789 GLN A O 1
ATOM 6166 N N . GLY A 1 790 ? 8.761 4.876 13.758 1.00 95.62 790 GLY A N 1
ATOM 6167 C CA . GLY A 1 790 ? 9.505 4.178 12.711 1.00 95.62 790 GLY A CA 1
ATOM 6168 C C . GLY A 1 790 ? 9.470 4.928 11.377 1.00 95.62 790 GLY A C 1
ATOM 6169 O O . GLY A 1 790 ? 10.517 5.148 10.770 1.00 95.62 790 GLY A O 1
ATOM 6170 N N . GLN A 1 791 ? 8.287 5.383 10.955 1.00 97.06 791 GLN A N 1
ATOM 6171 C CA . GLN A 1 791 ? 8.128 6.199 9.748 1.00 97.06 791 GLN A CA 1
ATOM 6172 C C . GLN A 1 791 ? 8.813 7.561 9.887 1.00 97.06 791 GLN A C 1
ATOM 6174 O O . GLN A 1 791 ? 9.508 7.981 8.962 1.00 97.06 791 GLN A O 1
ATOM 6179 N N . ALA A 1 792 ? 8.713 8.215 11.049 1.00 96.75 792 ALA A N 1
ATOM 6180 C CA . ALA A 1 792 ? 9.461 9.443 11.319 1.00 96.75 792 ALA A CA 1
ATOM 6181 C C . ALA A 1 792 ? 10.968 9.222 11.108 1.00 96.75 792 ALA A C 1
ATOM 6183 O O . ALA A 1 792 ? 11.607 9.977 10.378 1.00 96.75 792 ALA A O 1
ATOM 6184 N N . GLY A 1 793 ? 11.517 8.121 11.630 1.00 94.62 793 GLY A N 1
ATOM 6185 C CA . GLY A 1 793 ? 12.906 7.723 11.402 1.00 94.62 793 GLY A CA 1
ATOM 6186 C C . GLY A 1 793 ? 13.257 7.506 9.924 1.00 94.62 793 GLY A C 1
ATOM 6187 O O . GLY A 1 793 ? 14.340 7.908 9.497 1.00 94.62 793 GLY A O 1
ATOM 6188 N N . ILE A 1 794 ? 12.359 6.925 9.116 1.00 94.50 794 ILE A N 1
ATOM 6189 C CA . ILE A 1 794 ? 12.566 6.790 7.664 1.00 94.50 794 ILE A CA 1
ATOM 6190 C C . ILE A 1 794 ? 12.691 8.165 7.009 1.00 94.50 794 ILE A C 1
ATOM 6192 O O . ILE A 1 794 ? 13.718 8.441 6.394 1.00 94.50 794 ILE A O 1
ATOM 6196 N N . PHE A 1 795 ? 11.699 9.041 7.168 1.00 96.19 795 PHE A N 1
ATOM 6197 C CA . PHE A 1 795 ? 11.688 10.341 6.489 1.00 96.19 795 PHE A CA 1
ATOM 6198 C C . PHE A 1 795 ? 12.792 11.284 6.978 1.00 96.19 795 PHE A C 1
ATOM 6200 O O . PHE A 1 795 ? 13.380 12.014 6.180 1.00 96.19 795 PHE A O 1
ATOM 6207 N N . VAL A 1 796 ? 13.112 11.243 8.271 1.00 94.75 796 VAL A N 1
ATOM 6208 C CA . VAL A 1 796 ? 14.172 12.068 8.855 1.00 94.75 796 VAL A CA 1
ATOM 6209 C C . VAL A 1 796 ? 15.549 11.546 8.448 1.00 94.75 796 VAL A C 1
ATOM 6211 O O . VAL A 1 796 ? 16.385 12.314 7.971 1.00 94.75 796 VAL A O 1
ATOM 6214 N N . ARG A 1 797 ? 15.797 10.235 8.560 1.00 89.31 797 ARG A N 1
ATOM 6215 C CA . ARG A 1 797 ? 17.159 9.686 8.494 1.00 89.31 797 ARG A CA 1
ATOM 6216 C C . ARG A 1 797 ? 17.465 8.913 7.221 1.00 89.31 797 ARG A C 1
ATOM 6218 O O . ARG A 1 797 ? 18.487 9.176 6.598 1.00 89.31 797 ARG A O 1
ATOM 6225 N N . PHE A 1 798 ? 16.610 7.966 6.850 1.00 88.44 798 PHE A N 1
ATOM 6226 C CA . PHE A 1 798 ? 16.952 6.938 5.862 1.00 88.44 798 PHE A CA 1
ATOM 6227 C C . PHE A 1 798 ? 16.501 7.241 4.435 1.00 88.44 798 PHE A C 1
ATOM 6229 O O . PHE A 1 798 ? 17.103 6.724 3.499 1.00 88.44 798 PHE A O 1
ATOM 6236 N N . ALA A 1 799 ? 15.450 8.041 4.255 1.00 91.56 799 ALA A N 1
ATOM 6237 C CA . ALA A 1 799 ? 14.952 8.393 2.935 1.00 91.56 799 ALA A CA 1
ATOM 6238 C C . ALA A 1 799 ? 16.046 9.144 2.148 1.00 91.56 799 ALA A C 1
ATOM 6240 O O . ALA A 1 799 ? 16.640 10.080 2.708 1.00 91.56 799 ALA A O 1
ATOM 6241 N N . PRO A 1 800 ? 16.311 8.746 0.883 1.00 89.31 800 PRO A N 1
ATOM 6242 C CA . PRO A 1 800 ? 17.336 9.378 0.051 1.00 89.31 800 PRO A CA 1
ATOM 6243 C C . PRO A 1 800 ? 16.982 10.836 -0.254 1.00 89.31 800 PRO A C 1
ATOM 6245 O O . PRO A 1 800 ? 17.858 11.693 -0.301 1.00 89.31 800 PRO A O 1
ATOM 6248 N N . GLU A 1 801 ? 15.687 11.125 -0.378 1.00 93.00 801 GLU A N 1
ATOM 6249 C CA . GLU A 1 801 ? 15.146 12.468 -0.546 1.00 93.00 801 GLU A CA 1
ATOM 6250 C C . GLU A 1 801 ? 14.438 12.925 0.732 1.00 93.00 801 GLU A C 1
ATOM 6252 O O . GLU A 1 801 ? 13.692 12.169 1.364 1.00 93.00 801 GLU A O 1
ATOM 6257 N N . LYS A 1 802 ? 14.655 14.187 1.121 1.00 93.38 802 LYS A N 1
ATOM 6258 C CA . LYS A 1 802 ? 14.009 14.780 2.297 1.00 93.38 802 LYS A CA 1
ATOM 6259 C C . LYS A 1 802 ? 12.663 15.378 1.910 1.00 93.38 802 LYS A C 1
ATOM 6261 O O . LYS A 1 802 ? 12.583 16.456 1.331 1.00 93.38 802 LYS A O 1
ATOM 6266 N N . ILE A 1 803 ? 11.595 14.660 2.248 1.00 95.69 803 ILE A N 1
ATOM 6267 C CA . ILE A 1 803 ? 10.216 15.041 1.928 1.00 95.69 803 ILE A CA 1
ATOM 6268 C C . ILE A 1 803 ? 9.601 15.742 3.142 1.00 95.69 803 ILE A C 1
ATOM 6270 O O . ILE A 1 803 ? 9.151 15.080 4.080 1.00 95.69 803 ILE A O 1
ATOM 6274 N N . SER A 1 804 ? 9.537 17.077 3.115 1.00 95.75 804 SER A N 1
ATOM 6275 C CA . SER A 1 804 ? 9.074 17.891 4.251 1.00 95.75 804 SER A CA 1
ATOM 6276 C C . SER A 1 804 ? 7.700 17.478 4.788 1.00 95.75 804 SER A C 1
ATOM 6278 O O . SER A 1 804 ? 7.513 17.432 6.000 1.00 95.75 804 SER A O 1
ATOM 6280 N N . TYR A 1 805 ? 6.744 17.127 3.916 1.00 95.81 805 TYR A N 1
ATOM 6281 C CA . TYR A 1 805 ? 5.417 16.678 4.361 1.00 95.81 805 TYR A CA 1
ATOM 6282 C C . TYR A 1 805 ? 5.490 15.363 5.146 1.00 95.81 805 TYR A C 1
ATOM 6284 O O . TYR A 1 805 ? 4.886 15.242 6.207 1.00 95.81 805 TYR A O 1
ATOM 6292 N N . GLY A 1 806 ? 6.260 14.386 4.654 1.00 95.69 806 GLY A N 1
ATOM 6293 C CA . GLY A 1 806 ? 6.455 13.107 5.340 1.00 95.69 806 GLY A CA 1
ATOM 6294 C C . GLY A 1 806 ? 7.138 13.295 6.694 1.00 95.69 806 GLY A C 1
ATOM 6295 O O . GLY A 1 806 ? 6.664 12.767 7.698 1.00 95.69 806 GLY A O 1
ATOM 6296 N N . ILE A 1 807 ? 8.188 14.122 6.737 1.00 96.88 807 ILE A N 1
ATOM 6297 C CA . ILE A 1 807 ? 8.888 14.486 7.977 1.00 96.88 807 ILE A CA 1
ATOM 6298 C C . ILE A 1 807 ? 7.903 15.099 8.975 1.00 96.88 807 ILE A C 1
ATOM 6300 O O . ILE A 1 807 ? 7.726 14.564 10.067 1.00 96.88 807 ILE A O 1
ATOM 6304 N N . GLN A 1 808 ? 7.216 16.181 8.602 1.00 96.00 808 GLN A N 1
ATOM 6305 C CA . GLN A 1 808 ? 6.298 16.874 9.503 1.00 96.00 808 GLN A CA 1
ATOM 6306 C C . GLN A 1 808 ? 5.146 15.971 9.959 1.00 96.00 808 GLN A C 1
ATOM 6308 O O . GLN A 1 808 ? 4.823 15.974 11.146 1.00 96.00 808 GLN A O 1
ATOM 6313 N N . ARG A 1 809 ? 4.543 15.188 9.057 1.00 96.31 809 ARG A N 1
ATOM 6314 C CA . ARG A 1 809 ? 3.413 14.307 9.375 1.00 96.31 809 ARG A CA 1
ATOM 6315 C C . ARG A 1 809 ? 3.785 13.272 10.429 1.00 96.31 809 ARG A C 1
ATOM 6317 O O . ARG A 1 809 ? 3.080 13.148 11.426 1.00 96.31 809 ARG A O 1
ATOM 6324 N N . TYR A 1 810 ? 4.863 12.521 10.208 1.00 97.44 810 TYR A N 1
ATOM 6325 C CA . TYR A 1 810 ? 5.211 11.406 11.089 1.00 97.44 810 TYR A CA 1
ATOM 6326 C C . TYR A 1 810 ? 5.922 11.858 12.361 1.00 97.44 810 TYR A C 1
ATOM 6328 O O . TYR A 1 810 ? 5.665 11.287 13.418 1.00 97.44 810 TYR A O 1
ATOM 6336 N N . VAL A 1 811 ? 6.742 12.914 12.300 1.00 96.50 811 VAL A N 1
ATOM 6337 C CA . VAL A 1 811 ? 7.275 13.535 13.520 1.00 96.50 811 VAL A CA 1
ATOM 6338 C C . VAL A 1 811 ? 6.130 14.123 14.344 1.00 96.50 811 VAL A C 1
ATOM 6340 O O . VAL A 1 811 ? 6.064 13.880 15.543 1.00 96.50 811 VAL A O 1
ATOM 6343 N N . GLY A 1 812 ? 5.197 14.848 13.721 1.00 95.44 812 GLY A N 1
ATOM 6344 C CA . GLY A 1 812 ? 4.050 15.430 14.418 1.00 95.44 812 GLY A CA 1
ATOM 6345 C C . GLY A 1 812 ? 3.152 14.376 15.070 1.00 95.44 812 GLY A C 1
ATOM 6346 O O . GLY A 1 812 ? 2.779 14.519 16.232 1.00 95.44 812 GLY A O 1
ATOM 6347 N N . GLU A 1 813 ? 2.865 13.279 14.366 1.00 96.25 813 GLU A N 1
ATOM 6348 C CA . GLU A 1 813 ? 2.086 12.176 14.936 1.00 96.25 813 GLU A CA 1
ATOM 6349 C C . GLU A 1 813 ? 2.830 11.461 16.072 1.00 96.25 813 GLU A C 1
ATOM 6351 O O . GLU A 1 813 ? 2.230 11.169 17.106 1.00 96.25 813 GLU A O 1
ATOM 6356 N N . ALA A 1 814 ? 4.140 11.232 15.938 1.00 96.44 814 ALA A N 1
ATOM 6357 C CA . ALA A 1 814 ? 4.938 10.691 17.032 1.00 96.44 814 ALA A CA 1
ATOM 6358 C C . ALA A 1 814 ? 4.917 11.630 18.252 1.00 96.44 814 ALA A C 1
ATOM 6360 O O . ALA A 1 814 ? 4.672 11.163 19.361 1.00 96.44 814 ALA A O 1
ATOM 6361 N N . GLU A 1 815 ? 5.063 12.949 18.072 1.00 95.75 815 GLU A N 1
ATOM 6362 C CA . GLU A 1 815 ? 4.931 13.921 19.170 1.00 95.75 815 GLU A CA 1
ATOM 6363 C C . GLU A 1 815 ? 3.561 13.843 19.847 1.00 95.75 815 GLU A C 1
ATOM 6365 O O . GLU A 1 815 ? 3.486 13.845 21.073 1.00 95.75 815 GLU A O 1
ATOM 6370 N N . ARG A 1 816 ? 2.475 13.740 19.072 1.00 96.00 816 ARG A N 1
ATOM 6371 C CA . ARG A 1 816 ? 1.114 13.589 19.607 1.00 96.00 816 ARG A CA 1
ATOM 6372 C C . ARG A 1 816 ? 0.979 12.330 20.467 1.00 96.00 816 ARG A C 1
ATOM 6374 O O . ARG A 1 816 ? 0.354 12.372 21.524 1.00 96.00 816 ARG A O 1
ATOM 6381 N N . LEU A 1 817 ? 1.580 11.222 20.037 1.00 97.12 817 LEU A N 1
ATOM 6382 C CA . LEU A 1 817 ? 1.573 9.954 20.771 1.00 97.12 817 LEU A CA 1
ATOM 6383 C C . LEU A 1 817 ? 2.420 10.022 22.049 1.00 97.12 817 LEU A C 1
ATOM 6385 O O . LEU A 1 817 ? 1.987 9.518 23.084 1.00 97.12 817 LEU A O 1
ATOM 6389 N N . TYR A 1 818 ? 3.566 10.706 22.020 1.00 97.38 818 TYR A N 1
ATOM 6390 C CA . TYR A 1 818 ? 4.312 11.035 23.238 1.00 97.38 818 TYR A CA 1
ATOM 6391 C C . TYR A 1 818 ? 3.500 11.929 24.184 1.00 97.38 818 TYR A C 1
ATOM 6393 O O . TYR A 1 818 ? 3.538 11.707 25.388 1.00 97.38 818 TYR A O 1
ATOM 6401 N N . GLY A 1 819 ? 2.699 12.860 23.656 1.00 96.69 819 GLY A N 1
ATOM 6402 C CA . GLY A 1 819 ? 1.746 13.656 24.435 1.00 96.69 819 GLY A CA 1
ATOM 6403 C C . GLY A 1 819 ? 0.700 12.814 25.161 1.00 96.69 819 GLY A C 1
ATOM 6404 O O . GLY A 1 819 ? 0.466 13.008 26.349 1.00 96.69 819 GLY A O 1
ATOM 6405 N N . ILE A 1 820 ? 0.120 11.821 24.479 1.00 97.31 820 ILE A N 1
ATOM 6406 C CA . ILE A 1 820 ? -0.822 10.870 25.094 1.00 97.31 820 ILE A CA 1
ATOM 6407 C C . ILE A 1 820 ? -0.145 10.053 26.197 1.00 97.31 820 ILE A C 1
ATOM 6409 O O . ILE A 1 820 ? -0.730 9.849 27.261 1.00 97.31 820 ILE A O 1
ATOM 6413 N N . LEU A 1 821 ? 1.076 9.577 25.949 1.00 97.75 821 LEU A N 1
ATOM 6414 C CA . LEU A 1 821 ? 1.831 8.817 26.940 1.00 97.75 821 LEU A CA 1
ATOM 6415 C C . LEU A 1 821 ? 2.178 9.683 28.160 1.00 97.75 821 LEU A C 1
ATOM 6417 O O . LEU A 1 821 ? 2.023 9.230 29.292 1.00 97.75 821 LEU A O 1
ATOM 6421 N N . ASP A 1 822 ? 2.582 10.935 27.941 1.00 97.69 822 ASP A N 1
ATOM 6422 C CA . ASP A 1 822 ? 2.855 11.898 29.008 1.00 97.69 822 ASP A CA 1
ATOM 6423 C C . ASP A 1 822 ? 1.602 12.180 29.842 1.00 97.69 822 ASP A C 1
ATOM 6425 O O . ASP A 1 822 ? 1.641 12.094 31.069 1.00 97.69 822 ASP A O 1
ATOM 6429 N N . ALA A 1 823 ? 0.461 12.401 29.181 1.00 96.81 823 ALA A N 1
ATOM 6430 C CA . ALA A 1 823 ? -0.827 12.588 29.836 1.00 96.81 823 ALA A CA 1
ATOM 6431 C C . ALA A 1 823 ? -1.240 11.350 30.645 1.00 96.81 823 ALA A C 1
ATOM 6433 O O . ALA A 1 823 ? -1.705 11.484 31.778 1.00 96.81 823 ALA A O 1
ATOM 6434 N N . ARG A 1 824 ? -1.020 10.137 30.118 1.00 96.50 824 ARG A N 1
ATOM 6435 C CA . ARG A 1 824 ? -1.271 8.895 30.862 1.00 96.50 824 ARG A CA 1
ATOM 6436 C C . ARG A 1 824 ? -0.421 8.806 32.123 1.00 96.50 824 ARG A C 1
ATOM 6438 O O . ARG A 1 824 ? -0.925 8.348 33.141 1.00 96.50 824 ARG A O 1
ATOM 6445 N N . LEU A 1 825 ? 0.844 9.202 32.051 1.00 97.69 825 LEU A N 1
ATOM 6446 C CA . LEU A 1 825 ? 1.796 9.141 33.163 1.00 97.69 825 LEU A CA 1
ATOM 6447 C C . LEU A 1 825 ? 1.690 10.345 34.115 1.00 97.69 825 LEU A C 1
ATOM 6449 O O . LEU A 1 825 ? 2.376 10.395 35.134 1.00 97.69 825 LEU A O 1
ATOM 6453 N N . SER A 1 826 ? 0.818 11.308 33.816 1.00 94.88 826 SER A N 1
ATOM 6454 C CA . SER A 1 826 ? 0.553 12.452 34.685 1.00 94.88 826 SER A CA 1
ATOM 6455 C C . SER A 1 826 ? -0.219 12.058 35.959 1.00 94.88 826 SER A C 1
ATOM 6457 O O . SER A 1 826 ? -0.627 10.910 36.154 1.00 94.88 826 SER A O 1
ATOM 6459 N N . GLY A 1 827 ? -0.400 13.011 36.880 1.00 89.94 827 GLY A N 1
ATOM 6460 C CA . GLY A 1 827 ? -1.207 12.796 38.090 1.00 89.94 827 GLY A CA 1
ATOM 6461 C C . GLY A 1 827 ? -0.584 11.841 39.119 1.00 89.94 827 GLY A C 1
ATOM 6462 O O . GLY A 1 827 ? -1.293 11.301 39.964 1.00 89.94 827 GLY A O 1
ATOM 6463 N N . GLY A 1 828 ? 0.735 11.626 39.063 1.00 89.62 828 GLY A N 1
ATOM 6464 C CA . GLY A 1 828 ? 1.468 10.791 40.022 1.00 89.62 828 GLY A CA 1
ATOM 6465 C C . GLY A 1 828 ? 1.515 9.299 39.679 1.00 89.62 828 GLY A C 1
ATOM 6466 O O . GLY A 1 828 ? 1.853 8.497 40.551 1.00 89.62 828 GLY A O 1
ATOM 6467 N N . ARG A 1 829 ? 1.195 8.917 38.438 1.00 96.50 829 ARG A N 1
ATOM 6468 C CA . ARG A 1 829 ? 1.322 7.542 37.941 1.00 96.50 829 ARG A CA 1
ATOM 6469 C C . ARG A 1 829 ? 2.782 7.227 37.578 1.00 96.50 829 ARG A C 1
ATOM 6471 O O . ARG A 1 829 ? 3.454 8.007 36.919 1.00 96.50 829 ARG A O 1
ATOM 6478 N N . ASP A 1 830 ? 3.280 6.079 38.026 1.00 97.75 830 ASP A N 1
ATOM 6479 C CA . ASP A 1 830 ? 4.642 5.600 37.773 1.00 97.75 830 ASP A CA 1
ATOM 6480 C C . ASP A 1 830 ? 4.752 4.696 36.540 1.00 97.75 830 ASP A C 1
ATOM 6482 O O . ASP A 1 830 ? 5.830 4.667 35.954 1.00 97.75 830 ASP A O 1
ATOM 6486 N N . TYR A 1 831 ? 3.684 3.973 36.167 1.00 98.44 831 TYR A N 1
ATOM 6487 C CA . TYR A 1 831 ? 3.654 2.995 35.062 1.00 98.44 831 TYR A CA 1
ATOM 6488 C C . TYR A 1 831 ? 2.320 3.009 34.298 1.00 98.44 831 TYR A C 1
ATOM 6490 O O . TYR A 1 831 ? 1.279 3.402 34.837 1.00 98.44 831 TYR A O 1
ATOM 6498 N N . VAL A 1 832 ? 2.323 2.565 33.037 1.00 97.88 832 VAL A N 1
ATOM 6499 C CA . VAL A 1 832 ? 1.180 2.775 32.120 1.00 97.88 832 VAL A CA 1
ATOM 6500 C C . VAL A 1 832 ? -0.061 1.942 32.460 1.00 97.88 832 VAL A C 1
ATOM 6502 O O . VAL A 1 832 ? -1.185 2.388 32.206 1.00 97.88 832 VAL A O 1
ATOM 6505 N N . ALA A 1 833 ? 0.113 0.778 33.084 1.00 97.56 833 ALA A N 1
ATOM 6506 C CA . ALA A 1 833 ? -0.956 -0.143 33.474 1.00 97.56 833 ALA A CA 1
ATOM 6507 C C . ALA A 1 833 ? -0.931 -0.425 34.985 1.00 97.56 833 ALA A C 1
ATOM 6509 O O . ALA A 1 833 ? 0.061 -0.140 35.655 1.00 97.56 833 ALA A O 1
ATOM 6510 N N . GLY A 1 834 ? -2.028 -0.951 35.533 1.00 95.94 834 GLY A N 1
ATOM 6511 C CA . GLY A 1 834 ? -2.179 -1.218 36.964 1.00 95.94 834 GLY A CA 1
ATOM 6512 C C . GLY A 1 834 ? -2.979 -0.153 37.721 1.00 95.94 834 GLY A C 1
ATOM 6513 O O . GLY A 1 834 ? -2.986 1.037 37.359 1.00 95.94 834 GLY A O 1
ATOM 6514 N N . ALA A 1 835 ? -3.603 -0.580 38.817 1.00 91.25 835 ALA A N 1
ATOM 6515 C CA . ALA A 1 835 ? -4.275 0.286 39.780 1.00 91.25 835 ALA A CA 1
ATOM 6516 C C . ALA A 1 835 ? -3.342 1.336 40.429 1.00 91.25 835 ALA A C 1
ATOM 6518 O O . ALA A 1 835 ? -2.122 1.175 40.511 1.00 91.25 835 ALA A O 1
ATOM 6519 N N . GLY A 1 836 ? -3.926 2.437 40.920 1.00 92.88 836 GLY A N 1
ATOM 6520 C CA . GLY A 1 836 ? -3.205 3.496 41.636 1.00 92.88 836 GLY A CA 1
ATOM 6521 C C . GLY A 1 836 ? -2.075 4.122 40.811 1.00 92.88 836 GLY A C 1
ATOM 6522 O O . GLY A 1 836 ? -2.310 4.652 39.723 1.00 92.88 836 GLY A O 1
ATOM 6523 N N . ARG A 1 837 ? -0.841 4.043 41.330 1.00 95.62 837 ARG A N 1
ATOM 6524 C CA . ARG A 1 837 ? 0.374 4.528 40.648 1.00 95.62 837 ARG A CA 1
ATOM 6525 C C . ARG A 1 837 ? 0.812 3.626 39.481 1.00 95.62 837 ARG A C 1
ATOM 6527 O O . ARG A 1 837 ? 1.759 3.969 38.785 1.00 95.62 837 ARG A O 1
ATOM 6534 N N . GLY A 1 838 ? 0.123 2.520 39.219 1.00 96.56 838 GLY A N 1
ATOM 6535 C CA . GLY A 1 838 ? 0.496 1.547 38.196 1.00 96.56 838 GLY A CA 1
ATOM 6536 C C . GLY A 1 838 ? 1.554 0.550 38.671 1.00 96.56 838 GLY A C 1
ATOM 6537 O O . GLY A 1 838 ? 2.180 0.724 39.718 1.00 96.56 838 GLY A O 1
ATOM 6538 N N . LYS A 1 839 ? 1.754 -0.507 37.881 1.00 97.38 839 LYS A N 1
ATOM 6539 C CA . LYS A 1 839 ? 2.730 -1.579 38.104 1.00 97.38 839 LYS A CA 1
ATOM 6540 C C . LYS A 1 839 ? 3.587 -1.752 36.854 1.00 97.38 839 LYS A C 1
ATOM 6542 O O . LYS A 1 839 ? 3.043 -1.832 35.755 1.00 97.38 839 LYS A O 1
ATOM 6547 N N . TYR A 1 840 ? 4.903 -1.852 37.039 1.00 98.44 840 TYR A N 1
ATOM 6548 C CA . TYR A 1 840 ? 5.826 -2.159 35.948 1.00 98.44 840 TYR A CA 1
ATOM 6549 C C . TYR A 1 840 ? 5.458 -3.499 35.318 1.00 98.44 840 TYR A C 1
ATOM 6551 O O . TYR A 1 840 ? 5.341 -4.504 36.021 1.00 98.44 840 TYR A O 1
ATOM 6559 N N . SER A 1 841 ? 5.250 -3.510 34.007 1.00 98.56 841 SER A N 1
ATOM 6560 C CA . SER A 1 841 ? 4.741 -4.688 33.314 1.00 98.56 841 SER A CA 1
ATOM 6561 C C . SER A 1 841 ? 5.210 -4.763 31.865 1.00 98.56 841 SER A C 1
ATOM 6563 O O . SER A 1 841 ? 5.862 -3.855 31.343 1.00 98.56 841 SER A O 1
ATOM 6565 N N . ILE A 1 842 ? 4.811 -5.831 31.176 1.00 98.44 842 ILE A N 1
ATOM 6566 C CA . ILE A 1 842 ? 5.002 -5.986 29.731 1.00 98.44 842 ILE A CA 1
ATOM 6567 C C . ILE A 1 842 ? 4.424 -4.827 28.902 1.00 98.44 842 ILE A C 1
ATOM 6569 O O . ILE A 1 842 ? 4.918 -4.576 27.802 1.00 98.44 842 ILE A O 1
ATOM 6573 N N . ALA A 1 843 ? 3.455 -4.068 29.428 1.00 98.38 843 ALA A N 1
ATOM 6574 C CA . ALA A 1 843 ? 2.966 -2.856 28.774 1.00 98.38 843 ALA A CA 1
ATOM 6575 C C . ALA A 1 843 ? 4.034 -1.752 28.727 1.00 98.38 843 ALA A C 1
ATOM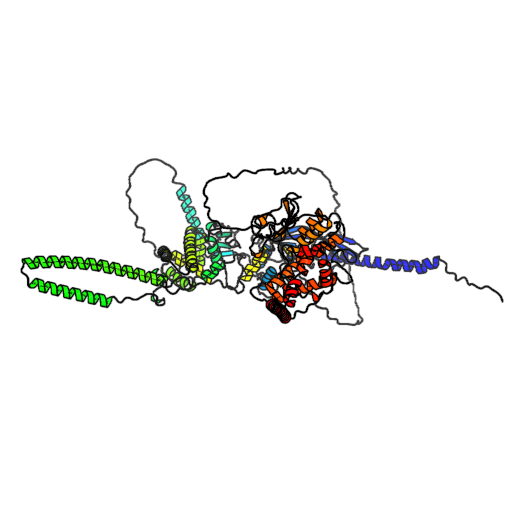 6577 O O . ALA A 1 843 ? 4.227 -1.125 27.685 1.00 98.38 843 ALA A O 1
ATOM 6578 N N . ASP A 1 844 ? 4.786 -1.557 29.814 1.00 98.69 844 ASP A N 1
ATOM 6579 C CA . ASP A 1 844 ? 5.905 -0.613 29.851 1.00 98.69 844 ASP A CA 1
ATOM 6580 C C . ASP A 1 844 ? 7.063 -1.108 28.971 1.00 98.69 844 ASP A C 1
ATOM 6582 O O . ASP A 1 844 ? 7.607 -0.346 28.170 1.00 98.69 844 ASP A O 1
ATOM 6586 N N . MET A 1 845 ? 7.398 -2.403 29.050 1.00 98.38 845 MET A N 1
ATOM 6587 C CA . MET A 1 845 ? 8.471 -3.019 28.252 1.00 98.38 845 MET A CA 1
ATOM 6588 C C . MET A 1 845 ? 8.204 -2.931 26.742 1.00 98.38 845 MET A C 1
ATOM 6590 O O . MET A 1 845 ? 9.135 -2.735 25.958 1.00 98.38 845 MET A O 1
ATOM 6594 N N . ALA A 1 846 ? 6.937 -3.016 26.318 1.00 98.12 846 ALA A N 1
ATOM 6595 C CA . ALA A 1 846 ? 6.546 -2.835 24.921 1.00 98.12 846 ALA A CA 1
ATOM 6596 C C . ALA A 1 846 ? 6.863 -1.420 24.398 1.00 98.12 846 ALA A C 1
ATOM 6598 O O . ALA A 1 846 ? 7.216 -1.252 23.227 1.00 98.12 846 ALA A O 1
ATOM 6599 N N . ILE A 1 847 ? 6.752 -0.402 25.252 1.00 98.31 847 ILE A N 1
ATOM 6600 C CA . ILE A 1 847 ? 6.963 1.012 24.905 1.00 98.31 847 ILE A CA 1
ATOM 6601 C C . ILE A 1 847 ? 8.445 1.391 25.025 1.00 98.31 847 ILE A C 1
ATOM 6603 O O . ILE A 1 847 ? 8.962 2.166 24.216 1.00 98.31 847 ILE A O 1
ATOM 6607 N N . LEU A 1 848 ? 9.142 0.816 26.007 1.00 96.50 848 LEU A N 1
ATOM 6608 C CA . LEU A 1 848 ? 10.476 1.224 26.439 1.00 96.50 848 LEU A CA 1
ATOM 6609 C C . LEU A 1 848 ? 11.507 1.299 25.307 1.00 96.50 848 LEU A C 1
ATOM 6611 O O . LEU A 1 848 ? 12.241 2.281 25.207 1.00 96.50 848 LEU A O 1
ATOM 6615 N N . GLY A 1 849 ? 11.540 0.293 24.428 1.00 94.25 849 GLY A N 1
ATOM 6616 C CA . GLY A 1 849 ? 12.493 0.252 23.318 1.00 94.25 849 GLY A CA 1
ATOM 6617 C C . GLY A 1 849 ? 12.358 1.440 22.357 1.00 94.25 849 GLY A C 1
ATOM 6618 O O . GLY A 1 849 ? 13.362 1.928 21.840 1.00 94.25 849 GLY A O 1
ATOM 6619 N N . TRP A 1 850 ? 11.138 1.948 22.154 1.00 96.88 850 TRP A N 1
ATOM 6620 C CA . TRP A 1 850 ? 10.872 3.128 21.320 1.00 96.88 850 TRP A CA 1
ATOM 6621 C C . TRP A 1 850 ? 11.200 4.428 22.055 1.00 96.88 850 TRP A C 1
ATOM 6623 O O . TRP A 1 850 ? 11.810 5.329 21.477 1.00 96.88 850 TRP A O 1
ATOM 6633 N N . ALA A 1 851 ? 10.908 4.483 23.357 1.00 96.06 851 ALA A N 1
ATOM 6634 C CA . ALA A 1 851 ? 11.295 5.591 24.226 1.00 96.06 851 ALA A CA 1
ATOM 6635 C C . ALA A 1 851 ? 12.812 5.723 24.444 1.00 96.06 851 ALA A C 1
ATOM 6637 O O . ALA A 1 851 ? 13.261 6.799 24.833 1.00 96.06 851 ALA A O 1
ATOM 6638 N N . ASN A 1 852 ? 13.604 4.689 24.143 1.00 94.69 852 ASN A N 1
ATOM 6639 C CA . ASN A 1 852 ? 15.063 4.707 24.278 1.00 94.69 852 ASN A CA 1
ATOM 6640 C C . ASN A 1 852 ? 15.784 5.560 23.212 1.00 94.69 852 ASN A C 1
ATOM 6642 O O . ASN A 1 852 ? 16.856 6.096 23.484 1.00 94.69 852 ASN A O 1
ATOM 6646 N N . GLY A 1 853 ? 15.209 5.718 22.013 1.00 92.19 853 GLY A N 1
ATOM 6647 C CA . GLY A 1 853 ? 15.831 6.470 20.908 1.00 92.19 853 GLY A CA 1
ATOM 6648 C C . GLY A 1 853 ? 14.919 7.422 20.113 1.00 92.19 853 GLY A C 1
ATOM 6649 O O . GLY A 1 853 ? 15.009 7.421 18.883 1.00 92.19 853 GLY A O 1
ATOM 6650 N N . PRO A 1 854 ? 14.031 8.223 20.736 1.00 94.19 854 PRO A N 1
ATOM 6651 C CA . PRO A 1 854 ? 13.195 9.197 20.024 1.00 94.19 854 PRO A CA 1
ATOM 6652 C C . PRO A 1 854 ? 13.988 10.289 19.300 1.00 94.19 854 PRO A C 1
ATOM 6654 O O . PRO A 1 854 ? 13.561 10.738 18.233 1.00 94.19 854 PRO A O 1
ATOM 6657 N N . ARG A 1 855 ? 15.160 10.680 19.820 1.00 93.12 855 ARG A N 1
ATOM 6658 C CA . ARG A 1 855 ? 15.971 11.772 19.256 1.00 93.12 855 ARG A CA 1
ATOM 6659 C C . ARG A 1 855 ? 16.390 11.492 17.817 1.00 93.12 855 ARG A C 1
ATOM 6661 O O . ARG A 1 855 ? 16.269 12.358 16.958 1.00 93.12 855 ARG A O 1
ATOM 6668 N N . ALA A 1 856 ? 16.763 10.246 17.524 1.00 89.56 856 ALA A N 1
ATOM 6669 C CA . ALA A 1 856 ? 17.123 9.802 16.177 1.00 89.56 856 ALA A CA 1
ATOM 6670 C C . ALA A 1 856 ? 15.962 9.876 15.160 1.00 89.56 856 ALA A C 1
ATOM 6672 O O . ALA A 1 856 ? 16.200 9.775 13.957 1.00 89.56 856 ALA A O 1
ATOM 6673 N N . ALA A 1 857 ? 14.719 10.029 15.631 1.00 92.75 857 ALA A N 1
ATOM 6674 C CA . ALA A 1 857 ? 13.521 10.234 14.819 1.00 92.75 857 ALA A CA 1
ATOM 6675 C C . ALA A 1 857 ? 13.032 11.697 14.834 1.00 92.75 857 ALA A C 1
ATOM 6677 O O . ALA A 1 857 ? 11.933 11.974 14.361 1.00 92.75 857 ALA A O 1
ATOM 6678 N N . GLY A 1 858 ? 13.823 12.634 15.373 1.00 92.00 858 GLY A N 1
ATOM 6679 C CA . GLY A 1 858 ? 13.464 14.052 15.452 1.00 92.00 858 GLY A CA 1
ATOM 6680 C C . GLY A 1 858 ? 12.497 14.399 16.588 1.00 92.00 858 GLY A C 1
ATOM 6681 O O . GLY A 1 858 ? 11.846 15.443 16.534 1.00 92.00 858 GLY A O 1
ATOM 6682 N N . ILE A 1 859 ? 12.375 13.528 17.595 1.00 93.62 859 ILE A N 1
ATOM 6683 C CA . ILE A 1 859 ? 11.514 13.736 18.761 1.00 93.62 859 ILE A CA 1
ATOM 6684 C C . ILE A 1 859 ? 12.370 14.089 19.975 1.00 93.62 859 ILE A C 1
ATOM 6686 O O . ILE A 1 859 ? 13.235 13.318 20.392 1.00 93.62 859 ILE A O 1
ATOM 6690 N N . ASP A 1 860 ? 12.085 15.240 20.575 1.00 91.00 860 ASP A N 1
ATOM 6691 C CA . ASP A 1 860 ? 12.699 15.651 21.832 1.00 91.00 860 ASP A CA 1
ATOM 6692 C C . ASP A 1 860 ? 11.892 15.114 23.023 1.00 91.00 860 ASP A C 1
ATOM 6694 O O . ASP A 1 860 ? 10.801 15.605 23.326 1.00 91.00 860 ASP A O 1
ATOM 6698 N N . ARG A 1 861 ? 12.435 14.091 23.698 1.00 92.06 861 ARG A N 1
ATOM 6699 C CA . ARG A 1 861 ? 11.806 13.464 24.871 1.00 92.06 861 ARG A CA 1
ATOM 6700 C C . ARG A 1 861 ? 11.726 14.420 26.064 1.00 92.06 861 ARG A C 1
ATOM 6702 O O . ARG A 1 861 ? 10.793 14.293 26.850 1.00 92.06 861 ARG A O 1
ATOM 6709 N N . ALA A 1 862 ? 12.613 15.418 26.159 1.00 89.50 862 ALA A N 1
ATOM 6710 C CA . ALA A 1 862 ? 12.625 16.383 27.262 1.00 89.50 862 ALA A CA 1
ATOM 6711 C C . ALA A 1 862 ? 11.359 17.260 27.306 1.00 89.50 862 ALA A C 1
ATOM 6713 O O . ALA A 1 862 ? 11.017 17.810 28.352 1.00 89.50 862 ALA A O 1
ATOM 6714 N N . ARG A 1 863 ? 10.615 17.344 26.195 1.00 92.38 863 ARG A N 1
ATOM 6715 C CA . ARG A 1 863 ? 9.308 18.019 26.122 1.00 92.38 863 ARG A CA 1
ATOM 6716 C C . ARG A 1 863 ? 8.182 17.270 26.842 1.00 92.38 863 ARG A C 1
ATOM 6718 O O . ARG A 1 863 ? 7.103 17.835 27.001 1.00 92.38 863 ARG A O 1
ATOM 6725 N N . PHE A 1 864 ? 8.424 16.029 27.257 1.00 95.81 864 PHE A N 1
ATOM 6726 C CA . PHE A 1 864 ? 7.455 15.132 27.882 1.00 95.81 864 PHE A CA 1
ATOM 6727 C C . PHE A 1 864 ? 7.987 14.696 29.261 1.00 95.81 864 PHE A C 1
ATOM 6729 O O . PHE A 1 864 ? 8.586 13.623 29.391 1.00 95.81 864 PHE A O 1
ATOM 6736 N N . PRO A 1 865 ? 7.852 15.543 30.299 1.00 96.06 865 PRO A N 1
ATOM 6737 C CA . PRO A 1 865 ? 8.524 15.337 31.582 1.00 96.06 865 PRO A CA 1
ATOM 6738 C C . PRO A 1 865 ? 8.062 14.075 32.325 1.00 96.06 865 PRO A C 1
ATOM 6740 O O . PRO A 1 865 ? 8.872 13.442 33.006 1.00 96.06 865 PRO A O 1
ATOM 6743 N N . ASN A 1 866 ? 6.794 13.672 32.187 1.00 97.69 866 ASN A N 1
ATOM 6744 C CA . ASN A 1 866 ? 6.290 12.444 32.806 1.00 97.69 866 ASN A CA 1
ATOM 6745 C C . ASN A 1 866 ? 6.837 11.211 32.076 1.00 97.69 866 ASN A C 1
ATOM 6747 O O . ASN A 1 866 ? 7.192 10.222 32.720 1.00 97.69 866 ASN A O 1
ATOM 6751 N N . VAL A 1 867 ? 6.984 11.288 30.747 1.00 97.88 867 VAL A N 1
ATOM 6752 C CA . VAL A 1 867 ? 7.651 10.239 29.958 1.00 97.88 867 VAL A CA 1
ATOM 6753 C C . VAL A 1 867 ? 9.125 10.121 30.332 1.00 97.88 867 VAL A C 1
ATOM 6755 O O . VAL A 1 867 ? 9.605 9.007 30.516 1.00 97.88 867 VAL A O 1
ATOM 6758 N N . GLU A 1 868 ? 9.847 11.233 30.486 1.00 96.38 868 GLU A N 1
ATOM 6759 C CA . GLU A 1 868 ? 11.253 11.211 30.915 1.00 96.38 868 GLU A CA 1
ATOM 6760 C C . GLU A 1 868 ? 11.401 10.573 32.307 1.00 96.38 868 GLU A C 1
ATOM 6762 O O . GLU A 1 868 ? 12.234 9.686 32.510 1.00 96.38 868 GLU A O 1
ATOM 6767 N N . ALA A 1 869 ? 10.543 10.952 33.261 1.00 97.50 869 ALA A N 1
ATOM 6768 C CA . ALA A 1 869 ? 10.549 10.384 34.607 1.00 97.50 869 ALA A CA 1
ATOM 6769 C C . ALA A 1 869 ? 10.244 8.873 34.614 1.00 97.50 869 ALA A C 1
ATOM 6771 O O . ALA A 1 869 ? 10.932 8.104 35.296 1.00 97.50 869 ALA A O 1
ATOM 6772 N N . TRP A 1 870 ? 9.242 8.437 33.844 1.00 98.38 870 TRP A N 1
ATOM 6773 C CA . TRP A 1 870 ? 8.909 7.022 33.644 1.00 98.38 870 TRP A CA 1
ATOM 6774 C C . TRP A 1 870 ? 10.053 6.253 32.981 1.00 98.38 870 TRP A C 1
ATOM 6776 O O . TRP A 1 870 ? 10.435 5.183 33.459 1.00 98.38 870 TRP A O 1
ATOM 6786 N N . PHE A 1 871 ? 10.652 6.814 31.928 1.00 97.44 871 PHE A N 1
ATOM 6787 C CA . PHE A 1 871 ? 11.757 6.196 31.204 1.00 97.44 871 PHE A CA 1
ATOM 6788 C C . PHE A 1 871 ? 12.958 5.985 32.130 1.00 97.44 871 PHE A C 1
ATOM 6790 O O . PHE A 1 871 ? 13.483 4.871 32.217 1.00 97.44 871 PHE A O 1
ATOM 6797 N N . ARG A 1 872 ? 13.344 7.010 32.903 1.00 96.69 872 ARG A N 1
ATOM 6798 C CA . ARG A 1 872 ? 14.416 6.911 33.905 1.00 96.69 872 ARG A CA 1
ATOM 6799 C C . ARG A 1 872 ? 14.117 5.847 34.958 1.00 96.69 872 ARG A C 1
ATOM 6801 O O . ARG A 1 872 ? 15.007 5.097 35.349 1.00 96.69 872 ARG A O 1
ATOM 6808 N N . ARG A 1 873 ? 12.867 5.751 35.418 1.00 97.88 873 ARG A N 1
ATOM 6809 C CA . ARG A 1 873 ? 12.449 4.727 36.384 1.00 97.88 873 ARG A CA 1
ATOM 6810 C C . ARG A 1 873 ? 12.589 3.321 35.805 1.00 97.88 873 ARG A C 1
ATOM 6812 O O . ARG A 1 873 ? 13.229 2.480 36.432 1.00 97.88 873 ARG A O 1
ATOM 6819 N N . CYS A 1 874 ? 12.071 3.080 34.603 1.00 97.50 874 CYS A N 1
ATOM 6820 C CA . CYS A 1 874 ? 12.160 1.779 33.937 1.00 97.50 874 CYS A CA 1
ATOM 6821 C C . CYS A 1 874 ? 13.616 1.374 33.674 1.00 97.50 874 CYS A C 1
ATOM 6823 O O . CYS A 1 874 ? 14.008 0.248 33.967 1.00 97.50 874 CYS A O 1
ATOM 6825 N N . THR A 1 875 ? 14.434 2.309 33.186 1.00 95.62 875 THR A N 1
ATOM 6826 C CA . THR A 1 875 ? 15.856 2.077 32.880 1.00 95.62 875 THR A CA 1
ATOM 6827 C C . THR A 1 875 ? 16.770 2.093 34.100 1.00 95.62 875 THR A C 1
ATOM 6829 O O . THR A 1 875 ? 17.924 1.692 33.996 1.00 95.62 875 THR A O 1
ATOM 6832 N N . SER A 1 876 ? 16.290 2.498 35.279 1.00 96.94 876 SER A N 1
ATOM 6833 C CA . SER A 1 876 ? 17.055 2.350 36.524 1.00 96.94 876 SER A CA 1
ATOM 6834 C C . SER A 1 876 ? 17.129 0.899 37.010 1.00 96.94 876 SER A C 1
ATOM 6836 O O . SER A 1 876 ? 18.023 0.566 37.788 1.00 96.94 876 SER A O 1
ATOM 6838 N N . ARG A 1 877 ? 16.229 0.034 36.525 1.00 97.56 877 ARG A N 1
ATOM 6839 C CA . ARG A 1 877 ? 16.173 -1.387 36.880 1.00 97.56 877 ARG A CA 1
ATOM 6840 C C . ARG A 1 877 ? 17.379 -2.144 36.293 1.00 97.56 877 ARG A C 1
ATOM 6842 O O . ARG A 1 877 ? 17.616 -2.023 35.088 1.00 97.56 877 ARG A O 1
ATOM 6849 N N . PRO A 1 878 ? 18.127 -2.934 37.091 1.00 97.94 878 PRO A N 1
ATOM 6850 C CA . PRO A 1 878 ? 19.312 -3.654 36.613 1.00 97.94 878 PRO A CA 1
ATOM 6851 C C . PRO A 1 878 ? 19.038 -4.586 35.424 1.00 97.94 878 PRO A C 1
ATOM 6853 O O . PRO A 1 878 ? 19.754 -4.512 34.427 1.00 97.94 878 PRO A O 1
ATOM 6856 N N . ALA A 1 879 ? 17.981 -5.401 35.493 1.00 97.62 879 ALA A N 1
ATOM 6857 C CA . ALA A 1 879 ? 17.569 -6.289 34.406 1.00 97.62 879 ALA A CA 1
ATOM 6858 C C . ALA A 1 879 ? 17.240 -5.536 33.110 1.00 97.62 879 ALA A C 1
ATOM 6860 O O . ALA A 1 879 ? 17.732 -5.895 32.042 1.00 97.62 879 ALA A O 1
ATOM 6861 N N . THR A 1 880 ? 16.493 -4.433 33.201 1.00 97.50 880 THR A N 1
ATOM 6862 C CA . THR A 1 880 ? 16.203 -3.583 32.042 1.00 97.50 880 THR A CA 1
ATOM 6863 C C . THR A 1 880 ? 17.469 -3.057 31.368 1.00 97.50 880 THR A C 1
ATOM 6865 O O . THR A 1 880 ? 17.545 -3.074 30.140 1.00 97.50 880 THR A O 1
ATOM 6868 N N . LYS A 1 881 ? 18.473 -2.609 32.137 1.00 95.62 881 LYS A N 1
ATOM 6869 C CA . LYS A 1 881 ? 19.749 -2.139 31.567 1.00 95.62 881 LYS A CA 1
ATOM 6870 C C . LYS A 1 881 ? 20.445 -3.243 30.776 1.00 95.62 881 LYS A C 1
ATOM 6872 O O . LYS A 1 881 ? 20.744 -3.029 29.606 1.00 95.62 881 LYS A O 1
ATOM 6877 N N . ARG A 1 882 ? 20.596 -4.433 31.373 1.00 96.50 882 ARG A N 1
ATOM 6878 C CA . ARG A 1 882 ? 21.180 -5.602 30.691 1.00 96.50 882 ARG A CA 1
ATOM 6879 C C . ARG A 1 882 ? 20.398 -5.958 29.425 1.00 96.50 882 ARG A C 1
ATOM 6881 O O . ARG A 1 882 ? 20.988 -6.193 28.379 1.00 96.50 882 ARG A O 1
ATOM 6888 N N . GLY A 1 883 ? 19.067 -5.912 29.478 1.00 96.81 883 GLY A N 1
ATOM 6889 C CA . GLY A 1 883 ? 18.216 -6.205 28.323 1.00 96.81 883 GLY A CA 1
ATOM 6890 C C . GLY A 1 883 ? 18.395 -5.222 27.159 1.00 96.81 883 GLY A C 1
ATOM 6891 O O . GLY A 1 883 ? 18.324 -5.629 25.999 1.00 96.81 883 GLY A O 1
ATOM 6892 N N . LEU A 1 884 ? 18.659 -3.942 27.446 1.00 95.44 884 LEU A N 1
ATOM 6893 C CA . LEU A 1 884 ? 18.942 -2.909 26.437 1.00 95.44 884 LEU A CA 1
ATOM 6894 C C . LEU A 1 884 ? 20.357 -3.004 25.840 1.00 95.44 884 LEU A C 1
ATOM 6896 O O . LEU A 1 884 ? 20.619 -2.415 24.788 1.00 95.44 884 LEU A O 1
ATOM 6900 N N . GLU A 1 885 ? 21.254 -3.750 26.482 1.00 94.62 885 GLU A N 1
ATOM 6901 C CA . GLU A 1 885 ? 22.609 -4.029 25.998 1.00 94.62 885 GLU A CA 1
ATOM 6902 C C . GLU A 1 885 ? 22.659 -5.246 25.058 1.00 94.62 885 GLU A C 1
ATOM 6904 O O . GLU A 1 885 ? 23.673 -5.453 24.400 1.00 94.62 885 GLU A O 1
ATOM 6909 N N . ILE A 1 886 ? 21.566 -6.011 24.925 1.00 94.06 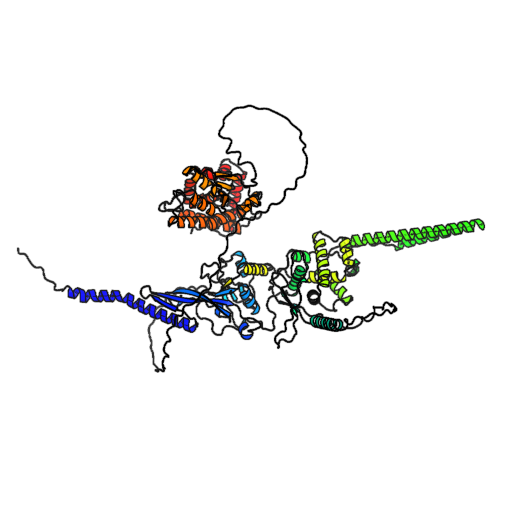886 ILE A N 1
ATOM 6910 C CA . ILE A 1 886 ? 21.492 -7.215 24.082 1.00 94.06 886 ILE A CA 1
ATOM 6911 C C . ILE A 1 886 ? 20.904 -6.896 22.694 1.00 94.06 886 ILE A C 1
ATOM 6913 O O . ILE A 1 886 ? 19.847 -6.264 22.600 1.00 94.06 886 ILE A O 1
ATOM 6917 N N . PRO A 1 887 ? 21.516 -7.368 21.589 1.00 89.38 887 PRO A N 1
ATOM 6918 C CA . PRO A 1 887 ? 22.801 -8.079 21.530 1.00 89.38 887 PRO A CA 1
ATOM 6919 C C . PRO A 1 887 ? 24.000 -7.132 21.691 1.00 89.38 887 PRO A C 1
ATOM 6921 O O . PRO A 1 887 ? 25.073 -7.557 22.099 1.00 89.38 887 PRO A O 1
ATOM 6924 N N . VAL A 1 888 ? 23.797 -5.855 21.356 1.00 88.81 888 VAL A N 1
ATOM 6925 C CA . VAL A 1 888 ? 24.703 -4.735 21.620 1.00 88.81 888 VAL A CA 1
ATOM 6926 C C . VAL A 1 888 ? 23.867 -3.486 21.909 1.00 88.81 888 VAL A C 1
ATOM 6928 O O . VAL A 1 888 ? 22.751 -3.336 21.388 1.00 88.81 888 VAL A O 1
ATOM 6931 N N . ALA A 1 889 ? 24.407 -2.555 22.693 1.00 86.69 889 ALA A N 1
ATOM 6932 C CA . ALA A 1 889 ? 23.765 -1.266 22.931 1.00 86.69 889 ALA A CA 1
ATOM 6933 C C . ALA A 1 889 ? 23.567 -0.487 21.613 1.00 86.69 889 ALA A C 1
ATOM 6935 O O . ALA A 1 889 ? 24.443 -0.450 20.745 1.00 86.69 889 ALA A O 1
ATOM 6936 N N . SER A 1 890 ? 22.401 0.146 21.441 1.00 87.19 890 SER A N 1
ATOM 6937 C CA . SER A 1 890 ? 22.101 0.898 20.216 1.00 87.19 890 SER A CA 1
ATOM 6938 C C . SER A 1 890 ? 22.839 2.234 20.174 1.00 87.19 890 SER A C 1
ATOM 6940 O O . SER A 1 890 ? 22.652 3.096 21.038 1.00 87.19 890 SER A O 1
ATOM 6942 N N . ALA A 1 891 ? 23.561 2.456 19.074 1.00 86.19 891 ALA A N 1
ATOM 6943 C CA . ALA A 1 891 ? 24.158 3.744 18.726 1.00 86.19 891 ALA A CA 1
ATOM 6944 C C . ALA A 1 891 ? 23.121 4.850 18.435 1.00 86.19 891 ALA A C 1
ATOM 6946 O O . ALA A 1 891 ? 23.492 6.010 18.284 1.00 86.19 891 ALA A O 1
ATOM 6947 N N . PHE A 1 892 ? 21.831 4.504 18.332 1.00 87.00 892 PHE A N 1
ATOM 6948 C CA . PHE A 1 892 ? 20.728 5.450 18.120 1.00 87.00 892 PHE A CA 1
ATOM 6949 C C . PHE A 1 892 ? 19.932 5.745 19.395 1.00 87.00 892 PHE A C 1
ATOM 6951 O O . PHE A 1 892 ? 18.903 6.418 19.321 1.00 87.00 892 PHE A O 1
ATOM 6958 N N . SER A 1 893 ? 20.359 5.224 20.548 1.00 91.50 893 SER A N 1
ATOM 6959 C CA . SER A 1 893 ? 19.768 5.619 21.825 1.00 91.50 893 SER A CA 1
ATOM 6960 C C . SER A 1 893 ? 20.059 7.093 22.112 1.00 91.50 893 SER A C 1
ATOM 6962 O O . SER A 1 893 ? 21.099 7.618 21.708 1.00 91.50 893 SER A O 1
ATOM 6964 N N . ASN A 1 894 ? 19.151 7.763 22.827 1.00 92.25 894 ASN A N 1
ATOM 6965 C CA . ASN A 1 894 ? 19.367 9.151 23.238 1.00 92.25 894 ASN A CA 1
ATOM 6966 C C . ASN A 1 894 ? 20.673 9.292 24.028 1.00 92.25 894 ASN A C 1
ATOM 6968 O O . ASN A 1 894 ? 21.467 10.165 23.708 1.00 92.25 894 ASN A O 1
ATOM 6972 N N . ALA A 1 895 ? 20.928 8.383 24.975 1.00 90.88 895 ALA A N 1
ATOM 6973 C CA . ALA A 1 895 ? 22.138 8.405 25.792 1.00 90.88 895 ALA A CA 1
ATOM 6974 C C . ALA A 1 895 ? 23.419 8.286 24.949 1.00 90.88 895 ALA A C 1
ATOM 6976 O O . ALA A 1 895 ? 24.360 9.035 25.177 1.00 90.88 895 ALA A O 1
ATOM 6977 N N . ALA A 1 896 ? 23.450 7.402 23.942 1.00 91.69 896 ALA A N 1
ATOM 6978 C CA . ALA A 1 896 ? 24.616 7.270 23.066 1.00 91.69 896 ALA A CA 1
ATOM 6979 C C . ALA A 1 896 ? 24.854 8.527 22.212 1.00 91.69 896 ALA A C 1
ATOM 6981 O O . ALA A 1 896 ? 25.999 8.922 21.999 1.00 91.69 896 ALA A O 1
ATOM 6982 N N . ILE A 1 897 ? 23.785 9.162 21.722 1.00 91.31 897 ILE A N 1
ATOM 6983 C CA . ILE A 1 897 ? 23.885 10.413 20.957 1.00 91.31 897 ILE A CA 1
ATOM 6984 C C . ILE A 1 897 ? 24.361 11.555 21.867 1.00 91.31 897 ILE A C 1
ATOM 6986 O O . ILE A 1 897 ? 25.285 12.279 21.509 1.00 91.31 897 ILE A O 1
ATOM 6990 N N . GLU A 1 898 ? 23.770 11.689 23.054 1.00 90.88 898 GLU A N 1
ATOM 6991 C CA . GLU A 1 898 ? 24.120 12.711 24.047 1.00 90.88 898 GLU A CA 1
ATOM 6992 C C . GLU A 1 898 ? 25.556 12.557 24.546 1.00 90.88 898 GLU A C 1
ATOM 6994 O O . GLU A 1 898 ? 26.262 13.554 24.668 1.00 90.88 898 GLU A O 1
ATOM 6999 N N . GLN A 1 899 ? 26.014 11.324 24.770 1.00 93.06 899 GLN A N 1
ATOM 7000 C CA . GLN A 1 899 ? 27.395 11.041 25.145 1.00 93.06 899 GLN A CA 1
ATOM 7001 C C . GLN A 1 899 ? 28.372 11.517 24.066 1.00 93.06 899 GLN A C 1
ATOM 7003 O O . GLN A 1 899 ? 29.295 12.260 24.380 1.00 93.06 899 GLN A O 1
ATOM 7008 N N . LYS A 1 900 ? 28.140 11.170 22.793 1.00 92.25 900 LYS A N 1
ATOM 7009 C CA . LYS A 1 900 ? 28.997 11.627 21.685 1.00 92.25 900 LYS A CA 1
ATOM 7010 C C . LYS A 1 900 ? 29.037 13.149 21.567 1.00 92.25 900 LYS A C 1
ATOM 7012 O O . LYS A 1 900 ? 30.100 13.728 21.361 1.00 92.25 900 LYS A O 1
ATOM 7017 N N . ILE A 1 901 ? 27.887 13.803 21.733 1.00 91.44 901 ILE A N 1
ATOM 7018 C CA . ILE A 1 901 ? 27.796 15.268 21.746 1.00 91.44 901 ILE A CA 1
ATOM 7019 C C . ILE A 1 901 ? 28.600 15.848 22.921 1.00 91.44 901 ILE A C 1
ATOM 7021 O O . ILE A 1 901 ? 29.362 16.793 22.727 1.00 91.44 901 ILE A O 1
ATOM 7025 N N . ALA A 1 902 ? 28.471 15.277 24.121 1.00 93.44 902 ALA A N 1
ATOM 7026 C CA . ALA A 1 902 ? 29.196 15.719 25.314 1.00 93.44 902 ALA A CA 1
ATOM 7027 C C . ALA A 1 902 ? 30.715 15.495 25.209 1.00 93.44 902 ALA A C 1
ATOM 7029 O O . ALA A 1 902 ? 31.493 16.295 25.722 1.00 93.44 902 ALA A O 1
ATOM 7030 N N . GLU A 1 903 ? 31.136 14.440 24.511 1.00 94.44 903 GLU A N 1
ATOM 7031 C CA . GLU A 1 903 ? 32.536 14.134 24.194 1.00 94.44 903 GLU A CA 1
ATOM 7032 C C . GLU A 1 903 ? 33.115 15.041 23.090 1.00 94.44 903 GLU A C 1
ATOM 7034 O O . GLU A 1 903 ? 34.313 14.988 22.813 1.00 94.44 903 GLU A O 1
ATOM 7039 N N . GLY A 1 904 ? 32.297 15.905 22.478 1.00 92.00 904 GLY A N 1
ATOM 7040 C CA . GLY A 1 904 ? 32.731 16.846 21.447 1.00 92.00 904 GLY A CA 1
ATOM 7041 C C . GLY A 1 904 ? 32.874 16.232 20.052 1.00 92.00 904 GLY A C 1
ATOM 7042 O O . GLY A 1 904 ? 33.593 16.789 19.220 1.00 92.00 904 GLY A O 1
ATOM 7043 N N . ASP A 1 905 ? 32.206 15.106 19.771 1.00 94.12 905 ASP A N 1
ATOM 7044 C CA . ASP A 1 905 ? 32.151 14.516 18.429 1.00 94.12 905 ASP A CA 1
ATOM 7045 C C . ASP A 1 905 ? 31.444 15.483 17.465 1.00 94.12 905 ASP A C 1
ATOM 7047 O O . ASP A 1 905 ? 30.215 15.609 17.442 1.00 94.12 905 ASP A O 1
ATOM 7051 N N . LYS A 1 906 ? 32.249 16.175 16.653 1.00 92.62 906 LYS A N 1
ATOM 7052 C CA . LYS A 1 906 ? 31.775 17.181 15.701 1.00 92.62 906 LYS A CA 1
ATOM 7053 C C . LYS A 1 906 ? 30.773 16.608 14.698 1.00 92.62 906 LYS A C 1
ATOM 7055 O O . LYS A 1 906 ? 29.808 17.282 14.359 1.00 92.62 906 LYS A O 1
ATOM 7060 N N . GLU A 1 907 ? 30.959 15.366 14.252 1.00 90.75 907 GLU A N 1
ATOM 7061 C CA . GLU A 1 907 ? 30.045 14.739 13.296 1.00 90.75 907 GLU A CA 1
ATOM 7062 C C . GLU A 1 907 ? 28.680 14.463 13.939 1.00 90.75 907 GLU A C 1
ATOM 7064 O O . GLU A 1 907 ? 27.640 14.665 13.307 1.00 90.75 907 GLU A O 1
ATOM 7069 N N . ALA A 1 908 ? 28.672 14.023 15.200 1.00 89.88 908 ALA A N 1
ATOM 7070 C CA . ALA A 1 908 ? 27.440 13.816 15.954 1.00 89.88 908 ALA A CA 1
ATOM 7071 C C . ALA A 1 908 ? 26.694 15.138 16.201 1.00 89.88 908 ALA A C 1
ATOM 7073 O O . ALA A 1 908 ? 25.477 15.183 16.009 1.00 89.88 908 ALA A O 1
ATOM 7074 N N . ILE A 1 909 ? 27.416 16.204 16.564 1.00 92.19 909 ILE A N 1
ATOM 7075 C CA . ILE A 1 909 ? 26.861 17.551 16.775 1.00 92.19 909 ILE A CA 1
ATOM 7076 C C . ILE A 1 909 ? 26.238 18.088 15.480 1.00 92.19 909 ILE A C 1
ATOM 7078 O O . ILE A 1 909 ? 25.056 18.436 15.470 1.00 92.19 909 ILE A O 1
ATOM 7082 N N . ASP A 1 910 ? 26.992 18.083 14.377 1.00 92.38 910 ASP A N 1
ATOM 7083 C CA . ASP A 1 910 ? 26.535 18.607 13.085 1.00 92.38 910 ASP A CA 1
ATOM 7084 C C . ASP A 1 910 ? 25.303 17.833 12.575 1.00 92.38 910 ASP A C 1
ATOM 7086 O O . ASP A 1 910 ? 24.340 18.423 12.076 1.00 92.38 910 ASP A O 1
ATOM 7090 N N . LYS A 1 911 ? 25.289 16.500 12.730 1.00 90.31 911 LYS A N 1
ATOM 7091 C CA . LYS A 1 911 ? 24.145 15.654 12.343 1.00 90.31 911 LYS A CA 1
ATOM 7092 C C . LYS A 1 911 ? 22.902 15.921 13.182 1.00 90.31 911 LYS A C 1
ATOM 7094 O O . LYS A 1 911 ? 21.795 15.922 12.634 1.00 90.31 911 LYS A O 1
ATOM 7099 N N . ASP A 1 912 ? 23.061 16.096 14.488 1.00 90.62 912 ASP A N 1
ATOM 7100 C CA . ASP A 1 912 ? 21.954 16.383 15.396 1.00 90.62 912 ASP A CA 1
ATOM 7101 C C . ASP A 1 912 ? 21.344 17.761 15.102 1.00 90.62 912 ASP A C 1
ATOM 7103 O O . ASP A 1 912 ? 20.127 17.877 14.932 1.00 90.62 912 ASP A O 1
ATOM 7107 N N . GLU A 1 913 ? 22.184 18.784 14.913 1.00 92.88 913 GLU A N 1
ATOM 7108 C CA . GLU A 1 913 ? 21.734 20.129 14.557 1.00 92.88 913 GLU A CA 1
ATOM 7109 C C . GLU A 1 913 ? 21.042 20.156 13.188 1.00 92.88 913 GLU A C 1
ATOM 7111 O O . GLU A 1 913 ? 19.950 20.719 13.056 1.00 92.88 913 GLU A O 1
ATOM 7116 N N . ALA A 1 914 ? 21.616 19.488 12.183 1.00 92.12 914 ALA A N 1
ATOM 7117 C CA . ALA A 1 914 ? 21.006 19.367 10.861 1.00 92.12 914 ALA A CA 1
ATOM 7118 C C . ALA A 1 914 ? 19.648 18.653 10.920 1.00 92.12 914 ALA A C 1
ATOM 7120 O O . ALA A 1 914 ? 18.692 19.086 10.275 1.00 92.12 914 ALA A O 1
ATOM 7121 N N . THR A 1 915 ? 19.540 17.588 11.719 1.00 92.44 915 THR A N 1
ATOM 7122 C CA . THR A 1 915 ? 18.285 16.852 11.923 1.00 92.44 915 THR A CA 1
ATOM 7123 C C . THR A 1 915 ? 17.228 17.739 12.573 1.00 92.44 915 THR A C 1
ATOM 7125 O O . THR A 1 915 ? 16.093 17.800 12.094 1.00 92.44 915 THR A O 1
ATOM 7128 N N . ARG A 1 916 ? 17.597 18.465 13.634 1.00 93.44 916 ARG A N 1
ATOM 7129 C CA . ARG A 1 916 ? 16.699 19.389 14.330 1.00 93.44 916 ARG A CA 1
ATOM 7130 C C . ARG A 1 916 ? 16.206 20.490 13.396 1.00 93.44 916 ARG A C 1
ATOM 7132 O O . ARG A 1 916 ? 14.998 20.690 13.284 1.00 93.44 916 ARG A O 1
ATOM 7139 N N . LYS A 1 917 ? 17.121 21.136 12.669 1.00 95.50 917 LYS A N 1
ATOM 7140 C CA . LYS A 1 917 ? 16.792 22.188 11.701 1.00 95.50 917 LYS A CA 1
ATOM 7141 C C . LYS A 1 917 ? 15.864 21.676 10.600 1.00 95.50 917 LYS A C 1
ATOM 7143 O O . LYS A 1 917 ? 14.855 22.307 10.312 1.00 95.50 917 LYS A O 1
ATOM 7148 N N . LEU A 1 918 ? 16.150 20.499 10.040 1.00 95.69 918 LEU A N 1
ATOM 7149 C CA . LEU A 1 918 ? 15.313 19.871 9.015 1.00 95.69 918 LEU A CA 1
ATOM 7150 C C . LEU A 1 918 ? 13.872 19.652 9.504 1.00 95.69 918 LEU A C 1
ATOM 7152 O O . LEU A 1 918 ? 12.914 19.919 8.778 1.00 95.69 918 LEU A O 1
ATOM 7156 N N . VAL A 1 919 ? 13.713 19.163 10.735 1.00 96.00 919 VAL A N 1
ATOM 7157 C CA . VAL A 1 919 ? 12.398 18.939 11.345 1.00 96.00 919 VAL A CA 1
ATOM 7158 C C . VAL A 1 919 ? 11.680 20.261 11.628 1.00 96.00 919 VAL A C 1
ATOM 7160 O O . VAL A 1 919 ? 10.478 20.363 11.374 1.00 96.00 919 VAL A O 1
ATOM 7163 N N . GLU A 1 920 ? 12.388 21.271 12.135 1.00 95.31 920 GLU A N 1
ATOM 7164 C CA . GLU A 1 920 ? 11.844 22.612 12.386 1.00 95.31 920 GLU A CA 1
ATOM 7165 C C . GLU A 1 920 ? 11.363 23.279 11.089 1.00 95.31 920 GLU A C 1
ATOM 7167 O O . GLU A 1 920 ? 10.225 23.750 11.029 1.00 95.31 920 GLU A O 1
ATOM 7172 N N . ASP A 1 921 ? 12.175 23.241 10.031 1.00 96.69 921 ASP A N 1
ATOM 7173 C CA . ASP A 1 921 ? 11.841 23.792 8.716 1.00 96.69 921 ASP A CA 1
ATOM 7174 C C . ASP A 1 921 ? 10.626 23.078 8.107 1.00 96.69 921 ASP A C 1
ATOM 7176 O O . ASP A 1 921 ? 9.686 23.729 7.641 1.00 96.69 921 ASP A O 1
ATOM 7180 N N . ALA A 1 922 ? 10.585 21.743 8.187 1.00 96.38 922 ALA A N 1
ATOM 7181 C CA . ALA A 1 922 ? 9.443 20.956 7.732 1.00 96.38 922 ALA A CA 1
ATOM 7182 C C . ALA A 1 922 ? 8.158 21.315 8.496 1.00 96.38 922 ALA A C 1
ATOM 7184 O O . ALA A 1 922 ? 7.105 21.509 7.888 1.00 96.38 922 ALA A O 1
ATOM 7185 N N . LYS A 1 923 ? 8.218 21.457 9.826 1.00 95.06 923 LYS A N 1
ATOM 7186 C CA . LYS A 1 923 ? 7.055 21.871 10.630 1.00 95.06 923 LYS A CA 1
ATOM 7187 C C . LYS A 1 923 ? 6.596 23.281 10.281 1.00 95.06 923 LYS A C 1
ATOM 7189 O O . LYS A 1 923 ? 5.396 23.501 10.116 1.00 95.06 923 LYS A O 1
ATOM 7194 N N . LYS A 1 924 ? 7.535 24.216 10.124 1.00 95.69 924 LYS A N 1
ATOM 7195 C CA . LYS A 1 924 ? 7.255 25.607 9.759 1.00 95.69 924 LYS A CA 1
ATOM 7196 C C . LYS A 1 924 ? 6.585 25.705 8.390 1.00 95.69 924 LYS A C 1
ATOM 7198 O O . LYS A 1 924 ? 5.604 26.431 8.254 1.00 95.69 924 LYS A O 1
ATOM 7203 N N . GLN A 1 925 ? 7.057 24.935 7.409 1.00 96.12 925 GLN A N 1
ATOM 7204 C CA . GLN A 1 925 ? 6.496 24.903 6.057 1.00 96.12 925 GLN A CA 1
ATOM 7205 C C . GLN A 1 925 ? 5.002 24.541 6.042 1.00 96.12 925 GLN A C 1
ATOM 7207 O O . GLN A 1 925 ? 4.246 25.117 5.264 1.00 96.12 925 GLN A O 1
ATOM 7212 N N . TYR A 1 926 ? 4.567 23.623 6.909 1.00 93.75 926 TYR A N 1
ATOM 7213 C CA . TYR A 1 926 ? 3.166 23.185 6.993 1.00 93.75 926 TYR A CA 1
ATOM 7214 C C . TYR A 1 926 ? 2.399 23.809 8.166 1.00 93.75 926 TYR A C 1
ATOM 7216 O O . TYR A 1 926 ? 1.324 23.326 8.518 1.00 93.75 926 TYR A O 1
ATOM 7224 N N . ASN A 1 927 ? 2.940 24.872 8.774 1.00 92.19 927 ASN A N 1
ATOM 7225 C CA . ASN A 1 927 ? 2.368 25.552 9.940 1.00 92.19 927 ASN A CA 1
ATOM 7226 C C . ASN A 1 927 ? 1.946 24.576 11.057 1.00 92.19 927 ASN A C 1
ATOM 7228 O O . ASN A 1 927 ? 0.906 24.735 11.703 1.00 92.19 927 ASN A O 1
ATOM 7232 N N . TYR A 1 928 ? 2.736 23.521 11.255 1.00 90.69 928 TYR A N 1
ATOM 7233 C CA . TYR A 1 928 ? 2.445 22.530 12.273 1.00 90.69 928 TYR A CA 1
ATOM 7234 C C . TYR A 1 928 ? 2.780 23.090 13.648 1.00 90.69 928 TYR A C 1
ATOM 7236 O O . TYR A 1 928 ? 3.923 23.445 13.937 1.00 90.69 928 TYR A O 1
ATOM 7244 N N . GLN A 1 929 ? 1.774 23.104 14.513 1.00 84.12 929 GLN A N 1
ATOM 7245 C CA . GLN A 1 929 ? 1.927 23.410 15.922 1.00 84.12 929 GLN A CA 1
ATOM 7246 C C . GLN A 1 929 ? 1.500 22.187 16.711 1.00 84.12 929 GLN A C 1
ATOM 7248 O O . GLN A 1 929 ? 0.365 21.722 16.584 1.00 84.12 929 GLN A O 1
ATOM 7253 N N . TYR A 1 930 ? 2.420 21.675 17.522 1.00 83.81 930 TYR A N 1
ATOM 7254 C CA . TYR A 1 930 ? 2.109 20.590 18.434 1.00 83.81 930 TYR A CA 1
ATOM 7255 C C . TYR A 1 930 ? 0.968 21.010 19.367 1.00 83.81 930 TYR A C 1
ATOM 7257 O O . TYR A 1 930 ? 1.034 22.056 20.015 1.00 83.81 930 TYR A O 1
ATOM 7265 N N . LYS A 1 931 ? -0.061 20.167 19.442 1.00 77.19 931 LYS A N 1
ATOM 7266 C CA . LYS A 1 931 ? -1.138 20.259 20.423 1.00 77.19 931 LYS A CA 1
ATOM 7267 C C . LYS A 1 931 ? -1.290 18.884 21.053 1.00 77.19 931 LYS A C 1
ATOM 7269 O O . LYS A 1 931 ? -1.536 17.912 20.339 1.00 77.19 931 LYS A O 1
ATOM 7274 N N . SER A 1 932 ? -1.110 18.812 22.370 1.00 67.62 932 SER A N 1
ATOM 7275 C CA . SER A 1 932 ? -1.521 17.622 23.113 1.00 67.62 932 SER A CA 1
ATOM 7276 C C . SER A 1 932 ? -3.041 17.474 22.992 1.00 67.62 932 SER A C 1
ATOM 7278 O O . SER A 1 932 ? -3.724 18.504 23.009 1.00 67.62 932 SER A O 1
ATOM 7280 N N . PRO A 1 933 ? -3.567 16.245 22.854 1.00 56.69 933 PRO A N 1
ATOM 7281 C CA . PRO A 1 933 ? -4.970 15.959 23.131 1.00 56.69 933 PRO A CA 1
ATOM 7282 C C . PRO A 1 933 ? -5.382 16.399 24.534 1.00 56.69 933 PRO A C 1
ATOM 7284 O O . PRO A 1 933 ? -4.493 16.404 25.426 1.00 56.69 933 PRO A O 1
#

Foldseek 3Di:
DDDDDDDDPDDDPVNCCVVPVVVVVVVVCVVLVVLQVLLVVQQVLLVVLCVLLVWDWDWDADSVVLKIKIKGFEKAWFQDDCQPCFVQLLAFAPRQRPFFWRLVNRGDTDIDTDGIDIDIDNGNNPDFHFWYKYFPVRVVLSCVQQQKAADLVLLLQCLVQPQNRDWQRAGIAFNVRPGGAKTFHDDPDPPSFTEMGGDDDSVSRPHHPPDDRFQKDKFAAADDQPPDDDPDDDDDDDDDDDDDDDDDPDPDPVVVVVVVVVVVLVVLSNFIKMWHAAQQATDWIWGFDPDPPDDTPTDTFDQPLLGDDVPDCLVLLLRLLSVLLRDDPPDPGHNYQNDPLLLVLLFDQFAQPLLCCVLVLDPPVVFDDQADDDDCPVVVVVVVVVVVVVVVVLVVVLVPDDPVVSVVSVVVVVVVVVVVVVVVVVVVVVVVVVRVVRSVVSRQVHGGGRLQVLLVSLVVSCCVVSVGPPPDDLSSLSSNVSSVVSSDSVLSVLLVVLVVLSSVQRVVPTDDPVNSVSCSVVVNSNSSSSSSSNSSNPPDPPVSSVRSVSNNSSSVVRRMHIHTRDDDDDDPPDDDDDDDDDDDDDDDDDDDDDDDDDDDDDDDDDDDDDDDDDDDDDDDDDDDDDDDDDDDDDDDDDDDDDDDDDDDDDDDPDPDPPVVQAPDADPADDDQAFKEKEAALALLRLLLLLVQLVLCVVPVGDYHYYHHPVVVLSLVDPRNCVQPVVSDDTKMFHNNVPRRIDDDSLRSQCVCCVVRVPVQQAADPPPDVLNVQLVVLLVCLVVALPVLLVQLLCLLPPPPDNDLQSNQVSQLSNLQSLLVVLVCLPPQALDNTDPDNHHHHSSLSSNLSSLQASLSSLDDNVVRVSSVNNNCVQCVDPSSVSSCCVVHHDCRGPVNLVVCVVVVVVVSVVSSVVSNVSSVVSCVVVVNDRDHD